Protein AF-0000000081041715 (afdb_homodimer)

Solvent-accessible surface area (backbone atoms only — not comparable to full-atom values): 54351 Å² total; per-residue (Å²): 137,86,80,80,82,77,79,82,80,78,80,77,81,77,79,78,79,75,78,76,75,76,73,80,73,78,82,72,85,68,79,79,76,73,79,74,84,77,83,84,78,84,74,74,68,70,66,83,70,87,77,79,82,77,82,78,79,79,76,78,76,73,84,72,73,80,74,76,62,81,64,68,79,73,84,53,70,44,66,43,10,65,44,16,69,46,29,54,65,67,55,61,47,56,49,47,63,48,49,75,56,58,69,54,71,89,68,42,88,79,75,64,66,80,45,67,28,51,58,81,55,54,55,56,17,58,77,66,52,72,48,60,57,58,53,52,35,33,52,47,30,50,67,76,34,40,68,63,25,28,16,71,58,53,45,43,35,46,67,68,37,25,38,42,50,17,57,71,69,34,44,98,75,44,73,55,47,39,89,36,30,33,48,22,32,12,33,59,27,16,48,49,47,52,45,51,11,50,46,32,65,78,28,28,33,38,35,54,26,45,28,67,64,62,62,57,32,57,41,38,30,55,46,23,44,79,44,73,38,50,38,34,75,93,58,71,48,39,70,42,60,69,56,49,55,51,50,44,70,58,54,44,86,36,50,64,32,38,47,44,58,48,31,20,86,51,48,3,33,53,61,49,70,69,56,49,51,53,49,49,51,54,28,46,74,68,69,30,38,33,38,35,38,30,41,34,46,75,44,46,35,88,91,46,57,71,66,61,66,61,56,55,31,28,74,70,66,20,70,41,31,26,36,40,21,24,39,46,28,60,71,50,39,30,47,7,41,26,39,18,22,30,38,56,43,58,19,83,71,49,21,41,57,50,25,52,52,16,34,52,29,41,30,59,70,45,52,51,53,34,22,46,50,43,60,20,43,43,62,74,69,39,87,81,34,59,68,48,52,52,51,51,50,51,52,52,53,51,48,52,52,41,49,56,52,48,51,54,53,42,57,68,16,55,37,38,46,61,45,82,50,28,13,60,53,28,22,35,32,35,42,37,42,93,41,52,70,41,43,20,62,57,45,33,52,50,36,29,65,76,55,31,35,41,50,33,36,20,47,79,33,54,33,64,51,39,20,30,28,39,38,57,54,50,31,67,69,57,50,52,52,50,46,51,49,48,33,52,51,26,47,51,42,29,50,53,44,49,53,50,50,50,50,50,50,54,56,71,72,102,136,87,80,79,84,75,80,80,79,80,79,79,79,79,77,77,78,77,78,76,74,75,72,79,71,78,81,71,85,66,76,78,77,72,80,72,84,77,85,83,85,86,75,77,66,70,64,83,69,88,77,78,79,77,78,79,77,79,76,78,76,72,87,73,74,81,74,76,64,80,65,68,80,72,85,54,68,44,66,42,11,64,45,16,68,48,30,54,65,67,56,62,47,54,48,46,62,48,50,75,57,57,68,56,71,88,69,44,87,82,76,63,66,79,45,67,29,51,58,84,54,54,56,56,18,57,75,66,52,72,47,59,56,58,53,51,34,32,53,48,29,47,68,76,34,40,67,63,26,27,15,72,58,53,44,43,36,45,66,71,36,25,39,41,51,17,56,71,70,34,43,99,75,45,74,53,47,38,89,36,31,34,48,22,30,11,33,58,26,16,48,47,46,52,46,50,12,50,47,32,66,76,28,27,35,36,35,56,25,46,27,66,62,61,60,56,32,57,41,38,30,54,46,24,43,79,44,72,38,49,39,34,76,93,56,70,47,38,71,42,62,68,55,48,55,51,49,44,69,59,55,45,86,36,49,63,32,36,46,42,58,46,30,22,86,50,49,2,34,54,62,48,70,68,56,50,51,52,50,48,49,53,28,46,76,69,70,28,39,34,37,34,37,30,40,35,46,77,44,46,34,89,88,46,58,70,68,61,64,61,56,56,30,29,73,69,65,20,71,42,31,28,37,40,21,24,38,45,31,61,70,50,38,31,47,7,40,26,38,18,23,29,36,57,43,58,19,82,71,52,22,42,57,51,25,53,53,16,36,51,28,42,30,59,70,44,53,52,51,35,22,45,50,44,61,20,42,43,63,74,68,39,89,81,36,59,68,47,52,53,51,52,50,53,51,51,52,51,47,52,51,42,48,55,52,49,52,55,52,40,56,69,15,55,40,39,47,60,44,83,52,28,13,61,53,28,24,33,31,34,43,37,40,94,40,53,72,42,43,20,62,56,44,34,51,49,37,29,64,76,55,32,35,40,51,31,37,20,46,78,32,53,34,63,50,41,19,28,28,38,39,55,54,50,30,66,70,58,50,52,52,50,46,52,49,47,32,53,52,26,46,53,42,31,50,53,45,49,53,52,49,50,49,50,51,56,56,71,71,103

Foldseek 3Di:
DDPDPDDPPPPPPPPPPPPPPVLVQPDPPPPPPPDPDDDDDDDPVVPVPPDDDPPDDDPDPPDPDPPPPVPPPPDDDDDDDPLVVLQDALVVVVVSVQSVLFQDDVRDPPRFDFDEQADPQLVLLPVLPALVLLVVLLVCCCVVVVVLQPDDDQLQAHQVLLQLVQVLPADPLGGDGSLQKGKAQALLRLLLLLLVLFAAAQAEEEEEPLARCSNVSSNPSRNYYYDYWYQDPVVQRATPVVRVVVVCVVCPPRYAAYEDEAVGPQALGHDDLVSLVVVQVSCLVRVHAYEYECAQPQQFDPPGGHDDSLNSCSVVQQSHKYKYRYACCFLRSPSVQSIIMIGTRHGPVRPCVSSSVSSSVVSVVDPHHRSSSSSSNSQQSDPPNVSNVVSSVVLSVVLVVLLVVLQVLQVLAWQKHWDRRGGGQKHKIFGRCVQQVDWQSRVQNVLCNPNSYHWAQSVSSRDGRGMTMGGRSHDPVSSVSNSVSRRVVRVVRSVVVVVVVVVVVVVVVD/DPDDPDDPPPPPPPPPPPPPPVLVQPDPPPPPPPPPDDDDDDDPVVPVPPDDDPPDDDPDPDDPDPPPPVPPPPDDDDDDDPLVVLQDALVVVVVSVQSVLFQDDVSDPPPFDFDEQADPQLVLLPVLPALVLLVVLLVCCCVVVVVLQPDDDQLQAHQVLLQLVQVLPADPLGGDGSLQKGKAQALLRLLLLLLVLFAAAQAEEEEEPLARCSNVSSNPSRNYYYDYWYQDPVVQRATPVVRVVVVCVVCPPRYAAYEAEAVGPQALGHDDLVSLVVVQVSCLVRVHAYEYECAQPQQFDPPGGHDDSLRSCSVVQQSHKYKYRYACCFLRSPSVQSIIMIGTRHGPVRPCVSSSVSSSVVSVVDPHHRSSSSSSNSQQSDPPNVSNVVSSVVLSVVLVVLQVVLQVLQVLAWQKHWDRRGGGQKHKIFGHCVQQVDWQSRVQSVLCNPNSYHWAQSVSSRDGRGMTMGGRSHDPVSSVSNSVSSRVVRVVRSVVVVVVVVVVVVVVVD

Organism: NCBI:txid2856

Sequence (1020 aa):
MEGGNRPKNVNKETSNTETETTMMMPSSSNLPFTPKGESYGADINVQFHNAATSTVSGKSAPPRKPLHQEVKPESWVVPTSTKAIRAVNPVTFAFSRLADKVKLGSQRTDGKNPISLANGDPRSASDFGPCTEAMKASVHSMIRDAQQSLGYANACGVSSVRKAIAEHHSYPEHRIEARNVIVTNGCSGALELAFNALLDPGCGVLIPQPSIPMYEMMAESVGATVVKYKLQMDCNWECDLEFLHTAMQHCGNKIRAIVVNNPSSATGAVFSQLHIVQLLEFARIYRLPIIADEVFGDMTYAPSQFFPIAQVAAQLGRQVPVITANGLSKQLMIPGWRAGWVTFHDNVHGSLRELQAGAVRLAELGPGVSTLTQCAIPQLLSKSNEGLNGWKSRLQTSLERQIVFLMTKLSMCDGLVPMAPQGTYYTMVKIKYSVLGMDDWEFASRLLDEENLIVLPGSALGAPNNAFRISFHLPQRSLYEATTRLYNFCQRHASERREAMDTLVEFAMIMEGGNRPKNVNKETSNTETETTMMMPSSSNLPFTPKGESYGADINVQFHNAATSTVSGKSAPPRKPLHQEVKPESWVVPTSTKAIRAVNPVTFAFSRLADKVKLGSQRTDGKNPISLANGDPRSASDFGPCTEAMKASVHSMIRDAQQSLGYANACGVSSVRKAIAEHHSYPEHRIEARNVIVTNGCSGALELAFNALLDPGCGVLIPQPSIPMYEMMAESVGATVVKYKLQMDCNWECDLEFLHTAMQHCGNKIRAIVVNNPSSATGAVFSQLHIVQLLEFARIYRLPIIADEVFGDMTYAPSQFFPIAQVAAQLGRQVPVITANGLSKQLMIPGWRAGWVTFHDNVHGSLRELQAGAVRLAELGPGVSTLTQCAIPQLLSKSNEGLNGWKSRLQTSLERQIVFLMTKLSMCDGLVPMAPQGTYYTMVKIKYSVLGMDDWEFASRLLDEENLIVLPGSALGAPNNAFRISFHLPQRSLYEATTRLYNFCQRHASERREAMDTLVEFAMI

pLDDT: mean 81.61, std 25.68, range [17.52, 98.88]

Radius of gyration: 32.97 Å; Cα contacts (8 Å, |Δi|>4): 1893; chains: 2; bounding box: 94×107×120 Å

Structure (mmCIF, N/CA/C/O backbone):
data_AF-0000000081041715-model_v1
#
loop_
_entity.id
_entity.type
_entity.pdbx_description
1 polymer 'Aminotransferase class I/classII large domain-containing protein'
#
loop_
_atom_site.group_PDB
_atom_site.id
_atom_site.type_symbol
_atom_site.label_atom_id
_atom_site.label_alt_id
_atom_site.label_comp_id
_atom_site.label_asym_id
_atom_site.label_entity_id
_atom_site.label_seq_id
_atom_site.pdbx_PDB_ins_code
_atom_site.Cartn_x
_atom_site.Cartn_y
_atom_site.Cartn_z
_atom_site.occupancy
_atom_site.B_iso_or_equiv
_atom_site.auth_seq_id
_atom_site.auth_comp_id
_atom_site.auth_asym_id
_atom_site.auth_atom_id
_atom_site.pdbx_PDB_model_num
ATOM 1 N N . MET A 1 1 ? -50.812 37.531 -47.25 1 22.38 1 MET A N 1
ATOM 2 C CA . MET A 1 1 ? -51.469 37.281 -45.969 1 22.38 1 MET A CA 1
ATOM 3 C C . MET A 1 1 ? -50.438 36.812 -44.938 1 22.38 1 MET A C 1
ATOM 5 O O . MET A 1 1 ? -49.531 36.062 -45.281 1 22.38 1 MET A O 1
ATOM 9 N N . GLU A 1 2 ? -50.25 37.531 -43.719 1 22 2 GLU A N 1
ATOM 10 C CA . GLU A 1 2 ? -49.312 37.969 -42.688 1 22 2 GLU A CA 1
ATOM 11 C C . GLU A 1 2 ? -49.125 36.906 -41.625 1 22 2 GLU A C 1
ATOM 13 O O . GLU A 1 2 ? -49.781 36.906 -40.594 1 22 2 GLU A O 1
ATOM 18 N N . GLY A 1 3 ? -49.188 35.625 -42 1 23.67 3 GLY A N 1
ATOM 19 C CA . GLY A 1 3 ? -49.438 34.594 -41 1 23.67 3 GLY A CA 1
ATOM 20 C C . GLY A 1 3 ? -48.375 34.531 -39.906 1 23.67 3 GLY A C 1
ATOM 21 O O . GLY A 1 3 ? -47.188 34.688 -40.188 1 23.67 3 GLY A O 1
ATOM 22 N N . GLY A 1 4 ? -48.719 34.844 -38.625 1 23.17 4 GLY A N 1
ATOM 23 C CA . GLY A 1 4 ? -48.188 35.156 -37.312 1 23.17 4 GLY A CA 1
ATOM 24 C C . GLY A 1 4 ? -47.438 34 -36.688 1 23.17 4 GLY A C 1
ATOM 25 O O . GLY A 1 4 ? -47.938 32.906 -36.625 1 23.17 4 GLY A O 1
ATOM 26 N N . ASN A 1 5 ? -46.094 33.875 -36.844 1 22.66 5 ASN A N 1
ATOM 27 C CA . ASN A 1 5 ? -45.031 32.906 -36.5 1 22.66 5 ASN A CA 1
ATOM 28 C C . ASN A 1 5 ? -44.969 32.719 -35 1 22.66 5 ASN A C 1
ATOM 30 O O . ASN A 1 5 ? -44.625 33.656 -34.25 1 22.66 5 ASN A O 1
ATOM 34 N N . ARG A 1 6 ? -45.906 31.922 -34.375 1 20.81 6 ARG A N 1
ATOM 35 C CA . ARG A 1 6 ? -46.094 31.75 -32.938 1 20.81 6 ARG A CA 1
ATOM 36 C C . ARG A 1 6 ? -44.812 31.266 -32.25 1 20.81 6 ARG A C 1
ATOM 38 O O . ARG A 1 6 ? -44.156 30.344 -32.75 1 20.81 6 ARG A O 1
ATOM 45 N N . PRO A 1 7 ? -44.156 31.953 -31.266 1 21.52 7 PRO A N 1
ATOM 46 C CA . PRO A 1 7 ? -42.906 31.812 -30.531 1 21.52 7 PRO A CA 1
ATOM 47 C C . PRO A 1 7 ? -42.906 30.625 -29.562 1 21.52 7 PRO A C 1
ATOM 49 O O . PRO A 1 7 ? -43.781 30.547 -28.688 1 21.52 7 PRO A O 1
ATOM 52 N N . LYS A 1 8 ? -42.781 29.328 -30 1 20.69 8 LYS A N 1
ATOM 53 C CA . LYS A 1 8 ? -42.906 28.172 -29.109 1 20.69 8 LYS A CA 1
ATOM 54 C C . LYS A 1 8 ? -42 28.297 -27.906 1 20.69 8 LYS A C 1
ATOM 56 O O . LYS A 1 8 ? -40.781 28.5 -28.047 1 20.69 8 LYS A O 1
ATOM 61 N N . ASN A 1 9 ? -42.406 28.703 -26.688 1 18.61 9 ASN A N 1
ATOM 62 C CA . ASN A 1 9 ? -41.844 28.906 -25.359 1 18.61 9 ASN A CA 1
ATOM 63 C C . ASN A 1 9 ? -41.25 27.609 -24.812 1 18.61 9 ASN A C 1
ATOM 65 O O . ASN A 1 9 ? -41.969 26.672 -24.516 1 18.61 9 ASN A O 1
ATOM 69 N N . VAL A 1 10 ? -40.188 27.016 -25.328 1 22.19 10 VAL A N 1
ATOM 70 C CA . VAL A 1 10 ? -39.594 25.766 -24.844 1 22.19 10 VAL A CA 1
ATOM 71 C C . VAL A 1 10 ? -39.156 25.906 -23.391 1 22.19 10 VAL A C 1
ATOM 73 O O . VAL A 1 10 ? -38.344 26.75 -23.062 1 22.19 10 VAL A O 1
ATOM 76 N N . ASN A 1 11 ? -40.031 25.703 -22.391 1 18.55 11 ASN A N 1
ATOM 77 C CA . ASN A 1 11 ? -39.812 25.734 -20.953 1 18.55 11 ASN A CA 1
ATOM 78 C C . ASN A 1 11 ? -38.688 24.781 -20.547 1 18.55 11 ASN A C 1
ATOM 80 O O . ASN A 1 11 ? -38.781 23.578 -20.781 1 18.55 11 ASN A O 1
ATOM 84 N N . LYS A 1 12 ? -37.406 25.188 -20.484 1 20.27 12 LYS A N 1
ATOM 85 C CA . LYS A 1 12 ? -36.156 24.578 -20.031 1 20.27 12 LYS A CA 1
ATOM 86 C C . LYS A 1 12 ? -36.281 24.078 -18.594 1 20.27 12 LYS A C 1
ATOM 88 O O . LYS A 1 12 ? -36.438 24.875 -17.672 1 20.27 12 LYS A O 1
ATOM 93 N N . GLU A 1 13 ? -36.938 22.891 -18.281 1 20.36 13 GLU A N 1
ATOM 94 C CA . GLU A 1 13 ? -37.031 22.312 -16.953 1 20.36 13 GLU A CA 1
ATOM 95 C C . GLU A 1 13 ? -35.656 22.156 -16.328 1 20.36 13 GLU A C 1
ATOM 97 O O . GLU A 1 13 ? -34.719 21.625 -16.938 1 20.36 13 GLU A O 1
ATOM 102 N N . THR A 1 14 ? -35.188 23.062 -15.398 1 21.03 14 THR A N 1
ATOM 103 C CA . THR A 1 14 ? -34.031 23.188 -14.531 1 21.03 14 THR A CA 1
ATOM 104 C C . THR A 1 14 ? -33.844 21.938 -13.688 1 21.03 14 THR A C 1
ATOM 106 O O . THR A 1 14 ? -34.656 21.641 -12.812 1 21.03 14 THR A O 1
ATOM 109 N N . SER A 1 15 ? -33.469 20.734 -14.211 1 21.44 15 SER A N 1
ATOM 110 C CA . SER A 1 15 ? -33.219 19.516 -13.43 1 21.44 15 SER A CA 1
ATOM 111 C C . SER A 1 15 ? -32.219 19.781 -12.312 1 21.44 15 SER A C 1
ATOM 113 O O . SER A 1 15 ? -31.078 20.188 -12.578 1 21.44 15 SER A O 1
ATOM 115 N N . ASN A 1 16 ? -32.562 20.266 -11.109 1 20.44 16 ASN A N 1
ATOM 116 C CA . ASN A 1 16 ? -31.828 20.469 -9.867 1 20.44 16 ASN A CA 1
ATOM 117 C C . ASN A 1 16 ? -31.109 19.188 -9.445 1 20.44 16 ASN A C 1
ATOM 119 O O . ASN A 1 16 ? -31.734 18.172 -9.156 1 20.44 16 ASN A O 1
ATOM 123 N N . THR A 1 17 ? -30.016 18.797 -10.047 1 22.66 17 THR A N 1
ATOM 124 C CA . THR A 1 17 ? -29.156 17.688 -9.633 1 22.66 17 THR A CA 1
ATOM 125 C C . THR A 1 17 ? -28.75 17.844 -8.172 1 22.66 17 THR A C 1
ATOM 127 O O . THR A 1 17 ? -28.031 18.781 -7.805 1 22.66 17 THR A O 1
ATOM 130 N N . GLU A 1 18 ? -29.609 17.516 -7.172 1 20.75 18 GLU A N 1
ATOM 131 C CA . GLU A 1 18 ? -29.359 17.453 -5.738 1 20.75 18 GLU A CA 1
ATOM 132 C C . GLU A 1 18 ? -28.078 16.688 -5.441 1 20.75 18 GLU A C 1
ATOM 134 O O . GLU A 1 18 ? -27.906 15.547 -5.883 1 20.75 18 GLU A O 1
ATOM 139 N N . THR A 1 19 ? -26.953 17.359 -5.324 1 21.81 19 THR A N 1
ATOM 140 C CA . THR A 1 19 ? -25.656 16.875 -4.863 1 21.81 19 THR A CA 1
ATOM 141 C C . THR A 1 19 ? -25.781 16.203 -3.5 1 21.81 19 THR A C 1
ATOM 143 O O . THR A 1 19 ? -26.109 16.859 -2.504 1 21.81 19 THR A O 1
ATOM 146 N N . GLU A 1 20 ? -26.375 15.023 -3.389 1 21.27 20 GLU A N 1
ATOM 147 C CA . GLU A 1 20 ? -26.453 14.289 -2.131 1 21.27 20 GLU A CA 1
ATOM 148 C C . GLU A 1 20 ? -25.078 14.188 -1.465 1 21.27 20 GLU A C 1
ATOM 150 O O . GLU A 1 20 ? -24.156 13.586 -2.018 1 21.27 20 GLU A O 1
ATOM 155 N N . THR A 1 21 ? -24.641 15.188 -0.791 1 21.59 21 THR A N 1
ATOM 156 C CA . THR A 1 21 ? -23.484 15.156 0.104 1 21.59 21 THR A CA 1
ATOM 157 C C . THR A 1 21 ? -23.641 14.062 1.152 1 21.59 21 THR A C 1
ATOM 159 O O . THR A 1 21 ? -24.516 14.133 2.01 1 21.59 21 THR A O 1
ATOM 162 N N . THR A 1 22 ? -23.594 12.82 0.77 1 22.14 22 THR A N 1
ATOM 163 C CA . THR A 1 22 ? -23.719 11.688 1.682 1 22.14 22 THR A CA 1
ATOM 164 C C . THR A 1 22 ? -22.766 11.836 2.859 1 22.14 22 THR A C 1
ATOM 166 O O . THR A 1 22 ? -21.547 11.844 2.676 1 22.14 22 THR A O 1
ATOM 169 N N . MET A 1 23 ? -23.078 12.609 3.842 1 21.06 23 MET A N 1
ATOM 170 C CA . MET A 1 23 ? -22.391 12.664 5.133 1 21.06 23 MET A CA 1
ATOM 171 C C . MET A 1 23 ? -22.266 11.273 5.746 1 21.06 23 MET A C 1
ATOM 173 O O . MET A 1 23 ? -23.266 10.586 5.941 1 21.06 23 MET A O 1
ATOM 177 N N . MET A 1 24 ? -21.281 10.547 5.469 1 21.44 24 MET A N 1
ATOM 178 C CA . MET A 1 24 ? -21 9.211 5.984 1 21.44 24 MET A CA 1
ATOM 179 C C . MET A 1 24 ? -21.047 9.195 7.508 1 21.44 24 MET A C 1
ATOM 181 O O . MET A 1 24 ? -20.25 9.867 8.172 1 21.44 24 MET A O 1
ATOM 185 N N . MET A 1 25 ? -22.25 9.195 8.086 1 20.72 25 MET A N 1
ATOM 186 C CA . MET A 1 25 ? -22.453 9.117 9.523 1 20.72 25 MET A CA 1
ATOM 187 C C . MET A 1 25 ? -21.812 7.863 10.102 1 20.72 25 MET A C 1
ATOM 189 O O . MET A 1 25 ? -22.062 6.754 9.617 1 20.72 25 MET A O 1
ATOM 193 N N . PRO A 1 26 ? -20.703 7.953 10.742 1 20.75 26 PRO A N 1
ATOM 194 C CA . PRO A 1 26 ? -20.047 6.766 11.297 1 20.75 26 PRO A CA 1
ATOM 195 C C . PRO A 1 26 ? -20.875 6.082 12.383 1 20.75 26 PRO A C 1
ATOM 197 O O . PRO A 1 26 ? -21.688 6.734 13.039 1 20.75 26 PRO A O 1
ATOM 200 N N . SER A 1 27 ? -21.344 4.879 12.164 1 19.47 27 SER A N 1
ATOM 201 C CA . SER A 1 27 ? -22.109 4.012 13.055 1 19.47 27 SER A CA 1
ATOM 202 C C . SER A 1 27 ? -21.406 3.846 14.398 1 19.47 27 SER A C 1
ATOM 204 O O . SER A 1 27 ? -20.188 3.67 14.453 1 19.47 27 SER A O 1
ATOM 206 N N . SER A 1 28 ? -21.938 4.234 15.508 1 19.62 28 SER A N 1
ATOM 207 C CA . SER A 1 28 ? -21.625 4.395 16.922 1 19.62 28 SER A CA 1
ATOM 208 C C . SER A 1 28 ? -21.438 3.041 17.609 1 19.62 28 SER A C 1
ATOM 210 O O . SER A 1 28 ? -21.281 2.971 18.828 1 19.62 28 SER A O 1
ATOM 212 N N . SER A 1 29 ? -21.172 1.847 17.062 1 18.95 29 SER A N 1
ATOM 213 C CA . SER A 1 29 ? -21.5 0.724 17.922 1 18.95 29 SER A CA 1
ATOM 214 C C . SER A 1 29 ? -20.469 0.564 19.047 1 18.95 29 SER A C 1
ATOM 216 O O . SER A 1 29 ? -19.328 0.174 18.781 1 18.95 29 SER A O 1
ATOM 218 N N . ASN A 1 30 ? -20.422 1.319 20.078 1 19.94 30 ASN A N 1
ATOM 219 C CA . ASN A 1 30 ? -19.453 1.363 21.172 1 19.94 30 ASN A CA 1
ATOM 220 C C . ASN A 1 30 ? -19.531 0.116 22.047 1 19.94 30 ASN A C 1
ATOM 222 O O . ASN A 1 30 ? -19.062 0.119 23.188 1 19.94 30 ASN A O 1
ATOM 226 N N . LEU A 1 31 ? -19.938 -1.127 21.656 1 18.56 31 LEU A N 1
ATOM 227 C CA . LEU A 1 31 ? -20.234 -1.92 22.844 1 18.56 31 LEU A CA 1
ATOM 228 C C . LEU A 1 31 ? -18.938 -2.256 23.594 1 18.56 31 LEU A C 1
ATOM 230 O O . LEU A 1 31 ? -17.906 -2.5 22.984 1 18.56 31 LEU A O 1
ATOM 234 N N . PRO A 1 32 ? -18.875 -2.082 24.875 1 20.39 32 PRO A N 1
ATOM 235 C CA . PRO A 1 32 ? -17.797 -2.189 25.859 1 20.39 32 PRO A CA 1
ATOM 236 C C . PRO A 1 32 ? -17.297 -3.623 26.031 1 20.39 32 PRO A C 1
ATOM 238 O O . PRO A 1 32 ? -18.062 -4.5 26.438 1 20.39 32 PRO A O 1
ATOM 241 N N . PHE A 1 33 ? -16.812 -4.379 24.969 1 18.44 33 PHE A N 1
ATOM 242 C CA . PHE A 1 33 ? -16.641 -5.785 25.312 1 18.44 33 PHE A CA 1
ATOM 243 C C . PHE A 1 33 ? -15.484 -5.957 26.297 1 18.44 33 PHE A C 1
ATOM 245 O O . PHE A 1 33 ? -14.406 -5.375 26.109 1 18.44 33 PHE A O 1
ATOM 252 N N . THR A 1 34 ? -15.805 -6.363 27.5 1 19.95 34 THR A N 1
ATOM 253 C CA . THR A 1 34 ? -14.969 -6.656 28.672 1 19.95 34 THR A CA 1
ATOM 254 C C . THR A 1 34 ? -14.188 -7.949 28.469 1 19.95 34 THR A C 1
ATOM 256 O O . THR A 1 34 ? -13.43 -8.367 29.344 1 19.95 34 THR A O 1
ATOM 259 N N . PRO A 1 35 ? -13.695 -8.398 27.266 1 17.66 35 PRO A N 1
ATOM 260 C CA . PRO A 1 35 ? -13.469 -9.836 27.391 1 17.66 35 PRO A CA 1
ATOM 261 C C . PRO A 1 35 ? -12.266 -10.18 28.281 1 17.66 35 PRO A C 1
ATOM 263 O O . PRO A 1 35 ? -11.219 -9.539 28.172 1 17.66 35 PRO A O 1
ATOM 266 N N . LYS A 1 36 ? -12.367 -10.875 29.391 1 19.34 36 LYS A N 1
ATOM 267 C CA . LYS A 1 36 ? -11.492 -11.383 30.438 1 19.34 36 LYS A CA 1
ATOM 268 C C . LYS A 1 36 ? -10.617 -12.523 29.906 1 19.34 36 LYS A C 1
ATOM 270 O O . LYS A 1 36 ? -9.93 -13.188 30.688 1 19.34 36 LYS A O 1
ATOM 275 N N . GLY A 1 37 ? -10.336 -12.734 28.516 1 19.09 37 GLY A N 1
ATOM 276 C CA . GLY A 1 37 ? -9.93 -14.109 28.281 1 19.09 37 GLY A CA 1
ATOM 277 C C . GLY A 1 37 ? -8.641 -14.484 29 1 19.09 37 GLY A C 1
ATOM 278 O O . GLY A 1 37 ? -7.73 -13.664 29.109 1 19.09 37 GLY A O 1
ATOM 279 N N . GLU A 1 38 ? -8.703 -15.508 29.781 1 18.69 38 GLU A N 1
ATOM 280 C CA . GLU A 1 38 ? -7.848 -16.297 30.656 1 18.69 38 GLU A CA 1
ATOM 281 C C . GLU A 1 38 ? -6.688 -16.922 29.891 1 18.69 38 GLU A C 1
ATOM 283 O O . GLU A 1 38 ? -6.75 -17.062 28.672 1 18.69 38 GLU A O 1
ATOM 288 N N . SER A 1 39 ? -5.625 -17.344 30.516 1 18.95 39 SER A N 1
ATOM 289 C CA . SER A 1 39 ? -4.195 -17.625 30.5 1 18.95 39 SER A CA 1
ATOM 290 C C . SER A 1 39 ? -3.918 -18.969 29.828 1 18.95 39 SER A C 1
ATOM 292 O O . SER A 1 39 ? -2.766 -19.406 29.75 1 18.95 39 SER A O 1
ATOM 294 N N . TYR A 1 40 ? -4.895 -19.656 28.984 1 19.38 40 TYR A N 1
ATOM 295 C CA . TYR A 1 40 ? -4.648 -21.094 29.109 1 19.38 40 TYR A CA 1
ATOM 296 C C . TYR A 1 40 ? -3.314 -21.484 28.484 1 19.38 40 TYR A C 1
ATOM 298 O O . TYR A 1 40 ? -2.812 -20.766 27.594 1 19.38 40 TYR A O 1
ATOM 306 N N . GLY A 1 41 ? -2.725 -22.688 28.812 1 19.5 41 GLY A N 1
ATOM 307 C CA . GLY A 1 41 ? -1.517 -23.469 29.047 1 19.5 41 GLY A CA 1
ATOM 308 C C . GLY A 1 41 ? -0.96 -24.109 27.797 1 19.5 41 GLY A C 1
ATOM 309 O O . GLY A 1 41 ? 0.196 -24.547 27.781 1 19.5 41 GLY A O 1
ATOM 310 N N . ALA A 1 42 ? -1.774 -24.453 26.672 1 20.67 42 ALA A N 1
ATOM 311 C CA . ALA A 1 42 ? -1.518 -25.828 26.234 1 20.67 42 ALA A CA 1
ATOM 312 C C . ALA A 1 42 ? -0.231 -25.906 25.422 1 20.67 42 ALA A C 1
ATOM 314 O O . ALA A 1 42 ? 0.16 -24.938 24.766 1 20.67 42 ALA A O 1
ATOM 315 N N . ASP A 1 43 ? 0.463 -27.016 25.516 1 21.81 43 ASP A N 1
ATOM 316 C CA . ASP A 1 43 ? 1.73 -27.688 25.281 1 21.81 43 ASP A CA 1
ATOM 317 C C . ASP A 1 43 ? 1.862 -28.094 23.812 1 21.81 43 ASP A C 1
ATOM 319 O O . ASP A 1 43 ? 1.041 -28.859 23.297 1 21.81 43 ASP A O 1
ATOM 323 N N . ILE A 1 44 ? 1.956 -27.203 22.969 1 24.53 44 ILE A N 1
ATOM 324 C CA . ILE A 1 44 ? 1.835 -27.641 21.578 1 24.53 44 ILE A CA 1
ATOM 325 C C . ILE A 1 44 ? 2.955 -28.625 21.25 1 24.53 44 ILE A C 1
ATOM 327 O O . ILE A 1 44 ? 4.086 -28.219 20.969 1 24.53 44 ILE A O 1
ATOM 331 N N . ASN A 1 45 ? 3.162 -29.781 22.125 1 23.31 45 ASN A N 1
ATOM 332 C CA . ASN A 1 45 ? 4.312 -30.625 21.828 1 23.31 45 ASN A CA 1
ATOM 333 C C . ASN A 1 45 ? 4.09 -31.438 20.562 1 23.31 45 ASN A C 1
ATOM 335 O O . ASN A 1 45 ? 3.268 -32.344 20.547 1 23.31 45 ASN A O 1
ATOM 339 N N . VAL A 1 46 ? 4.035 -30.844 19.531 1 24.86 46 VAL A N 1
ATOM 340 C CA . VAL A 1 46 ? 3.57 -31.578 18.359 1 24.86 46 VAL A CA 1
ATOM 341 C C . VAL A 1 46 ? 4.52 -32.75 18.078 1 24.86 46 VAL A C 1
ATOM 343 O O . VAL A 1 46 ? 5.609 -32.531 17.531 1 24.86 46 VAL A O 1
ATOM 346 N N . GLN A 1 47 ? 5.043 -33.531 19.219 1 23.11 47 GLN A N 1
ATOM 347 C CA . GLN A 1 47 ? 5.984 -34.562 18.766 1 23.11 47 GLN A CA 1
ATOM 348 C C . GLN A 1 47 ? 5.273 -35.656 17.984 1 23.11 47 GLN A C 1
ATOM 350 O O . GLN A 1 47 ? 4.359 -36.281 18.5 1 23.11 47 GLN A O 1
ATOM 355 N N . PHE A 1 48 ? 5.164 -35.594 16.781 1 22.36 48 PHE A N 1
ATOM 356 C CA . PHE A 1 48 ? 4.398 -36.562 15.992 1 22.36 48 PHE A CA 1
ATOM 357 C C . PHE A 1 48 ? 4.996 -37.938 16.109 1 22.36 48 PHE A C 1
ATOM 359 O O . PHE A 1 48 ? 5.984 -38.25 15.438 1 22.36 48 PHE A O 1
ATOM 366 N N . HIS A 1 49 ? 5.352 -38.5 17.438 1 21.42 49 HIS A N 1
ATOM 367 C CA . HIS A 1 49 ? 5.949 -39.844 17.359 1 21.42 49 HIS A CA 1
ATOM 368 C C . HIS A 1 49 ? 4.965 -40.844 16.781 1 21.42 49 HIS A C 1
ATOM 370 O O . HIS A 1 49 ? 3.748 -40.688 16.922 1 21.42 49 HIS A O 1
ATOM 376 N N . ASN A 1 50 ? 5.414 -41.812 15.984 1 21.59 50 ASN A N 1
ATOM 377 C CA . ASN A 1 50 ? 4.871 -42.938 15.203 1 21.59 50 ASN A CA 1
ATOM 378 C C . ASN A 1 50 ? 4.125 -43.938 16.094 1 21.59 50 ASN A C 1
ATOM 380 O O . ASN A 1 50 ? 4.734 -44.625 16.906 1 21.59 50 ASN A O 1
ATOM 384 N N . ALA A 1 51 ? 3.008 -43.562 16.812 1 20.7 51 ALA A N 1
ATOM 385 C CA . ALA A 1 51 ? 2.385 -44.469 17.75 1 20.7 51 ALA A CA 1
ATOM 386 C C . ALA A 1 51 ? 1.919 -45.75 17.031 1 20.7 51 ALA A C 1
ATOM 388 O O . ALA A 1 51 ? 1.399 -45.688 15.922 1 20.7 51 ALA A O 1
ATOM 389 N N . ALA A 1 52 ? 2.375 -46.906 17.578 1 21.91 52 ALA A N 1
ATOM 390 C CA . ALA A 1 52 ? 2.15 -48.312 17.312 1 21.91 52 ALA A CA 1
ATOM 391 C C . ALA A 1 52 ? 0.661 -48.656 17.328 1 21.91 52 ALA A C 1
ATOM 393 O O . ALA A 1 52 ? -0.109 -48.062 18.094 1 21.91 52 ALA A O 1
ATOM 394 N N . THR A 1 53 ? 0.076 -49.375 16.406 1 21.8 53 THR A N 1
ATOM 395 C CA . THR A 1 53 ? -1.221 -49.812 15.906 1 21.8 53 THR A CA 1
ATOM 396 C C . THR A 1 53 ? -1.92 -50.719 16.922 1 21.8 53 THR A C 1
ATOM 398 O O . THR A 1 53 ? -2.342 -51.812 16.578 1 21.8 53 THR A O 1
ATOM 401 N N . SER A 1 54 ? -2.037 -50.375 18.312 1 20.53 54 SER A N 1
ATOM 402 C CA . SER A 1 54 ? -2.635 -51.469 19.094 1 20.53 54 SER A CA 1
ATOM 403 C C . SER A 1 54 ? -4.055 -51.75 18.609 1 20.53 54 SER A C 1
ATOM 405 O O . SER A 1 54 ? -4.758 -50.844 18.141 1 20.53 54 SER A O 1
ATOM 407 N N . THR A 1 55 ? -4.398 -53.062 18.578 1 24.39 55 THR A N 1
ATOM 408 C CA . THR A 1 55 ? -5.504 -53.906 18.125 1 24.39 55 THR A CA 1
ATOM 409 C C . THR A 1 55 ? -6.766 -53.625 18.938 1 24.39 55 THR A C 1
ATOM 411 O O . THR A 1 55 ? -6.859 -54.031 20.094 1 24.39 55 THR A O 1
ATOM 414 N N . VAL A 1 56 ? -7.262 -52.375 19 1 22.69 56 VAL A N 1
ATOM 415 C CA . VAL A 1 56 ? -8.359 -52.156 19.938 1 22.69 56 VAL A CA 1
ATOM 416 C C . VAL A 1 56 ? -9.586 -52.969 19.516 1 22.69 56 VAL A C 1
ATOM 418 O O . VAL A 1 56 ? -9.938 -53 18.344 1 22.69 56 VAL A O 1
ATOM 421 N N . SER A 1 57 ? -9.992 -53.875 20.406 1 23.16 57 SER A N 1
ATOM 422 C CA . SER A 1 57 ? -11.125 -54.812 20.438 1 23.16 57 SER A CA 1
ATOM 423 C C . SER A 1 57 ? -12.445 -54.062 20.266 1 23.16 57 SER A C 1
ATOM 425 O O . SER A 1 57 ? -12.547 -52.875 20.625 1 23.16 57 SER A O 1
ATOM 427 N N . GLY A 1 58 ? -13.453 -54.594 19.562 1 21.06 58 GLY A N 1
ATOM 428 C CA . GLY A 1 58 ? -14.68 -54.281 18.844 1 21.06 58 GLY A CA 1
ATOM 429 C C . GLY A 1 58 ? -15.828 -53.906 19.766 1 21.06 58 GLY A C 1
ATOM 430 O O . GLY A 1 58 ? -17 -54 19.359 1 21.06 58 GLY A O 1
ATOM 431 N N . LYS A 1 59 ? -15.641 -53.594 21.125 1 27.69 59 LYS A N 1
ATOM 432 C CA . LYS A 1 59 ? -16.891 -53.562 21.859 1 27.69 59 LYS A CA 1
ATOM 433 C C . LYS A 1 59 ? -17.875 -52.562 21.25 1 27.69 59 LYS A C 1
ATOM 435 O O . LYS A 1 59 ? -17.469 -51.469 20.797 1 27.69 59 LYS A O 1
ATOM 440 N N . SER A 1 60 ? -19.094 -53.062 21.031 1 24.22 60 SER A N 1
ATOM 441 C CA . SER A 1 60 ? -20.266 -52.469 20.391 1 24.22 60 SER A CA 1
ATOM 442 C C . SER A 1 60 ? -20.734 -51.219 21.109 1 24.22 60 SER A C 1
ATOM 444 O O . SER A 1 60 ? -21.047 -51.281 22.312 1 24.22 60 SER A O 1
ATOM 446 N N . ALA A 1 61 ? -20.172 -50.094 20.922 1 29.94 61 ALA A N 1
ATOM 447 C CA . ALA A 1 61 ? -20.531 -48.906 21.734 1 29.94 61 ALA A CA 1
ATOM 448 C C . ALA A 1 61 ? -22.031 -48.656 21.703 1 29.94 61 ALA A C 1
ATOM 450 O O . ALA A 1 61 ? -22.688 -48.844 20.688 1 29.94 61 ALA A O 1
ATOM 451 N N . PRO A 1 62 ? -22.719 -48.719 22.875 1 32.41 62 PRO A N 1
ATOM 452 C CA . PRO A 1 62 ? -24.156 -48.562 23.047 1 32.41 62 PRO A CA 1
ATOM 453 C C . PRO A 1 62 ? -24.719 -47.344 22.297 1 32.41 62 PRO A C 1
ATOM 455 O O . PRO A 1 62 ? -23.969 -46.406 22 1 32.41 62 PRO A O 1
ATOM 458 N N . PRO A 1 63 ? -26.016 -47.469 21.844 1 27.44 63 PRO A N 1
ATOM 459 C CA . PRO A 1 63 ? -26.625 -46.406 21.031 1 27.44 63 PRO A CA 1
ATOM 460 C C . PRO A 1 63 ? -26.719 -45.062 21.75 1 27.44 63 PRO A C 1
ATOM 462 O O . PRO A 1 63 ? -27.203 -45 22.875 1 27.44 63 PRO A O 1
ATOM 465 N N . ARG A 1 64 ? -25.734 -44.281 21.766 1 26.08 64 ARG A N 1
ATOM 466 C CA . ARG A 1 64 ? -25.812 -43.031 22.516 1 26.08 64 ARG A CA 1
ATOM 467 C C . ARG A 1 64 ? -27.094 -42.25 22.172 1 26.08 64 ARG A C 1
ATOM 469 O O . ARG A 1 64 ? -27.438 -42.125 21 1 26.08 64 ARG A O 1
ATOM 476 N N . LYS A 1 65 ? -27.938 -42.094 23.188 1 33.25 65 LYS A N 1
ATOM 477 C CA . LYS A 1 65 ? -29.078 -41.188 23.172 1 33.25 65 LYS A CA 1
ATOM 478 C C . LYS A 1 65 ? -28.734 -39.875 22.5 1 33.25 65 LYS A C 1
ATOM 480 O O . LYS A 1 65 ? -27.672 -39.281 22.766 1 33.25 65 LYS A O 1
ATOM 485 N N . PRO A 1 66 ? -29.547 -39.531 21.438 1 26.98 66 PRO A N 1
ATOM 486 C CA . PRO A 1 66 ? -29.266 -38.281 20.734 1 26.98 66 PRO A CA 1
ATOM 487 C C . PRO A 1 66 ? -29.328 -37.062 21.656 1 26.98 66 PRO A C 1
ATOM 489 O O . PRO A 1 66 ? -30.375 -36.812 22.266 1 26.98 66 PRO A O 1
ATOM 492 N N . LEU A 1 67 ? -28.484 -36.906 22.672 1 30.17 67 LEU A N 1
ATOM 493 C CA . LEU A 1 67 ? -28.688 -35.719 23.5 1 30.17 67 LEU A CA 1
ATOM 494 C C . LEU A 1 67 ? -28.891 -34.5 22.625 1 30.17 67 LEU A C 1
ATOM 496 O O . LEU A 1 67 ? -27.984 -34.062 21.906 1 30.17 67 LEU A O 1
ATOM 500 N N . HIS A 1 68 ? -30.172 -34.312 22.312 1 29.94 68 HIS A N 1
ATOM 501 C CA . HIS A 1 68 ? -30.547 -33.031 21.703 1 29.94 68 HIS A CA 1
ATOM 502 C C . HIS A 1 68 ? -30.156 -31.859 22.609 1 29.94 68 HIS A C 1
ATOM 504 O O . HIS A 1 68 ? -30.969 -31.406 23.438 1 29.94 68 HIS A O 1
ATOM 510 N N . GLN A 1 69 ? -29.156 -31.984 23.484 1 31.17 69 GLN A N 1
ATOM 511 C CA . GLN A 1 69 ? -28.922 -30.719 24.172 1 31.17 69 GLN A CA 1
ATOM 512 C C . GLN A 1 69 ? -28.875 -29.547 23.188 1 31.17 69 GLN A C 1
ATOM 514 O O . GLN A 1 69 ? -28.219 -29.641 22.156 1 31.17 69 GLN A O 1
ATOM 519 N N . GLU A 1 70 ? -29.891 -28.766 23.312 1 31.86 70 GLU A N 1
ATOM 520 C CA . GLU A 1 70 ? -29.891 -27.484 22.594 1 31.86 70 GLU A CA 1
ATOM 521 C C . GLU A 1 70 ? -28.516 -26.812 22.688 1 31.86 70 GLU A C 1
ATOM 523 O O . GLU A 1 70 ? -28.141 -26.328 23.75 1 31.86 70 GLU A O 1
ATOM 528 N N . VAL A 1 71 ? -27.516 -27.406 22.266 1 31.03 71 VAL A N 1
ATOM 529 C CA . VAL A 1 71 ? -26.234 -26.734 22.234 1 31.03 71 VAL A CA 1
ATOM 530 C C . VAL A 1 71 ? -26.422 -25.281 21.781 1 31.03 71 VAL A C 1
ATOM 532 O O . VAL A 1 71 ? -26.906 -25.016 20.688 1 31.03 71 VAL A O 1
ATOM 535 N N . LYS A 1 72 ? -26.688 -24.484 22.703 1 37.69 72 LYS A N 1
ATOM 536 C CA . LYS A 1 72 ? -26.609 -23.062 22.422 1 37.69 72 LYS A CA 1
ATOM 537 C C . LYS A 1 72 ? -25.609 -22.781 21.297 1 37.69 72 LYS A C 1
ATOM 539 O O . LYS A 1 72 ? -24.453 -23.203 21.375 1 37.69 72 LYS A O 1
ATOM 544 N N . PRO A 1 73 ? -26.047 -22.562 20.094 1 41.44 73 PRO A N 1
ATOM 545 C CA . PRO A 1 73 ? -25.078 -22.438 19 1 41.44 73 PRO A CA 1
ATOM 546 C C . PRO A 1 73 ? -23.844 -21.625 19.391 1 41.44 73 PRO A C 1
ATOM 548 O O . PRO A 1 73 ? -23.969 -20.484 19.875 1 41.44 73 PRO A O 1
ATOM 551 N N . GLU A 1 74 ? -22.812 -22.188 19.984 1 53.06 74 GLU A N 1
ATOM 552 C CA . GLU A 1 74 ? -21.531 -21.594 20.359 1 53.06 74 GLU A CA 1
ATOM 553 C C . GLU A 1 74 ? -21.109 -20.5 19.375 1 53.06 74 GLU A C 1
ATOM 555 O O . GLU A 1 74 ? -21.25 -20.672 18.172 1 53.06 74 GLU A O 1
ATOM 560 N N . SER A 1 75 ? -21.094 -19.281 19.812 1 73.06 75 SER A N 1
ATOM 561 C CA . SER A 1 75 ? -20.766 -18.078 19.078 1 73.06 75 SER A CA 1
ATOM 562 C C . SER A 1 75 ? -19.438 -18.219 18.328 1 73.06 75 SER A C 1
ATOM 564 O O . SER A 1 75 ? -18.5 -18.859 18.812 1 73.06 75 SER A O 1
ATOM 566 N N . TRP A 1 76 ? -19.438 -18.391 17.047 1 88.25 76 TRP A N 1
ATOM 567 C CA . TRP A 1 76 ? -18.297 -18.422 16.141 1 88.25 76 TRP A CA 1
ATOM 568 C C . TRP A 1 76 ? -17.906 -17.016 15.711 1 88.25 76 TRP A C 1
ATOM 570 O O . TRP A 1 76 ? -18.547 -16.422 14.844 1 88.25 76 TRP A O 1
ATOM 580 N N . VAL A 1 77 ? -16.875 -16.422 16.578 1 90.5 77 VAL A N 1
ATOM 581 C CA . VAL A 1 77 ? -16.344 -15.109 16.203 1 90.5 77 VAL A CA 1
ATOM 582 C C . VAL A 1 77 ? -14.859 -15.219 15.914 1 90.5 77 VAL A C 1
ATOM 584 O O . VAL A 1 77 ? -14.102 -15.805 16.703 1 90.5 77 VAL A O 1
ATOM 587 N N . VAL A 1 78 ? -14.422 -14.75 14.805 1 92.69 78 VAL A N 1
ATOM 588 C CA . VAL A 1 78 ? -13.008 -14.703 14.438 1 92.69 78 VAL A CA 1
ATOM 589 C C . VAL A 1 78 ? -12.375 -13.43 15 1 92.69 78 VAL A C 1
ATOM 591 O O . VAL A 1 78 ? -12.68 -12.328 14.547 1 92.69 78 VAL A O 1
ATOM 594 N N . PRO A 1 79 ? -11.523 -13.562 15.969 1 90.44 79 PRO A N 1
ATOM 595 C CA . PRO A 1 79 ? -10.898 -12.367 16.547 1 90.44 79 PRO A CA 1
ATOM 596 C C . PRO A 1 79 ? -9.977 -11.648 15.562 1 90.44 79 PRO A C 1
ATOM 598 O O . PRO A 1 79 ? -9.43 -12.281 14.656 1 90.44 79 PRO A O 1
ATOM 601 N N . THR A 1 80 ? -9.812 -10.328 15.758 1 94.44 80 THR A N 1
ATOM 602 C CA . THR A 1 80 ? -8.883 -9.539 14.953 1 94.44 80 THR A CA 1
ATOM 603 C C . THR A 1 80 ? -7.52 -9.453 15.641 1 94.44 80 THR A C 1
ATOM 605 O O . THR A 1 80 ? -7.387 -9.805 16.812 1 94.44 80 THR A O 1
ATOM 608 N N . SER A 1 81 ? -6.566 -9.062 14.938 1 94 81 SER A N 1
ATOM 609 C CA . SER A 1 81 ? -5.195 -9.008 15.43 1 94 81 SER A CA 1
ATOM 610 C C . SER A 1 81 ? -5.004 -7.855 16.406 1 94 81 SER A C 1
ATOM 612 O O . SER A 1 81 ? -5.777 -6.895 16.406 1 94 81 SER A O 1
ATOM 614 N N . THR A 1 82 ? -3.891 -7.93 17.188 1 91.88 82 THR A N 1
ATOM 615 C CA . THR A 1 82 ? -3.506 -6.879 18.125 1 91.88 82 THR A CA 1
ATOM 616 C C . THR A 1 82 ? -3.164 -5.594 17.375 1 91.88 82 THR A C 1
ATOM 618 O O . THR A 1 82 ? -3.506 -4.496 17.828 1 91.88 82 THR A O 1
ATOM 621 N N . LYS A 1 83 ? -2.49 -5.738 16.312 1 89.69 83 LYS A N 1
ATOM 622 C CA . LYS A 1 83 ? -2.16 -4.574 15.508 1 89.69 83 LYS A CA 1
ATOM 623 C C . LYS A 1 83 ? -3.42 -3.83 15.07 1 89.69 83 LYS A C 1
ATOM 625 O O . LYS A 1 83 ? -3.477 -2.6 15.133 1 89.69 83 LYS A O 1
ATOM 630 N N . ALA A 1 84 ? -4.395 -4.559 14.633 1 90 84 ALA A N 1
ATOM 631 C CA . ALA A 1 84 ? -5.648 -3.961 14.18 1 90 84 ALA A CA 1
ATOM 632 C C . ALA A 1 84 ? -6.367 -3.26 15.336 1 90 84 ALA A C 1
ATOM 634 O O . ALA A 1 84 ? -6.988 -2.213 15.133 1 90 84 ALA A O 1
ATOM 635 N N . ILE A 1 85 ? -6.238 -3.822 16.453 1 88.69 85 ILE A N 1
ATOM 636 C CA . ILE A 1 85 ? -6.871 -3.242 17.641 1 88.69 85 ILE A CA 1
ATOM 637 C C . ILE A 1 85 ? -6.188 -1.923 18 1 88.69 85 ILE A C 1
ATOM 639 O O . ILE A 1 85 ? -6.855 -0.95 18.359 1 88.69 85 ILE A O 1
ATOM 643 N N . ARG A 1 86 ? -4.938 -1.85 17.797 1 86.44 86 ARG A N 1
ATOM 644 C CA . ARG A 1 86 ? -4.152 -0.671 18.156 1 86.44 86 ARG A CA 1
ATOM 645 C C . ARG A 1 86 ? -4.324 0.431 17.109 1 86.44 86 ARG A C 1
ATOM 647 O O . ARG A 1 86 ? -4.008 1.594 17.375 1 86.44 86 ARG A O 1
ATOM 654 N N . ALA A 1 87 ? -4.719 -0.004 15.969 1 83.38 87 ALA A N 1
ATOM 655 C CA . ALA A 1 87 ? -4.832 0.95 14.867 1 83.38 87 ALA A CA 1
ATOM 656 C C . ALA A 1 87 ? -6.059 1.84 15.039 1 83.38 87 ALA A C 1
ATOM 658 O O . ALA A 1 87 ? -7.133 1.531 14.516 1 83.38 87 ALA A O 1
ATOM 659 N N . VAL A 1 88 ? -5.977 2.912 15.82 1 78.56 88 VAL A N 1
ATOM 660 C CA . VAL A 1 88 ? -7.09 3.816 16.078 1 78.56 88 VAL A CA 1
ATOM 661 C C . VAL A 1 88 ? -6.742 5.219 15.586 1 78.56 88 VAL A C 1
ATOM 663 O O . VAL A 1 88 ? -5.617 5.688 15.781 1 78.56 88 VAL A O 1
ATOM 666 N N . ASN A 1 89 ? -7.609 5.73 14.859 1 70.44 89 ASN A N 1
ATOM 667 C CA . ASN A 1 89 ? -7.438 7.102 14.391 1 70.44 89 ASN A CA 1
ATOM 668 C C . ASN A 1 89 ? -8.094 8.109 15.328 1 70.44 89 ASN A C 1
ATOM 670 O O . ASN A 1 89 ? -9.32 8.203 15.383 1 70.44 89 ASN A O 1
ATOM 674 N N . PRO A 1 90 ? -7.312 8.844 15.969 1 63.34 90 PRO A N 1
ATOM 675 C CA . PRO A 1 90 ? -7.883 9.789 16.938 1 63.34 90 PRO A CA 1
ATOM 676 C C . PRO A 1 90 ? -8.633 10.938 16.266 1 63.34 90 PRO A C 1
ATOM 678 O O . PRO A 1 90 ? -9.547 11.508 16.859 1 63.34 90 PRO A O 1
ATOM 681 N N . VAL A 1 91 ? -8.172 11.312 15.078 1 59.44 91 VAL A N 1
ATOM 682 C CA . VAL A 1 91 ? -8.781 12.477 14.438 1 59.44 91 VAL A CA 1
ATOM 683 C C . VAL A 1 91 ? -10.203 12.133 13.992 1 59.44 91 VAL A C 1
ATOM 685 O O . VAL A 1 91 ? -11.102 12.969 14.094 1 59.44 91 VAL A O 1
ATOM 688 N N . THR A 1 92 ? -10.289 11 13.516 1 57.94 92 THR A N 1
ATOM 689 C CA . THR A 1 92 ? -11.641 10.594 13.141 1 57.94 92 THR A CA 1
ATOM 690 C C . THR A 1 92 ? -12.594 10.742 14.32 1 57.94 92 THR A C 1
ATOM 692 O O . THR A 1 92 ? -13.758 11.102 14.141 1 57.94 92 THR A O 1
ATOM 695 N N . PHE A 1 93 ? -11.938 10.695 15.375 1 58.22 93 PHE A N 1
ATOM 696 C CA . PHE A 1 93 ? -12.734 10.875 16.578 1 58.22 93 PHE A CA 1
ATOM 697 C C . PHE A 1 93 ? -13.141 12.328 16.75 1 58.22 93 PHE A C 1
ATOM 699 O O . PHE A 1 93 ? -14.281 12.625 17.109 1 58.22 93 PHE A O 1
ATOM 706 N N . ALA A 1 94 ? -12.211 13.172 16.438 1 62.88 94 ALA A N 1
ATOM 707 C CA . ALA A 1 94 ? -12.508 14.594 16.578 1 62.88 94 ALA A CA 1
ATOM 708 C C . ALA A 1 94 ? -13.609 15.016 15.609 1 62.88 94 ALA A C 1
ATOM 710 O O . ALA A 1 94 ? -14.547 15.711 16 1 62.88 94 ALA A O 1
ATOM 711 N N . PHE A 1 95 ? -13.477 14.539 14.445 1 63.25 95 PHE A N 1
ATOM 712 C CA . PHE A 1 95 ? -14.469 14.898 13.438 1 63.25 95 PHE A CA 1
ATOM 713 C C . PHE A 1 95 ? -15.812 14.242 13.75 1 63.25 95 PHE A C 1
ATOM 715 O O . PHE A 1 95 ? -16.859 14.852 13.547 1 63.25 95 PHE A O 1
ATOM 722 N N . SER A 1 96 ? -15.609 13.055 14.227 1 60.28 96 SER A N 1
ATOM 723 C CA . SER A 1 96 ? -16.859 12.383 14.586 1 60.28 96 SER A CA 1
ATOM 724 C C . SER A 1 96 ? -17.594 13.141 15.688 1 60.28 96 SER A C 1
ATOM 726 O O . SER A 1 96 ? -18.812 13.258 15.648 1 60.28 96 SER A O 1
ATOM 728 N N . ARG A 1 97 ? -16.859 13.625 16.531 1 61.66 97 ARG A N 1
ATOM 729 C CA . ARG A 1 97 ? -17.438 14.414 17.609 1 61.66 97 ARG A CA 1
ATOM 730 C C . ARG A 1 97 ? -18.141 15.664 17.078 1 61.66 97 ARG A C 1
ATOM 732 O O . ARG A 1 97 ? -19.188 16.047 17.578 1 61.66 97 ARG A O 1
ATOM 739 N N . LEU A 1 98 ? -17.516 16.141 16.062 1 66.5 98 LEU A N 1
ATOM 740 C CA . LEU A 1 98 ? -18.094 17.344 15.469 1 66.5 98 LEU A CA 1
ATOM 741 C C . LEU A 1 98 ? -19.219 16.984 14.516 1 66.5 98 LEU A C 1
ATOM 743 O O . LEU A 1 98 ? -20.25 17.672 14.469 1 66.5 98 LEU A O 1
ATOM 747 N N . ALA A 1 99 ? -18.953 15.891 13.75 1 59.47 99 ALA A N 1
ATOM 748 C CA . ALA A 1 99 ? -19.906 15.469 12.734 1 59.47 99 ALA A CA 1
ATOM 749 C C . ALA A 1 99 ? -21.281 15.172 13.352 1 59.47 99 ALA A C 1
ATOM 751 O O . ALA A 1 99 ? -22.312 15.484 12.766 1 59.47 99 ALA A O 1
ATOM 752 N N . ASP A 1 100 ? -21.203 14.586 14.484 1 56.91 100 ASP A N 1
ATOM 753 C CA . ASP A 1 100 ? -22.438 14.25 15.164 1 56.91 100 ASP A CA 1
ATOM 754 C C . ASP A 1 100 ? -23.281 15.5 15.422 1 56.91 100 ASP A C 1
ATOM 756 O O . ASP A 1 100 ? -24.5 15.414 15.578 1 56.91 100 ASP A O 1
ATOM 760 N N . LYS A 1 101 ? -22.625 16.578 15.219 1 58.38 101 LYS A N 1
ATOM 761 C CA . LYS A 1 101 ? -23.328 17.812 15.539 1 58.38 101 LYS A CA 1
ATOM 762 C C . LYS A 1 101 ? -23.719 18.578 14.266 1 58.38 101 LYS A C 1
ATOM 764 O O . LYS A 1 101 ? -24.391 19.594 14.336 1 58.38 101 LYS A O 1
ATOM 769 N N . VAL A 1 102 ? -23.078 18 13.172 1 60.09 102 VAL A N 1
ATOM 770 C CA . VAL A 1 102 ? -23.328 18.688 11.906 1 60.09 102 VAL A CA 1
ATOM 771 C C . VAL A 1 102 ? -24.797 18.547 11.523 1 60.09 102 VAL A C 1
ATOM 773 O O . VAL A 1 102 ? -25.344 17.438 11.531 1 60.09 102 VAL A O 1
ATOM 776 N N . LYS A 1 103 ? -25.484 19.625 11.5 1 58.28 103 LYS A N 1
ATOM 777 C CA . LYS A 1 103 ? -26.859 19.656 11.016 1 58.28 103 LYS A CA 1
ATOM 778 C C . LYS A 1 103 ? -26.906 19.688 9.492 1 58.28 103 LYS A C 1
ATOM 780 O O . LYS A 1 103 ? -26.25 20.531 8.867 1 58.28 103 LYS A O 1
ATOM 785 N N . LEU A 1 104 ? -27.219 18.562 8.867 1 53.59 104 LEU A N 1
ATOM 786 C CA . LEU A 1 104 ? -27.312 18.438 7.414 1 53.59 104 LEU A CA 1
ATOM 787 C C . LEU A 1 104 ? -28.578 19.109 6.883 1 53.59 104 LEU A C 1
ATOM 789 O O . LEU A 1 104 ? -29.594 19.141 7.57 1 53.59 104 LEU A O 1
ATOM 793 N N . GLY A 1 105 ? -28.359 19.75 5.633 1 50.84 105 GLY A N 1
ATOM 794 C CA . GLY A 1 105 ? -29.312 20.422 4.773 1 50.84 105 GLY A CA 1
ATOM 795 C C . GLY A 1 105 ? -30.688 20.578 5.41 1 50.84 105 GLY A C 1
ATOM 796 O O . GLY A 1 105 ? -31.094 21.703 5.742 1 50.84 105 GLY A O 1
ATOM 797 N N . SER A 1 106 ? -31.312 19.516 5.391 1 55.62 106 SER A N 1
ATOM 798 C CA . SER A 1 106 ? -32.75 19.594 5.703 1 55.62 106 SER A CA 1
ATOM 799 C C . SER A 1 106 ? -32.969 19.938 7.176 1 55.62 106 SER A C 1
ATOM 801 O O . SER A 1 106 ? -34.031 20.438 7.547 1 55.62 106 SER A O 1
ATOM 803 N N . GLN A 1 107 ? -31.844 19.781 7.84 1 64.75 107 GLN A N 1
ATOM 804 C CA . GLN A 1 107 ? -32 20.016 9.273 1 64.75 107 GLN A CA 1
ATOM 805 C C . GLN A 1 107 ? -31.781 21.469 9.617 1 64.75 107 GLN A C 1
ATOM 807 O O . GLN A 1 107 ? -32.125 21.922 10.719 1 64.75 107 GLN A O 1
ATOM 812 N N . ARG A 1 108 ? -31.156 22.062 8.539 1 74.06 108 ARG A N 1
ATOM 813 C CA . ARG A 1 108 ? -30.891 23.469 8.82 1 74.06 108 ARG A CA 1
ATOM 814 C C . ARG A 1 108 ? -31.891 24.375 8.109 1 74.06 108 ARG A C 1
ATOM 816 O O . ARG A 1 108 ? -32.188 24.156 6.934 1 74.06 108 ARG A O 1
ATOM 823 N N . THR A 1 109 ? -32.594 25.188 8.766 1 75.06 109 THR A N 1
ATOM 824 C CA . THR A 1 109 ? -33.656 26.062 8.227 1 75.06 109 THR A CA 1
ATOM 825 C C . THR A 1 109 ? -33.062 27.422 7.832 1 75.06 109 THR A C 1
ATOM 827 O O . THR A 1 109 ? -33.781 28.234 7.23 1 75.06 109 THR A O 1
ATOM 830 N N . ASP A 1 110 ? -31.781 27.656 8.016 1 81.69 110 ASP A N 1
ATOM 831 C CA . ASP A 1 110 ? -31.234 29 7.793 1 81.69 110 ASP A CA 1
ATOM 832 C C . ASP A 1 110 ? -30.609 29.109 6.402 1 81.69 110 ASP A C 1
ATOM 834 O O . ASP A 1 110 ? -30.094 30.172 6.031 1 81.69 110 ASP A O 1
ATOM 838 N N . GLY A 1 111 ? -30.641 28.047 5.699 1 82.94 111 GLY A N 1
ATOM 839 C CA . GLY A 1 111 ? -30.234 28.078 4.305 1 82.94 111 GLY A CA 1
ATOM 840 C C . GLY A 1 111 ? -28.719 28.094 4.133 1 82.94 111 GLY A C 1
ATOM 841 O O . GLY A 1 111 ? -28.219 28.266 3.018 1 82.94 111 GLY A O 1
ATOM 842 N N . LYS A 1 112 ? -27.938 27.984 5.172 1 88.81 112 LYS A N 1
ATOM 843 C CA . LYS A 1 112 ? -26.469 28 5.062 1 88.81 112 LYS A CA 1
ATOM 844 C C . LYS A 1 112 ? -25.938 26.625 4.648 1 88.81 112 LYS A C 1
ATOM 846 O O . LYS A 1 112 ? -26.109 25.641 5.375 1 88.81 112 LYS A O 1
ATOM 851 N N . ASN A 1 113 ? -25.344 26.625 3.482 1 87.56 113 ASN A N 1
ATOM 852 C CA . ASN A 1 113 ? -24.672 25.406 3.057 1 87.56 113 ASN A CA 1
ATOM 853 C C . ASN A 1 113 ? -23.375 25.188 3.83 1 87.56 113 ASN A C 1
ATOM 855 O O . ASN A 1 113 ? -22.719 26.141 4.242 1 87.56 113 ASN A O 1
ATOM 859 N N . PRO A 1 114 ? -23.016 23.922 4.031 1 88.56 114 PRO A N 1
ATOM 860 C CA . PRO A 1 114 ? -21.797 23.641 4.793 1 88.56 114 PRO A CA 1
ATOM 861 C C . PRO A 1 114 ? -20.531 24.062 4.051 1 88.56 114 PRO A C 1
ATOM 863 O O . PRO A 1 114 ? -20.438 23.891 2.83 1 88.56 114 PRO A O 1
ATOM 866 N N . ILE A 1 115 ? -19.625 24.703 4.723 1 90.56 115 ILE A N 1
ATOM 867 C CA . ILE A 1 115 ? -18.281 25 4.258 1 90.56 115 ILE A CA 1
ATOM 868 C C . ILE A 1 115 ? -17.25 24.438 5.242 1 90.56 115 ILE A C 1
ATOM 870 O O . ILE A 1 115 ? -17.344 24.688 6.449 1 90.56 115 ILE A O 1
ATOM 874 N N . SER A 1 116 ? -16.359 23.625 4.715 1 90.62 116 SER A N 1
ATOM 875 C CA . SER A 1 116 ? -15.328 23.094 5.586 1 90.62 116 SER A CA 1
ATOM 876 C C . SER A 1 116 ? -13.977 23.75 5.312 1 90.62 116 SER A C 1
ATOM 878 O O . SER A 1 116 ? -13.43 23.625 4.219 1 90.62 116 SER A O 1
ATOM 880 N N . LEU A 1 117 ? -13.477 24.391 6.336 1 93 117 LEU A N 1
ATOM 881 C CA . LEU A 1 117 ? -12.117 24.922 6.293 1 93 117 LEU A CA 1
ATOM 882 C C . LEU A 1 117 ? -11.133 23.953 6.922 1 93 117 LEU A C 1
ATOM 884 O O . LEU A 1 117 ? -9.938 24.25 7.035 1 93 117 LEU A O 1
ATOM 888 N N . ALA A 1 118 ? -11.672 22.812 7.289 1 88.31 118 ALA A N 1
ATOM 889 C CA . ALA A 1 118 ? -10.844 21.812 7.961 1 88.31 118 ALA A CA 1
ATOM 890 C C . ALA A 1 118 ? -10.32 20.781 6.969 1 88.31 118 ALA A C 1
ATOM 892 O O . ALA A 1 118 ? -9.438 19.984 7.297 1 88.31 118 ALA A O 1
ATOM 893 N N . ASN A 1 119 ? -10.844 20.844 5.77 1 74.44 119 ASN A N 1
ATOM 894 C CA . ASN A 1 119 ? -10.539 19.828 4.773 1 74.44 119 ASN A CA 1
ATOM 895 C C . ASN A 1 119 ? -9.117 19.969 4.242 1 74.44 119 ASN A C 1
ATOM 897 O O . ASN A 1 119 ? -8.711 21.047 3.816 1 74.44 119 ASN A O 1
ATOM 901 N N . GLY A 1 120 ? -8.422 18.906 4.254 1 74.5 120 GLY A N 1
ATOM 902 C CA . GLY A 1 120 ? -7.051 18.922 3.766 1 74.5 120 GLY A CA 1
ATOM 903 C C . GLY A 1 120 ? -6.906 18.359 2.369 1 74.5 120 GLY A C 1
ATOM 904 O O . GLY A 1 120 ? -5.789 18.188 1.875 1 74.5 120 GLY A O 1
ATOM 905 N N . ASP A 1 121 ? -8.07 18.156 1.748 1 74.06 121 ASP A N 1
ATOM 906 C CA . ASP A 1 121 ? -7.984 17.594 0.4 1 74.06 121 ASP A CA 1
ATOM 907 C C . ASP A 1 121 ? -7.715 18.688 -0.628 1 74.06 121 ASP A C 1
ATOM 909 O O . ASP A 1 121 ? -8.555 19.578 -0.845 1 74.06 121 ASP A O 1
ATOM 913 N N . PRO A 1 122 ? -6.598 18.672 -1.27 1 73.38 122 PRO A N 1
ATOM 914 C CA . PRO A 1 122 ? -6.234 19.703 -2.244 1 73.38 122 PRO A CA 1
ATOM 915 C C . PRO A 1 122 ? -7.234 19.812 -3.391 1 73.38 122 PRO A C 1
ATOM 917 O O . PRO A 1 122 ? -7.27 20.828 -4.094 1 73.38 122 PRO A O 1
ATOM 920 N N . ARG A 1 123 ? -8.125 18.828 -3.572 1 65.06 123 ARG A N 1
ATOM 921 C CA . ARG A 1 123 ? -9.102 18.812 -4.656 1 65.06 123 ARG A CA 1
ATOM 922 C C . ARG A 1 123 ? -10.125 19.938 -4.496 1 65.06 123 ARG A C 1
ATOM 924 O O . ARG A 1 123 ? -10.766 20.344 -5.465 1 65.06 123 ARG A O 1
ATOM 931 N N . SER A 1 124 ? -10.188 20.219 -3.305 1 56.25 124 SER A N 1
ATOM 932 C CA . SER A 1 124 ? -11.148 21.281 -3.006 1 56.25 124 SER A CA 1
ATOM 933 C C . SER A 1 124 ? -10.688 22.625 -3.57 1 56.25 124 SER A C 1
ATOM 935 O O . SER A 1 124 ? -11.461 23.594 -3.592 1 56.25 124 SER A O 1
ATOM 937 N N . ALA A 1 125 ? -9.492 22.484 -4.035 1 60.28 125 ALA A N 1
ATOM 938 C CA . ALA A 1 125 ? -8.906 23.703 -4.598 1 60.28 125 ALA A CA 1
ATOM 939 C C . ALA A 1 125 ? -9.367 23.906 -6.035 1 60.28 125 ALA A C 1
ATOM 941 O O . ALA A 1 125 ? -8.547 23.938 -6.957 1 60.28 125 ALA A O 1
ATOM 942 N N . SER A 1 126 ? -10.602 24.031 -6.141 1 60.75 126 SER A N 1
ATOM 943 C CA . SER A 1 126 ? -11.234 23.984 -7.453 1 60.75 126 SER A CA 1
ATOM 944 C C . SER A 1 126 ? -10.742 25.125 -8.344 1 60.75 126 SER A C 1
ATOM 946 O O . SER A 1 126 ? -10.664 24.969 -9.57 1 60.75 126 SER A O 1
ATOM 948 N N . ASP A 1 127 ? -10.328 26.125 -7.648 1 70.75 127 ASP A N 1
ATOM 949 C CA . ASP A 1 127 ? -9.922 27.25 -8.477 1 70.75 127 ASP A CA 1
ATOM 950 C C . ASP A 1 127 ? -8.602 26.969 -9.18 1 70.75 127 ASP A C 1
ATOM 952 O O . ASP A 1 127 ? -8.266 27.625 -10.172 1 70.75 127 ASP A O 1
ATOM 956 N N . PHE A 1 128 ? -7.949 26.016 -8.727 1 72.56 128 PHE A N 1
ATOM 957 C CA . PHE A 1 128 ? -6.629 25.734 -9.273 1 72.56 128 PHE A CA 1
ATOM 958 C C . PHE A 1 128 ? -6.703 24.625 -10.328 1 72.56 128 PHE A C 1
ATOM 960 O O . PHE A 1 128 ? -5.836 24.547 -11.203 1 72.56 128 PHE A O 1
ATOM 967 N N . GLY A 1 129 ? -7.777 24.031 -10.344 1 70.88 129 GLY A N 1
ATOM 968 C CA . GLY A 1 129 ? -7.934 22.906 -11.242 1 70.88 129 GLY A CA 1
ATOM 969 C C . GLY A 1 129 ? -6.902 21.812 -11.016 1 70.88 129 GLY A C 1
ATOM 970 O O . GLY A 1 129 ? -5.992 21.969 -10.203 1 70.88 129 GLY A O 1
ATOM 971 N N . PRO A 1 130 ? -7.082 20.766 -11.727 1 74.5 130 PRO A N 1
ATOM 972 C CA . PRO A 1 130 ? -6.102 19.672 -11.617 1 74.5 130 PRO A CA 1
ATOM 973 C C . PRO A 1 130 ? -4.77 20.016 -12.273 1 74.5 130 PRO A C 1
ATOM 975 O O . PRO A 1 130 ? -4.715 20.875 -13.156 1 74.5 130 PRO A O 1
ATOM 978 N N . CYS A 1 131 ? -3.74 19.484 -11.766 1 85.12 131 CYS A N 1
ATOM 979 C CA . CYS A 1 131 ? -2.449 19.609 -12.43 1 85.12 131 CYS A CA 1
ATOM 980 C C . CYS A 1 131 ? -2.463 18.891 -13.781 1 85.12 131 CYS A C 1
ATOM 982 O O . CYS A 1 131 ? -2.236 17.688 -13.859 1 85.12 131 CYS A O 1
ATOM 984 N N . THR A 1 132 ? -2.652 19.641 -14.797 1 84.38 132 THR A N 1
ATOM 985 C CA . THR A 1 132 ? -2.783 19.094 -16.141 1 84.38 132 THR A CA 1
ATOM 986 C C . THR A 1 132 ? -1.476 18.453 -16.594 1 84.38 132 THR A C 1
ATOM 988 O O . THR A 1 132 ? -1.484 17.484 -17.359 1 84.38 132 THR A O 1
ATOM 991 N N . GLU A 1 133 ? -0.417 19.016 -16.062 1 88.69 133 GLU A N 1
ATOM 992 C CA . GLU A 1 133 ? 0.883 18.453 -16.422 1 88.69 133 GLU A CA 1
ATOM 993 C C . GLU A 1 133 ? 1.043 17.047 -15.883 1 88.69 133 GLU A C 1
ATOM 995 O O . GLU A 1 133 ? 1.676 16.188 -16.516 1 88.69 133 GLU A O 1
ATOM 1000 N N . ALA A 1 134 ? 0.508 16.859 -14.742 1 89.44 134 ALA A N 1
ATOM 1001 C CA . ALA A 1 134 ? 0.531 15.508 -14.18 1 89.44 134 ALA A CA 1
ATOM 1002 C C . ALA A 1 134 ? -0.312 14.547 -15.008 1 89.44 134 ALA A C 1
ATOM 1004 O O . ALA A 1 134 ? 0.109 13.422 -15.289 1 89.44 134 ALA A O 1
ATOM 1005 N N . MET A 1 135 ? -1.424 14.992 -15.414 1 87.5 135 MET A N 1
ATOM 1006 C CA . MET A 1 135 ? -2.307 14.18 -16.234 1 87.5 135 MET A CA 1
ATOM 1007 C C . MET A 1 135 ? -1.639 13.828 -17.562 1 87.5 135 MET A C 1
ATOM 1009 O O . MET A 1 135 ? -1.688 12.672 -18 1 87.5 135 MET A O 1
ATOM 1013 N N . LYS A 1 136 ? -1.033 14.789 -18.156 1 89.31 136 LYS A N 1
ATOM 1014 C CA . LYS A 1 136 ? -0.322 14.578 -19.406 1 89.31 136 LYS A CA 1
ATOM 1015 C C . LYS A 1 136 ? 0.8 13.555 -19.25 1 89.31 136 LYS A C 1
ATOM 1017 O O . LYS A 1 136 ? 0.989 12.688 -20.094 1 89.31 136 LYS A O 1
ATOM 1022 N N . ALA A 1 137 ? 1.532 13.719 -18.172 1 89.44 137 ALA A N 1
ATOM 1023 C CA . ALA A 1 137 ? 2.643 12.805 -17.906 1 89.44 137 ALA A CA 1
ATOM 1024 C C . ALA A 1 137 ? 2.148 11.367 -17.766 1 89.44 137 ALA A C 1
ATOM 1026 O O . ALA A 1 137 ? 2.783 10.438 -18.25 1 89.44 137 ALA A O 1
ATOM 1027 N N . SER A 1 138 ? 1.061 11.164 -17.109 1 87.5 138 SER A N 1
ATOM 1028 C CA . SER A 1 138 ? 0.496 9.828 -16.906 1 87.5 138 SER A CA 1
ATOM 1029 C C . SER A 1 138 ? 0.025 9.219 -18.219 1 87.5 138 SER A C 1
ATOM 1031 O O . SER A 1 138 ? 0.299 8.047 -18.5 1 87.5 138 SER A O 1
ATOM 1033 N N . VAL A 1 139 ? -0.652 10 -19 1 86.69 139 VAL A N 1
ATOM 1034 C CA . VAL A 1 139 ? -1.157 9.523 -20.281 1 86.69 139 VAL A CA 1
ATOM 1035 C C . VAL A 1 139 ? 0.012 9.203 -21.203 1 86.69 139 VAL A C 1
ATOM 1037 O O . VAL A 1 139 ? -0.011 8.195 -21.922 1 86.69 139 VAL A O 1
ATOM 1040 N N . HIS A 1 140 ? 0.958 10.023 -21.156 1 86.5 140 HIS A N 1
ATOM 1041 C CA . HIS A 1 140 ? 2.15 9.805 -21.969 1 86.5 140 HIS A CA 1
ATOM 1042 C C . HIS A 1 140 ? 2.82 8.477 -21.625 1 86.5 140 HIS A C 1
ATOM 1044 O O . HIS A 1 140 ? 3.199 7.711 -22.516 1 86.5 140 HIS A O 1
ATOM 1050 N N . SER A 1 141 ? 2.936 8.234 -20.391 1 83.5 141 SER A N 1
ATOM 1051 C CA . SER A 1 141 ? 3.572 7 -19.938 1 83.5 141 SER A CA 1
ATOM 1052 C C . SER A 1 141 ? 2.748 5.781 -20.344 1 83.5 141 SER A C 1
ATOM 1054 O O . SER A 1 141 ? 3.305 4.738 -20.688 1 83.5 141 SER A O 1
ATOM 1056 N N . MET A 1 142 ? 1.513 5.891 -20.297 1 82.38 142 MET A N 1
ATOM 1057 C CA . MET A 1 142 ? 0.624 4.785 -20.641 1 82.38 142 MET A CA 1
ATOM 1058 C C . MET A 1 142 ? 0.721 4.449 -22.125 1 82.38 142 MET A C 1
ATOM 1060 O O . MET A 1 142 ? 0.656 3.279 -22.5 1 82.38 142 MET A O 1
ATOM 1064 N N . ILE A 1 143 ? 0.892 5.457 -22.891 1 80.81 143 ILE A N 1
ATOM 1065 C CA . ILE A 1 143 ? 0.865 5.27 -24.344 1 80.81 143 ILE A CA 1
ATOM 1066 C C . ILE A 1 143 ? 2.262 4.902 -24.828 1 80.81 143 ILE A C 1
ATOM 1068 O O . ILE A 1 143 ? 2.422 3.957 -25.609 1 80.81 143 ILE A O 1
ATOM 1072 N N . ARG A 1 144 ? 3.248 5.566 -24.375 1 78.25 144 ARG A N 1
ATOM 1073 C CA . ARG A 1 144 ? 4.59 5.406 -24.922 1 78.25 144 ARG A CA 1
ATOM 1074 C C . ARG A 1 144 ? 5.336 4.273 -24.234 1 78.25 144 ARG A C 1
ATOM 1076 O O . ARG A 1 144 ? 6.191 3.625 -24.828 1 78.25 144 ARG A O 1
ATOM 1083 N N . ASP A 1 145 ? 4.996 4.102 -23.062 1 73.06 145 ASP A N 1
ATOM 1084 C CA . ASP A 1 145 ? 5.715 3.111 -22.266 1 73.06 145 ASP A CA 1
ATOM 1085 C C . ASP A 1 145 ? 4.762 2.053 -21.719 1 73.06 145 ASP A C 1
ATOM 1087 O O . ASP A 1 145 ? 4.809 1.722 -20.531 1 73.06 145 ASP A O 1
ATOM 1091 N N . ALA A 1 146 ? 4.012 1.59 -22.594 1 69.12 146 ALA A N 1
ATOM 1092 C CA . ALA A 1 146 ? 2.936 0.708 -22.156 1 69.12 146 ALA A CA 1
ATOM 1093 C C . ALA A 1 146 ? 3.488 -0.498 -21.391 1 69.12 146 ALA A C 1
ATOM 1095 O O . ALA A 1 146 ? 2.936 -0.905 -20.375 1 69.12 146 ALA A O 1
ATOM 1096 N N . GLN A 1 147 ? 4.598 -0.976 -21.828 1 71.06 147 GLN A N 1
ATOM 1097 C CA . GLN A 1 147 ? 5.16 -2.15 -21.156 1 71.06 147 GLN A CA 1
ATOM 1098 C C . GLN A 1 147 ? 5.586 -1.826 -19.734 1 71.06 147 GLN A C 1
ATOM 1100 O O . GLN A 1 147 ? 5.344 -2.611 -18.812 1 71.06 147 GLN A O 1
ATOM 1105 N N . GLN A 1 148 ? 6.086 -0.701 -19.531 1 73.94 148 GLN A N 1
ATOM 1106 C CA . GLN A 1 148 ? 6.555 -0.307 -18.219 1 73.94 148 GLN A CA 1
ATOM 1107 C C . GLN A 1 148 ? 5.391 0.107 -17.312 1 73.94 148 GLN A C 1
ATOM 1109 O O . GLN A 1 148 ? 5.402 -0.158 -16.109 1 73.94 148 GLN A O 1
ATOM 1114 N N . SER A 1 149 ? 4.418 0.63 -17.922 1 77.44 149 SER A N 1
ATOM 1115 C CA . SER A 1 149 ? 3.332 1.208 -17.141 1 77.44 149 SER A CA 1
ATOM 1116 C C . SER A 1 149 ? 2.289 0.156 -16.781 1 77.44 149 SER A C 1
ATOM 1118 O O . SER A 1 149 ? 1.438 0.386 -15.922 1 77.44 149 SER A O 1
ATOM 1120 N N . LEU A 1 150 ? 2.412 -0.97 -17.328 1 80.5 150 LEU A N 1
ATOM 1121 C CA . LEU A 1 150 ? 1.375 -1.968 -17.094 1 80.5 150 LEU A CA 1
ATOM 1122 C C . LEU A 1 150 ? 1.938 -3.168 -16.328 1 80.5 150 LEU A C 1
ATOM 1124 O O . LEU A 1 150 ? 1.189 -3.916 -15.703 1 80.5 150 LEU A O 1
ATOM 1128 N N . GLY A 1 151 ? 3.213 -3.365 -16.422 1 83.31 151 GLY A N 1
ATOM 1129 C CA . GLY A 1 151 ? 3.832 -4.547 -15.852 1 83.31 151 GLY A CA 1
ATOM 1130 C C . GLY A 1 151 ? 4.336 -4.332 -14.438 1 83.31 151 GLY A C 1
ATOM 1131 O O . GLY A 1 151 ? 4.27 -3.219 -13.914 1 83.31 151 GLY A O 1
ATOM 1132 N N . TYR A 1 152 ? 4.816 -5.461 -13.836 1 81.81 152 TYR A N 1
ATOM 1133 C CA . TYR A 1 152 ? 5.418 -5.379 -12.508 1 81.81 152 TYR A CA 1
ATOM 1134 C C . TYR A 1 152 ? 6.668 -4.508 -12.531 1 81.81 152 TYR A C 1
ATOM 1136 O O . TYR A 1 152 ? 7.324 -4.379 -13.57 1 81.81 152 TYR A O 1
ATOM 1144 N N . ALA A 1 153 ? 6.887 -3.893 -11.453 1 83.94 153 ALA A N 1
ATOM 1145 C CA . ALA A 1 153 ? 8.148 -3.199 -11.203 1 83.94 153 ALA A CA 1
ATOM 1146 C C . ALA A 1 153 ? 8.883 -3.812 -10.016 1 83.94 153 ALA A C 1
ATOM 1148 O O . ALA A 1 153 ? 8.312 -4.605 -9.266 1 83.94 153 ALA A O 1
ATOM 1149 N N . ASN A 1 154 ? 10.164 -3.461 -10.039 1 85.44 154 ASN A N 1
ATOM 1150 C CA . ASN A 1 154 ? 10.906 -3.789 -8.828 1 85.44 154 ASN A CA 1
ATOM 1151 C C . ASN A 1 154 ? 10.141 -3.371 -7.57 1 85.44 154 ASN A C 1
ATOM 1153 O O . ASN A 1 154 ? 9.453 -2.354 -7.574 1 85.44 154 ASN A O 1
ATOM 1157 N N . ALA A 1 155 ? 10.398 -4.203 -6.57 1 88.31 155 ALA A N 1
ATOM 1158 C CA . ALA A 1 155 ? 9.695 -3.955 -5.32 1 88.31 155 ALA A CA 1
ATOM 1159 C C . ALA A 1 155 ? 9.961 -2.545 -4.805 1 88.31 155 ALA A C 1
ATOM 1161 O O . ALA A 1 155 ? 9.109 -1.941 -4.148 1 88.31 155 ALA A O 1
ATOM 1162 N N . CYS A 1 156 ? 11.109 -2.012 -5.098 1 95.19 156 CYS A N 1
ATOM 1163 C CA . CYS A 1 156 ? 11.484 -0.687 -4.613 1 95.19 156 CYS A CA 1
ATOM 1164 C C . CYS A 1 156 ? 11.039 0.396 -5.586 1 95.19 156 CYS A C 1
ATOM 1166 O O . CYS A 1 156 ? 11.125 1.587 -5.281 1 95.19 156 CYS A O 1
ATOM 1168 N N . GLY A 1 157 ? 10.625 0.026 -6.703 1 94.94 157 GLY A N 1
ATOM 1169 C CA . GLY A 1 157 ? 10.164 0.976 -7.703 1 94.94 157 GLY A CA 1
ATOM 1170 C C . GLY A 1 157 ? 10.844 0.804 -9.047 1 94.94 157 GLY A C 1
ATOM 1171 O O . GLY A 1 157 ? 11.852 0.099 -9.156 1 94.94 157 GLY A O 1
ATOM 1172 N N . VAL A 1 158 ? 10.258 1.411 -10.055 1 93.69 158 VAL A N 1
ATOM 1173 C CA . VAL A 1 158 ? 10.805 1.411 -11.398 1 93.69 158 VAL A CA 1
ATOM 1174 C C . VAL A 1 158 ? 12.188 2.07 -11.398 1 93.69 158 VAL A C 1
ATOM 1176 O O . VAL A 1 158 ? 12.383 3.109 -10.766 1 93.69 158 VAL A O 1
ATOM 1179 N N . SER A 1 159 ? 13.109 1.48 -12.086 1 93.88 159 SER A N 1
ATOM 1180 C CA . SER A 1 159 ? 14.5 1.917 -12.047 1 93.88 159 SER A CA 1
ATOM 1181 C C . SER A 1 159 ? 14.633 3.377 -12.469 1 93.88 159 SER A C 1
ATOM 1183 O O . SER A 1 159 ? 15.289 4.164 -11.789 1 93.88 159 SER A O 1
ATOM 1185 N N . SER A 1 160 ? 14.055 3.734 -13.602 1 93.56 160 SER A N 1
ATOM 1186 C CA . SER A 1 160 ? 14.141 5.105 -14.102 1 93.56 160 SER A CA 1
ATOM 1187 C C . SER A 1 160 ? 13.508 6.09 -13.125 1 93.56 160 SER A C 1
ATOM 1189 O O . SER A 1 160 ? 13.969 7.227 -12.992 1 93.56 160 SER A O 1
ATOM 1191 N N . VAL A 1 161 ? 12.516 5.637 -12.461 1 96.5 161 VAL A N 1
ATOM 1192 C CA . VAL A 1 161 ? 11.828 6.461 -11.484 1 96.5 161 VAL A CA 1
ATOM 1193 C C . VAL A 1 161 ? 12.727 6.691 -10.273 1 96.5 161 VAL A C 1
ATOM 1195 O O . VAL A 1 161 ? 12.891 7.824 -9.812 1 96.5 161 VAL A O 1
ATOM 1198 N N . ARG A 1 162 ? 13.312 5.637 -9.766 1 98.19 162 ARG A N 1
ATOM 1199 C CA . ARG A 1 162 ? 14.211 5.734 -8.617 1 98.19 162 ARG A CA 1
ATOM 1200 C C . ARG A 1 162 ? 15.406 6.625 -8.93 1 98.19 162 ARG A C 1
ATOM 1202 O O . ARG A 1 162 ? 15.859 7.383 -8.07 1 98.19 162 ARG A O 1
ATOM 1209 N N . LYS A 1 163 ? 15.898 6.543 -10.125 1 98 163 LYS A N 1
ATOM 1210 C CA . LYS A 1 163 ? 17 7.398 -10.555 1 98 163 LYS A CA 1
ATOM 1211 C C . LYS A 1 163 ? 16.594 8.867 -10.531 1 98 163 LYS A C 1
ATOM 1213 O O . LYS A 1 163 ? 17.359 9.719 -10.062 1 98 163 LYS A O 1
ATOM 1218 N N . ALA A 1 164 ? 15.461 9.156 -11.078 1 97.81 164 ALA A N 1
ATOM 1219 C CA . ALA A 1 164 ? 14.969 10.531 -11.109 1 97.81 164 ALA A CA 1
ATOM 1220 C C . ALA A 1 164 ? 14.812 11.086 -9.695 1 97.81 164 ALA A C 1
ATOM 1222 O O . ALA A 1 164 ? 15.156 12.242 -9.43 1 97.81 164 ALA A O 1
ATOM 1223 N N . ILE A 1 165 ? 14.312 10.266 -8.812 1 98.56 165 ILE A N 1
ATOM 1224 C CA . ILE A 1 165 ? 14.125 10.688 -7.43 1 98.56 165 ILE A CA 1
ATOM 1225 C C . ILE A 1 165 ? 15.484 10.914 -6.77 1 98.56 165 ILE A C 1
ATOM 1227 O O . ILE A 1 165 ? 15.672 11.906 -6.059 1 98.56 165 ILE A O 1
ATOM 1231 N N . ALA A 1 166 ? 16.375 9.977 -6.965 1 98.62 166 ALA A N 1
ATOM 1232 C CA . ALA A 1 166 ? 17.719 10.125 -6.414 1 98.62 166 ALA A CA 1
ATOM 1233 C C . ALA A 1 166 ? 18.359 11.43 -6.871 1 98.62 166 ALA A C 1
ATOM 1235 O O . ALA A 1 166 ? 18.953 12.148 -6.066 1 98.62 166 ALA A O 1
ATOM 1236 N N . GLU A 1 167 ? 18.219 11.719 -8.109 1 97.75 167 GLU A N 1
ATOM 1237 C CA . GLU A 1 167 ? 18.781 12.961 -8.648 1 97.75 167 GLU A CA 1
ATOM 1238 C C . GLU A 1 167 ? 18.141 14.18 -7.988 1 97.75 167 GLU A C 1
ATOM 1240 O O . GLU A 1 167 ? 18.828 15.148 -7.664 1 97.75 167 GLU A O 1
ATOM 1245 N N . HIS A 1 168 ? 16.891 14.133 -7.797 1 97.06 168 HIS A N 1
ATOM 1246 C CA . HIS A 1 168 ? 16.156 15.234 -7.195 1 97.06 168 HIS A CA 1
ATOM 1247 C C . HIS A 1 168 ? 16.609 15.492 -5.766 1 97.06 168 HIS A C 1
ATOM 1249 O O . HIS A 1 168 ? 16.594 16.641 -5.301 1 97.06 168 HIS A O 1
ATOM 1255 N N . HIS A 1 169 ? 16.984 14.461 -5.078 1 97.94 169 HIS A N 1
ATOM 1256 C CA . HIS A 1 169 ? 17.359 14.578 -3.672 1 97.94 169 HIS A CA 1
ATOM 1257 C C . HIS A 1 169 ? 18.859 14.562 -3.49 1 97.94 169 HIS A C 1
ATOM 1259 O O . HIS A 1 169 ? 19.359 14.305 -2.393 1 97.94 169 HIS A O 1
ATOM 1265 N N . SER A 1 170 ? 19.562 14.711 -4.535 1 97.56 170 SER A N 1
ATOM 1266 C CA . SER A 1 170 ? 21.016 14.828 -4.457 1 97.56 170 SER A CA 1
ATOM 1267 C C . SER A 1 170 ? 21.453 16.281 -4.371 1 97.56 170 SER A C 1
ATOM 1269 O O . SER A 1 170 ? 20.828 17.156 -4.984 1 97.56 170 SER A O 1
ATOM 1271 N N . TYR A 1 171 ? 22.453 16.516 -3.637 1 94.94 171 TYR A N 1
ATOM 1272 C CA . TYR A 1 171 ? 23.031 17.828 -3.406 1 94.94 171 TYR A CA 1
ATOM 1273 C C . TYR A 1 171 ? 24.516 17.828 -3.719 1 94.94 171 TYR A C 1
ATOM 1275 O O . TYR A 1 171 ? 25.141 16.766 -3.826 1 94.94 171 TYR A O 1
ATOM 1283 N N . PRO A 1 172 ? 25.078 19.047 -3.916 1 93.56 172 PRO A N 1
ATOM 1284 C CA . PRO A 1 172 ? 26.5 19.109 -4.234 1 93.56 172 PRO A CA 1
ATOM 1285 C C . PRO A 1 172 ? 27.375 18.391 -3.195 1 93.56 172 PRO A C 1
ATOM 1287 O O . PRO A 1 172 ? 28.359 17.75 -3.547 1 93.56 172 PRO A O 1
ATOM 1290 N N . GLU A 1 173 ? 26.969 18.406 -1.96 1 90.69 173 GLU A N 1
ATOM 1291 C CA . GLU A 1 173 ? 27.781 17.859 -0.873 1 90.69 173 GLU A CA 1
ATOM 1292 C C . GLU A 1 173 ? 27.453 16.375 -0.649 1 90.69 173 GLU A C 1
ATOM 1294 O O . GLU A 1 173 ? 28.219 15.672 0.011 1 90.69 173 GLU A O 1
ATOM 1299 N N . HIS A 1 174 ? 26.344 15.984 -1.153 1 90.44 174 HIS A N 1
ATOM 1300 C CA . HIS A 1 174 ? 25.938 14.609 -0.903 1 90.44 174 HIS A CA 1
ATOM 1301 C C . HIS A 1 174 ? 24.984 14.117 -1.982 1 90.44 174 HIS A C 1
ATOM 1303 O O . HIS A 1 174 ? 23.828 14.555 -2.049 1 90.44 174 HIS A O 1
ATOM 1309 N N . ARG A 1 175 ? 25.484 13.148 -2.738 1 94.94 175 ARG A N 1
ATOM 1310 C CA . ARG A 1 175 ? 24.672 12.523 -3.787 1 94.94 175 ARG A CA 1
ATOM 1311 C C . ARG A 1 175 ? 24.203 11.141 -3.359 1 94.94 175 ARG A C 1
ATOM 1313 O O . ARG A 1 175 ? 24.953 10.383 -2.734 1 94.94 175 ARG A O 1
ATOM 1320 N N . ILE A 1 176 ? 22.969 10.859 -3.68 1 96.81 176 ILE A N 1
ATOM 1321 C CA . ILE A 1 176 ? 22.469 9.508 -3.445 1 96.81 176 ILE A CA 1
ATOM 1322 C C . ILE A 1 176 ? 22.141 8.844 -4.777 1 96.81 176 ILE A C 1
ATOM 1324 O O . ILE A 1 176 ? 22.141 9.492 -5.824 1 96.81 176 ILE A O 1
ATOM 1328 N N . GLU A 1 177 ? 22 7.512 -4.719 1 97.81 177 GLU A N 1
ATOM 1329 C CA . GLU A 1 177 ? 21.75 6.695 -5.902 1 97.81 177 GLU A CA 1
ATOM 1330 C C . GLU A 1 177 ? 20.375 6.043 -5.844 1 97.81 177 GLU A C 1
ATOM 1332 O O . GLU A 1 177 ? 19.688 6.121 -4.828 1 97.81 177 GLU A O 1
ATOM 1337 N N . ALA A 1 178 ? 20.047 5.484 -6.957 1 97.88 178 ALA A N 1
ATOM 1338 C CA . ALA A 1 178 ? 18.75 4.812 -7.07 1 97.88 178 ALA A CA 1
ATOM 1339 C C . ALA A 1 178 ? 18.562 3.789 -5.953 1 97.88 178 ALA A C 1
ATOM 1341 O O . ALA A 1 178 ? 17.438 3.582 -5.477 1 97.88 178 ALA A O 1
ATOM 1342 N N . ARG A 1 179 ? 19.609 3.15 -5.484 1 97 179 ARG A N 1
ATOM 1343 C CA . ARG A 1 179 ? 19.531 2.125 -4.449 1 97 179 ARG A CA 1
ATOM 1344 C C . ARG A 1 179 ? 19.109 2.729 -3.113 1 97 179 ARG A C 1
ATOM 1346 O O . ARG A 1 179 ? 18.688 2.008 -2.207 1 97 179 ARG A O 1
ATOM 1353 N N . ASN A 1 180 ? 19.219 4.043 -2.98 1 98.44 180 ASN A N 1
ATOM 1354 C CA . ASN A 1 180 ? 18.859 4.73 -1.744 1 98.44 180 ASN A CA 1
ATOM 1355 C C . ASN A 1 180 ? 17.422 5.215 -1.774 1 98.44 180 ASN A C 1
ATOM 1357 O O . ASN A 1 180 ? 17 6.008 -0.925 1 98.44 180 ASN A O 1
ATOM 1361 N N . VAL A 1 181 ? 16.703 4.777 -2.814 1 98.69 181 VAL A N 1
ATOM 1362 C CA . VAL A 1 181 ? 15.344 5.254 -3.012 1 98.69 181 VAL A CA 1
ATOM 1363 C C . VAL A 1 181 ? 14.375 4.07 -3.016 1 98.69 181 VAL A C 1
ATOM 1365 O O . VAL A 1 181 ? 14.633 3.057 -3.668 1 98.69 181 VAL A O 1
ATOM 1368 N N . ILE A 1 182 ? 13.32 4.168 -2.258 1 98.62 182 ILE A N 1
ATOM 1369 C CA . ILE A 1 182 ? 12.195 3.248 -2.367 1 98.62 182 ILE A CA 1
ATOM 1370 C C . ILE A 1 182 ? 10.914 4.031 -2.672 1 98.62 182 ILE A C 1
ATOM 1372 O O . ILE A 1 182 ? 10.562 4.961 -1.943 1 98.62 182 ILE A O 1
ATOM 1376 N N . VAL A 1 183 ? 10.258 3.686 -3.791 1 98.31 183 VAL A N 1
ATOM 1377 C CA . VAL A 1 183 ? 8.984 4.305 -4.141 1 98.31 183 VAL A CA 1
ATOM 1378 C C . VAL A 1 183 ? 7.867 3.732 -3.268 1 98.31 183 VAL A C 1
ATOM 1380 O O . VAL A 1 183 ? 7.855 2.533 -2.977 1 98.31 183 VAL A O 1
ATOM 1383 N N . THR A 1 184 ? 6.969 4.59 -2.834 1 97.81 184 THR A N 1
ATOM 1384 C CA . THR A 1 184 ? 5.93 4.191 -1.892 1 97.81 184 THR A CA 1
ATOM 1385 C C . THR A 1 184 ? 4.574 4.75 -2.312 1 97.81 184 THR A C 1
ATOM 1387 O O . THR A 1 184 ? 4.492 5.574 -3.225 1 97.81 184 THR A O 1
ATOM 1390 N N . ASN A 1 185 ? 3.516 4.223 -1.701 1 96.69 185 ASN A N 1
ATOM 1391 C CA . ASN A 1 185 ? 2.17 4.742 -1.926 1 96.69 185 ASN A CA 1
ATOM 1392 C C . ASN A 1 185 ? 1.951 6.066 -1.199 1 96.69 185 ASN A C 1
ATOM 1394 O O . ASN A 1 185 ? 1.338 6.098 -0.131 1 96.69 185 ASN A O 1
ATOM 1398 N N . GLY A 1 186 ? 2.447 7.125 -1.762 1 96.31 186 GLY A N 1
ATOM 1399 C CA . GLY A 1 186 ? 2.383 8.445 -1.149 1 96.31 186 GLY A CA 1
ATOM 1400 C C . GLY A 1 186 ? 3.404 8.641 -0.045 1 96.31 186 GLY A C 1
ATOM 1401 O O . GLY A 1 186 ? 4.148 7.715 0.29 1 96.31 186 GLY A O 1
ATOM 1402 N N . CYS A 1 187 ? 3.418 9.875 0.438 1 97.06 187 CYS A N 1
ATOM 1403 C CA . CYS A 1 187 ? 4.297 10.18 1.56 1 97.06 187 CYS A CA 1
ATOM 1404 C C . CYS A 1 187 ? 3.898 9.391 2.801 1 97.06 187 CYS A C 1
ATOM 1406 O O . CYS A 1 187 ? 4.758 8.992 3.59 1 97.06 187 CYS A O 1
ATOM 1408 N N . SER A 1 188 ? 2.635 9.18 2.965 1 95.56 188 SER A N 1
ATOM 1409 C CA . SER A 1 188 ? 2.168 8.359 4.074 1 95.56 188 SER A CA 1
ATOM 1410 C C . SER A 1 188 ? 2.783 6.965 4.023 1 95.56 188 SER A C 1
ATOM 1412 O O . SER A 1 188 ? 3.158 6.406 5.059 1 95.56 188 SER A O 1
ATOM 1414 N N . GLY A 1 189 ? 2.832 6.402 2.818 1 96.81 189 GLY A N 1
ATOM 1415 C CA . GLY A 1 189 ? 3.5 5.117 2.672 1 96.81 189 GLY A CA 1
ATOM 1416 C C . GLY A 1 189 ? 4.977 5.172 3.025 1 96.81 189 GLY A C 1
ATOM 1417 O O . GLY A 1 189 ? 5.523 4.207 3.562 1 96.81 189 GLY A O 1
ATOM 1418 N N . ALA A 1 190 ? 5.613 6.246 2.68 1 98.38 190 ALA A N 1
ATOM 1419 C CA . ALA A 1 190 ? 7.02 6.438 3.018 1 98.38 190 ALA A CA 1
ATOM 1420 C C . ALA A 1 190 ? 7.23 6.422 4.531 1 98.38 190 ALA A C 1
ATOM 1422 O O . ALA A 1 190 ? 8.133 5.754 5.031 1 98.38 190 ALA A O 1
ATOM 1423 N N . LEU A 1 191 ? 6.383 7.109 5.219 1 98.12 191 LEU A N 1
ATOM 1424 C CA . LEU A 1 191 ? 6.453 7.18 6.672 1 98.12 191 LEU A CA 1
ATOM 1425 C C . LEU A 1 191 ? 6.156 5.82 7.297 1 98.12 191 LEU A C 1
ATOM 1427 O O . LEU A 1 191 ? 6.848 5.391 8.227 1 98.12 191 LEU A O 1
ATOM 1431 N N . GLU A 1 192 ? 5.172 5.215 6.793 1 96.25 192 GLU A N 1
ATOM 1432 C CA . GLU A 1 192 ? 4.828 3.887 7.289 1 96.25 192 GLU A CA 1
ATOM 1433 C C . GLU A 1 192 ? 6 2.92 7.129 1 96.25 192 GLU A C 1
ATOM 1435 O O . GLU A 1 192 ? 6.316 2.164 8.055 1 96.25 192 GLU A O 1
ATOM 1440 N N . LEU A 1 193 ? 6.582 2.893 5.957 1 97.31 193 LEU A N 1
ATOM 1441 C CA . LEU A 1 193 ? 7.723 2.025 5.695 1 97.31 193 LEU A CA 1
ATOM 1442 C C . LEU A 1 193 ? 8.867 2.336 6.648 1 97.31 193 LEU A C 1
ATOM 1444 O O . LEU A 1 193 ? 9.484 1.422 7.211 1 97.31 193 LEU A O 1
ATOM 1448 N N . ALA A 1 194 ? 9.164 3.582 6.812 1 98.12 194 ALA A N 1
ATOM 1449 C CA . ALA A 1 194 ? 10.242 3.988 7.711 1 98.12 194 ALA A CA 1
ATOM 1450 C C . ALA A 1 194 ? 9.969 3.525 9.141 1 98.12 194 ALA A C 1
ATOM 1452 O O . ALA A 1 194 ? 10.852 2.98 9.805 1 98.12 194 ALA A O 1
ATOM 1453 N N . PHE A 1 195 ? 8.773 3.719 9.625 1 97.56 195 PHE A N 1
ATOM 1454 C CA . PHE A 1 195 ? 8.414 3.328 10.984 1 97.56 195 PHE A CA 1
ATOM 1455 C C . PHE A 1 195 ? 8.484 1.815 11.148 1 97.56 195 PHE A C 1
ATOM 1457 O O . PHE A 1 195 ? 9.039 1.32 12.133 1 97.56 195 PHE A O 1
ATOM 1464 N N . ASN A 1 196 ? 7.914 1.101 10.18 1 95.38 196 ASN A N 1
ATOM 1465 C CA . ASN A 1 196 ? 7.922 -0.356 10.258 1 95.38 196 ASN A CA 1
ATOM 1466 C C . ASN A 1 196 ? 9.344 -0.91 10.234 1 95.38 196 ASN A C 1
ATOM 1468 O O . ASN A 1 196 ? 9.625 -1.933 10.859 1 95.38 196 ASN A O 1
ATOM 1472 N N . ALA A 1 197 ? 10.195 -0.292 9.5 1 97.38 197 ALA A N 1
ATOM 1473 C CA . ALA A 1 197 ? 11.586 -0.738 9.406 1 97.38 197 ALA A CA 1
ATOM 1474 C C . ALA A 1 197 ? 12.367 -0.385 10.664 1 97.38 197 ALA A C 1
ATOM 1476 O O . ALA A 1 197 ? 13.359 -1.036 10.992 1 97.38 197 ALA A O 1
ATOM 1477 N N . LEU A 1 198 ? 11.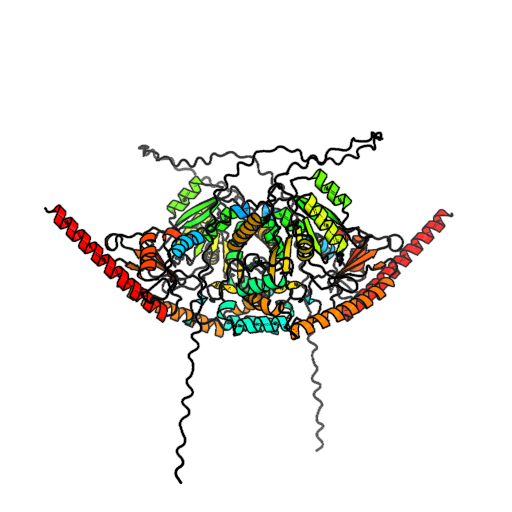922 0.587 11.414 1 97.62 198 LEU A N 1
ATOM 1478 C CA . LEU A 1 198 ? 12.734 1.186 12.469 1 97.62 198 LEU A CA 1
ATOM 1479 C C . LEU A 1 198 ? 12.234 0.763 13.844 1 97.62 198 LEU A C 1
ATOM 1481 O O . LEU A 1 198 ? 13.016 0.645 14.789 1 97.62 198 LEU A O 1
ATOM 1485 N N . LEU A 1 199 ? 10.938 0.573 14.023 1 96.81 199 LEU A N 1
ATOM 1486 C CA . LEU A 1 199 ? 10.367 0.55 15.367 1 96.81 199 LEU A CA 1
ATOM 1487 C C . LEU A 1 199 ? 9.945 -0.864 15.758 1 96.81 199 LEU A C 1
ATOM 1489 O O . LEU A 1 199 ? 9.492 -1.636 14.906 1 96.81 199 LEU A O 1
ATOM 1493 N N . ASP A 1 200 ? 10.094 -1.151 16.984 1 94.19 200 ASP A N 1
ATOM 1494 C CA . ASP A 1 200 ? 9.664 -2.379 17.641 1 94.19 200 ASP A CA 1
ATOM 1495 C C . ASP A 1 200 ? 8.898 -2.07 18.922 1 94.19 200 ASP A C 1
ATOM 1497 O O . ASP A 1 200 ? 8.992 -0.962 19.453 1 94.19 200 ASP A O 1
ATOM 1501 N N . PRO A 1 201 ? 8.062 -3.102 19.312 1 91.75 201 PRO A N 1
ATOM 1502 C CA . PRO A 1 201 ? 7.523 -2.914 20.656 1 91.75 201 PRO A CA 1
ATOM 1503 C C . PRO A 1 201 ? 8.609 -2.631 21.703 1 91.75 201 PRO A C 1
ATOM 1505 O O . PRO A 1 201 ? 9.672 -3.262 21.672 1 91.75 201 PRO A O 1
ATOM 1508 N N . GLY A 1 202 ? 8.406 -1.583 22.484 1 91.38 202 GLY A N 1
ATOM 1509 C CA . GLY A 1 202 ? 9.375 -1.236 23.516 1 91.38 202 GLY A CA 1
ATOM 1510 C C . GLY A 1 202 ? 10.25 -0.057 23.141 1 91.38 202 GLY A C 1
ATOM 1511 O O . GLY A 1 202 ? 10.875 0.56 24 1 91.38 202 GLY A O 1
ATOM 1512 N N . CYS A 1 203 ? 10.289 0.234 21.844 1 94.75 203 CYS A N 1
ATOM 1513 C CA . CYS A 1 203 ? 11.023 1.411 21.391 1 94.75 203 CYS A CA 1
ATOM 1514 C C . CYS A 1 203 ? 10.141 2.648 21.406 1 94.75 203 CYS A C 1
ATOM 1516 O O . CYS A 1 203 ? 8.945 2.561 21.719 1 94.75 203 CYS A O 1
ATOM 1518 N N . GLY A 1 204 ? 10.875 3.799 21.234 1 95.94 204 GLY A N 1
ATOM 1519 C CA . GLY A 1 204 ? 10.141 5.051 21.172 1 95.94 204 GLY A CA 1
ATOM 1520 C C . GLY A 1 204 ? 10.562 5.922 20 1 95.94 204 GLY A C 1
ATOM 1521 O O . GLY A 1 204 ? 11.578 5.664 19.359 1 95.94 204 GLY A O 1
ATOM 1522 N N . VAL A 1 205 ? 9.75 6.922 19.75 1 98.06 205 VAL A N 1
ATOM 1523 C CA . VAL A 1 205 ? 10.031 7.891 18.688 1 98.06 205 VAL A CA 1
ATOM 1524 C C . VAL A 1 205 ? 9.562 9.273 19.125 1 98.06 205 VAL A C 1
ATOM 1526 O O . VAL A 1 205 ? 8.531 9.406 19.797 1 98.06 205 VAL A O 1
ATOM 1529 N N . LEU A 1 206 ? 10.398 10.281 18.859 1 98.44 206 LEU A N 1
ATOM 1530 C CA . LEU A 1 206 ? 10.016 11.672 19.094 1 98.44 206 LEU A CA 1
ATOM 1531 C C . LEU A 1 206 ? 9.172 12.203 17.938 1 98.44 206 LEU A C 1
ATOM 1533 O O . LEU A 1 206 ? 9.562 12.102 16.766 1 98.44 206 LEU A O 1
ATOM 1537 N N . ILE A 1 207 ? 7.961 12.742 18.25 1 98.19 207 ILE A N 1
ATOM 1538 C CA . ILE A 1 207 ? 7.129 13.352 17.219 1 98.19 207 ILE A CA 1
ATOM 1539 C C . ILE A 1 207 ? 6.734 14.766 17.641 1 98.19 207 ILE A C 1
ATOM 1541 O O . ILE A 1 207 ? 6.629 15.055 18.828 1 98.19 207 ILE A O 1
ATOM 1545 N N . PRO A 1 208 ? 6.551 15.625 16.672 1 98.19 208 PRO A N 1
ATOM 1546 C CA . PRO A 1 208 ? 6.203 17 17.031 1 98.19 208 PRO A CA 1
ATOM 1547 C C . PRO A 1 208 ? 4.777 17.141 17.547 1 98.19 208 PRO A C 1
ATOM 1549 O O . PRO A 1 208 ? 3.908 16.344 17.203 1 98.19 208 PRO A O 1
ATOM 1552 N N . GLN A 1 209 ? 4.586 18.078 18.328 1 97.44 209 GLN A N 1
ATOM 1553 C CA . GLN A 1 209 ? 3.277 18.516 18.812 1 97.44 209 GLN A CA 1
ATOM 1554 C C . GLN A 1 209 ? 3.141 20.031 18.75 1 97.44 209 GLN A C 1
ATOM 1556 O O . GLN A 1 209 ? 3.855 20.75 19.438 1 97.44 209 GLN A O 1
ATOM 1561 N N . PRO A 1 210 ? 2.191 20.594 17.984 1 96.5 210 PRO A N 1
ATOM 1562 C CA . PRO A 1 210 ? 1.124 19.906 17.266 1 96.5 210 PRO A CA 1
ATOM 1563 C C . PRO A 1 210 ? 1.63 19.172 16.016 1 96.5 210 PRO A C 1
ATOM 1565 O O . PRO A 1 210 ? 2.654 19.562 15.445 1 96.5 210 PRO A O 1
ATOM 1568 N N . SER A 1 211 ? 0.961 18.109 15.633 1 94.88 211 SER A N 1
ATOM 1569 C CA . SER A 1 211 ? 1.212 17.375 14.398 1 94.88 211 SER A CA 1
ATOM 1570 C C . SER A 1 211 ? -0.026 16.594 13.953 1 94.88 211 SER A C 1
ATOM 1572 O O . SER A 1 211 ? -1.005 16.5 14.695 1 94.88 211 SER A O 1
ATOM 1574 N N . ILE A 1 212 ? 0.026 16.156 12.766 1 89.81 212 ILE A N 1
ATOM 1575 C CA . ILE A 1 212 ? -1.045 15.289 12.297 1 89.81 212 ILE A CA 1
ATOM 1576 C C . ILE A 1 212 ? -1.01 13.969 13.07 1 89.81 212 ILE A C 1
ATOM 1578 O O . ILE A 1 212 ? 0.065 13.484 13.422 1 89.81 212 ILE A O 1
ATOM 1582 N N . PRO A 1 213 ? -2.1 13.367 13.289 1 89.38 213 PRO A N 1
ATOM 1583 C CA . PRO A 1 213 ? -2.195 12.18 14.141 1 89.38 213 PRO A CA 1
ATOM 1584 C C . PRO A 1 213 ? -1.527 10.953 13.523 1 89.38 213 PRO A C 1
ATOM 1586 O O . PRO A 1 213 ? -1.243 9.977 14.227 1 89.38 213 PRO A O 1
ATOM 1589 N N . MET A 1 214 ? -1.248 10.945 12.375 1 90.81 214 MET A N 1
ATOM 1590 C CA . MET A 1 214 ? -0.77 9.789 11.625 1 90.81 214 MET A CA 1
ATOM 1591 C C . MET A 1 214 ? 0.524 9.25 12.227 1 90.81 214 MET A C 1
ATOM 1593 O O . MET A 1 214 ? 0.739 8.031 12.258 1 90.81 214 MET A O 1
ATOM 1597 N N . TYR A 1 215 ? 1.418 10.094 12.688 1 95.56 215 TYR A N 1
ATOM 1598 C CA . TYR A 1 215 ? 2.678 9.633 13.266 1 95.56 215 TYR A CA 1
ATOM 1599 C C . TYR A 1 215 ? 2.432 8.75 14.484 1 95.56 215 TYR A C 1
ATOM 1601 O O . TYR A 1 215 ? 3.02 7.672 14.602 1 95.56 215 TYR A O 1
ATOM 1609 N N . GLU A 1 216 ? 1.591 9.273 15.289 1 93.75 216 GLU A N 1
ATOM 1610 C CA . GLU A 1 216 ? 1.264 8.539 16.5 1 93.75 216 GLU A CA 1
ATOM 1611 C C . GLU A 1 216 ? 0.571 7.215 16.188 1 93.75 216 GLU A C 1
ATOM 1613 O O . GLU A 1 216 ? 0.898 6.18 16.766 1 93.75 216 GLU A O 1
ATOM 1618 N N . MET A 1 217 ? -0.332 7.27 15.281 1 91.31 217 MET A N 1
ATOM 1619 C CA . MET A 1 217 ? -1.062 6.074 14.875 1 91.31 217 MET A CA 1
ATOM 1620 C C . MET A 1 217 ? -0.11 5.008 14.352 1 91.31 217 MET A C 1
ATOM 1622 O O . MET A 1 217 ? -0.197 3.84 14.742 1 91.31 217 MET A O 1
ATOM 1626 N N . MET A 1 218 ? 0.772 5.348 13.5 1 94.25 218 MET A N 1
ATOM 1627 C CA . MET A 1 218 ? 1.711 4.41 12.891 1 94.25 218 MET A CA 1
ATOM 1628 C C . MET A 1 218 ? 2.658 3.828 13.93 1 94.25 218 MET A C 1
ATOM 1630 O O . MET A 1 218 ? 2.875 2.617 13.969 1 94.25 218 MET A O 1
ATOM 1634 N N . ALA A 1 219 ? 3.189 4.711 14.766 1 95.25 219 ALA A N 1
ATOM 1635 C CA . ALA A 1 219 ? 4.129 4.258 15.789 1 95.25 219 ALA A CA 1
ATOM 1636 C C . ALA A 1 219 ? 3.451 3.303 16.766 1 95.25 219 ALA A C 1
ATOM 1638 O O . ALA A 1 219 ? 3.975 2.225 17.062 1 95.25 219 ALA A O 1
ATOM 1639 N N . GLU A 1 220 ? 2.266 3.633 17.188 1 93.31 220 GLU A N 1
ATOM 1640 C CA . GLU A 1 220 ? 1.559 2.832 18.172 1 93.31 220 GLU A CA 1
ATOM 1641 C C . GLU A 1 220 ? 1.067 1.517 17.578 1 93.31 220 GLU A C 1
ATOM 1643 O O . GLU A 1 220 ? 0.979 0.506 18.281 1 93.31 220 GLU A O 1
ATOM 1648 N N . SER A 1 221 ? 0.749 1.535 16.359 1 90.94 221 SER A N 1
ATOM 1649 C CA . SER A 1 221 ? 0.259 0.326 15.703 1 90.94 221 SER A CA 1
ATOM 1650 C C . SER A 1 221 ? 1.298 -0.789 15.75 1 90.94 221 SER A C 1
ATOM 1652 O O . SER A 1 221 ? 0.952 -1.971 15.695 1 90.94 221 SER A O 1
ATOM 1654 N N . VAL A 1 222 ? 2.582 -0.437 15.867 1 91.75 222 VAL A N 1
ATOM 1655 C CA . VAL A 1 222 ? 3.629 -1.454 15.914 1 91.75 222 VAL A CA 1
ATOM 1656 C C . VAL A 1 222 ? 4.09 -1.649 17.359 1 91.75 222 VAL A C 1
ATOM 1658 O O . VAL A 1 222 ? 5.082 -2.336 17.609 1 91.75 222 VAL A O 1
ATOM 1661 N N . GLY A 1 223 ? 3.465 -0.947 18.281 1 92.06 223 GLY A N 1
ATOM 1662 C CA . GLY A 1 223 ? 3.729 -1.152 19.688 1 92.06 223 GLY A CA 1
ATOM 1663 C C . GLY A 1 223 ? 4.785 -0.213 20.234 1 92.06 223 GLY A C 1
ATOM 1664 O O . GLY A 1 223 ? 5.242 -0.382 21.375 1 92.06 223 GLY A O 1
ATOM 1665 N N . ALA A 1 224 ? 5.195 0.758 19.5 1 95.56 224 ALA A N 1
ATOM 1666 C CA . ALA A 1 224 ? 6.184 1.728 19.969 1 95.56 224 ALA A CA 1
ATOM 1667 C C . ALA A 1 224 ? 5.523 2.822 20.812 1 95.56 224 ALA A C 1
ATOM 1669 O O . ALA A 1 224 ? 4.316 3.049 20.703 1 95.56 224 ALA A O 1
ATOM 1670 N N . THR A 1 225 ? 6.344 3.441 21.594 1 95.06 225 THR A N 1
ATOM 1671 C CA . THR A 1 225 ? 5.875 4.57 22.391 1 95.06 225 THR A CA 1
ATOM 1672 C C . THR A 1 225 ? 6.188 5.891 21.703 1 95.06 225 THR A C 1
ATOM 1674 O O . THR A 1 225 ? 7.242 6.039 21.078 1 95.06 225 THR A O 1
ATOM 1677 N N . VAL A 1 226 ? 5.293 6.832 21.938 1 95.88 226 VAL A N 1
ATOM 1678 C CA . VAL A 1 226 ? 5.449 8.148 21.328 1 95.88 226 VAL A CA 1
ATOM 1679 C C . VAL A 1 226 ? 5.809 9.18 22.391 1 95.88 226 VAL A C 1
ATOM 1681 O O . VAL A 1 226 ? 5.172 9.242 23.438 1 95.88 226 VAL A O 1
ATOM 1684 N N . VAL A 1 227 ? 6.871 9.898 22.156 1 97.06 227 VAL A N 1
ATOM 1685 C CA . VAL A 1 227 ? 7.227 11.07 22.969 1 97.06 227 VAL A CA 1
ATOM 1686 C C . VAL A 1 227 ? 7.008 12.344 22.141 1 97.06 227 VAL A C 1
ATOM 1688 O O . VAL A 1 227 ? 7.691 12.57 21.156 1 97.06 227 VAL A O 1
ATOM 1691 N N . LYS A 1 228 ? 6.117 13.172 22.625 1 97.12 228 LYS A N 1
ATOM 1692 C CA . LYS A 1 228 ? 5.758 14.383 21.891 1 97.12 228 LYS A CA 1
ATOM 1693 C C . LYS A 1 228 ? 6.602 15.57 22.328 1 97.12 228 LYS A C 1
ATOM 1695 O O . LYS A 1 228 ? 6.582 15.945 23.516 1 97.12 228 LYS A O 1
ATOM 1700 N N . TYR A 1 229 ? 7.328 16.094 21.406 1 97.56 229 TYR A N 1
ATOM 1701 C CA . TYR A 1 229 ? 8.07 17.297 21.75 1 97.56 229 TYR A CA 1
ATOM 1702 C C . TYR A 1 229 ? 7.301 18.547 21.328 1 97.56 229 TYR A C 1
ATOM 1704 O O . TYR A 1 229 ? 6.547 18.516 20.344 1 97.56 229 TYR A O 1
ATOM 1712 N N . LYS A 1 230 ? 7.578 19.625 21.922 1 96.5 230 LYS A N 1
ATOM 1713 C CA . LYS A 1 230 ? 6.715 20.797 21.812 1 96.5 230 LYS A CA 1
ATOM 1714 C C . LYS A 1 230 ? 7.223 21.766 20.75 1 96.5 230 LYS A C 1
ATOM 1716 O O . LYS A 1 230 ? 8.414 22.047 20.672 1 96.5 230 LYS A O 1
ATOM 1721 N N . LEU A 1 231 ? 6.301 22.156 19.906 1 97.56 231 LEU A N 1
ATOM 1722 C CA . LEU A 1 231 ? 6.477 23.312 19.031 1 97.56 231 LEU A CA 1
ATOM 1723 C C . LEU A 1 231 ? 5.855 24.562 19.656 1 97.56 231 LEU A C 1
ATOM 1725 O O . LEU A 1 231 ? 4.688 24.547 20.047 1 97.56 231 LEU A O 1
ATOM 1729 N N . GLN A 1 232 ? 6.59 25.609 19.688 1 96.5 232 GLN A N 1
ATOM 1730 C CA . GLN A 1 232 ? 6.18 26.766 20.469 1 96.5 232 GLN A CA 1
ATOM 1731 C C . GLN A 1 232 ? 5.398 27.766 19.609 1 96.5 232 GLN A C 1
ATOM 1733 O O . GLN A 1 232 ? 5.973 28.422 18.75 1 96.5 232 GLN A O 1
ATOM 1738 N N . MET A 1 233 ? 4.156 27.906 19.922 1 94.94 233 MET A N 1
ATOM 1739 C CA . MET A 1 233 ? 3.246 28.75 19.156 1 94.94 233 MET A CA 1
ATOM 1740 C C . MET A 1 233 ? 3.74 30.188 19.125 1 94.94 233 MET A C 1
ATOM 1742 O O . MET A 1 233 ? 3.656 30.859 18.094 1 94.94 233 MET A O 1
ATOM 1746 N N . ASP A 1 234 ? 4.332 30.688 20.203 1 93.06 234 ASP A N 1
ATOM 1747 C CA . ASP A 1 234 ? 4.715 32.094 20.328 1 93.06 234 ASP A CA 1
ATOM 1748 C C . ASP A 1 234 ? 6.121 32.312 19.781 1 93.06 234 ASP A C 1
ATOM 1750 O O . ASP A 1 234 ? 6.605 33.469 19.781 1 93.06 234 ASP A O 1
ATOM 1754 N N . CYS A 1 235 ? 6.762 31.297 19.297 1 93.88 235 CYS A N 1
ATOM 1755 C CA . CYS A 1 235 ? 8.086 31.391 18.688 1 93.88 235 CYS A CA 1
ATOM 1756 C C . CYS A 1 235 ? 8.078 30.812 17.281 1 93.88 235 CYS A C 1
ATOM 1758 O O . CYS A 1 235 ? 8.969 30.031 16.922 1 93.88 235 CYS A O 1
ATOM 1760 N N . ASN A 1 236 ? 7.055 31.078 16.578 1 91.94 236 ASN A N 1
ATOM 1761 C CA . ASN A 1 236 ? 6.906 30.641 15.195 1 91.94 236 ASN A CA 1
ATOM 1762 C C . ASN A 1 236 ? 6.941 29.125 15.07 1 91.94 236 ASN A C 1
ATOM 1764 O O . ASN A 1 236 ? 7.516 28.594 14.125 1 91.94 236 ASN A O 1
ATOM 1768 N N . TRP A 1 237 ? 6.52 28.5 16.109 1 96.25 237 TRP A N 1
ATOM 1769 C CA . TRP A 1 237 ? 6.363 27.047 16.172 1 96.25 237 TRP A CA 1
ATOM 1770 C C . TRP A 1 237 ? 7.719 26.359 16.094 1 96.25 237 TRP A C 1
ATOM 1772 O O . TRP A 1 237 ? 7.82 25.234 15.57 1 96.25 237 TRP A O 1
ATOM 1782 N N . GLU A 1 238 ? 8.758 26.969 16.5 1 96.75 238 GLU A N 1
ATOM 1783 C CA . GLU A 1 238 ? 10.047 26.297 16.625 1 96.75 238 GLU A CA 1
ATOM 1784 C C . GLU A 1 238 ? 10.023 25.234 17.719 1 96.75 238 GLU A C 1
ATOM 1786 O O . GLU A 1 238 ? 9.172 25.281 18.609 1 96.75 238 GLU A O 1
ATOM 1791 N N . CYS A 1 239 ? 10.953 24.359 17.656 1 97.62 239 CYS A N 1
ATOM 1792 C CA . CYS A 1 239 ? 11.055 23.297 18.641 1 97.62 239 CYS A CA 1
ATOM 1793 C C . CYS A 1 239 ? 11.5 23.844 19.984 1 97.62 239 CYS A C 1
ATOM 1795 O O . CYS A 1 239 ? 12.352 24.734 20.047 1 97.62 239 CYS A O 1
ATOM 1797 N N . ASP A 1 240 ? 10.906 23.328 21 1 97.5 240 ASP A N 1
ATOM 1798 C CA . ASP A 1 240 ? 11.461 23.531 22.344 1 97.5 240 ASP A CA 1
ATOM 1799 C C . ASP A 1 240 ? 12.672 22.641 22.562 1 97.5 240 ASP A C 1
ATOM 1801 O O . ASP A 1 240 ? 12.547 21.516 23.094 1 97.5 240 ASP A O 1
ATOM 1805 N N . LEU A 1 241 ? 13.844 23.125 22.266 1 97.38 241 LEU A N 1
ATOM 1806 C CA . LEU A 1 241 ? 15.07 22.328 22.297 1 97.38 241 LEU A CA 1
ATOM 1807 C C . LEU A 1 241 ? 15.383 21.875 23.719 1 97.38 241 LEU A C 1
ATOM 1809 O O . LEU A 1 241 ? 15.906 20.781 23.922 1 97.38 241 LEU A O 1
ATOM 1813 N N . GLU A 1 242 ? 15.094 22.75 24.672 1 96.69 242 GLU A N 1
ATOM 1814 C CA . GLU A 1 242 ? 15.305 22.359 26.062 1 96.69 242 GLU A CA 1
ATOM 1815 C C . GLU A 1 242 ? 14.453 21.156 26.438 1 96.69 242 GLU A C 1
ATOM 1817 O O . GLU A 1 242 ? 14.922 20.25 27.125 1 96.69 242 GLU A O 1
ATOM 1822 N N . PHE A 1 243 ? 13.289 21.188 26 1 96.19 243 PHE A N 1
ATOM 1823 C CA . PHE A 1 243 ? 12.406 20.047 26.234 1 96.19 243 PHE A CA 1
ATOM 1824 C C . PHE A 1 243 ? 12.961 18.797 25.594 1 96.19 243 PHE A C 1
ATOM 1826 O O . PHE A 1 243 ? 12.898 17.703 26.188 1 96.19 243 PHE A O 1
ATOM 1833 N N . LEU A 1 244 ? 13.445 18.891 24.438 1 97.62 244 LEU A N 1
ATOM 1834 C CA . LEU A 1 244 ? 14.008 17.75 23.719 1 97.62 244 LEU A CA 1
ATOM 1835 C C . LEU A 1 244 ? 15.156 17.125 24.5 1 97.62 244 LEU A C 1
ATOM 1837 O O . LEU A 1 244 ? 15.211 15.906 24.656 1 97.62 244 LEU A O 1
ATOM 1841 N N . HIS A 1 245 ? 16.016 17.953 25.016 1 96.88 245 HIS A N 1
ATOM 1842 C CA . HIS A 1 245 ? 17.125 17.453 25.812 1 96.88 245 HIS A CA 1
ATOM 1843 C C . HIS A 1 245 ? 16.625 16.734 27.062 1 96.88 245 HIS A C 1
ATOM 1845 O O . HIS A 1 245 ? 17.125 15.664 27.406 1 96.88 245 HIS A O 1
ATOM 1851 N N . THR A 1 246 ? 15.633 17.281 27.656 1 96.5 246 THR A N 1
ATOM 1852 C CA . THR A 1 246 ? 15.055 16.688 28.859 1 96.5 246 THR A CA 1
ATOM 1853 C C . THR A 1 246 ? 14.414 15.336 28.547 1 96.5 246 THR A C 1
ATOM 1855 O O . THR A 1 246 ? 14.555 14.383 29.297 1 96.5 246 THR A O 1
ATOM 1858 N N . ALA A 1 247 ? 13.695 15.328 27.422 1 95.12 247 ALA A N 1
ATOM 1859 C CA . ALA A 1 247 ? 13.055 14.086 26.984 1 95.12 247 ALA A CA 1
ATOM 1860 C C . ALA A 1 247 ? 14.086 12.977 26.797 1 95.12 247 ALA A C 1
ATOM 1862 O O . ALA A 1 247 ? 13.859 11.828 27.188 1 95.12 247 ALA A O 1
ATOM 1863 N N . MET A 1 248 ? 15.211 13.281 26.234 1 96 248 MET A N 1
ATOM 1864 C CA . MET A 1 248 ? 16.25 12.289 25.953 1 96 248 MET A CA 1
ATOM 1865 C C . MET A 1 248 ? 16.922 11.836 27.25 1 96 248 MET A C 1
ATOM 1867 O O . MET A 1 248 ? 17.344 10.688 27.375 1 96 248 MET A O 1
ATOM 1871 N N . GLN A 1 249 ? 17 12.766 28.172 1 93.56 249 GLN A N 1
ATOM 1872 C CA . GLN A 1 249 ? 17.562 12.406 29.469 1 93.56 249 GLN A CA 1
ATOM 1873 C C . GLN A 1 249 ? 16.672 11.391 30.188 1 93.56 249 GLN A C 1
ATOM 1875 O O . GLN A 1 249 ? 17.156 10.5 30.875 1 93.56 249 GLN A O 1
ATOM 1880 N N . HIS A 1 250 ? 15.469 11.477 29.922 1 93.31 250 HIS A N 1
ATOM 1881 C CA . HIS A 1 250 ? 14.5 10.617 30.594 1 93.31 250 HIS A CA 1
ATOM 1882 C C . HIS A 1 250 ? 14.32 9.297 29.859 1 93.31 250 HIS A C 1
ATOM 1884 O O . HIS A 1 250 ? 14.219 8.234 30.484 1 93.31 250 HIS A O 1
ATOM 1890 N N . CYS A 1 251 ? 14.211 9.336 28.562 1 91.31 251 CYS A N 1
ATOM 1891 C CA . CYS A 1 251 ? 13.859 8.156 27.781 1 91.31 251 CYS A CA 1
ATOM 1892 C C . CYS A 1 251 ? 15.109 7.426 27.297 1 91.31 251 CYS A C 1
ATOM 1894 O O . CYS A 1 251 ? 15.078 6.215 27.078 1 91.31 251 CYS A O 1
ATOM 1896 N N . GLY A 1 252 ? 16.141 8.109 27.094 1 83.38 252 GLY A N 1
ATOM 1897 C CA . GLY A 1 252 ? 17.438 7.551 26.734 1 83.38 252 GLY A CA 1
ATOM 1898 C C . GLY A 1 252 ? 17.422 6.758 25.453 1 83.38 252 GLY A C 1
ATOM 1899 O O . GLY A 1 252 ? 16.906 7.23 24.438 1 83.38 252 GLY A O 1
ATOM 1900 N N . ASN A 1 253 ? 17.938 5.52 25.641 1 82 253 ASN A N 1
ATOM 1901 C CA . ASN A 1 253 ? 18.266 4.707 24.469 1 82 253 ASN A CA 1
ATOM 1902 C C . ASN A 1 253 ? 17.031 4.012 23.922 1 82 253 ASN A C 1
ATOM 1904 O O . ASN A 1 253 ? 17.109 3.311 22.906 1 82 253 ASN A O 1
ATOM 1908 N N . LYS A 1 254 ? 15.93 4.367 24.406 1 92.81 254 LYS A N 1
ATOM 1909 C CA . LYS A 1 254 ? 14.695 3.791 23.875 1 92.81 254 LYS A CA 1
ATOM 1910 C C . LYS A 1 254 ? 14.234 4.527 22.625 1 92.81 254 LYS A C 1
ATOM 1912 O O . LYS A 1 254 ? 13.5 3.973 21.812 1 92.81 254 LYS A O 1
ATOM 1917 N N . ILE A 1 255 ? 14.648 5.727 22.547 1 96.94 255 ILE A N 1
ATOM 1918 C CA . ILE A 1 255 ? 14.234 6.543 21.406 1 96.94 255 ILE A CA 1
ATOM 1919 C C . ILE A 1 255 ? 15.062 6.168 20.188 1 96.94 255 ILE A C 1
ATOM 1921 O O . ILE A 1 255 ? 16.297 6.172 20.234 1 96.94 255 ILE A O 1
ATOM 1925 N N . ARG A 1 256 ? 14.344 5.922 19.109 1 97.06 256 ARG A N 1
ATOM 1926 C CA . ARG A 1 256 ? 15.031 5.387 17.938 1 97.06 256 ARG A CA 1
ATOM 1927 C C . ARG A 1 256 ? 15.156 6.445 16.844 1 97.06 256 ARG A C 1
ATOM 1929 O O . ARG A 1 256 ? 15.961 6.301 15.93 1 97.06 256 ARG A O 1
ATOM 1936 N N . ALA A 1 257 ? 14.359 7.445 16.906 1 98.25 257 ALA A N 1
ATOM 1937 C CA . ALA A 1 257 ? 14.383 8.477 15.867 1 98.25 257 ALA A CA 1
ATOM 1938 C C . ALA A 1 257 ? 13.594 9.703 16.297 1 98.25 257 ALA A C 1
ATOM 1940 O O . ALA A 1 257 ? 12.852 9.664 17.281 1 98.25 257 ALA A O 1
ATOM 1941 N N . ILE A 1 258 ? 13.812 10.789 15.594 1 98.5 258 ILE A N 1
ATOM 1942 C CA . ILE A 1 258 ? 13 11.992 15.727 1 98.5 258 ILE A CA 1
ATOM 1943 C C . ILE A 1 258 ? 12.352 12.32 14.383 1 98.5 258 ILE A C 1
ATOM 1945 O O . ILE A 1 258 ? 13.031 12.336 13.344 1 98.5 258 ILE A O 1
ATOM 1949 N N . VAL A 1 259 ? 11.008 12.539 14.391 1 98.81 259 VAL A N 1
ATOM 1950 C CA . VAL A 1 259 ? 10.258 12.953 13.203 1 98.81 259 VAL A CA 1
ATOM 1951 C C . VAL A 1 259 ? 10.203 14.477 13.125 1 98.81 259 VAL A C 1
ATOM 1953 O O . VAL A 1 259 ? 9.883 15.141 14.109 1 98.81 259 VAL A O 1
ATOM 1956 N N . VAL A 1 260 ? 10.578 15.008 12 1 98.81 260 VAL A N 1
ATOM 1957 C CA . VAL A 1 260 ? 10.477 16.438 11.742 1 98.81 260 VAL A CA 1
ATOM 1958 C C . VAL A 1 260 ? 9.586 16.688 10.531 1 98.81 260 VAL A C 1
ATOM 1960 O O . VAL A 1 260 ? 9.828 16.141 9.453 1 98.81 260 VAL A O 1
ATOM 1963 N N . ASN A 1 261 ? 8.547 17.359 10.727 1 98.56 261 ASN A N 1
ATOM 1964 C CA . ASN A 1 261 ? 7.645 17.75 9.656 1 98.56 261 ASN A CA 1
ATOM 1965 C C . ASN A 1 261 ? 7.832 19.219 9.273 1 98.56 261 ASN A C 1
ATOM 1967 O O . ASN A 1 261 ? 7.449 20.125 10.023 1 98.56 261 ASN A O 1
ATOM 1971 N N . ASN A 1 262 ? 8.469 19.453 8.133 1 98.38 262 ASN A N 1
ATOM 1972 C CA . ASN A 1 262 ? 8.859 20.797 7.688 1 98.38 262 ASN A CA 1
ATOM 1973 C C . ASN A 1 262 ? 8.781 20.922 6.168 1 98.38 262 ASN A C 1
ATOM 1975 O O . ASN A 1 262 ? 9.555 20.281 5.449 1 98.38 262 ASN A O 1
ATOM 1979 N N . PRO A 1 263 ? 7.891 21.766 5.633 1 98 263 PRO A N 1
ATOM 1980 C CA . PRO A 1 263 ? 6.91 22.609 6.316 1 98 263 PRO A CA 1
ATOM 1981 C C . PRO A 1 263 ? 5.875 21.797 7.098 1 98 263 PRO A C 1
ATOM 1983 O O . PRO A 1 263 ? 5.566 20.672 6.727 1 98 263 PRO A O 1
ATOM 1986 N N . SER A 1 264 ? 5.359 22.422 8.141 1 97.5 264 SER A N 1
ATOM 1987 C CA . SER A 1 264 ? 4.473 21.719 9.062 1 97.5 264 SER A CA 1
ATOM 1988 C C . SER A 1 264 ? 3.057 21.625 8.508 1 97.5 264 SER A C 1
ATOM 1990 O O . SER A 1 264 ? 2.418 22.656 8.258 1 97.5 264 SER A O 1
ATOM 1992 N N . SER A 1 265 ? 2.521 20.438 8.445 1 93.88 265 SER A N 1
ATOM 1993 C CA . SER A 1 265 ? 1.151 20.188 8.008 1 93.88 265 SER A CA 1
ATOM 1994 C C . SER A 1 265 ? 0.144 20.672 9.047 1 93.88 265 SER A C 1
ATOM 1996 O O . SER A 1 265 ? -1.028 20.875 8.727 1 93.88 265 SER A O 1
ATOM 1998 N N . ALA A 1 266 ? 0.563 20.797 10.203 1 94.44 266 ALA A N 1
ATOM 1999 C CA . ALA A 1 266 ? -0.333 21.188 11.289 1 94.44 266 ALA A CA 1
ATOM 2000 C C . ALA A 1 266 ? -0.43 22.703 11.398 1 94.44 266 ALA A C 1
ATOM 2002 O O . ALA A 1 266 ? -1.521 23.25 11.57 1 94.44 266 ALA A O 1
ATOM 2003 N N . THR A 1 267 ? 0.725 23.406 11.195 1 96.25 267 THR A N 1
ATOM 2004 C CA . THR A 1 267 ? 0.737 24.812 11.594 1 96.25 267 THR A CA 1
ATOM 2005 C C . THR A 1 267 ? 1.065 25.703 10.406 1 96.25 267 THR A C 1
ATOM 2007 O O . THR A 1 267 ? 0.867 26.922 10.469 1 96.25 267 THR A O 1
ATOM 2010 N N . GLY A 1 268 ? 1.628 25.141 9.414 1 96.38 268 GLY A N 1
ATOM 2011 C CA . GLY A 1 268 ? 2.08 25.938 8.297 1 96.38 268 GLY A CA 1
ATOM 2012 C C . GLY A 1 268 ? 3.451 26.562 8.516 1 96.38 268 GLY A C 1
ATOM 2013 O O . GLY A 1 268 ? 3.947 27.297 7.664 1 96.38 268 GLY A O 1
ATOM 2014 N N . ALA A 1 269 ? 4.121 26.203 9.531 1 96.88 269 ALA A N 1
ATOM 2015 C CA . ALA A 1 269 ? 5.422 26.781 9.867 1 96.88 269 ALA A CA 1
ATOM 2016 C C . ALA A 1 269 ? 6.523 26.188 8.984 1 96.88 269 ALA A C 1
ATOM 2018 O O . ALA A 1 269 ? 6.418 25.062 8.516 1 96.88 269 ALA A O 1
ATOM 2019 N N . VAL A 1 270 ? 7.527 26.984 8.742 1 98.38 270 VAL A N 1
ATOM 2020 C CA . VAL A 1 270 ? 8.734 26.594 8.031 1 98.38 270 VAL A CA 1
ATOM 2021 C C . VAL A 1 270 ? 9.969 26.906 8.883 1 98.38 270 VAL A C 1
ATOM 2023 O O . VAL A 1 270 ? 10.203 28.062 9.242 1 98.38 270 VAL A O 1
ATOM 2026 N N . PHE A 1 271 ? 10.75 25.875 9.211 1 98.44 271 PHE A N 1
ATOM 2027 C CA . PHE A 1 271 ? 11.938 26.094 10.031 1 98.44 271 PHE A CA 1
ATOM 2028 C C . PHE A 1 271 ? 13 26.859 9.266 1 98.44 271 PHE A C 1
ATOM 2030 O O . PHE A 1 271 ? 13.219 26.609 8.078 1 98.44 271 PHE A O 1
ATOM 2037 N N . SER A 1 272 ? 13.633 27.812 9.984 1 97.56 272 SER A N 1
ATOM 2038 C CA . SER A 1 272 ? 14.789 28.484 9.406 1 97.56 272 SER A CA 1
ATOM 2039 C C . SER A 1 272 ? 15.977 27.547 9.281 1 97.56 272 SER A C 1
ATOM 2041 O O . SER A 1 272 ? 16.016 26.5 9.922 1 97.56 272 SER A O 1
ATOM 2043 N N . GLN A 1 273 ? 16.875 27.906 8.43 1 97.75 273 GLN A N 1
ATOM 2044 C CA . GLN A 1 273 ? 18.094 27.109 8.312 1 97.75 273 GLN A CA 1
ATOM 2045 C C . GLN A 1 273 ? 18.797 26.984 9.656 1 97.75 273 GLN A C 1
ATOM 2047 O O . GLN A 1 273 ? 19.297 25.906 10 1 97.75 273 GLN A O 1
ATOM 2052 N N . LEU A 1 274 ? 18.844 28.078 10.383 1 97.88 274 LEU A N 1
ATOM 2053 C CA . LEU A 1 274 ? 19.484 28.094 11.695 1 97.88 274 LEU A CA 1
ATOM 2054 C C . LEU A 1 274 ? 18.812 27.094 12.641 1 97.88 274 LEU A C 1
ATOM 2056 O O . LEU A 1 274 ? 19.5 26.375 13.375 1 97.88 274 LEU A O 1
ATOM 2060 N N . HIS A 1 275 ? 17.531 27.062 12.641 1 98.25 275 HIS A N 1
ATOM 2061 C CA . HIS A 1 275 ? 16.812 26.141 13.523 1 98.25 275 HIS A CA 1
ATOM 2062 C C . HIS A 1 275 ? 17.062 24.688 13.117 1 98.25 275 HIS A C 1
ATOM 2064 O O . HIS A 1 275 ? 17.125 23.812 13.977 1 98.25 275 HIS A O 1
ATOM 2070 N N . ILE A 1 276 ? 17.141 24.438 11.828 1 98.62 276 ILE A N 1
ATOM 2071 C CA . ILE A 1 276 ? 17.469 23.109 11.336 1 98.62 276 ILE A CA 1
ATOM 2072 C C . ILE A 1 276 ? 18.859 22.688 11.828 1 98.62 276 ILE A C 1
ATOM 2074 O O . ILE A 1 276 ? 19.062 21.547 12.242 1 98.62 276 ILE A O 1
ATOM 2078 N N . VAL A 1 277 ? 19.781 23.609 11.789 1 98.69 277 VAL A N 1
ATOM 2079 C CA . VAL A 1 277 ? 21.125 23.344 12.281 1 98.69 277 VAL A CA 1
ATOM 2080 C C . VAL A 1 277 ? 21.062 22.953 13.75 1 98.69 277 VAL A C 1
ATOM 2082 O O . VAL A 1 277 ? 21.734 22 14.172 1 98.69 277 VAL A O 1
ATOM 2085 N N . GLN A 1 278 ? 20.297 23.656 14.547 1 98.44 278 GLN A N 1
ATOM 2086 C CA . GLN A 1 278 ? 20.141 23.344 15.969 1 98.44 278 GLN A CA 1
ATOM 2087 C C . GLN A 1 278 ? 19.562 21.953 16.172 1 98.44 278 GLN A C 1
ATOM 2089 O O . GLN A 1 278 ? 19.984 21.219 17.062 1 98.44 278 GLN A O 1
ATOM 2094 N N . LEU A 1 279 ? 18.609 21.625 15.352 1 98.38 279 LEU A N 1
ATOM 2095 C CA . LEU A 1 279 ? 18 20.312 15.422 1 98.38 279 LEU A CA 1
ATOM 2096 C C . LEU A 1 279 ? 19 19.219 15.062 1 98.38 279 LEU A C 1
ATOM 2098 O O . LEU A 1 279 ? 19 18.141 15.672 1 98.38 279 LEU A O 1
ATOM 2102 N N . LEU A 1 280 ? 19.75 19.469 14.031 1 98.62 280 LEU A N 1
ATOM 2103 C CA . LEU A 1 280 ? 20.781 18.516 13.617 1 98.62 280 LEU A CA 1
ATOM 2104 C C . LEU A 1 280 ? 21.812 18.312 14.719 1 98.62 280 LEU A C 1
ATOM 2106 O O . LEU A 1 280 ? 22.281 17.203 14.938 1 98.62 280 LEU A O 1
ATOM 2110 N N . GLU A 1 281 ? 22.141 19.375 15.406 1 98.06 281 GLU A N 1
ATOM 2111 C CA . GLU A 1 281 ? 23.078 19.266 16.531 1 98.06 281 GLU A CA 1
ATOM 2112 C C . GLU A 1 281 ? 22.484 18.406 17.641 1 98.06 281 GLU A C 1
ATOM 2114 O O . GLU A 1 281 ? 23.188 17.562 18.219 1 98.06 281 GLU A O 1
ATOM 2119 N N . PHE A 1 282 ? 21.297 18.609 17.984 1 97.75 282 PHE A N 1
ATOM 2120 C CA . PHE A 1 282 ? 20.594 17.781 18.953 1 97.75 282 PHE A CA 1
ATOM 2121 C C . PHE A 1 282 ? 20.641 16.312 18.547 1 97.75 282 PHE A C 1
ATOM 2123 O O . PHE A 1 282 ? 21 15.453 19.359 1 97.75 282 PHE A O 1
ATOM 2130 N N . ALA A 1 283 ? 20.266 16.047 17.234 1 98 283 ALA A N 1
ATOM 2131 C CA . ALA A 1 283 ? 20.234 14.672 16.719 1 98 283 ALA A CA 1
ATOM 2132 C C . ALA A 1 283 ? 21.625 14.047 16.766 1 98 283 ALA A C 1
ATOM 2134 O O . ALA A 1 283 ? 21.781 12.852 17.047 1 98 283 ALA A O 1
ATOM 2135 N N . ARG A 1 284 ? 22.656 14.82 16.5 1 96.94 284 ARG A N 1
ATOM 2136 C CA . ARG A 1 284 ? 24.031 14.352 16.547 1 96.94 284 ARG A CA 1
ATOM 2137 C C . ARG A 1 284 ? 24.422 13.945 17.953 1 96.94 284 ARG A C 1
ATOM 2139 O O . ARG A 1 284 ? 25 12.875 18.172 1 96.94 284 ARG A O 1
ATOM 2146 N N . ILE A 1 285 ? 24.078 14.773 18.906 1 95.69 285 ILE A N 1
ATOM 2147 C CA . ILE A 1 285 ? 24.438 14.562 20.297 1 95.69 285 ILE A CA 1
ATOM 2148 C C . ILE A 1 285 ? 23.844 13.25 20.797 1 95.69 285 ILE A C 1
ATOM 2150 O O . ILE A 1 285 ? 24.531 12.469 21.469 1 95.69 285 ILE A O 1
ATOM 2154 N N . TYR A 1 286 ? 22.703 12.93 20.391 1 95.88 286 TYR A N 1
ATOM 2155 C CA . TYR A 1 286 ? 22.016 11.766 20.938 1 95.88 286 TYR A CA 1
ATOM 2156 C C . TYR A 1 286 ? 22.016 10.617 19.938 1 95.88 286 TYR A C 1
ATOM 2158 O O . TYR A 1 286 ? 21.391 9.586 20.172 1 95.88 286 TYR A O 1
ATOM 2166 N N . ARG A 1 287 ? 22.625 10.812 18.797 1 95 287 ARG A N 1
ATOM 2167 C CA . ARG A 1 287 ? 22.734 9.797 17.766 1 95 287 ARG A CA 1
ATOM 2168 C C . ARG A 1 287 ? 21.359 9.305 17.328 1 95 287 ARG A C 1
ATOM 2170 O O . ARG A 1 287 ? 21.109 8.094 17.312 1 95 287 ARG A O 1
ATOM 2177 N N . LEU A 1 288 ? 20.562 10.234 16.938 1 97 288 LEU A N 1
ATOM 2178 C CA . LEU A 1 288 ? 19.219 9.938 16.438 1 97 288 LEU A CA 1
ATOM 2179 C C . LEU A 1 288 ? 19.125 10.211 14.938 1 97 288 LEU A C 1
ATOM 2181 O O . LEU A 1 288 ? 19.469 11.305 14.477 1 97 288 LEU A O 1
ATOM 2185 N N . PRO A 1 289 ? 18.734 9.172 14.164 1 98.12 289 PRO A N 1
ATOM 2186 C CA . PRO A 1 289 ? 18.344 9.523 12.797 1 98.12 289 PRO A CA 1
ATOM 2187 C C . PRO A 1 289 ? 17.109 10.438 12.75 1 98.12 289 PRO A C 1
ATOM 2189 O O . PRO A 1 289 ? 16.297 10.422 13.672 1 98.12 289 PRO A O 1
ATOM 2192 N N . ILE A 1 290 ? 17.078 11.242 11.734 1 98.75 290 ILE A N 1
ATOM 2193 C CA . ILE A 1 290 ? 15.922 12.117 11.523 1 98.75 290 ILE A CA 1
ATOM 2194 C C . ILE A 1 290 ? 15.039 11.555 10.422 1 98.75 290 ILE A C 1
ATOM 2196 O O . ILE A 1 290 ? 15.516 11.227 9.336 1 98.75 290 ILE A O 1
ATOM 2200 N N . ILE A 1 291 ? 13.797 11.344 10.719 1 98.81 291 ILE A N 1
ATOM 2201 C CA . ILE A 1 291 ? 12.781 11.141 9.688 1 98.81 291 ILE A CA 1
ATOM 2202 C C . ILE A 1 291 ? 12.18 12.492 9.281 1 98.81 291 ILE A C 1
ATOM 2204 O O . ILE A 1 291 ? 11.438 13.094 10.055 1 98.81 291 ILE A O 1
ATOM 2208 N N . ALA A 1 292 ? 12.516 12.898 8.125 1 98.88 292 ALA A N 1
ATOM 2209 C CA . ALA A 1 292 ? 12.094 14.211 7.641 1 98.88 292 ALA A CA 1
ATOM 2210 C C . ALA A 1 292 ? 10.875 14.094 6.738 1 98.88 292 ALA A C 1
ATOM 2212 O O . ALA A 1 292 ? 10.977 13.656 5.59 1 98.88 292 ALA A O 1
ATOM 2213 N N . ASP A 1 293 ? 9.711 14.453 7.273 1 98.75 293 ASP A N 1
ATOM 2214 C CA . ASP A 1 293 ? 8.516 14.594 6.453 1 98.75 293 ASP A CA 1
ATOM 2215 C C . ASP A 1 293 ? 8.492 15.938 5.73 1 98.75 293 ASP A C 1
ATOM 2217 O O . ASP A 1 293 ? 8.195 16.969 6.34 1 98.75 293 ASP A O 1
ATOM 2221 N N . GLU A 1 294 ? 8.75 15.891 4.441 1 98.69 294 GLU A N 1
ATOM 2222 C CA . GLU A 1 294 ? 8.914 17.109 3.66 1 98.69 294 GLU A CA 1
ATOM 2223 C C . GLU A 1 294 ? 7.945 17.156 2.48 1 98.69 294 GLU A C 1
ATOM 2225 O O . GLU A 1 294 ? 8.297 17.641 1.4 1 98.69 294 GLU A O 1
ATOM 2230 N N . VAL A 1 295 ? 6.742 16.672 2.711 1 97.56 295 VAL A N 1
ATOM 2231 C CA . VAL A 1 295 ? 5.758 16.469 1.656 1 97.56 295 VAL A CA 1
ATOM 2232 C C . VAL A 1 295 ? 5.375 17.797 1.024 1 97.56 295 VAL A C 1
ATOM 2234 O O . VAL A 1 295 ? 5.047 17.859 -0.162 1 97.56 295 VAL A O 1
ATOM 2237 N N . PHE A 1 296 ? 5.504 18.938 1.743 1 97.44 296 PHE A N 1
ATOM 2238 C CA . PHE A 1 296 ? 5.105 20.219 1.201 1 97.44 296 PHE A CA 1
ATOM 2239 C C . PHE A 1 296 ? 6.273 20.891 0.48 1 97.44 296 PHE A C 1
ATOM 2241 O O . PHE A 1 296 ? 6.074 21.828 -0.294 1 97.44 296 PHE A O 1
ATOM 2248 N N . GLY A 1 297 ? 7.473 20.469 0.817 1 96.75 297 GLY A N 1
ATOM 2249 C CA . GLY A 1 297 ? 8.648 20.938 0.1 1 96.75 297 GLY A CA 1
ATOM 2250 C C . GLY A 1 297 ? 8.711 22.453 -0.034 1 96.75 297 GLY A C 1
ATOM 2251 O O . GLY A 1 297 ? 8.562 23.172 0.954 1 96.75 297 GLY A O 1
ATOM 2252 N N . ASP A 1 298 ? 8.719 22.938 -1.277 1 95.06 298 ASP A N 1
ATOM 2253 C CA . ASP A 1 298 ? 9.008 24.344 -1.557 1 95.06 298 ASP A CA 1
ATOM 2254 C C . ASP A 1 298 ? 7.73 25.172 -1.55 1 95.06 298 ASP A C 1
ATOM 2256 O O . ASP A 1 298 ? 7.73 26.328 -1.993 1 95.06 298 ASP A O 1
ATOM 2260 N N . MET A 1 299 ? 6.645 24.625 -1.105 1 96 299 MET A N 1
ATOM 2261 C CA . MET A 1 299 ? 5.438 25.438 -0.948 1 96 299 MET A CA 1
ATOM 2262 C C . MET A 1 299 ? 5.562 26.375 0.24 1 96 299 MET A C 1
ATOM 2264 O O . MET A 1 299 ? 4.926 26.172 1.276 1 96 299 MET A O 1
ATOM 2268 N N . THR A 1 300 ? 6.355 27.391 0.065 1 97.94 300 THR A N 1
ATOM 2269 C CA . THR A 1 300 ? 6.656 28.375 1.097 1 97.94 300 THR A CA 1
ATOM 2270 C C . THR A 1 300 ? 6.387 29.781 0.588 1 97.94 300 THR A C 1
ATOM 2272 O O . THR A 1 300 ? 6.234 30 -0.616 1 97.94 300 THR A O 1
ATOM 2275 N N . TYR A 1 301 ? 6.309 30.672 1.492 1 97.31 301 TYR A N 1
ATOM 2276 C CA . TYR A 1 301 ? 6 32.062 1.167 1 97.31 301 TYR A CA 1
ATOM 2277 C C . TYR A 1 301 ? 7.062 33 1.728 1 97.31 301 TYR A C 1
ATOM 2279 O O . TYR A 1 301 ? 7.504 32.844 2.867 1 97.31 301 TYR A O 1
ATOM 2287 N N . ALA A 1 302 ? 7.379 34 0.944 1 92.56 302 ALA A N 1
ATOM 2288 C CA . ALA A 1 302 ? 8.406 34.938 1.36 1 92.56 302 ALA A CA 1
ATOM 2289 C C . ALA A 1 302 ? 8.047 35.594 2.693 1 92.56 302 ALA A C 1
ATOM 2291 O O . ALA A 1 302 ? 6.887 35.938 2.934 1 92.56 302 ALA A O 1
ATOM 2292 N N . PRO A 1 303 ? 9.039 35.625 3.574 1 95.12 303 PRO A N 1
ATOM 2293 C CA . PRO A 1 303 ? 10.477 35.438 3.381 1 95.12 303 PRO A CA 1
ATOM 2294 C C . PRO A 1 303 ? 10.914 34 3.736 1 95.12 303 PRO A C 1
ATOM 2296 O O . PRO A 1 303 ? 12.109 33.719 3.711 1 95.12 303 PRO A O 1
ATOM 2299 N N . SER A 1 304 ? 9.992 33.188 4.086 1 96.38 304 SER A N 1
ATOM 2300 C CA . SER A 1 304 ? 10.336 31.812 4.461 1 96.38 304 SER A CA 1
ATOM 2301 C C . SER A 1 304 ? 10.844 31.031 3.262 1 96.38 304 SER A C 1
ATOM 2303 O O . SER A 1 304 ? 10.344 31.188 2.146 1 96.38 304 SER A O 1
ATOM 2305 N N . GLN A 1 305 ? 11.859 30.234 3.562 1 97.19 305 GLN A N 1
ATOM 2306 C CA . GLN A 1 305 ? 12.445 29.375 2.543 1 97.19 305 GLN A CA 1
ATOM 2307 C C . GLN A 1 305 ? 12.617 27.953 3.064 1 97.19 305 GLN A C 1
ATOM 2309 O O . GLN A 1 305 ? 12.992 27.75 4.219 1 97.19 305 GLN A O 1
ATOM 2314 N N . PHE A 1 306 ? 12.391 27.062 2.139 1 97.75 306 PHE A N 1
ATOM 2315 C CA . PHE A 1 306 ? 12.531 25.656 2.486 1 97.75 306 PHE A CA 1
ATOM 2316 C C . PHE A 1 306 ? 13.969 25.203 2.283 1 97.75 306 PHE A C 1
ATOM 2318 O O . PHE A 1 306 ? 14.555 25.422 1.219 1 97.75 306 PHE A O 1
ATOM 2325 N N . PHE A 1 307 ? 14.523 24.594 3.309 1 97.88 307 PHE A N 1
ATOM 2326 C CA . PHE A 1 307 ? 15.805 23.906 3.244 1 97.88 307 PHE A CA 1
ATOM 2327 C C . PHE A 1 307 ? 15.648 22.438 3.6 1 97.88 307 PHE A C 1
ATOM 2329 O O . PHE A 1 307 ? 15.328 22.094 4.738 1 97.88 307 PHE A O 1
ATOM 2336 N N . PRO A 1 308 ? 15.883 21.547 2.594 1 98.25 308 PRO A N 1
ATOM 2337 C CA . PRO A 1 308 ? 15.844 20.141 2.971 1 98.25 308 PRO A CA 1
ATOM 2338 C C . PRO A 1 308 ? 16.828 19.797 4.094 1 98.25 308 PRO A C 1
ATOM 2340 O O . PRO A 1 308 ? 17.984 20.219 4.055 1 98.25 308 PRO A O 1
ATOM 2343 N N . ILE A 1 309 ? 16.359 19.062 5.051 1 98.75 309 ILE A N 1
ATOM 2344 C CA . ILE A 1 309 ? 17.172 18.75 6.227 1 98.75 309 ILE A CA 1
ATOM 2345 C C . ILE A 1 309 ? 18.422 17.984 5.805 1 98.75 309 ILE A C 1
ATOM 2347 O O . ILE A 1 309 ? 19.516 18.234 6.316 1 98.75 309 ILE A O 1
ATOM 2351 N N . ALA A 1 310 ? 18.234 17.016 4.875 1 98.56 310 ALA A N 1
ATOM 2352 C CA . ALA A 1 310 ? 19.375 16.234 4.391 1 98.56 310 ALA A CA 1
ATOM 2353 C C . ALA A 1 310 ? 20.438 17.125 3.762 1 98.56 310 ALA A C 1
ATOM 2355 O O . ALA A 1 310 ? 21.641 16.859 3.875 1 98.56 310 ALA A O 1
ATOM 2356 N N . GLN A 1 311 ? 20.016 18.141 3.064 1 97.94 311 GLN A N 1
ATOM 2357 C CA . GLN A 1 311 ? 20.953 19.094 2.461 1 97.94 311 GLN A CA 1
ATOM 2358 C C . GLN A 1 311 ? 21.766 19.812 3.527 1 97.94 311 GLN A C 1
ATOM 2360 O O . GLN A 1 311 ? 22.984 19.938 3.412 1 97.94 311 GLN A O 1
ATOM 2365 N N . VAL A 1 312 ? 21.062 20.344 4.523 1 98.44 312 VAL A N 1
ATOM 2366 C CA . VAL A 1 312 ? 21.75 21.062 5.598 1 98.44 312 VAL A CA 1
ATOM 2367 C C . VAL A 1 312 ? 22.688 20.125 6.344 1 98.44 312 VAL A C 1
ATOM 2369 O O . VAL A 1 312 ? 23.797 20.5 6.703 1 98.44 312 VAL A O 1
ATOM 2372 N N . ALA A 1 313 ? 22.234 18.891 6.566 1 98.19 313 ALA A N 1
ATOM 2373 C CA . ALA A 1 313 ? 23.078 17.891 7.203 1 98.19 313 ALA A CA 1
ATOM 2374 C C . ALA A 1 313 ? 24.359 17.672 6.402 1 98.19 313 ALA A C 1
ATOM 2376 O O . ALA A 1 313 ? 25.438 17.562 6.973 1 98.19 313 ALA A O 1
ATOM 2377 N N . ALA A 1 314 ? 24.188 17.562 5.121 1 97.06 314 ALA A N 1
ATOM 2378 C CA . ALA A 1 314 ? 25.328 17.359 4.242 1 97.06 314 ALA A CA 1
ATOM 2379 C C . ALA A 1 314 ? 26.312 18.516 4.328 1 97.06 314 ALA A C 1
ATOM 2381 O O . ALA A 1 314 ? 27.531 18.328 4.352 1 97.06 314 ALA A O 1
ATOM 2382 N N . GLN A 1 315 ? 25.797 19.703 4.367 1 96.56 315 GLN A N 1
ATOM 2383 C CA . GLN A 1 315 ? 26.609 20.906 4.449 1 96.56 315 GLN A CA 1
ATOM 2384 C C . GLN A 1 315 ? 27.391 20.969 5.758 1 96.56 315 GLN A C 1
ATOM 2386 O O . GLN A 1 315 ? 28.453 21.578 5.824 1 96.56 315 GLN A O 1
ATOM 2391 N N . LEU A 1 316 ? 26.844 20.297 6.77 1 96.25 316 LEU A N 1
ATOM 2392 C CA . LEU A 1 316 ? 27.469 20.312 8.086 1 96.25 316 LEU A CA 1
ATOM 2393 C C . LEU A 1 316 ? 28.359 19.109 8.281 1 96.25 316 LEU A C 1
ATOM 2395 O O . LEU A 1 316 ? 28.703 18.75 9.414 1 96.25 316 LEU A O 1
ATOM 2399 N N . GLY A 1 317 ? 28.656 18.375 7.223 1 94.69 317 GLY A N 1
ATOM 2400 C CA . GLY A 1 317 ? 29.609 17.266 7.293 1 94.69 317 GLY A CA 1
ATOM 2401 C C . GLY A 1 317 ? 28.953 15.906 7.367 1 94.69 317 GLY A C 1
ATOM 2402 O O . GLY A 1 317 ? 29.594 14.914 7.703 1 94.69 317 GLY A O 1
ATOM 2403 N N . ARG A 1 318 ? 27.688 15.82 7.172 1 93.75 318 ARG A N 1
ATOM 2404 C CA . ARG A 1 318 ? 26.938 14.578 7.07 1 93.75 318 ARG A CA 1
ATOM 2405 C C . ARG A 1 318 ? 27.109 13.719 8.32 1 93.75 318 ARG A C 1
ATOM 2407 O O . ARG A 1 318 ? 27.484 12.547 8.227 1 93.75 318 ARG A O 1
ATOM 2414 N N . GLN A 1 319 ? 26.906 14.352 9.453 1 95.06 319 GLN A N 1
ATOM 2415 C CA . GLN A 1 319 ? 27.078 13.648 10.719 1 95.06 319 GLN A CA 1
ATOM 2416 C C . GLN A 1 319 ? 25.781 12.977 11.156 1 95.06 319 GLN A C 1
ATOM 2418 O O . GLN A 1 319 ? 25.812 12.008 11.922 1 95.06 319 GLN A O 1
ATOM 2423 N N . VAL A 1 320 ? 24.703 13.469 10.703 1 97.62 320 VAL A N 1
ATOM 2424 C CA . VAL A 1 320 ? 23.391 12.961 11.109 1 97.62 320 VAL A CA 1
ATOM 2425 C C . VAL A 1 320 ? 22.719 12.273 9.922 1 97.62 320 VAL A C 1
ATOM 2427 O O . VAL A 1 320 ? 22.578 12.867 8.852 1 97.62 320 VAL A O 1
ATOM 2430 N N . PRO A 1 321 ? 22.359 10.984 10.086 1 97.94 321 PRO A N 1
ATOM 2431 C CA . PRO A 1 321 ? 21.609 10.336 9.008 1 97.94 321 PRO A CA 1
ATOM 2432 C C . PRO A 1 321 ? 20.172 10.844 8.906 1 97.94 321 PRO A C 1
ATOM 2434 O O . PRO A 1 321 ? 19.531 11.102 9.93 1 97.94 321 PRO A O 1
ATOM 2437 N N . VAL A 1 322 ? 19.719 10.992 7.664 1 98.75 322 VAL A N 1
ATOM 2438 C CA . VAL A 1 322 ? 18.375 11.539 7.422 1 98.75 322 VAL A CA 1
ATOM 2439 C C . VAL A 1 322 ? 17.609 10.609 6.492 1 98.75 322 VAL A C 1
ATOM 2441 O O . VAL A 1 322 ? 18.125 10.18 5.457 1 98.75 322 VAL A O 1
ATOM 2444 N N . ILE A 1 323 ? 16.438 10.234 6.906 1 98.81 323 ILE A N 1
ATOM 2445 C CA . ILE A 1 323 ? 15.453 9.555 6.074 1 98.81 323 ILE A CA 1
ATOM 2446 C C . ILE A 1 323 ? 14.375 10.547 5.637 1 98.81 323 ILE A C 1
ATOM 2448 O O . ILE A 1 323 ? 13.586 11.016 6.457 1 98.81 323 ILE A O 1
ATOM 2452 N N . THR A 1 324 ? 14.359 10.828 4.336 1 98.88 324 THR A N 1
ATOM 2453 C CA . THR A 1 324 ? 13.414 11.82 3.838 1 98.88 324 THR A CA 1
ATOM 2454 C C . THR A 1 324 ? 12.172 11.148 3.264 1 98.88 324 THR A C 1
ATOM 2456 O O . THR A 1 324 ? 12.281 10.234 2.441 1 98.88 324 THR A O 1
ATOM 2459 N N . ALA A 1 325 ? 11.016 11.523 3.762 1 98.69 325 ALA A N 1
ATOM 2460 C CA . ALA A 1 325 ? 9.727 11.141 3.195 1 98.69 325 ALA A CA 1
ATOM 2461 C C . ALA A 1 325 ? 9.125 12.273 2.377 1 98.69 325 ALA A C 1
ATOM 2463 O O . ALA A 1 325 ? 9.062 13.414 2.84 1 98.69 325 ALA A O 1
ATOM 2464 N N . ASN A 1 326 ? 8.773 11.992 1.147 1 98.56 326 ASN A N 1
ATOM 2465 C CA . ASN A 1 326 ? 8.219 12.984 0.233 1 98.56 326 ASN A CA 1
ATOM 2466 C C . ASN A 1 326 ? 7.266 12.352 -0.772 1 98.56 326 ASN A C 1
ATOM 2468 O O . ASN A 1 326 ? 6.996 11.148 -0.708 1 98.56 326 ASN A O 1
ATOM 2472 N N . GLY A 1 327 ? 6.617 13.164 -1.568 1 97.19 327 GLY A N 1
ATOM 2473 C CA . GLY A 1 327 ? 5.668 12.688 -2.564 1 97.19 327 GLY A CA 1
ATOM 2474 C C . GLY A 1 327 ? 5.082 13.812 -3.406 1 97.19 327 GLY A C 1
ATOM 2475 O O . GLY A 1 327 ? 5.469 14.969 -3.258 1 97.19 327 GLY A O 1
ATOM 2476 N N . LEU A 1 328 ? 4.125 13.438 -4.273 1 94.44 328 LEU A N 1
ATOM 2477 C CA . LEU A 1 328 ? 3.559 14.375 -5.23 1 94.44 328 LEU A CA 1
ATOM 2478 C C . LEU A 1 328 ? 2.246 14.953 -4.711 1 94.44 328 LEU A C 1
ATOM 2480 O O . LEU A 1 328 ? 1.736 15.938 -5.258 1 94.44 328 LEU A O 1
ATOM 2484 N N . SER A 1 329 ? 1.739 14.438 -3.686 1 92.31 329 SER A N 1
ATOM 2485 C CA . SER A 1 329 ? 0.364 14.641 -3.24 1 92.31 329 SER A CA 1
ATOM 2486 C C . SER A 1 329 ? 0.068 16.125 -3.021 1 92.31 329 SER A C 1
ATOM 2488 O O . SER A 1 329 ? -0.986 16.625 -3.43 1 92.31 329 SER A O 1
ATOM 2490 N N . LYS A 1 330 ? 0.976 16.781 -2.359 1 91.81 330 LYS A N 1
ATOM 2491 C CA . LYS A 1 330 ? 0.651 18.125 -1.889 1 91.81 330 LYS A CA 1
ATOM 2492 C C . LYS A 1 330 ? 1.153 19.188 -2.863 1 91.81 330 LYS A C 1
ATOM 2494 O O . LYS A 1 330 ? 0.389 20.047 -3.297 1 91.81 330 LYS A O 1
ATOM 2499 N N . GLN A 1 331 ? 2.35 19.047 -3.283 1 90.94 331 GLN A N 1
ATOM 2500 C CA . GLN A 1 331 ? 2.963 20.062 -4.125 1 90.94 331 GLN A CA 1
ATOM 2501 C C . GLN A 1 331 ? 2.293 20.125 -5.492 1 90.94 331 GLN A C 1
ATOM 2503 O O . GLN A 1 331 ? 2.342 21.156 -6.172 1 90.94 331 GLN A O 1
ATOM 2508 N N . LEU A 1 332 ? 1.662 19.016 -5.918 1 91.19 332 LEU A N 1
ATOM 2509 C CA . LEU A 1 332 ? 1.005 18.984 -7.219 1 91.19 332 LEU A CA 1
ATOM 2510 C C . LEU A 1 332 ? -0.503 18.828 -7.062 1 91.19 332 LEU A C 1
ATOM 2512 O O . LEU A 1 332 ? -1.219 18.641 -8.055 1 91.19 332 LEU A O 1
ATOM 2516 N N . MET A 1 333 ? -0.958 18.797 -5.914 1 89.94 333 MET A N 1
ATOM 2517 C CA . MET A 1 333 ? -2.379 18.734 -5.586 1 89.94 333 MET A CA 1
ATOM 2518 C C . MET A 1 333 ? -3.025 17.484 -6.184 1 89.94 333 MET A C 1
ATOM 2520 O O . MET A 1 333 ? -4.098 17.562 -6.785 1 89.94 333 MET A O 1
ATOM 2524 N N . ILE A 1 334 ? -2.369 16.375 -6.098 1 90 334 ILE A N 1
ATOM 2525 C CA . ILE A 1 334 ? -2.902 15.117 -6.609 1 90 334 ILE A CA 1
ATOM 2526 C C . ILE A 1 334 ? -2.746 14.023 -5.559 1 90 334 ILE A C 1
ATOM 2528 O O . ILE A 1 334 ? -2.195 12.961 -5.84 1 90 334 ILE A O 1
ATOM 2532 N N . PRO A 1 335 ? -3.34 14.234 -4.426 1 91.06 335 PRO A N 1
ATOM 2533 C CA . PRO A 1 335 ? -3.121 13.289 -3.326 1 91.06 335 PRO A CA 1
ATOM 2534 C C . PRO A 1 335 ? -3.654 11.891 -3.637 1 91.06 335 PRO A C 1
ATOM 2536 O O . PRO A 1 335 ? -3.143 10.906 -3.107 1 91.06 335 PRO A O 1
ATOM 2539 N N . GLY A 1 336 ? -4.586 11.781 -4.5 1 91.25 336 GLY A N 1
ATOM 2540 C CA . GLY A 1 336 ? -5.195 10.492 -4.816 1 91.25 336 GLY A CA 1
ATOM 2541 C C . GLY A 1 336 ? -4.277 9.578 -5.598 1 91.25 336 GLY A C 1
ATOM 2542 O O . GLY A 1 336 ? -4.523 8.367 -5.688 1 91.25 336 GLY A O 1
ATOM 2543 N N . TRP A 1 337 ? -3.268 10.031 -6.164 1 91.88 337 TRP A N 1
ATOM 2544 C CA . TRP A 1 337 ? -2.383 9.219 -6.992 1 91.88 337 TRP A CA 1
ATOM 2545 C C . TRP A 1 337 ? -1.498 8.328 -6.129 1 91.88 337 TRP A C 1
ATOM 2547 O O . TRP A 1 337 ? -0.94 7.336 -6.613 1 91.88 337 TRP A O 1
ATOM 2557 N N . ARG A 1 338 ? -1.397 8.727 -4.867 1 94.25 338 ARG A N 1
ATOM 2558 C CA . ARG A 1 338 ? -0.627 7.941 -3.912 1 94.25 338 ARG A CA 1
ATOM 2559 C C . ARG A 1 338 ? 0.761 7.625 -4.457 1 94.25 338 ARG A C 1
ATOM 2561 O O . ARG A 1 338 ? 1.196 6.469 -4.426 1 94.25 338 ARG A O 1
ATOM 2568 N N . ALA A 1 339 ? 1.433 8.648 -4.887 1 95.44 339 ALA A N 1
ATOM 2569 C CA . ALA A 1 339 ? 2.799 8.523 -5.387 1 95.44 339 ALA A CA 1
ATOM 2570 C C . ALA A 1 339 ? 3.787 9.234 -4.469 1 95.44 339 ALA A C 1
ATOM 2572 O O . ALA A 1 339 ? 3.797 10.469 -4.391 1 95.44 339 ALA A O 1
ATOM 2573 N N . GLY A 1 340 ? 4.582 8.516 -3.752 1 97.81 340 GLY A N 1
ATOM 2574 C CA . GLY A 1 340 ? 5.598 9.039 -2.855 1 97.81 340 GLY A CA 1
ATOM 2575 C C . GLY A 1 340 ? 6.852 8.188 -2.809 1 97.81 340 GLY A C 1
ATOM 2576 O O . GLY A 1 340 ? 7.043 7.305 -3.646 1 97.81 340 GLY A O 1
ATOM 2577 N N . TRP A 1 341 ? 7.758 8.547 -1.9 1 98.75 341 TRP A N 1
ATOM 2578 C CA . TRP A 1 341 ? 9.016 7.812 -1.799 1 98.75 341 TRP A CA 1
ATOM 2579 C C . TRP A 1 341 ? 9.727 8.125 -0.486 1 98.75 341 TRP A C 1
ATOM 2581 O O . TRP A 1 341 ? 9.414 9.117 0.173 1 98.75 341 TRP A O 1
ATOM 2591 N N . VAL A 1 342 ? 10.586 7.254 -0.127 1 98.69 342 VAL A N 1
ATOM 2592 C CA . VAL A 1 342 ? 11.547 7.48 0.95 1 98.69 342 VAL A CA 1
ATOM 2593 C C . VAL A 1 342 ? 12.961 7.461 0.391 1 98.69 342 VAL A C 1
ATOM 2595 O O . VAL A 1 342 ? 13.281 6.664 -0.495 1 98.69 342 VAL A O 1
ATOM 2598 N N . THR A 1 343 ? 13.805 8.359 0.777 1 98.81 343 THR A N 1
ATOM 2599 C CA . THR A 1 343 ? 15.227 8.367 0.451 1 98.81 343 THR A CA 1
ATOM 2600 C C . THR A 1 343 ? 16.062 8.227 1.714 1 98.81 343 THR A C 1
ATOM 2602 O O . THR A 1 343 ? 15.711 8.758 2.768 1 98.81 343 THR A O 1
ATOM 2605 N N . PHE A 1 344 ? 17.141 7.539 1.606 1 98.69 344 PHE A N 1
ATOM 2606 C CA . PHE A 1 344 ? 18.062 7.312 2.711 1 98.69 344 PHE A CA 1
ATOM 2607 C C . PHE A 1 344 ? 19.359 8.094 2.506 1 98.69 344 PHE A C 1
ATOM 2609 O O . PHE A 1 344 ? 20.141 7.777 1.609 1 98.69 344 PHE A O 1
ATOM 2616 N N . HIS A 1 345 ? 19.531 9.148 3.307 1 98.31 345 HIS A N 1
ATOM 2617 C CA . HIS A 1 345 ? 20.766 9.93 3.348 1 98.31 345 HIS A CA 1
ATOM 2618 C C . HIS A 1 345 ? 21.641 9.516 4.52 1 98.31 345 HIS A C 1
ATOM 2620 O O . HIS A 1 345 ? 21.5 10.031 5.629 1 98.31 345 HIS A O 1
ATOM 2626 N N . ASP A 1 346 ? 22.547 8.617 4.195 1 95 346 ASP A N 1
ATOM 2627 C CA . ASP A 1 346 ? 23.359 8.039 5.262 1 95 346 ASP A CA 1
ATOM 2628 C C . ASP A 1 346 ? 24.438 9.023 5.711 1 95 346 ASP A C 1
ATOM 2630 O O . ASP A 1 346 ? 24.781 9.953 4.984 1 95 346 ASP A O 1
ATOM 2634 N N . ASN A 1 347 ? 24.875 8.805 6.969 1 93.31 347 ASN A N 1
ATOM 2635 C CA . ASN A 1 347 ? 25.984 9.617 7.461 1 93.31 347 ASN A CA 1
ATOM 2636 C C . ASN A 1 347 ? 27.344 8.984 7.16 1 93.31 347 ASN A C 1
ATOM 2638 O O . ASN A 1 347 ? 27.406 7.957 6.48 1 93.31 347 ASN A O 1
ATOM 2642 N N . VAL A 1 348 ? 28.312 9.648 7.613 1 92.62 348 VAL A N 1
ATOM 2643 C CA . VAL A 1 348 ? 29.688 9.242 7.293 1 92.62 348 VAL A CA 1
ATOM 2644 C C . VAL A 1 348 ? 29.984 7.895 7.934 1 92.62 348 VAL A C 1
ATOM 2646 O O . VAL A 1 348 ? 30.922 7.195 7.52 1 92.62 348 VAL A O 1
ATOM 2649 N N . HIS A 1 349 ? 29.172 7.477 8.883 1 92.12 349 HIS A N 1
ATOM 2650 C CA . HIS A 1 349 ? 29.406 6.227 9.602 1 92.12 349 HIS A CA 1
ATOM 2651 C C . HIS A 1 349 ? 28.672 5.07 8.938 1 92.12 349 HIS A C 1
ATOM 2653 O O . HIS A 1 349 ? 28.859 3.91 9.32 1 92.12 349 HIS A O 1
ATOM 2659 N N . GLY A 1 350 ? 27.844 5.336 8.023 1 95.06 350 GLY A N 1
ATOM 2660 C CA . GLY A 1 350 ? 27.016 4.293 7.449 1 95.06 350 GLY A CA 1
ATOM 2661 C C . GLY A 1 350 ? 25.938 3.793 8.398 1 95.06 350 GLY A C 1
ATOM 2662 O O . GLY A 1 350 ? 25.688 2.59 8.484 1 95.06 350 GLY A O 1
ATOM 2663 N N . SER A 1 351 ? 25.406 4.707 9.117 1 96.75 351 SER A N 1
ATOM 2664 C CA . SER A 1 351 ? 24.531 4.367 10.234 1 96.75 351 SER A CA 1
ATOM 2665 C C . SER A 1 351 ? 23.219 3.766 9.734 1 96.75 351 SER A C 1
ATOM 2667 O O . SER A 1 351 ? 22.531 3.047 10.477 1 96.75 351 SER A O 1
ATOM 2669 N N . LEU A 1 352 ? 22.812 4.012 8.469 1 97.62 352 LEU A N 1
ATOM 2670 C CA . LEU A 1 352 ? 21.484 3.605 7.992 1 97.62 352 LEU A CA 1
ATOM 2671 C C . LEU A 1 352 ? 21.562 2.277 7.246 1 97.62 352 LEU A C 1
ATOM 2673 O O . LEU A 1 352 ? 20.562 1.787 6.738 1 97.62 352 LEU A O 1
ATOM 2677 N N . ARG A 1 353 ? 22.656 1.605 7.184 1 96.12 353 ARG A N 1
ATOM 2678 C CA . ARG A 1 353 ? 22.859 0.439 6.332 1 96.12 353 ARG A CA 1
ATOM 2679 C C . ARG A 1 353 ? 21.859 -0.668 6.668 1 96.12 353 ARG A C 1
ATOM 2681 O O . ARG A 1 353 ? 21.234 -1.23 5.773 1 96.12 353 ARG A O 1
ATOM 2688 N N . GLU A 1 354 ? 21.734 -0.93 7.961 1 95.88 354 GLU A N 1
ATOM 2689 C CA . GLU A 1 354 ? 20.828 -1.999 8.367 1 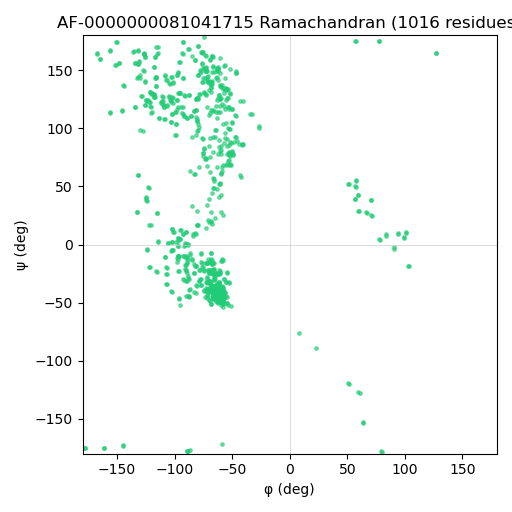95.88 354 GLU A CA 1
ATOM 2690 C C . GLU A 1 354 ? 19.375 -1.586 8.188 1 95.88 354 GLU A C 1
ATOM 2692 O O . GLU A 1 354 ? 18.547 -2.391 7.762 1 95.88 354 GLU A O 1
ATOM 2697 N N . LEU A 1 355 ? 19.125 -0.399 8.523 1 97.56 355 LEU A N 1
ATOM 2698 C CA . LEU A 1 355 ? 17.766 0.112 8.398 1 97.56 355 LEU A CA 1
ATOM 2699 C C . LEU A 1 355 ? 17.312 0.118 6.941 1 97.56 355 LEU A C 1
ATOM 2701 O O . LEU A 1 355 ? 16.188 -0.298 6.633 1 97.56 355 LEU A O 1
ATOM 2705 N N . GLN A 1 356 ? 18.156 0.597 6.082 1 97.56 356 GLN A N 1
ATOM 2706 C CA . GLN A 1 356 ? 17.828 0.625 4.66 1 97.56 356 GLN A CA 1
ATOM 2707 C C . GLN A 1 356 ? 17.625 -0.785 4.117 1 97.56 356 GLN A C 1
ATOM 2709 O O . GLN A 1 356 ? 16.688 -1.026 3.344 1 97.56 356 GLN A O 1
ATOM 2714 N N . ALA A 1 357 ? 18.453 -1.691 4.516 1 95.56 357 ALA A N 1
ATOM 2715 C CA . ALA A 1 357 ? 18.297 -3.082 4.102 1 95.56 357 ALA A CA 1
ATOM 2716 C C . ALA A 1 357 ? 16.969 -3.648 4.59 1 95.56 357 ALA A C 1
ATOM 2718 O O . ALA A 1 357 ? 16.281 -4.371 3.859 1 95.56 357 ALA A O 1
ATOM 2719 N N . GLY A 1 358 ? 16.641 -3.314 5.797 1 96 358 GLY A N 1
ATOM 2720 C CA . GLY A 1 358 ? 15.359 -3.732 6.34 1 96 358 GLY A CA 1
ATOM 2721 C C . GLY A 1 358 ? 14.18 -3.154 5.582 1 96 358 GLY A C 1
ATOM 2722 O O . GLY A 1 358 ? 13.195 -3.85 5.336 1 96 358 GLY A O 1
ATOM 2723 N N . ALA A 1 359 ? 14.305 -1.933 5.238 1 97.25 359 ALA A N 1
ATOM 2724 C CA . ALA A 1 359 ? 13.25 -1.28 4.469 1 97.25 359 ALA A CA 1
ATOM 2725 C C . ALA A 1 359 ? 13.07 -1.943 3.107 1 97.25 359 ALA A C 1
ATOM 2727 O O . ALA A 1 359 ? 11.945 -2.098 2.627 1 97.25 359 ALA A O 1
ATOM 2728 N N . VAL A 1 360 ? 14.133 -2.309 2.5 1 94.88 360 VAL A N 1
ATOM 2729 C CA . VAL A 1 360 ? 14.086 -2.988 1.21 1 94.88 360 VAL A CA 1
ATOM 2730 C C . VAL A 1 360 ? 13.359 -4.324 1.355 1 94.88 360 VAL A C 1
ATOM 2732 O O . VAL A 1 360 ? 12.5 -4.66 0.539 1 94.88 360 VAL A O 1
ATOM 2735 N N . ARG A 1 361 ? 13.617 -5.055 2.373 1 92.25 361 ARG A N 1
ATOM 2736 C CA . ARG A 1 361 ? 12.953 -6.332 2.611 1 92.25 361 ARG A CA 1
ATOM 2737 C C . ARG A 1 361 ? 11.461 -6.141 2.814 1 92.25 361 ARG A C 1
ATOM 2739 O O . ARG A 1 361 ? 10.656 -6.938 2.322 1 92.25 361 ARG A O 1
ATOM 2746 N N . LEU A 1 362 ? 11.156 -5.121 3.512 1 94.44 362 LEU A N 1
ATOM 2747 C CA . LEU A 1 362 ? 9.742 -4.84 3.73 1 94.44 362 LEU A CA 1
ATOM 2748 C C . LEU A 1 362 ? 9.055 -4.449 2.424 1 94.44 362 LEU A C 1
ATOM 2750 O O . LEU A 1 362 ? 7.895 -4.793 2.199 1 94.44 362 LEU A O 1
ATOM 2754 N N . ALA A 1 363 ? 9.781 -3.689 1.621 1 93.81 363 ALA A N 1
ATOM 2755 C CA . ALA A 1 363 ? 9.242 -3.334 0.313 1 93.81 363 ALA A CA 1
ATOM 2756 C C . ALA A 1 363 ? 8.992 -4.578 -0.534 1 93.81 363 ALA A C 1
ATOM 2758 O O . ALA A 1 363 ? 8.008 -4.637 -1.283 1 93.81 363 ALA A O 1
ATOM 2759 N N . GLU A 1 364 ? 9.773 -5.559 -0.388 1 89.06 364 GLU A N 1
ATOM 2760 C CA . GLU A 1 364 ? 9.648 -6.805 -1.135 1 89.06 364 GLU A CA 1
ATOM 2761 C C . GLU A 1 364 ? 8.438 -7.609 -0.661 1 89.06 364 GLU A C 1
ATOM 2763 O O . GLU A 1 364 ? 7.844 -8.367 -1.435 1 89.06 364 GLU A O 1
ATOM 2768 N N . LEU A 1 365 ? 8.141 -7.418 0.531 1 86.88 365 LEU A N 1
ATOM 2769 C CA . LEU A 1 365 ? 6.977 -8.078 1.115 1 86.88 365 LEU A CA 1
ATOM 2770 C C . LEU A 1 365 ? 5.688 -7.387 0.682 1 86.88 365 LEU A C 1
ATOM 2772 O O . LEU A 1 365 ? 4.652 -8.039 0.526 1 86.88 365 LEU A O 1
ATOM 2776 N N . GLY A 1 366 ? 5.762 -6.16 0.448 1 83.62 366 GLY A N 1
ATOM 2777 C CA . GLY A 1 366 ? 4.582 -5.352 0.186 1 83.62 366 GLY A CA 1
ATOM 2778 C C . GLY A 1 366 ? 4.074 -5.48 -1.237 1 83.62 366 GLY A C 1
ATOM 2779 O O . GLY A 1 366 ? 4.734 -6.086 -2.086 1 83.62 366 GLY A O 1
ATOM 2780 N N . PRO A 1 367 ? 2.891 -4.891 -1.426 1 85.81 367 PRO A N 1
ATOM 2781 C CA . PRO A 1 367 ? 2.219 -5.031 -2.721 1 85.81 367 PRO A CA 1
ATOM 2782 C C . PRO A 1 367 ? 2.826 -4.137 -3.799 1 85.81 367 PRO A C 1
ATOM 2784 O O . PRO A 1 367 ? 2.545 -4.316 -4.984 1 85.81 367 PRO A O 1
ATOM 2787 N N . GLY A 1 368 ? 3.707 -3.291 -3.395 1 89.38 368 GLY A N 1
ATOM 2788 C CA . GLY A 1 368 ? 4.285 -2.377 -4.367 1 89.38 368 GLY A CA 1
ATOM 2789 C C . GLY A 1 368 ? 3.391 -1.194 -4.684 1 89.38 368 GLY A C 1
ATOM 2790 O O . GLY A 1 368 ? 2.346 -1.016 -4.055 1 89.38 368 GLY A O 1
ATOM 2791 N N . VAL A 1 369 ? 3.895 -0.345 -5.617 1 94.44 369 VAL A N 1
ATOM 2792 C CA . VAL A 1 369 ? 3.23 0.897 -6 1 94.44 369 VAL A CA 1
ATOM 2793 C C . VAL A 1 369 ? 2.807 0.827 -7.465 1 94.44 369 VAL A C 1
ATOM 2795 O O . VAL A 1 369 ? 3.51 0.246 -8.297 1 94.44 369 VAL A O 1
ATOM 2798 N N . SER A 1 370 ? 1.666 1.414 -7.73 1 93.75 370 SER A N 1
ATOM 2799 C CA . SER A 1 370 ? 1.172 1.413 -9.102 1 93.75 370 SER A CA 1
ATOM 2800 C C . SER A 1 370 ? 2.213 1.979 -10.062 1 93.75 370 SER A C 1
ATOM 2802 O O . SER A 1 370 ? 2.689 3.1 -9.883 1 93.75 370 SER A O 1
ATOM 2804 N N . THR A 1 371 ? 2.527 1.206 -11.078 1 92 371 THR A N 1
ATOM 2805 C CA . THR A 1 371 ? 3.486 1.684 -12.07 1 92 371 THR A CA 1
ATOM 2806 C C . THR A 1 371 ? 2.893 2.822 -12.898 1 92 371 THR A C 1
ATOM 2808 O O . THR A 1 371 ? 3.627 3.643 -13.453 1 92 371 THR A O 1
ATOM 2811 N N . LEU A 1 372 ? 1.566 2.891 -12.953 1 89 372 LEU A N 1
ATOM 2812 C CA . LEU A 1 372 ? 0.894 3.969 -13.672 1 89 372 LEU A CA 1
ATOM 2813 C C . LEU A 1 372 ? 1.249 5.324 -13.07 1 89 372 LEU A C 1
ATOM 2815 O O . LEU A 1 372 ? 1.509 6.281 -13.805 1 89 372 LEU A O 1
ATOM 2819 N N . THR A 1 373 ? 1.252 5.41 -11.797 1 91.88 373 THR A N 1
ATOM 2820 C CA . THR A 1 373 ? 1.561 6.672 -11.133 1 91.88 373 THR A CA 1
ATOM 2821 C C . THR A 1 373 ? 3.07 6.887 -11.055 1 91.88 373 THR A C 1
ATOM 2823 O O . THR A 1 373 ? 3.549 8.016 -11.195 1 91.88 373 THR A O 1
ATOM 2826 N N . GLN A 1 374 ? 3.826 5.812 -10.883 1 94.19 374 GLN A N 1
ATOM 2827 C CA . GLN A 1 374 ? 5.281 5.898 -10.781 1 94.19 374 GLN A CA 1
ATOM 2828 C C . GLN A 1 374 ? 5.887 6.512 -12.039 1 94.19 374 GLN A C 1
ATOM 2830 O O . GLN A 1 374 ? 6.75 7.387 -11.953 1 94.19 374 GLN A O 1
ATOM 2835 N N . CYS A 1 375 ? 5.434 6.047 -13.133 1 91.56 375 CYS A N 1
ATOM 2836 C CA . CYS A 1 375 ? 6.094 6.363 -14.391 1 91.56 375 CYS A CA 1
ATOM 2837 C C . CYS A 1 375 ? 5.926 7.836 -14.742 1 91.56 375 CYS A C 1
ATOM 2839 O O . CYS A 1 375 ? 6.652 8.367 -15.586 1 91.56 375 CYS A O 1
ATOM 2841 N N . ALA A 1 376 ? 5.066 8.539 -14.086 1 92.31 376 ALA A N 1
ATOM 2842 C CA . ALA A 1 376 ? 4.891 9.969 -14.305 1 92.31 376 ALA A CA 1
ATOM 2843 C C . ALA A 1 376 ? 5.93 10.773 -13.523 1 92.31 376 ALA A C 1
ATOM 2845 O O . ALA A 1 376 ? 6.152 11.953 -13.805 1 92.31 376 ALA A O 1
ATOM 2846 N N . ILE A 1 377 ? 6.566 10.188 -12.562 1 95.94 377 ILE A N 1
ATOM 2847 C CA . ILE A 1 377 ? 7.348 10.891 -11.555 1 95.94 377 ILE A CA 1
ATOM 2848 C C . ILE A 1 377 ? 8.547 11.578 -12.211 1 95.94 377 ILE A C 1
ATOM 2850 O O . ILE A 1 377 ? 8.812 12.75 -11.945 1 95.94 377 ILE A O 1
ATOM 2854 N N . PRO A 1 378 ? 9.273 10.883 -13.148 1 95.19 378 PRO A N 1
ATOM 2855 C CA . PRO A 1 378 ? 10.445 11.539 -13.727 1 95.19 378 PRO A CA 1
ATOM 2856 C C . PRO A 1 378 ? 10.109 12.859 -14.406 1 95.19 378 PRO A C 1
ATOM 2858 O O . PRO A 1 378 ? 10.82 13.852 -14.219 1 95.19 378 PRO A O 1
ATOM 2861 N N . GLN A 1 379 ? 9 12.914 -15.109 1 94.06 379 GLN A N 1
ATOM 2862 C CA . GLN A 1 379 ? 8.586 14.141 -15.781 1 94.06 379 GLN A CA 1
ATOM 2863 C C . GLN A 1 379 ? 8.156 15.203 -14.766 1 94.06 379 GLN A C 1
ATOM 2865 O O . GLN A 1 379 ? 8.352 16.391 -14.992 1 94.06 379 GLN A O 1
ATOM 2870 N N . LEU A 1 380 ? 7.617 14.773 -13.695 1 95.88 380 LEU A N 1
ATOM 2871 C CA . LEU A 1 380 ? 7.039 15.68 -12.711 1 95.88 380 LEU A CA 1
ATOM 2872 C C . LEU A 1 380 ? 8.109 16.203 -11.758 1 95.88 380 LEU A C 1
ATOM 2874 O O . LEU A 1 380 ? 7.852 17.125 -10.977 1 95.88 380 LEU A O 1
ATOM 2878 N N . LEU A 1 381 ? 9.266 15.594 -11.781 1 96.06 381 LEU A N 1
ATOM 2879 C CA . LEU A 1 381 ? 10.391 16.078 -10.984 1 96.06 381 LEU A CA 1
ATOM 2880 C C . LEU A 1 381 ? 11.383 16.859 -11.852 1 96.06 381 LEU A C 1
ATOM 2882 O O . LEU A 1 381 ? 12.328 17.453 -11.336 1 96.06 381 LEU A O 1
ATOM 2886 N N . SER A 1 382 ? 11.141 16.891 -13.125 1 92.69 382 SER A N 1
ATOM 2887 C CA . SER A 1 382 ? 12.078 17.516 -14.047 1 92.69 382 SER A CA 1
ATOM 2888 C C . SER A 1 382 ? 12 19.031 -13.953 1 92.69 382 SER A C 1
ATOM 2890 O O . SER A 1 382 ? 10.93 19.625 -14.141 1 92.69 382 SER A O 1
ATOM 2892 N N . LYS A 1 383 ? 13.117 19.672 -13.828 1 89.62 383 LYS A N 1
ATOM 2893 C CA . LYS A 1 383 ? 13.188 21.141 -13.758 1 89.62 383 LYS A CA 1
ATOM 2894 C C . LYS A 1 383 ? 13.023 21.766 -15.133 1 89.62 383 LYS A C 1
ATOM 2896 O O . LYS A 1 383 ? 12.766 22.969 -15.25 1 89.62 383 LYS A O 1
ATOM 2901 N N . SER A 1 384 ? 13.156 20.953 -16.125 1 91.38 384 SER A N 1
ATOM 2902 C CA . SER A 1 384 ? 13.07 21.453 -17.5 1 91.38 384 SER A CA 1
ATOM 2903 C C . SER A 1 384 ? 11.641 21.391 -18.016 1 91.38 384 SER A C 1
ATOM 2905 O O . SER A 1 384 ? 11.367 21.812 -19.141 1 91.38 384 SER A O 1
ATOM 2907 N N . ASN A 1 385 ? 10.766 20.953 -17.203 1 92.94 385 ASN A N 1
ATOM 2908 C CA . ASN A 1 385 ? 9.359 20.906 -17.578 1 92.94 385 ASN A CA 1
ATOM 2909 C C . ASN A 1 385 ? 8.695 22.266 -17.438 1 92.94 385 ASN A C 1
ATOM 2911 O O . ASN A 1 385 ? 8.164 22.594 -16.375 1 92.94 385 ASN A O 1
ATOM 2915 N N . GLU A 1 386 ? 8.57 22.984 -18.5 1 93.75 386 GLU A N 1
ATOM 2916 C CA . GLU A 1 386 ? 8.094 24.375 -18.484 1 93.75 386 GLU A CA 1
ATOM 2917 C C . GLU A 1 386 ? 6.609 24.438 -18.125 1 93.75 386 GLU A C 1
ATOM 2919 O O . GLU A 1 386 ? 6.176 25.359 -17.438 1 93.75 386 GLU A O 1
ATOM 2924 N N . GLY A 1 387 ? 5.906 23.5 -18.656 1 93.12 387 GLY A N 1
ATOM 2925 C CA . GLY A 1 387 ? 4.496 23.453 -18.312 1 93.12 387 GLY A CA 1
ATOM 2926 C C . GLY A 1 387 ? 4.254 23.281 -16.828 1 93.12 387 GLY A C 1
ATOM 2927 O O . GLY A 1 387 ? 3.4 23.969 -16.25 1 93.12 387 GLY A O 1
ATOM 2928 N N . LEU A 1 388 ? 5.031 22.516 -16.25 1 93.94 388 LEU A N 1
ATOM 2929 C CA . LEU A 1 388 ? 4.914 22.281 -14.82 1 93.94 388 LEU A CA 1
ATOM 2930 C C . LEU A 1 388 ? 5.352 23.5 -14.023 1 93.94 388 LEU A C 1
ATOM 2932 O O . LEU A 1 388 ? 4.703 23.875 -13.047 1 93.94 388 LEU A O 1
ATOM 2936 N N . ASN A 1 389 ? 6.418 24.047 -14.43 1 94.56 389 ASN A N 1
ATOM 2937 C CA . ASN A 1 389 ? 6.891 25.25 -13.766 1 94.56 389 ASN A CA 1
ATOM 2938 C C . ASN A 1 389 ? 5.844 26.359 -13.812 1 94.56 389 ASN A C 1
ATOM 2940 O O . ASN A 1 389 ? 5.645 27.078 -12.828 1 94.56 389 ASN A O 1
ATOM 2944 N N . GLY A 1 390 ? 5.227 26.5 -14.977 1 93.75 390 GLY A N 1
ATOM 2945 C CA . GLY A 1 390 ? 4.148 27.469 -15.102 1 93.75 390 GLY A CA 1
ATOM 2946 C C . GLY A 1 390 ? 2.969 27.172 -14.195 1 93.75 390 GLY A C 1
ATOM 2947 O O . GLY A 1 390 ? 2.424 28.078 -13.562 1 93.75 390 GLY A O 1
ATOM 2948 N N . TRP A 1 391 ? 2.627 25.953 -14.125 1 92.19 391 TRP A N 1
ATOM 2949 C CA . TRP A 1 391 ? 1.513 25.562 -13.273 1 92.19 391 TRP A CA 1
ATOM 2950 C C . TRP A 1 391 ? 1.819 25.844 -11.805 1 92.19 391 TRP A C 1
ATOM 2952 O O . TRP A 1 391 ? 0.982 26.391 -11.086 1 92.19 391 TRP A O 1
ATOM 2962 N N . LYS A 1 392 ? 3 25.516 -11.359 1 93.12 392 LYS A N 1
ATOM 2963 C CA . LYS A 1 392 ? 3.412 25.734 -9.977 1 93.12 392 LYS A CA 1
ATOM 2964 C C . LYS A 1 392 ? 3.424 27.234 -9.641 1 93.12 392 LYS A C 1
ATOM 2966 O O . LYS A 1 392 ? 3.031 27.625 -8.539 1 93.12 392 LYS A O 1
ATOM 2971 N N . SER A 1 393 ? 3.879 27.984 -10.57 1 93.56 393 SER A N 1
ATOM 2972 C CA . SER A 1 393 ? 3.914 29.422 -10.367 1 93.56 393 SER A CA 1
ATOM 2973 C C . SER A 1 393 ? 2.508 29.984 -10.203 1 93.56 393 SER A C 1
ATOM 2975 O O . SER A 1 393 ? 2.281 30.859 -9.352 1 93.56 393 SER A O 1
ATOM 2977 N N . ARG A 1 394 ? 1.596 29.516 -10.977 1 91.75 394 ARG A N 1
ATOM 2978 C CA . ARG A 1 394 ? 0.213 29.969 -10.867 1 91.75 394 ARG A CA 1
ATOM 2979 C C . ARG A 1 394 ? -0.395 29.547 -9.531 1 91.75 394 ARG A C 1
ATOM 2981 O O . ARG A 1 394 ? -1.124 30.328 -8.906 1 91.75 394 ARG A O 1
ATOM 2988 N N . LEU A 1 395 ? -0.092 28.375 -9.164 1 91.56 395 LEU A N 1
ATOM 2989 C CA . LEU A 1 395 ? -0.564 27.906 -7.867 1 91.56 395 LEU A CA 1
ATOM 2990 C C . LEU A 1 395 ? -0.022 28.797 -6.742 1 91.56 395 LEU A C 1
ATOM 2992 O O . LEU A 1 395 ? -0.775 29.219 -5.867 1 91.56 395 LEU A O 1
ATOM 2996 N N . GLN A 1 396 ? 1.231 29.062 -6.785 1 93.31 396 GLN A N 1
ATOM 2997 C CA . GLN A 1 396 ? 1.894 29.891 -5.773 1 93.31 396 GLN A CA 1
ATOM 2998 C C . GLN A 1 396 ? 1.267 31.281 -5.695 1 93.31 396 GLN A C 1
ATOM 3000 O O . GLN A 1 396 ? 0.979 31.766 -4.602 1 93.31 396 GLN A O 1
ATOM 3005 N N . THR A 1 397 ? 1.026 31.812 -6.77 1 93.25 397 THR A N 1
ATOM 3006 C CA . THR A 1 397 ? 0.445 33.156 -6.84 1 93.25 397 THR A CA 1
ATOM 3007 C C . THR A 1 397 ? -0.968 33.156 -6.262 1 93.25 397 THR A C 1
ATOM 3009 O O . THR A 1 397 ? -1.339 34.062 -5.523 1 93.25 397 THR A O 1
ATOM 3012 N N . SER A 1 398 ? -1.672 32.188 -6.629 1 91.81 398 SER A N 1
ATOM 3013 C CA . SER A 1 398 ? -3.041 32.062 -6.137 1 91.81 398 SER A CA 1
ATOM 3014 C C . SER A 1 398 ? -3.072 31.906 -4.621 1 91.81 398 SER A C 1
ATOM 3016 O O . SER A 1 398 ? -3.883 32.531 -3.943 1 91.81 398 SER A O 1
ATOM 3018 N N . LEU A 1 399 ? -2.217 31.125 -4.125 1 93.69 399 LEU A N 1
ATOM 3019 C CA . LEU A 1 399 ? -2.172 30.891 -2.686 1 93.69 399 LEU A CA 1
ATOM 3020 C C . LEU A 1 399 ? -1.737 32.156 -1.948 1 93.69 399 LEU A C 1
ATOM 3022 O O . LEU A 1 399 ? -2.27 32.469 -0.883 1 93.69 399 LEU A O 1
ATOM 3026 N N . GLU A 1 400 ? -0.835 32.844 -2.479 1 95.25 400 GLU A N 1
ATOM 3027 C CA . GLU A 1 400 ? -0.372 34.094 -1.868 1 95.25 400 GLU A CA 1
ATOM 3028 C C . GLU A 1 400 ? -1.486 35.125 -1.821 1 95.25 400 GLU A C 1
ATOM 3030 O O . GLU A 1 400 ? -1.628 35.844 -0.832 1 95.25 400 GLU A O 1
ATOM 3035 N N . ARG A 1 401 ? -2.252 35.188 -2.828 1 94 401 ARG A N 1
ATOM 3036 C CA . ARG A 1 401 ? -3.4 36.094 -2.85 1 94 401 ARG A CA 1
ATOM 3037 C C . ARG A 1 401 ? -4.414 35.688 -1.776 1 94 401 ARG A C 1
ATOM 3039 O O . ARG A 1 401 ? -4.98 36.562 -1.111 1 94 401 ARG A O 1
ATOM 3046 N N . GLN A 1 402 ? -4.617 34.469 -1.694 1 93.62 402 GLN A N 1
ATOM 3047 C CA . GLN A 1 402 ? -5.559 34 -0.69 1 93.62 402 GLN A CA 1
ATOM 3048 C C . GLN A 1 402 ? -5.07 34.312 0.72 1 93.62 402 GLN A C 1
ATOM 3050 O O . GLN A 1 402 ? -5.871 34.625 1.604 1 93.62 402 GLN A O 1
ATOM 3055 N N . ILE A 1 403 ? -3.791 34.219 0.933 1 96.06 403 ILE A N 1
ATOM 3056 C CA . ILE A 1 403 ? -3.209 34.5 2.236 1 96.06 403 ILE A CA 1
ATOM 3057 C C . ILE A 1 403 ? -3.479 35.969 2.598 1 96.06 403 ILE A C 1
ATOM 3059 O O . ILE A 1 403 ? -3.93 36.281 3.707 1 96.06 403 ILE A O 1
ATOM 3063 N N . VAL A 1 404 ? -3.244 36.844 1.69 1 96.5 404 VAL A N 1
ATOM 3064 C CA . VAL A 1 404 ? -3.457 38.25 1.929 1 96.5 404 VAL A CA 1
ATOM 3065 C C . VAL A 1 404 ? -4.926 38.5 2.256 1 96.5 404 VAL A C 1
ATOM 3067 O O . VAL A 1 404 ? -5.242 39.219 3.223 1 96.5 404 VAL A O 1
ATOM 3070 N N . PHE A 1 405 ? -5.746 37.969 1.511 1 96.25 405 PHE A N 1
ATOM 3071 C CA . PHE A 1 405 ? -7.184 38.094 1.703 1 96.25 405 PHE A CA 1
ATOM 3072 C C . PHE A 1 405 ? -7.598 37.594 3.076 1 96.25 405 PHE A C 1
ATOM 3074 O O . PHE A 1 405 ? -8.281 38.281 3.826 1 96.25 405 PHE A O 1
ATOM 3081 N N . LEU A 1 406 ? -7.195 36.375 3.348 1 96.06 406 LEU A N 1
ATOM 3082 C CA . LEU A 1 406 ? -7.605 35.719 4.578 1 96.06 406 LEU A CA 1
ATOM 3083 C C . LEU A 1 406 ? -7.07 36.469 5.801 1 96.06 406 LEU A C 1
ATOM 3085 O O . LEU A 1 406 ? -7.793 36.656 6.785 1 96.06 406 LEU A O 1
ATOM 3089 N N . MET A 1 407 ? -5.805 36.844 5.785 1 96.56 407 MET A N 1
ATOM 3090 C CA . MET A 1 407 ? -5.203 37.562 6.902 1 96.56 407 MET A CA 1
ATOM 3091 C C . MET A 1 407 ? -5.941 38.875 7.168 1 96.56 407 MET A C 1
ATOM 3093 O O . MET A 1 407 ? -6.184 39.25 8.32 1 96.56 407 MET A O 1
ATOM 3097 N N . THR A 1 408 ? -6.344 39.469 6.121 1 97.75 408 THR A N 1
ATOM 3098 C CA . THR A 1 408 ? -7.07 40.719 6.246 1 97.75 408 THR A CA 1
ATOM 3099 C C . THR A 1 408 ? -8.445 40.5 6.867 1 97.75 408 THR A C 1
ATOM 3101 O O . THR A 1 408 ? -8.812 41.156 7.832 1 97.75 408 THR A O 1
ATOM 3104 N N . LYS A 1 409 ? -9.148 39.594 6.332 1 98 409 LYS A N 1
ATOM 3105 C CA . LYS A 1 409 ? -10.516 39.375 6.777 1 98 409 LYS A CA 1
ATOM 3106 C C . LYS A 1 409 ? -10.539 38.812 8.203 1 98 409 LYS A C 1
ATOM 3108 O O . LYS A 1 409 ? -11.375 39.25 9.016 1 98 409 LYS A O 1
ATOM 3113 N N . LEU A 1 410 ? -9.672 37.938 8.539 1 98.12 410 LEU A N 1
ATOM 3114 C CA . LEU A 1 410 ? -9.648 37.312 9.859 1 98.12 410 LEU A CA 1
ATOM 3115 C C . LEU A 1 410 ? -9.227 38.312 10.922 1 98.12 410 LEU A C 1
ATOM 3117 O O . LEU A 1 410 ? -9.688 38.25 12.062 1 98.12 410 LEU A O 1
ATOM 3121 N N . SER A 1 411 ? -8.367 39.25 10.531 1 97.81 411 SER A N 1
ATOM 3122 C CA . SER A 1 411 ? -7.906 40.25 11.469 1 97.81 411 SER A CA 1
ATOM 3123 C C . SER A 1 411 ? -9.039 41.188 11.875 1 97.81 411 SER A C 1
ATOM 3125 O O . SER A 1 411 ? -8.961 41.875 12.898 1 97.81 411 SER A O 1
ATOM 3127 N N . MET A 1 412 ? -10.102 41.188 11.125 1 97.94 412 MET A N 1
ATOM 3128 C CA . MET A 1 412 ? -11.25 42.031 11.398 1 97.94 412 MET A CA 1
ATOM 3129 C C . MET A 1 412 ? -12.234 41.344 12.336 1 97.94 412 MET A C 1
ATOM 3131 O O . MET A 1 412 ? -13.156 41.969 12.852 1 97.94 412 MET A O 1
ATOM 3135 N N . CYS A 1 413 ? -12.047 40.156 12.523 1 98.31 413 CYS A N 1
ATOM 3136 C CA . CYS A 1 413 ? -12.93 39.406 13.414 1 98.31 413 CYS A CA 1
ATOM 3137 C C . CYS A 1 413 ? -12.547 39.625 14.875 1 98.31 413 CYS A C 1
ATOM 3139 O O . CYS A 1 413 ? -11.422 39.344 15.281 1 98.31 413 CYS A O 1
ATOM 3141 N N . ASP A 1 414 ? -13.492 40.031 15.641 1 98 414 ASP A N 1
ATOM 3142 C CA . ASP A 1 414 ? -13.234 40.25 17.062 1 98 414 ASP A CA 1
ATOM 3143 C C . ASP A 1 414 ? -12.773 38.938 17.734 1 98 414 ASP A C 1
ATOM 3145 O O . ASP A 1 414 ? -13.406 37.906 17.594 1 98 414 ASP A O 1
ATOM 3149 N N . GLY A 1 415 ? -11.602 39.062 18.375 1 98.25 415 GLY A N 1
ATOM 3150 C CA . GLY A 1 415 ? -11.164 37.938 19.188 1 98.25 415 GLY A CA 1
ATOM 3151 C C . GLY A 1 415 ? -10.312 36.938 18.438 1 98.25 415 GLY A C 1
ATOM 3152 O O . GLY A 1 415 ? -9.828 35.969 19.016 1 98.25 415 GLY A O 1
ATOM 3153 N N . LEU A 1 416 ? -10.117 37.188 17.172 1 98.5 416 LEU A N 1
ATOM 3154 C CA . LEU A 1 416 ? -9.258 36.312 16.391 1 98.5 416 LEU A CA 1
ATOM 3155 C C . LEU A 1 416 ? -7.938 36.969 16.062 1 98.5 416 LEU A C 1
ATOM 3157 O O . LEU A 1 416 ? -7.891 38.188 15.852 1 98.5 416 LEU A O 1
ATOM 3161 N N . VAL A 1 417 ? -6.914 36.219 16.094 1 97.69 417 VAL A N 1
ATOM 3162 C CA . VAL A 1 417 ? -5.59 36.656 15.672 1 97.69 417 VAL A CA 1
ATOM 3163 C C . VAL A 1 417 ? -5.004 35.625 14.688 1 97.69 417 VAL A C 1
ATOM 3165 O O . VAL A 1 417 ? -4.418 34.625 15.094 1 97.69 417 VAL A O 1
ATOM 3168 N N . PRO A 1 418 ? -5.117 35.906 13.453 1 97.06 418 PRO A N 1
ATOM 3169 C CA . PRO A 1 418 ? -4.551 34.969 12.469 1 97.06 418 PRO A CA 1
ATOM 3170 C C . PRO A 1 418 ? -3.025 34.938 12.516 1 97.06 418 PRO A C 1
ATOM 3172 O O . PRO A 1 418 ? -2.379 35.969 12.711 1 97.06 418 PRO A O 1
ATOM 3175 N N . MET A 1 419 ? -2.477 33.781 12.391 1 95.5 419 MET A N 1
ATOM 3176 C CA . MET A 1 419 ? -1.037 33.562 12.25 1 95.5 419 MET A CA 1
ATOM 3177 C C . MET A 1 419 ? -0.658 33.375 10.789 1 95.5 419 MET A C 1
ATOM 3179 O O . MET A 1 419 ? -1.091 32.406 10.148 1 95.5 419 MET A O 1
ATOM 3183 N N . ALA A 1 420 ? 0.119 34.25 10.297 1 94.12 420 ALA A N 1
ATOM 3184 C CA . ALA A 1 420 ? 0.473 34.188 8.883 1 94.12 420 ALA A CA 1
ATOM 3185 C C . ALA A 1 420 ? 1.202 32.875 8.57 1 94.12 420 ALA A C 1
ATOM 3187 O O . ALA A 1 420 ? 2.174 32.531 9.25 1 94.12 420 ALA A O 1
ATOM 3188 N N . PRO A 1 421 ? 0.736 32.156 7.562 1 95.56 421 PRO A N 1
ATOM 3189 C CA . PRO A 1 421 ? 1.446 30.922 7.215 1 95.56 421 PRO A CA 1
ATOM 3190 C C . PRO A 1 421 ? 2.799 31.188 6.559 1 95.56 421 PRO A C 1
ATOM 3192 O O . PRO A 1 421 ? 2.943 32.156 5.793 1 95.56 421 PRO A O 1
ATOM 3195 N N . GLN A 1 422 ? 3.738 30.344 6.871 1 97.69 422 GLN A N 1
ATOM 3196 C CA . GLN A 1 422 ? 5.062 30.406 6.262 1 97.69 422 GLN A CA 1
ATOM 3197 C C . GLN A 1 422 ? 5.176 29.438 5.082 1 97.69 422 GLN A C 1
ATOM 3199 O O . GLN A 1 422 ? 6.012 29.625 4.195 1 97.69 422 GLN A O 1
ATOM 3204 N N . GLY A 1 423 ? 4.309 28.406 5.082 1 97.75 423 GLY A N 1
ATOM 3205 C CA . GLY A 1 423 ? 4.238 27.422 4.02 1 97.75 423 GLY A CA 1
ATOM 3206 C C . GLY A 1 423 ? 2.934 26.641 4.016 1 97.75 423 GLY A C 1
ATOM 3207 O O . GLY A 1 423 ? 1.992 27 4.73 1 97.75 423 GLY A O 1
ATOM 3208 N N . THR A 1 424 ? 2.842 25.656 3.135 1 96.62 424 THR A N 1
ATOM 3209 C CA . THR A 1 424 ? 1.694 24.766 2.979 1 96.62 424 THR A CA 1
ATOM 3210 C C . THR A 1 424 ? 0.462 25.547 2.535 1 96.62 424 THR A C 1
ATOM 3212 O O . THR A 1 424 ? 0.576 26.531 1.79 1 96.62 424 THR A O 1
ATOM 3215 N N . TYR A 1 425 ? -0.705 25.141 2.811 1 94.69 425 TYR A N 1
ATOM 3216 C CA . TYR A 1 425 ? -1.956 25.859 2.602 1 94.69 425 TYR A CA 1
ATOM 3217 C C . TYR A 1 425 ? -2.836 25.797 3.846 1 94.69 425 TYR A C 1
ATOM 3219 O O . TYR A 1 425 ? -4.066 25.781 3.742 1 94.69 425 TYR A O 1
ATOM 3227 N N . TYR A 1 426 ? -2.146 25.672 4.984 1 95.31 426 TYR A N 1
ATOM 3228 C CA . TYR A 1 426 ? -2.797 25.703 6.289 1 95.31 426 TYR A CA 1
ATOM 3229 C C . TYR A 1 426 ? -2.287 26.875 7.117 1 95.31 426 TYR A C 1
ATOM 3231 O O . TYR A 1 426 ? -1.151 27.328 6.941 1 95.31 426 TYR A O 1
ATOM 3239 N N . THR A 1 427 ? -3.16 27.297 8 1 94.69 427 THR A N 1
ATOM 3240 C CA . THR A 1 427 ? -2.719 28.281 8.977 1 94.69 427 THR A CA 1
ATOM 3241 C C . THR A 1 427 ? -3.508 28.156 10.273 1 94.69 427 THR A C 1
ATOM 3243 O O . THR A 1 427 ? -4.594 27.578 10.297 1 94.69 427 THR A O 1
ATOM 3246 N N . MET A 1 428 ? -2.885 28.594 11.312 1 97.19 428 MET A N 1
ATOM 3247 C CA . MET A 1 428 ? -3.523 28.609 12.633 1 97.19 428 MET A CA 1
ATOM 3248 C C . MET A 1 428 ? -4.082 30 12.938 1 97.19 428 MET A C 1
ATOM 3250 O O . MET A 1 428 ? -3.502 31.016 12.539 1 97.19 428 MET A O 1
ATOM 3254 N N . VAL A 1 429 ? -5.203 30.016 13.641 1 98.12 429 VAL A N 1
ATOM 3255 C CA . VAL A 1 429 ? -5.836 31.25 14.102 1 98.12 429 VAL A CA 1
ATOM 3256 C C . VAL A 1 429 ? -6.027 31.203 15.617 1 98.12 429 VAL A C 1
ATOM 3258 O O . VAL A 1 429 ? -6.672 30.281 16.141 1 98.12 429 VAL A O 1
ATOM 3261 N N . LYS A 1 430 ? -5.527 32.156 16.297 1 98 430 LYS A N 1
ATOM 3262 C CA . LYS A 1 430 ? -5.672 32.219 17.734 1 98 430 LYS A CA 1
ATOM 3263 C C . LYS A 1 430 ? -7.047 32.75 18.141 1 98 430 LYS A C 1
ATOM 3265 O O . LYS A 1 430 ? -7.598 33.625 17.453 1 98 430 LYS A O 1
ATOM 3270 N N . ILE A 1 431 ? -7.504 32.25 19.188 1 98.31 431 ILE A N 1
ATOM 3271 C CA . ILE A 1 431 ? -8.75 32.688 19.797 1 98.31 431 ILE A CA 1
ATOM 3272 C C . ILE A 1 431 ? -8.445 33.438 21.094 1 98.31 431 ILE A C 1
ATOM 3274 O O . ILE A 1 431 ? -7.867 32.844 22.031 1 98.31 431 ILE A O 1
ATOM 3278 N N . LYS A 1 432 ? -8.82 34.625 21.172 1 97.81 432 LYS A N 1
ATOM 3279 C CA . LYS A 1 432 ? -8.695 35.375 22.422 1 97.81 432 LYS A CA 1
ATOM 3280 C C . LYS A 1 432 ? -9.844 35.031 23.375 1 97.81 432 LYS A C 1
ATOM 3282 O O . LYS A 1 432 ? -10.953 35.531 23.219 1 97.81 432 LYS A O 1
ATOM 3287 N N . TYR A 1 433 ? -9.469 34.344 24.328 1 96.25 433 TYR A N 1
ATOM 3288 C CA . TYR A 1 433 ? -10.469 33.938 25.312 1 96.25 433 TYR A CA 1
ATOM 3289 C C . TYR A 1 433 ? -11.094 35.156 26 1 96.25 433 TYR A C 1
ATOM 3291 O O . TYR A 1 433 ? -12.281 35.156 26.328 1 96.25 433 TYR A O 1
ATOM 3299 N N . SER A 1 434 ? -10.367 36.156 26.25 1 94.88 434 SER A N 1
ATOM 3300 C CA . SER A 1 434 ? -10.836 37.344 26.922 1 94.88 434 SER A CA 1
ATOM 3301 C C . SER A 1 434 ? -11.945 38.031 26.125 1 94.88 434 SER A C 1
ATOM 3303 O O . SER A 1 434 ? -12.773 38.75 26.703 1 94.88 434 SER A O 1
ATOM 3305 N N . VAL A 1 435 ? -11.961 37.75 24.875 1 96.75 435 VAL A N 1
ATOM 3306 C CA . VAL A 1 435 ? -12.914 38.438 24.016 1 96.75 435 VAL A CA 1
ATOM 3307 C C . VAL A 1 435 ? -14.094 37.531 23.703 1 96.75 435 VAL A C 1
ATOM 3309 O O . VAL A 1 435 ? -15.25 37.938 23.781 1 96.75 435 VAL A O 1
ATOM 3312 N N . LEU A 1 436 ? -13.82 36.25 23.453 1 97.31 436 LEU A N 1
ATOM 3313 C CA . LEU A 1 436 ? -14.867 35.375 22.953 1 97.31 436 LEU A CA 1
ATOM 3314 C C . LEU A 1 436 ? -15.336 34.406 24.047 1 97.31 436 LEU A C 1
ATOM 3316 O O . LEU A 1 436 ? -16.422 33.844 23.938 1 97.31 436 LEU A O 1
ATOM 3320 N N . GLY A 1 437 ? -14.461 34.094 25.062 1 95.69 437 GLY A N 1
ATOM 3321 C CA . GLY A 1 437 ? -14.82 33.25 26.172 1 95.69 437 GLY A CA 1
ATOM 3322 C C . GLY A 1 437 ? -14.969 31.781 25.766 1 95.69 437 GLY A C 1
ATOM 3323 O O . GLY A 1 437 ? -15.727 31.031 26.391 1 95.69 437 GLY A O 1
ATOM 3324 N N . MET A 1 438 ? -14.336 31.359 24.719 1 96.44 438 MET A N 1
ATOM 3325 C CA . MET A 1 438 ? -14.453 30 24.188 1 96.44 438 MET A CA 1
ATOM 3326 C C . MET A 1 438 ? -13.078 29.391 23.953 1 96.44 438 MET A C 1
ATOM 3328 O O . MET A 1 438 ? -12.156 30.078 23.516 1 96.44 438 MET A O 1
ATOM 3332 N N . ASP A 1 439 ? -12.977 28.125 24.203 1 96.69 439 ASP A N 1
ATOM 3333 C CA . ASP A 1 439 ? -11.812 27.391 23.734 1 96.69 439 ASP A CA 1
ATOM 3334 C C . ASP A 1 439 ? -12.023 26.891 22.297 1 96.69 439 ASP A C 1
ATOM 3336 O O . ASP A 1 439 ? -13.031 27.219 21.672 1 96.69 439 ASP A O 1
ATOM 3340 N N . ASP A 1 440 ? -11.055 26.172 21.828 1 95.75 440 ASP A N 1
ATOM 3341 C CA . ASP A 1 440 ? -11.07 25.844 20.406 1 95.75 440 ASP A CA 1
ATOM 3342 C C . ASP A 1 440 ? -12.211 24.875 20.078 1 95.75 440 ASP A C 1
ATOM 3344 O O . ASP A 1 440 ? -12.867 25 19.047 1 95.75 440 ASP A O 1
ATOM 3348 N N . TRP A 1 441 ? -12.562 23.953 20.984 1 93.38 441 TRP A N 1
ATOM 3349 C CA . TRP A 1 441 ? -13.641 23.016 20.719 1 93.38 441 TRP A CA 1
ATOM 3350 C C . TRP A 1 441 ? -15 23.703 20.797 1 93.38 441 TRP A C 1
ATOM 3352 O O . TRP A 1 441 ? -15.867 23.469 19.953 1 93.38 441 TRP A O 1
ATOM 3362 N N . GLU A 1 442 ? -15.172 24.484 21.797 1 93.88 442 GLU A N 1
ATOM 3363 C CA . GLU A 1 442 ? -16.422 25.234 21.922 1 93.88 442 GLU A CA 1
ATOM 3364 C C . GLU A 1 442 ? -16.625 26.156 20.719 1 93.88 442 GLU A C 1
ATOM 3366 O O . GLU A 1 442 ? -17.719 26.266 20.188 1 93.88 442 GLU A O 1
ATOM 3371 N N . PHE A 1 443 ? -15.617 26.875 20.438 1 96.62 443 PHE A N 1
ATOM 3372 C CA . PHE A 1 443 ? -15.656 27.766 19.281 1 96.62 443 PHE A CA 1
ATOM 3373 C C . PHE A 1 443 ? -16.094 27.016 18.031 1 96.62 443 PHE A C 1
ATOM 3375 O O . PHE A 1 443 ? -17.016 27.438 17.344 1 96.62 443 PHE A O 1
ATOM 3382 N N . ALA A 1 444 ? -15.383 25.859 17.719 1 94.44 444 ALA A N 1
ATOM 3383 C CA . ALA A 1 444 ? -15.656 25.078 16.516 1 94.44 444 ALA A CA 1
ATOM 3384 C C . ALA A 1 444 ? -17.078 24.547 16.531 1 94.44 444 ALA A C 1
ATOM 3386 O O . ALA A 1 444 ? -17.766 24.562 15.5 1 94.44 444 ALA A O 1
ATOM 3387 N N . SER A 1 445 ? -17.531 24.078 17.656 1 92.31 445 SER A N 1
ATOM 3388 C CA . SER A 1 445 ? -18.859 23.516 17.781 1 92.31 445 SER A CA 1
ATOM 3389 C C . SER A 1 445 ? -19.938 24.562 17.547 1 92.31 445 SER A C 1
ATOM 3391 O O . SER A 1 445 ? -20.906 24.312 16.812 1 92.31 445 SER A O 1
ATOM 3393 N N . ARG A 1 446 ? -19.812 25.688 18.172 1 93.31 446 ARG A N 1
ATOM 3394 C CA . ARG A 1 446 ? -20.797 26.75 18.016 1 93.31 446 ARG A CA 1
ATOM 3395 C C . ARG A 1 446 ? -20.781 27.312 16.594 1 93.31 446 ARG A C 1
ATOM 3397 O O . ARG A 1 446 ? -21.828 27.641 16.047 1 93.31 446 ARG A O 1
ATOM 3404 N N . LEU A 1 447 ? -19.594 27.438 16.109 1 95.25 447 LEU A N 1
ATOM 3405 C CA . LEU A 1 447 ? -19.469 27.922 14.742 1 95.25 447 LEU A CA 1
ATOM 3406 C C . LEU A 1 447 ? -20.188 26.984 13.773 1 95.25 447 LEU A C 1
ATOM 3408 O O . LEU A 1 447 ? -20.859 27.453 12.852 1 95.25 447 LEU A O 1
ATOM 3412 N N . LEU A 1 448 ? -20 25.734 13.945 1 92.31 448 LEU A N 1
ATOM 3413 C CA . LEU A 1 448 ? -20.688 24.75 13.117 1 92.31 448 LEU A CA 1
ATOM 3414 C C . LEU A 1 448 ? -22.203 24.844 13.305 1 92.31 448 LEU A C 1
ATOM 3416 O O . LEU A 1 448 ? -22.953 24.859 12.32 1 92.31 448 LEU A O 1
ATOM 3420 N N . ASP A 1 449 ? -22.578 24.938 14.484 1 89.69 449 ASP A N 1
ATOM 3421 C CA . ASP A 1 449 ? -24 24.969 14.812 1 89.69 449 ASP A CA 1
ATOM 3422 C C . ASP A 1 449 ? -24.656 26.219 14.266 1 89.69 449 ASP A C 1
ATOM 3424 O O . ASP A 1 449 ? -25.734 26.156 13.672 1 89.69 449 ASP A O 1
ATOM 3428 N N . GLU A 1 450 ? -24.031 27.328 14.43 1 92.19 450 GLU A N 1
ATOM 3429 C CA . GLU A 1 450 ? -24.656 28.609 14.141 1 92.19 450 GLU A CA 1
ATOM 3430 C C . GLU A 1 450 ? -24.422 29.031 12.695 1 92.19 450 GLU A C 1
ATOM 3432 O O . GLU A 1 450 ? -25.25 29.703 12.086 1 92.19 450 GLU A O 1
ATOM 3437 N N . GLU A 1 451 ? -23.266 28.609 12.172 1 94 451 GLU A N 1
ATOM 3438 C CA . GLU A 1 451 ? -22.891 29.156 10.875 1 94 451 GLU A CA 1
ATOM 3439 C C . GLU A 1 451 ? -22.641 28.047 9.852 1 94 451 GLU A C 1
ATOM 3441 O O . GLU A 1 451 ? -22.375 28.328 8.68 1 94 451 GLU A O 1
ATOM 3446 N N . ASN A 1 452 ? -22.703 26.797 10.234 1 92.31 452 ASN A N 1
ATOM 3447 C CA . ASN A 1 452 ? -22.438 25.656 9.359 1 92.31 452 ASN A CA 1
ATOM 3448 C C . ASN A 1 452 ? -21.047 25.75 8.727 1 92.31 452 ASN A C 1
ATOM 3450 O O . ASN A 1 452 ? -20.891 25.516 7.531 1 92.31 452 ASN A O 1
ATOM 3454 N N . LEU A 1 453 ? -20.188 26.188 9.562 1 93.69 453 LEU A N 1
ATOM 3455 C CA . LEU A 1 453 ? -18.781 26.344 9.172 1 93.69 453 LEU A CA 1
ATOM 3456 C C . LEU A 1 453 ? -17.891 25.438 10.023 1 93.69 453 LEU A C 1
ATOM 3458 O O . LEU A 1 453 ? -17.938 25.5 11.25 1 93.69 453 LEU A O 1
ATOM 3462 N N . ILE A 1 454 ? -17.078 24.641 9.305 1 92 454 ILE A N 1
ATOM 3463 C CA . ILE A 1 454 ? -16.25 23.672 10 1 92 454 ILE A CA 1
ATOM 3464 C C . ILE A 1 454 ? -14.797 24.156 10.031 1 92 454 ILE A C 1
ATOM 3466 O O . ILE A 1 454 ? -14.227 24.484 8.992 1 92 454 ILE A O 1
ATOM 3470 N N . VAL A 1 455 ? -14.234 24.188 11.18 1 93.94 455 VAL A N 1
ATOM 3471 C CA . VAL A 1 455 ? -12.805 24.422 11.367 1 93.94 455 VAL A CA 1
ATOM 3472 C C . VAL A 1 455 ? -12.203 23.312 12.219 1 93.94 455 VAL A C 1
ATOM 3474 O O . VAL A 1 455 ? -12.938 22.531 12.828 1 93.94 455 VAL A O 1
ATOM 3477 N N . LEU A 1 456 ? -10.938 23.219 12.195 1 92.88 456 LEU A N 1
ATOM 3478 C CA . LEU A 1 456 ? -10.281 22.172 12.961 1 92.88 456 LEU A CA 1
ATOM 3479 C C . LEU A 1 456 ? -9.75 22.703 14.289 1 92.88 456 LEU A C 1
ATOM 3481 O O . LEU A 1 456 ? -8.828 23.531 14.305 1 92.88 456 LEU A O 1
ATOM 3485 N N . PRO A 1 457 ? -10.305 22.234 15.398 1 94.25 457 PRO A N 1
ATOM 3486 C CA . PRO A 1 457 ? -9.734 22.656 16.688 1 94.25 457 PRO A CA 1
ATOM 3487 C C . PRO A 1 457 ? -8.242 22.359 16.781 1 94.25 457 PRO A C 1
ATOM 3489 O O . PRO A 1 457 ? -7.797 21.266 16.422 1 94.25 457 PRO A O 1
ATOM 3492 N N . GLY A 1 458 ? -7.512 23.312 17.25 1 94.69 458 GLY A N 1
ATOM 3493 C CA . GLY A 1 458 ? -6.07 23.141 17.359 1 94.69 458 GLY A CA 1
ATOM 3494 C C . GLY A 1 458 ? -5.68 22 18.281 1 94.69 458 GLY A C 1
ATOM 3495 O O . GLY A 1 458 ? -4.703 21.297 18.031 1 94.69 458 GLY A O 1
ATOM 3496 N N . SER A 1 459 ? -6.441 21.797 19.344 1 93.25 459 SER A N 1
ATOM 3497 C CA . SER A 1 459 ? -6.133 20.781 20.344 1 93.25 459 SER A CA 1
ATOM 3498 C C . SER A 1 459 ? -6.266 19.375 19.75 1 93.25 459 SER A C 1
ATOM 3500 O O . SER A 1 459 ? -5.664 18.422 20.25 1 93.25 459 SER A O 1
ATOM 3502 N N . ALA A 1 460 ? -6.977 19.25 18.703 1 90.5 460 ALA A N 1
ATOM 3503 C CA . ALA A 1 460 ? -7.078 17.984 18 1 90.5 460 ALA A CA 1
ATOM 3504 C C . ALA A 1 460 ? -5.738 17.578 17.375 1 90.5 460 ALA A C 1
ATOM 3506 O O . ALA A 1 460 ? -5.477 16.406 17.156 1 90.5 460 ALA A O 1
ATOM 3507 N N . LEU A 1 461 ? -4.898 18.547 17.172 1 92.56 461 LEU A N 1
ATOM 3508 C CA . LEU A 1 461 ? -3.568 18.312 16.609 1 92.56 461 LEU A CA 1
ATOM 3509 C C . LEU A 1 461 ? -2.508 18.375 17.703 1 92.56 461 LEU A C 1
ATOM 3511 O O . LEU A 1 461 ? -1.319 18.188 17.438 1 92.56 461 LEU A O 1
ATOM 3515 N N . GLY A 1 462 ? -2.941 18.719 18.875 1 93.38 462 GLY A N 1
ATOM 3516 C CA . GLY A 1 462 ? -2.021 18.828 19.984 1 93.38 462 GLY A CA 1
ATOM 3517 C C . GLY A 1 462 ? -1.593 20.266 20.266 1 93.38 462 GLY A C 1
ATOM 3518 O O . GLY A 1 462 ? -0.714 20.5 21.094 1 93.38 462 GLY A O 1
ATOM 3519 N N . ALA A 1 463 ? -2.168 21.219 19.594 1 95.62 463 ALA A N 1
ATOM 3520 C CA . ALA A 1 463 ? -1.898 22.625 19.859 1 95.62 463 ALA A CA 1
ATOM 3521 C C . ALA A 1 463 ? -2.617 23.094 21.109 1 95.62 463 ALA A C 1
ATOM 3523 O O . ALA A 1 463 ? -3.463 22.375 21.656 1 95.62 463 ALA A O 1
ATOM 3524 N N . PRO A 1 464 ? -2.195 24.25 21.578 1 95.44 464 PRO A N 1
ATOM 3525 C CA . PRO A 1 464 ? -2.965 24.844 22.688 1 95.44 464 PRO A CA 1
ATOM 3526 C C . PRO A 1 464 ? -4.438 25.031 22.328 1 95.44 464 PRO A C 1
ATOM 3528 O O . PRO A 1 464 ? -4.781 25.219 21.156 1 95.44 464 PRO A O 1
ATOM 3531 N N . ASN A 1 465 ? -5.293 25.047 23.312 1 96.44 465 ASN A N 1
ATOM 3532 C CA . ASN A 1 465 ? -6.738 25.031 23.094 1 96.44 465 ASN A CA 1
ATOM 3533 C C . ASN A 1 465 ? -7.266 26.422 22.75 1 96.44 465 ASN A C 1
ATOM 3535 O O . ASN A 1 465 ? -8.469 26.672 22.844 1 96.44 465 ASN A O 1
ATOM 3539 N N . ASN A 1 466 ? -6.445 27.312 22.375 1 97.69 466 ASN A N 1
ATOM 3540 C CA . ASN A 1 466 ? -6.848 28.656 22 1 97.69 466 ASN A CA 1
ATOM 3541 C C . ASN A 1 466 ? -6.559 28.938 20.516 1 97.69 466 ASN A C 1
ATOM 3543 O O . ASN A 1 466 ? -6.273 30.078 20.141 1 97.69 466 ASN A O 1
ATOM 3547 N N . ALA A 1 467 ? -6.551 27.938 19.781 1 97.44 467 ALA A N 1
ATOM 3548 C CA . ALA A 1 467 ? -6.324 28.141 18.344 1 97.44 467 ALA A CA 1
ATOM 3549 C C . ALA A 1 467 ? -7.078 27.094 17.531 1 97.44 467 ALA A C 1
ATOM 3551 O O . ALA A 1 467 ? -7.445 26.031 18.047 1 97.44 467 ALA A O 1
ATOM 3552 N N . PHE A 1 468 ? -7.371 27.391 16.328 1 96.5 468 PHE A N 1
ATOM 3553 C CA . PHE A 1 468 ? -7.914 26.438 15.359 1 96.5 468 PHE A CA 1
ATOM 3554 C C . PHE A 1 468 ? -7.195 26.562 14.023 1 96.5 468 PHE A C 1
ATOM 3556 O O . PHE A 1 468 ? -6.559 27.578 13.742 1 96.5 468 PHE A O 1
ATOM 3563 N N . ARG A 1 469 ? -7.227 25.5 13.258 1 95.69 469 ARG A N 1
ATOM 3564 C CA . ARG A 1 469 ? -6.574 25.484 11.953 1 95.69 469 ARG A CA 1
ATOM 3565 C C . ARG A 1 469 ? -7.594 25.641 10.836 1 95.69 469 ARG A C 1
ATOM 3567 O O . ARG A 1 469 ? -8.688 25.078 10.891 1 95.69 469 ARG A O 1
ATOM 3574 N N . ILE A 1 470 ? -7.156 26.344 9.812 1 95.62 470 ILE A N 1
ATOM 3575 C CA . ILE A 1 470 ? -7.973 26.438 8.602 1 95.62 470 ILE A CA 1
ATOM 3576 C C . ILE A 1 470 ? -7.113 26.141 7.375 1 95.62 470 ILE A C 1
ATOM 3578 O O . ILE A 1 470 ? -5.891 26.312 7.414 1 95.62 470 ILE A O 1
ATOM 3582 N N . SER A 1 471 ? -7.742 25.703 6.352 1 94 471 SER A N 1
ATOM 3583 C CA . SER A 1 471 ? -7.148 25.531 5.031 1 94 471 SER A CA 1
ATOM 3584 C C . SER A 1 471 ? -7.531 26.672 4.098 1 94 471 SER A C 1
ATOM 3586 O O . SER A 1 471 ? -8.688 27.094 4.066 1 94 471 SER A O 1
ATOM 3588 N N . PHE A 1 472 ? -6.566 27.141 3.312 1 92.56 472 PHE A N 1
ATOM 3589 C CA . PHE A 1 472 ? -6.895 28.312 2.502 1 92.56 472 PHE A CA 1
ATOM 3590 C C . PHE A 1 472 ? -6.723 28 1.019 1 92.56 472 PHE A C 1
ATOM 3592 O O . PHE A 1 472 ? -6.633 28.922 0.198 1 92.56 472 PHE A O 1
ATOM 3599 N N . HIS A 1 473 ? -6.66 26.703 0.701 1 90.19 473 HIS A N 1
ATOM 3600 C CA . HIS A 1 473 ? -6.574 26.312 -0.703 1 90.19 473 HIS A CA 1
ATOM 3601 C C . HIS A 1 473 ? -7.953 26.266 -1.346 1 90.19 473 HIS A C 1
ATOM 3603 O O . HIS A 1 473 ? -8.086 25.906 -2.518 1 90.19 473 HIS A O 1
ATOM 3609 N N . LEU A 1 474 ? -9.016 26.703 -0.671 1 89.06 474 LEU A N 1
ATOM 3610 C CA . LEU A 1 474 ? -10.383 26.688 -1.177 1 89.06 474 LEU A CA 1
ATOM 3611 C C . LEU A 1 474 ? -10.602 27.797 -2.203 1 89.06 474 LEU A C 1
ATOM 3613 O O . LEU A 1 474 ? -9.828 28.75 -2.266 1 89.06 474 LEU A O 1
ATOM 3617 N N . PRO A 1 475 ? -11.703 27.625 -2.896 1 88.12 475 PRO A N 1
ATOM 3618 C CA . PRO A 1 475 ? -12.039 28.688 -3.838 1 88.12 475 PRO A CA 1
ATOM 3619 C C . PRO A 1 475 ? -12.281 30.031 -3.143 1 88.12 475 PRO A C 1
ATOM 3621 O O . PRO A 1 475 ? -12.812 30.062 -2.031 1 88.12 475 PRO A O 1
ATOM 3624 N N . GLN A 1 476 ? -12 31.031 -3.875 1 89.81 476 GLN A N 1
ATOM 3625 C CA . GLN A 1 476 ? -12.109 32.375 -3.322 1 89.81 476 GLN A CA 1
ATOM 3626 C C . GLN A 1 476 ? -13.531 32.656 -2.832 1 89.81 476 GLN A C 1
ATOM 3628 O O . GLN A 1 476 ? -13.719 33.281 -1.796 1 89.81 476 GLN A O 1
ATOM 3633 N N . ARG A 1 477 ? -14.469 32.188 -3.598 1 91.06 477 ARG A N 1
ATOM 3634 C CA . ARG A 1 477 ? -15.867 32.406 -3.229 1 91.06 477 ARG A CA 1
ATOM 3635 C C . ARG A 1 477 ? -16.188 31.766 -1.89 1 91.06 477 ARG A C 1
ATOM 3637 O O . ARG A 1 477 ? -16.891 32.344 -1.06 1 91.06 477 ARG A O 1
ATOM 3644 N N . SER A 1 478 ? -15.68 30.594 -1.717 1 91.75 478 SER A N 1
ATOM 3645 C CA . SER A 1 478 ? -15.891 29.859 -0.469 1 91.75 478 SER A CA 1
ATOM 3646 C C . SER A 1 478 ? -15.195 30.547 0.698 1 91.75 478 SER A C 1
ATOM 3648 O O . SER A 1 478 ? -15.75 30.641 1.797 1 91.75 478 SER A O 1
ATOM 3650 N N . LEU A 1 479 ? -14.039 31.078 0.457 1 94.12 479 LEU A N 1
ATOM 3651 C CA . LEU A 1 479 ? -13.289 31.766 1.504 1 94.12 479 LEU A CA 1
ATOM 3652 C C . LEU A 1 479 ? -13.977 33.062 1.901 1 94.12 479 LEU A C 1
ATOM 3654 O O . LEU A 1 479 ? -14 33.438 3.08 1 94.12 479 LEU A O 1
ATOM 3658 N N . TYR A 1 480 ? -14.492 33.688 0.918 1 96 480 TYR A N 1
ATOM 3659 C CA . TYR A 1 480 ? -15.219 34.906 1.194 1 96 480 TYR A CA 1
ATOM 3660 C C . TYR A 1 480 ? -16.422 34.656 2.088 1 96 480 TYR A C 1
ATOM 3662 O O . TYR A 1 480 ? -16.625 35.344 3.098 1 96 480 TYR A O 1
ATOM 3670 N N . GLU A 1 481 ? -17.156 33.688 1.677 1 96.56 481 GLU A N 1
ATOM 3671 C CA . GLU A 1 481 ? -18.344 33.344 2.467 1 96.56 481 GLU A CA 1
ATOM 3672 C C . GLU A 1 481 ? -17.938 32.875 3.869 1 96.56 481 GLU A C 1
ATOM 3674 O O . GLU A 1 481 ? -18.578 33.281 4.855 1 96.56 481 GLU A O 1
ATOM 3679 N N . ALA A 1 482 ? -16.984 32.094 3.955 1 96.81 482 ALA A N 1
ATOM 3680 C CA . ALA A 1 482 ? -16.516 31.562 5.238 1 96.81 482 ALA A CA 1
ATOM 3681 C C . ALA A 1 482 ? -16.078 32.688 6.164 1 96.81 482 ALA A C 1
ATOM 3683 O O . ALA A 1 482 ? -16.422 32.688 7.352 1 96.81 482 ALA A O 1
ATOM 3684 N N . THR A 1 483 ? -15.336 33.625 5.66 1 97.88 483 THR A N 1
ATOM 3685 C CA . THR A 1 483 ? -14.82 34.719 6.496 1 97.88 483 THR A CA 1
ATOM 3686 C C . THR A 1 483 ? -15.945 35.656 6.906 1 97.88 483 THR A C 1
ATOM 3688 O O . THR A 1 483 ? -15.914 36.25 7.996 1 97.88 483 THR A O 1
ATOM 3691 N N . THR A 1 484 ? -16.906 35.781 6.051 1 98.06 484 THR A N 1
ATOM 3692 C CA . THR A 1 484 ? -18.078 36.594 6.406 1 98.06 484 THR A CA 1
ATOM 3693 C C . THR A 1 484 ? -18.828 35.969 7.574 1 98.06 484 THR A C 1
ATOM 3695 O O . THR A 1 484 ? -19.203 36.656 8.523 1 98.06 484 THR A O 1
ATOM 3698 N N . ARG A 1 485 ? -18.969 34.719 7.469 1 97.69 485 ARG A N 1
ATOM 3699 C CA . ARG A 1 485 ? -19.641 34 8.539 1 97.69 485 ARG A CA 1
ATOM 3700 C C . ARG A 1 485 ? -18.828 34.062 9.836 1 97.69 485 ARG A C 1
ATOM 3702 O O . ARG A 1 485 ? -19.406 34.219 10.922 1 97.69 485 ARG A O 1
ATOM 3709 N N . LEU A 1 486 ? -17.578 33.969 9.734 1 98.44 486 LEU A N 1
ATOM 3710 C CA . LEU A 1 486 ? -16.688 34.062 10.891 1 98.44 486 LEU A CA 1
ATOM 3711 C C . LEU A 1 486 ? -16.797 35.438 11.531 1 98.44 486 LEU A C 1
ATOM 3713 O O . LEU A 1 486 ? -16.844 35.562 12.758 1 98.44 486 LEU A O 1
ATOM 3717 N N . TYR A 1 487 ? -16.812 36.406 10.703 1 98.38 487 TYR A N 1
ATOM 3718 C CA . TYR A 1 487 ? -16.922 37.781 11.172 1 98.38 487 TYR A CA 1
ATOM 3719 C C . TYR A 1 487 ? -18.203 37.969 11.969 1 98.38 487 TYR A C 1
ATOM 3721 O O . TYR A 1 487 ? -18.172 38.5 13.094 1 98.38 487 TYR A O 1
ATOM 3729 N N . ASN A 1 488 ? -19.297 37.531 11.391 1 97.94 488 ASN A N 1
ATOM 3730 C CA . ASN A 1 488 ? -20.594 37.656 12.047 1 97.94 488 ASN A CA 1
ATOM 3731 C C . ASN A 1 488 ? -20.641 36.906 13.375 1 97.94 488 ASN A C 1
ATOM 3733 O O . ASN A 1 488 ? -21.156 37.438 14.367 1 97.94 488 ASN A O 1
ATOM 3737 N N . PHE A 1 489 ? -20.188 35.781 13.352 1 98.06 489 PHE A N 1
ATOM 3738 C CA . PHE A 1 489 ? -20.156 34.938 14.539 1 98.06 489 PHE A CA 1
ATOM 3739 C C . PHE A 1 489 ? -19.375 35.625 15.656 1 98.06 489 PHE A C 1
ATOM 3741 O O . PHE A 1 489 ? -19.844 35.719 16.797 1 98.06 489 PHE A O 1
ATOM 3748 N N . CYS A 1 490 ? -18.109 36.094 15.32 1 98.5 490 CYS A N 1
ATOM 3749 C CA . CYS A 1 490 ? -17.219 36.688 16.297 1 98.5 490 CYS A CA 1
ATOM 3750 C C . CYS A 1 490 ? -17.812 37.969 16.859 1 98.5 490 CYS A C 1
ATOM 3752 O O . CYS A 1 490 ? -17.75 38.219 18.062 1 98.5 490 CYS A O 1
ATOM 3754 N N . GLN A 1 491 ? -18.406 38.75 15.977 1 97.75 491 GLN A N 1
ATOM 3755 C CA . GLN A 1 491 ? -19.016 40 16.422 1 97.75 491 GLN A CA 1
ATOM 3756 C C . GLN A 1 491 ? -20.156 39.75 17.391 1 97.75 491 GLN A C 1
ATOM 3758 O O . GLN A 1 491 ? -20.281 40.438 18.406 1 97.75 491 GLN A O 1
ATOM 3763 N N . ARG A 1 492 ? -20.922 38.781 16.984 1 97.31 492 ARG A N 1
ATOM 3764 C CA . ARG A 1 492 ? -22.062 38.438 17.828 1 97.31 492 ARG A CA 1
ATOM 3765 C C . ARG A 1 492 ? -21.609 37.969 19.203 1 97.31 492 ARG A C 1
ATOM 3767 O O . ARG A 1 492 ? -22.094 38.469 20.219 1 97.31 492 ARG A O 1
ATOM 3774 N N . HIS A 1 493 ? -20.703 37.125 19.281 1 97.12 493 HIS A N 1
ATOM 3775 C CA . HIS A 1 493 ? -20.297 36.531 20.547 1 97.12 493 HIS A CA 1
ATOM 3776 C C . HIS A 1 493 ? -19.438 37.5 21.359 1 97.12 493 HIS A C 1
ATOM 3778 O O . HIS A 1 493 ? -19.469 37.469 22.594 1 97.12 493 HIS A O 1
ATOM 3784 N N . ALA A 1 494 ? -18.641 38.281 20.688 1 96.94 494 ALA A N 1
ATOM 3785 C CA . ALA A 1 494 ? -17.875 39.312 21.391 1 96.94 494 ALA A CA 1
ATOM 3786 C C . ALA A 1 494 ? -18.812 40.312 22.078 1 96.94 494 ALA A C 1
ATOM 3788 O O . ALA A 1 494 ? -18.562 40.719 23.203 1 96.94 494 ALA A O 1
ATOM 3789 N N . SER A 1 495 ? -19.859 40.688 21.406 1 95.12 495 SER A N 1
ATOM 3790 C CA . SER A 1 495 ? -20.844 41.625 21.953 1 95.12 495 SER A CA 1
ATOM 3791 C C . SER A 1 495 ? -21.578 41.031 23.141 1 95.12 495 SER A C 1
ATOM 3793 O O . SER A 1 495 ? -21.781 41.688 24.156 1 95.12 495 SER A O 1
ATOM 3795 N N . GLU A 1 496 ? -21.969 39.844 22.938 1 92.38 496 GLU A N 1
ATOM 3796 C CA . GLU A 1 496 ? -22.672 39.156 24 1 92.38 496 GLU A CA 1
ATOM 3797 C C . GLU A 1 496 ? -21.797 39.062 25.266 1 92.38 496 GLU A C 1
ATOM 3799 O O . GLU A 1 496 ? -22.297 39.219 26.375 1 92.38 496 GLU A O 1
ATOM 3804 N N . ARG A 1 497 ? -20.609 38.781 25.078 1 90.69 497 ARG A N 1
ATOM 3805 C CA . ARG A 1 497 ? -19.688 38.656 26.219 1 90.69 497 ARG A CA 1
ATOM 3806 C C . ARG A 1 497 ? -19.453 40 26.875 1 90.69 497 ARG A C 1
ATOM 3808 O O . ARG A 1 497 ? -19.359 40.094 28.109 1 90.69 497 ARG A O 1
ATOM 3815 N N . ARG A 1 498 ? -19.344 41.031 26.156 1 89.25 498 ARG A N 1
ATOM 3816 C CA . ARG A 1 498 ? -19.188 42.375 26.688 1 89.25 498 ARG A CA 1
ATOM 3817 C C . ARG A 1 498 ? -20.391 42.781 27.531 1 89.25 498 ARG A C 1
ATOM 3819 O O . ARG A 1 498 ? -20.234 43.375 28.609 1 89.25 498 ARG A O 1
ATOM 3826 N N . GLU A 1 499 ? -21.469 42.5 27 1 88 499 GLU A N 1
ATOM 3827 C CA . GLU A 1 499 ? -22.703 42.844 27.719 1 88 499 GLU A CA 1
ATOM 3828 C C . GLU A 1 499 ? -22.797 42.062 29.031 1 88 499 GLU A C 1
ATOM 3830 O O . GLU A 1 499 ? -23.219 42.594 30.047 1 88 499 GLU A O 1
ATOM 3835 N N . ALA A 1 500 ? -22.359 40.875 28.906 1 85.81 500 ALA A N 1
ATOM 3836 C CA . ALA A 1 500 ? -22.391 40.031 30.109 1 85.81 500 ALA A CA 1
ATOM 3837 C C . ALA A 1 500 ? -21.406 40.531 31.156 1 85.81 500 ALA A C 1
ATOM 3839 O O . ALA A 1 500 ? -21.719 40.531 32.344 1 85.81 500 ALA A O 1
ATOM 3840 N N . MET A 1 501 ? -20.328 40.969 30.766 1 85 501 MET A N 1
ATOM 3841 C CA . MET A 1 501 ? -19.312 41.5 31.688 1 85 501 MET A CA 1
ATOM 3842 C C . MET A 1 501 ? -19.734 42.812 32.281 1 85 501 MET A C 1
ATOM 3844 O O . MET A 1 501 ? -19.359 43.125 33.438 1 85 501 MET A O 1
ATOM 3848 N N . ASP A 1 502 ? -20.359 43.594 31.453 1 85.69 502 ASP A N 1
ATOM 3849 C CA . ASP A 1 502 ? -20.875 44.875 31.938 1 85.69 502 ASP A CA 1
ATOM 3850 C C . ASP A 1 502 ? -21.938 44.656 33 1 85.69 502 ASP A C 1
ATOM 3852 O O . ASP A 1 502 ? -21.984 45.375 34 1 85.69 502 ASP A O 1
ATOM 3856 N N . THR A 1 503 ? -22.672 43.719 32.781 1 84.44 503 THR A N 1
ATOM 3857 C CA . THR A 1 503 ? -23.719 43.406 33.719 1 84.44 503 THR A CA 1
ATOM 3858 C C . THR A 1 503 ? -23.125 42.875 35.031 1 84.44 503 THR A C 1
ATOM 3860 O O . THR A 1 503 ? -23.625 43.219 36.125 1 84.44 503 THR A O 1
ATOM 3863 N N . LEU A 1 504 ? -22.141 42.094 34.938 1 80.81 504 LEU A N 1
ATOM 3864 C CA . LEU A 1 504 ? -21.484 41.562 36.125 1 80.81 504 LEU A CA 1
ATOM 3865 C C . LEU A 1 504 ? -20.812 42.656 36.938 1 80.81 504 LEU A C 1
ATOM 3867 O O . LEU A 1 504 ? -20.859 42.625 38.156 1 80.81 504 LEU A O 1
ATOM 3871 N N . VAL A 1 505 ? -20.203 43.562 36.25 1 80.88 505 VAL A N 1
ATOM 3872 C CA . VAL A 1 505 ? -19.547 44.688 36.906 1 80.88 505 VAL A CA 1
ATOM 3873 C C . VAL A 1 505 ? -20.578 45.562 37.594 1 80.88 505 VAL A C 1
ATOM 3875 O O . VAL A 1 505 ? -20.359 46 38.719 1 80.88 505 VAL A O 1
ATOM 3878 N N . GLU A 1 506 ? -21.641 45.75 36.938 1 80.44 506 GLU A N 1
ATOM 3879 C CA . GLU A 1 506 ? -22.719 46.531 37.531 1 80.44 506 GLU A CA 1
ATOM 3880 C C . GLU A 1 506 ? -23.266 45.875 38.781 1 80.44 506 GLU A C 1
ATOM 3882 O O . GLU A 1 506 ? -23.531 46.562 39.781 1 80.44 506 GLU A O 1
ATOM 3887 N N . PHE A 1 507 ? -23.297 44.562 38.688 1 78.94 507 PHE A N 1
ATOM 3888 C CA . PHE A 1 507 ? -23.812 43.812 39.844 1 78.94 507 PHE A CA 1
ATOM 3889 C C . PHE A 1 507 ? -22.797 43.844 41 1 78.94 507 PHE A C 1
ATOM 3891 O O . PHE A 1 507 ? -23.188 43.938 42.156 1 78.94 507 PHE A O 1
ATOM 3898 N N . ALA A 1 508 ? -21.578 43.781 40.625 1 75.94 508 ALA A N 1
ATOM 3899 C CA . ALA A 1 508 ? -20.531 43.781 41.656 1 75.94 508 ALA A CA 1
ATOM 3900 C C . ALA A 1 508 ? -20.422 45.125 42.312 1 75.94 508 ALA A C 1
ATOM 3902 O O . ALA A 1 508 ? -20.031 45.25 43.5 1 75.94 508 ALA A O 1
ATOM 3903 N N . MET A 1 509 ? -20.812 46.156 41.656 1 76.75 509 MET A N 1
ATOM 3904 C CA . MET A 1 509 ? -20.75 47.531 42.156 1 76.75 509 MET A CA 1
ATOM 3905 C C . MET A 1 509 ? -21.953 47.812 43.062 1 76.75 509 MET A C 1
ATOM 3907 O O . MET A 1 509 ? -21.891 48.719 43.906 1 76.75 509 MET A O 1
ATOM 3911 N N . ILE A 1 510 ? -22.938 47.094 43 1 65.44 510 ILE A N 1
ATOM 3912 C CA . ILE A 1 510 ? -24.078 47.219 43.875 1 65.44 510 ILE A CA 1
ATOM 3913 C C . ILE A 1 510 ? -23.859 46.375 45.125 1 65.44 510 ILE A C 1
ATOM 3915 O O . ILE A 1 510 ? -24.156 46.781 46.25 1 65.44 510 ILE A O 1
ATOM 3919 N N . MET B 1 1 ? 25.344 17.781 -73.25 1 21.73 1 MET B N 1
ATOM 3920 C CA . MET B 1 1 ? 26.375 17.125 -72.5 1 21.73 1 MET B CA 1
ATOM 3921 C C . MET B 1 1 ? 25.766 16.359 -71.312 1 21.73 1 MET B C 1
ATOM 3923 O O . MET B 1 1 ? 24.875 16.891 -70.625 1 21.73 1 MET B O 1
ATOM 3927 N N . GLU B 1 2 ? 25.828 14.984 -71.25 1 22.27 2 GLU B N 1
ATOM 3928 C CA . GLU B 1 2 ? 25.141 13.781 -70.812 1 22.27 2 GLU B CA 1
ATOM 3929 C C . GLU B 1 2 ? 25.344 13.523 -69.312 1 22.27 2 GLU B C 1
ATOM 3931 O O . GLU B 1 2 ? 26.141 12.664 -68.938 1 22.27 2 GLU B O 1
ATOM 3936 N N . GLY B 1 3 ? 25.547 14.594 -68.5 1 23.06 3 GLY B N 1
ATOM 3937 C CA . GLY B 1 3 ? 26.25 14.477 -67.25 1 23.06 3 GLY B CA 1
ATOM 3938 C C . GLY B 1 3 ? 25.562 13.555 -66.25 1 23.06 3 GLY B C 1
ATOM 3939 O O . GLY B 1 3 ? 24.328 13.547 -66.188 1 23.06 3 GLY B O 1
ATOM 3940 N N . GLY B 1 4 ? 26.172 12.391 -65.875 1 23.78 4 GLY B N 1
ATOM 3941 C CA . GLY B 1 4 ? 25.984 11.109 -65.25 1 23.78 4 GLY B CA 1
ATOM 3942 C C . GLY B 1 4 ? 25.641 11.25 -63.75 1 23.78 4 GLY B C 1
ATOM 3943 O O . GLY B 1 4 ? 26.328 11.961 -63.031 1 23.78 4 GLY B O 1
ATOM 3944 N N . ASN B 1 5 ? 24.344 11.297 -63.375 1 22.66 5 ASN B N 1
ATOM 3945 C CA . ASN B 1 5 ? 23.641 11.523 -62.094 1 22.66 5 ASN B CA 1
ATOM 3946 C C . ASN B 1 5 ? 24.031 10.492 -61.062 1 22.66 5 ASN B C 1
ATOM 3948 O O . ASN B 1 5 ? 23.766 9.297 -61.219 1 22.66 5 ASN B O 1
ATOM 3952 N N . ARG B 1 6 ? 25.234 10.656 -60.344 1 20.8 6 ARG B N 1
ATOM 3953 C CA . ARG B 1 6 ? 25.906 9.75 -59.406 1 20.8 6 ARG B CA 1
ATOM 3954 C C . ARG B 1 6 ? 25 9.344 -58.25 1 20.8 6 ARG B C 1
ATOM 3956 O O . ARG B 1 6 ? 24.328 10.188 -57.656 1 20.8 6 ARG B O 1
ATOM 3963 N N . PRO B 1 7 ? 24.609 8.039 -58.031 1 21.44 7 PRO B N 1
ATOM 3964 C CA . PRO B 1 7 ? 23.688 7.391 -57.094 1 21.44 7 PRO B CA 1
ATOM 3965 C C . PRO B 1 7 ? 24.156 7.473 -55.656 1 21.44 7 PRO B C 1
ATOM 3967 O O . PRO B 1 7 ? 25.266 7.023 -55.344 1 21.44 7 PRO B O 1
ATOM 3970 N N . LYS B 1 8 ? 24 8.602 -54.875 1 20.48 8 LYS B N 1
ATOM 3971 C CA . LYS B 1 8 ? 24.578 8.758 -53.562 1 20.48 8 LYS B CA 1
ATOM 3972 C C . LYS B 1 8 ? 24.141 7.629 -52.625 1 20.48 8 LYS B C 1
ATOM 3974 O O . LYS B 1 8 ? 22.953 7.383 -52.469 1 20.48 8 LYS B O 1
ATOM 3979 N N . ASN B 1 9 ? 24.875 6.527 -52.406 1 18.16 9 ASN B N 1
ATOM 3980 C CA . ASN B 1 9 ? 24.75 5.324 -51.594 1 18.16 9 ASN B CA 1
ATOM 3981 C C . ASN B 1 9 ? 24.594 5.66 -50.125 1 18.16 9 ASN B C 1
ATOM 3983 O O . ASN B 1 9 ? 25.516 6.191 -49.5 1 18.16 9 ASN B O 1
ATOM 3987 N N . VAL B 1 10 ? 23.531 6.242 -49.625 1 21.48 10 VAL B N 1
ATOM 3988 C CA . VAL B 1 10 ? 23.312 6.613 -48.219 1 21.48 10 VAL B CA 1
ATOM 3989 C C . VAL B 1 10 ? 23.453 5.383 -47.344 1 21.48 10 VAL B C 1
ATOM 3991 O O . VAL B 1 10 ? 22.688 4.422 -47.469 1 21.48 10 VAL B O 1
ATOM 3994 N N . ASN B 1 11 ? 24.641 4.977 -46.844 1 18.12 11 ASN B N 1
ATOM 3995 C CA . ASN B 1 11 ? 24.969 3.883 -45.938 1 18.12 11 ASN B CA 1
ATOM 3996 C C . ASN B 1 11 ? 24.188 4 -44.625 1 18.12 11 ASN B C 1
ATOM 3998 O O . ASN B 1 11 ? 24.281 5.008 -43.938 1 18.12 11 ASN B O 1
ATOM 4002 N N . LYS B 1 12 ? 22.984 3.395 -44.469 1 20.12 12 LYS B N 1
ATOM 4003 C CA . LYS B 1 12 ? 22.062 3.209 -43.344 1 20.12 12 LYS B CA 1
ATOM 4004 C C . LYS B 1 12 ? 22.766 2.598 -42.156 1 20.12 12 LYS B C 1
ATOM 4006 O O . LYS B 1 12 ? 23.188 1.438 -42.188 1 20.12 12 LYS B O 1
ATOM 4011 N N . GLU B 1 13 ? 23.656 3.311 -41.375 1 20.09 13 GLU B N 1
ATOM 4012 C CA . GLU B 1 13 ? 24.312 2.783 -40.156 1 20.09 13 GLU B CA 1
ATOM 4013 C C . GLU B 1 13 ? 23.297 2.215 -39.188 1 20.09 13 GLU B C 1
ATOM 4015 O O . GLU B 1 13 ? 22.312 2.883 -38.844 1 20.09 13 GLU B O 1
ATOM 4020 N N . THR B 1 14 ? 23.062 0.864 -39.125 1 20.66 14 THR B N 1
ATOM 4021 C CA . THR B 1 14 ? 22.297 -0.029 -38.25 1 20.66 14 THR B CA 1
ATOM 4022 C C . THR B 1 14 ? 22.625 0.214 -36.781 1 20.66 14 THR B C 1
ATOM 4024 O O . THR B 1 14 ? 23.734 -0.051 -36.344 1 20.66 14 THR B O 1
ATOM 4027 N N . SER B 1 15 ? 22.281 1.342 -36.125 1 21.64 15 SER B N 1
ATOM 4028 C CA . SER B 1 15 ? 22.547 1.578 -34.719 1 21.64 15 SER B CA 1
ATOM 4029 C C . SER B 1 15 ? 21.984 0.452 -33.844 1 21.64 15 SER B C 1
ATOM 4031 O O . SER B 1 15 ? 20.797 0.17 -33.906 1 21.64 15 SER B O 1
ATOM 4033 N N . ASN B 1 16 ? 22.688 -0.685 -33.625 1 20.28 16 ASN B N 1
ATOM 4034 C CA . ASN B 1 16 ? 22.438 -1.811 -32.719 1 20.28 16 ASN B CA 1
ATOM 4035 C C . ASN B 1 16 ? 22.141 -1.341 -31.312 1 20.28 16 ASN B C 1
ATOM 4037 O O . ASN B 1 16 ? 22.969 -0.724 -30.656 1 20.28 16 ASN B O 1
ATOM 4041 N N . THR B 1 17 ? 20.969 -0.844 -31 1 22.5 17 THR B N 1
ATOM 4042 C CA . THR B 1 17 ? 20.531 -0.495 -29.656 1 22.5 17 THR B CA 1
ATOM 4043 C C . THR B 1 17 ? 20.719 -1.672 -28.703 1 22.5 17 THR B C 1
ATOM 4045 O O . THR B 1 17 ? 20.094 -2.717 -28.875 1 22.5 17 THR B O 1
ATOM 4048 N N . GLU B 1 18 ? 21.938 -1.962 -28.203 1 20.59 18 GLU B N 1
ATOM 4049 C CA . GLU B 1 18 ? 22.297 -2.949 -27.188 1 20.59 18 GLU B CA 1
ATOM 4050 C C . GLU B 1 18 ? 21.359 -2.871 -26 1 20.59 18 GLU B C 1
ATOM 4052 O O . GLU B 1 18 ? 21.172 -1.801 -25.406 1 20.59 18 GLU B O 1
ATOM 4057 N N . THR B 1 19 ? 20.297 -3.646 -25.969 1 21.58 19 THR B N 1
ATOM 4058 C CA . THR B 1 19 ? 19.375 -3.898 -24.875 1 21.58 19 THR B CA 1
ATOM 4059 C C . THR B 1 19 ? 20.125 -4.309 -23.609 1 21.58 19 THR B C 1
ATOM 4061 O O . THR B 1 19 ? 20.75 -5.375 -23.578 1 21.58 19 THR B O 1
ATOM 4064 N N . GLU B 1 20 ? 20.875 -3.424 -22.969 1 21.23 20 GLU B N 1
ATOM 4065 C CA . GLU B 1 20 ? 21.562 -3.73 -21.734 1 21.23 20 GLU B CA 1
ATOM 4066 C C . GLU B 1 20 ? 20.625 -4.383 -20.719 1 21.23 20 GLU B C 1
ATOM 4068 O O . GLU B 1 20 ? 19.641 -3.766 -20.281 1 21.23 20 GLU B O 1
ATOM 4073 N N . THR B 1 21 ? 20.328 -5.633 -20.859 1 21.3 21 THR B N 1
ATOM 4074 C CA . THR B 1 21 ? 19.656 -6.445 -19.859 1 21.3 21 THR B CA 1
ATOM 4075 C C . THR B 1 21 ? 20.406 -6.371 -18.531 1 21.3 21 THR B C 1
ATOM 4077 O O . THR B 1 21 ? 21.516 -6.871 -18.406 1 21.3 21 THR B O 1
ATOM 4080 N N . THR B 1 22 ? 20.391 -5.242 -17.875 1 21.95 22 THR B N 1
ATOM 4081 C CA . THR B 1 22 ? 21.062 -5.055 -16.594 1 21.95 22 THR B CA 1
ATOM 4082 C C . THR B 1 22 ? 20.672 -6.156 -15.617 1 21.95 22 THR B C 1
ATOM 4084 O O . THR B 1 22 ? 19.516 -6.277 -15.242 1 21.95 22 THR B O 1
ATOM 4087 N N . MET B 1 23 ? 21.25 -7.312 -15.742 1 20.7 23 MET B N 1
ATOM 4088 C CA . MET B 1 23 ? 21.172 -8.383 -14.75 1 20.7 23 MET B CA 1
ATOM 4089 C C . MET B 1 23 ? 21.531 -7.867 -13.359 1 20.7 23 MET B C 1
ATOM 4091 O O . MET B 1 23 ? 22.625 -7.328 -13.164 1 20.7 23 MET B O 1
ATOM 4095 N N . MET B 1 24 ? 20.641 -7.359 -12.625 1 21.16 24 MET B N 1
ATOM 4096 C CA . MET B 1 24 ? 20.828 -6.84 -11.273 1 21.16 24 MET B CA 1
ATOM 4097 C C . MET B 1 24 ? 21.5 -7.871 -10.375 1 21.16 24 MET B C 1
ATOM 4099 O O . MET B 1 24 ? 20.984 -8.969 -10.18 1 21.16 24 MET B O 1
ATOM 4103 N N . MET B 1 25 ? 22.828 -8.008 -10.492 1 20.34 25 MET B N 1
ATOM 4104 C CA . MET B 1 25 ? 23.641 -8.898 -9.68 1 20.34 25 MET B CA 1
ATOM 4105 C C . MET B 1 25 ? 23.438 -8.617 -8.195 1 20.34 25 MET B C 1
ATOM 4107 O O . MET B 1 25 ? 23.547 -7.469 -7.754 1 20.34 25 MET B O 1
ATOM 4111 N N . PRO B 1 26 ? 22.719 -9.422 -7.5 1 20.69 26 PRO B N 1
ATOM 4112 C CA . PRO B 1 26 ? 22.469 -9.195 -6.074 1 20.69 26 PRO B CA 1
ATOM 4113 C C . PRO B 1 26 ? 23.75 -9.25 -5.238 1 20.69 26 PRO B C 1
ATOM 4115 O O . PRO B 1 26 ? 24.703 -9.93 -5.609 1 20.69 26 PRO B O 1
ATOM 4118 N N . SER B 1 27 ? 24.234 -8.141 -4.723 1 19.09 27 SER B N 1
ATOM 4119 C CA . SER B 1 27 ? 25.391 -7.973 -3.85 1 19.09 27 SER B CA 1
ATOM 4120 C C . SER B 1 27 ? 25.328 -8.938 -2.672 1 19.09 27 SER B C 1
ATOM 4122 O O . SER B 1 27 ? 24.281 -9.117 -2.049 1 19.09 27 SER B O 1
ATOM 4124 N N . SER B 1 28 ? 26.219 -9.852 -2.51 1 19.45 28 SER B N 1
ATOM 4125 C CA . SER B 1 28 ? 26.5 -11.008 -1.66 1 19.45 28 SER B CA 1
ATOM 4126 C C . SER B 1 28 ? 26.781 -10.578 -0.224 1 19.45 28 SER B C 1
ATOM 4128 O O . SER B 1 28 ? 27.156 -11.406 0.611 1 19.45 28 SER B O 1
ATOM 4130 N N . SER B 1 29 ? 26.5 -9.43 0.363 1 18.75 29 SER B N 1
ATOM 4131 C CA . SER B 1 29 ? 27.297 -9.18 1.551 1 18.75 29 SER B CA 1
ATOM 4132 C C . SER B 1 29 ? 26.875 -10.062 2.715 1 18.75 29 SER B C 1
ATOM 4134 O O . SER B 1 29 ? 25.797 -9.867 3.283 1 18.75 29 SER B O 1
ATOM 4136 N N . ASN B 1 30 ? 27.156 -11.305 2.781 1 19.86 30 ASN B N 1
ATOM 4137 C CA . ASN B 1 30 ? 26.766 -12.297 3.771 1 19.86 30 ASN B CA 1
ATOM 4138 C C . ASN B 1 30 ? 27.359 -12 5.141 1 19.86 30 ASN B C 1
ATOM 4140 O O . ASN B 1 30 ? 27.422 -12.883 6 1 19.86 30 ASN B O 1
ATOM 4144 N N . LEU B 1 31 ? 27.781 -10.805 5.59 1 18.33 31 LEU B N 1
ATOM 4145 C CA . LEU B 1 31 ? 28.641 -11.008 6.746 1 18.33 31 LEU B CA 1
ATOM 4146 C C . LEU B 1 31 ? 27.844 -11.539 7.934 1 18.33 31 LEU B C 1
ATOM 4148 O O . LEU B 1 31 ? 26.703 -11.141 8.141 1 18.33 31 LEU B O 1
ATOM 4152 N N . PRO B 1 32 ? 28.281 -12.547 8.578 1 20.36 32 PRO B N 1
ATOM 4153 C CA . PRO B 1 32 ? 27.734 -13.359 9.664 1 20.36 32 PRO B CA 1
ATOM 4154 C C . PRO B 1 32 ? 27.578 -12.57 10.969 1 20.36 32 PRO B C 1
ATOM 4156 O O . PRO B 1 32 ? 28.562 -12.094 11.531 1 20.36 32 PRO B O 1
ATOM 4159 N N . PHE B 1 33 ? 26.859 -11.391 11.039 1 18.34 33 PHE B N 1
ATOM 4160 C CA . PHE B 1 33 ? 27.109 -10.68 12.289 1 18.34 33 PHE B CA 1
ATOM 4161 C C . PHE B 1 33 ? 26.531 -11.438 13.469 1 18.34 33 PHE B C 1
ATOM 4163 O O . PHE B 1 33 ? 25.406 -11.945 13.406 1 18.34 33 PHE B O 1
ATOM 4170 N N . THR B 1 34 ? 27.406 -11.875 14.328 1 19.81 34 THR B N 1
ATOM 4171 C CA . THR B 1 34 ? 27.25 -12.617 15.578 1 19.81 34 THR B CA 1
ATOM 4172 C C . THR B 1 34 ? 26.625 -11.742 16.656 1 19.81 34 THR B C 1
ATOM 4174 O O . THR B 1 34 ? 26.469 -12.172 17.797 1 19.81 34 THR B O 1
ATOM 4177 N N . PRO B 1 35 ? 25.656 -10.859 16.453 1 17.52 35 PRO B N 1
ATOM 4178 C CA . PRO B 1 35 ? 25.641 -9.906 17.547 1 17.52 35 PRO B CA 1
ATOM 4179 C C . PRO B 1 35 ? 25.156 -10.523 18.859 1 17.52 35 PRO B C 1
ATOM 4181 O O . PRO B 1 35 ? 24.125 -11.195 18.891 1 17.52 35 PRO B O 1
ATOM 4184 N N . LYS B 1 36 ? 25.922 -10.711 19.875 1 18.75 36 LYS B N 1
ATOM 4185 C CA . LYS B 1 36 ? 25.734 -11.234 21.219 1 18.75 36 LYS B CA 1
ATOM 4186 C C . LYS B 1 36 ? 24.906 -10.266 22.062 1 18.75 36 LYS B C 1
ATOM 4188 O O . LYS B 1 36 ? 24.766 -10.461 23.281 1 18.75 36 LYS B O 1
ATOM 4193 N N . GLY B 1 37 ? 24.078 -9.266 21.562 1 18.83 37 GLY B N 1
ATOM 4194 C CA . GLY B 1 37 ? 23.828 -8.227 22.547 1 18.83 37 GLY B CA 1
ATOM 4195 C C . GLY B 1 37 ? 23.141 -8.75 23.797 1 18.83 37 GLY B C 1
ATOM 4196 O O . GLY B 1 37 ? 22.188 -9.539 23.703 1 18.83 37 GLY B O 1
ATOM 4197 N N . GLU B 1 38 ? 23.766 -8.609 24.875 1 17.97 38 GLU B N 1
ATOM 4198 C CA . GLU B 1 38 ? 23.562 -8.883 26.281 1 17.97 38 GLU B CA 1
ATOM 4199 C C . GLU B 1 38 ? 22.328 -8.164 26.828 1 17.97 38 GLU B C 1
ATOM 4201 O O . GLU B 1 38 ? 21.828 -7.234 26.203 1 17.97 38 GLU B O 1
ATOM 4206 N N . SER B 1 39 ? 22.078 -8.156 28.156 1 18.31 39 SER B N 1
ATOM 4207 C CA . SER B 1 39 ? 21.062 -8.367 29.188 1 18.31 39 SER B CA 1
ATOM 4208 C C . SER B 1 39 ? 20.453 -7.043 29.641 1 18.31 39 SER B C 1
ATOM 4210 O O . SER B 1 39 ? 19.344 -7.016 30.172 1 18.31 39 SER B O 1
ATOM 4212 N N . TYR B 1 40 ? 21.031 -5.715 29.359 1 18.78 40 TYR B N 1
ATOM 4213 C CA . TYR B 1 40 ? 21.078 -4.957 30.609 1 18.78 40 TYR B CA 1
ATOM 4214 C C . TYR B 1 40 ? 19.688 -4.484 31 1 18.78 40 TYR B C 1
ATOM 4216 O O . TYR B 1 40 ? 18.781 -4.41 30.172 1 18.78 40 TYR B O 1
ATOM 4224 N N . GLY B 1 41 ? 19.531 -3.738 32.219 1 18.44 41 GLY B N 1
ATOM 4225 C CA . GLY B 1 41 ? 18.734 -3.578 33.438 1 18.44 41 GLY B CA 1
ATOM 4226 C C . GLY B 1 41 ? 17.656 -2.52 33.312 1 18.44 41 GLY B C 1
ATOM 4227 O O . GLY B 1 41 ? 16.516 -2.746 33.688 1 18.44 41 GLY B O 1
ATOM 4228 N N . ALA B 1 42 ? 17.984 -1.146 32.844 1 19.45 42 ALA B N 1
ATOM 4229 C CA . ALA B 1 42 ? 17.703 -0.086 33.812 1 19.45 42 ALA B CA 1
ATOM 4230 C C . ALA B 1 42 ? 16.234 0.342 33.719 1 19.45 42 ALA B C 1
ATOM 4232 O O . ALA B 1 42 ? 15.586 0.167 32.688 1 19.45 42 ALA B O 1
ATOM 4233 N N . ASP B 1 43 ? 15.758 1 34.75 1 21.31 43 ASP B N 1
ATOM 4234 C CA . ASP B 1 43 ? 14.617 1.387 35.594 1 21.31 43 ASP B CA 1
ATOM 4235 C C . ASP B 1 43 ? 13.922 2.621 35.031 1 21.31 43 ASP B C 1
ATOM 4237 O O . ASP B 1 43 ? 14.523 3.691 34.906 1 21.31 43 ASP B O 1
ATOM 4241 N N . ILE B 1 44 ? 13.414 2.516 33.938 1 23.73 44 ILE B N 1
ATOM 4242 C CA . ILE B 1 44 ? 13.016 3.791 33.344 1 23.73 44 ILE B CA 1
ATOM 4243 C C . ILE B 1 44 ? 11.992 4.477 34.25 1 23.73 44 ILE B C 1
ATOM 4245 O O . ILE B 1 44 ? 10.805 4.148 34.219 1 23.73 44 ILE B O 1
ATOM 4249 N N . ASN B 1 45 ? 12.359 4.645 35.656 1 23.08 45 ASN B N 1
ATOM 4250 C CA . ASN B 1 45 ? 11.336 5.203 36.562 1 23.08 45 ASN B CA 1
ATOM 4251 C C . ASN B 1 45 ? 11.078 6.676 36.25 1 23.08 45 ASN B C 1
ATOM 4253 O O . ASN B 1 45 ? 11.93 7.527 36.5 1 23.08 45 ASN B O 1
ATOM 4257 N N . VAL B 1 46 ? 10.672 6.93 35.219 1 23.91 46 VAL B N 1
ATOM 4258 C CA . VAL B 1 46 ? 10.703 8.344 34.875 1 23.91 46 VAL B CA 1
ATOM 4259 C C . VAL B 1 46 ? 9.883 9.141 35.875 1 23.91 46 VAL B C 1
ATOM 4261 O O . VAL B 1 46 ? 8.656 9.156 35.844 1 23.91 46 VAL B O 1
ATOM 4264 N N . GLN B 1 47 ? 10.055 8.766 37.344 1 22.73 47 GLN B N 1
ATOM 4265 C CA . GLN B 1 47 ? 9.172 9.578 38.156 1 22.73 47 GLN B CA 1
ATOM 4266 C C . GLN B 1 47 ? 9.625 11.031 38.188 1 22.73 47 GLN B C 1
ATOM 4268 O O . GLN B 1 47 ? 10.75 11.336 38.594 1 22.73 47 GLN B O 1
ATOM 4273 N N . PHE B 1 48 ? 9.336 11.805 37.375 1 22.05 48 PHE B N 1
ATOM 4274 C CA . PHE B 1 48 ? 9.891 13.156 37.375 1 22.05 48 PHE B CA 1
ATOM 4275 C C . PHE B 1 48 ? 9.516 13.891 38.656 1 22.05 48 PHE B C 1
ATOM 4277 O O . PHE B 1 48 ? 8.383 14.352 38.812 1 22.05 48 PHE B O 1
ATOM 4284 N N . HIS B 1 49 ? 9.805 13.234 39.969 1 20.84 49 HIS B N 1
ATOM 4285 C CA . HIS B 1 49 ? 9.422 14.047 41.125 1 20.84 49 HIS B CA 1
ATOM 4286 C C . HIS B 1 49 ? 10.18 15.375 41.125 1 20.84 49 HIS B C 1
ATOM 4288 O O . HIS B 1 49 ? 11.289 15.461 40.594 1 20.84 49 HIS B O 1
ATOM 4294 N N . ASN B 1 50 ? 9.562 16.469 41.625 1 21.39 50 ASN B N 1
ATOM 4295 C CA . ASN B 1 50 ? 9.859 17.891 41.781 1 21.39 50 ASN B CA 1
ATOM 4296 C C . ASN B 1 50 ? 11.07 18.094 42.719 1 21.39 50 ASN B C 1
ATOM 4298 O O . ASN B 1 50 ? 11.023 17.781 43.906 1 21.39 50 ASN B O 1
ATOM 4302 N N . ALA B 1 51 ? 12.328 17.672 42.344 1 21.19 51 ALA B N 1
ATOM 4303 C CA . ALA B 1 51 ? 13.469 17.766 43.25 1 21.19 51 ALA B CA 1
ATOM 4304 C C . ALA B 1 51 ? 13.711 19.219 43.688 1 21.19 51 ALA B C 1
ATOM 4306 O O . ALA B 1 51 ? 13.68 20.125 42.844 1 21.19 51 ALA B O 1
ATOM 4307 N N . ALA B 1 52 ? 13.648 19.406 44.969 1 21.45 52 ALA B N 1
ATOM 4308 C CA . ALA B 1 52 ? 13.938 20.562 45.812 1 21.45 52 ALA B CA 1
ATOM 4309 C C . ALA B 1 52 ? 15.336 21.109 45.562 1 21.45 52 ALA B C 1
ATOM 4311 O O . ALA B 1 52 ? 16.25 20.344 45.25 1 21.45 52 ALA B O 1
ATOM 4312 N N . THR B 1 53 ? 15.602 22.375 45.406 1 21.56 53 THR B N 1
ATOM 4313 C CA . THR B 1 53 ? 16.641 23.328 45 1 21.56 53 THR B CA 1
ATOM 4314 C C . THR B 1 53 ? 17.797 23.297 46 1 21.56 53 THR B C 1
ATOM 4316 O O . THR B 1 53 ? 18.703 24.156 45.906 1 21.56 53 THR B O 1
ATOM 4319 N N . SER B 1 54 ? 18.391 22.062 46.438 1 20.16 54 SER B N 1
ATOM 4320 C CA . SER B 1 54 ? 19.391 22.328 47.469 1 20.16 54 SER B CA 1
ATOM 4321 C C . SER B 1 54 ? 20.547 23.156 46.906 1 20.16 54 SER B C 1
ATOM 4323 O O . SER B 1 54 ? 20.844 23.094 45.719 1 20.16 54 SER B O 1
ATOM 4325 N N . THR B 1 55 ? 21.078 24.078 47.75 1 24.03 55 THR B N 1
ATOM 4326 C CA . THR B 1 55 ? 22.031 25.188 47.719 1 24.03 55 THR B CA 1
ATOM 4327 C C . THR B 1 55 ? 23.453 24.672 47.469 1 24.03 55 THR B C 1
ATOM 4329 O O . THR B 1 55 ? 24.406 25.438 47.594 1 24.03 55 THR B O 1
ATOM 4332 N N . VAL B 1 56 ? 23.672 23.75 46.531 1 22.42 56 VAL B N 1
ATOM 4333 C CA . VAL B 1 56 ? 25 23.172 46.594 1 22.42 56 VAL B CA 1
ATOM 4334 C C . VAL B 1 56 ? 26.047 24.25 46.344 1 22.42 56 VAL B C 1
ATOM 4336 O O . VAL B 1 56 ? 25.859 25.125 45.5 1 22.42 56 VAL B O 1
ATOM 4339 N N . SER B 1 57 ? 27 24.359 47.281 1 23.16 57 SER B N 1
ATOM 4340 C CA . SER B 1 57 ? 28.172 25.188 47.5 1 23.16 57 SER B CA 1
ATOM 4341 C C . SER B 1 57 ? 29.172 25.047 46.344 1 23.16 57 SER B C 1
ATOM 4343 O O . SER B 1 57 ? 29.219 24 45.688 1 23.16 57 SER B O 1
ATOM 4345 N N . GLY B 1 58 ? 29.781 26.125 45.844 1 20.98 58 GLY B N 1
ATOM 4346 C CA . GLY B 1 58 ? 30.516 26.609 44.688 1 20.98 58 GLY B CA 1
ATOM 4347 C C . GLY B 1 58 ? 31.891 25.984 44.531 1 20.98 58 GLY B C 1
ATOM 4348 O O . GLY B 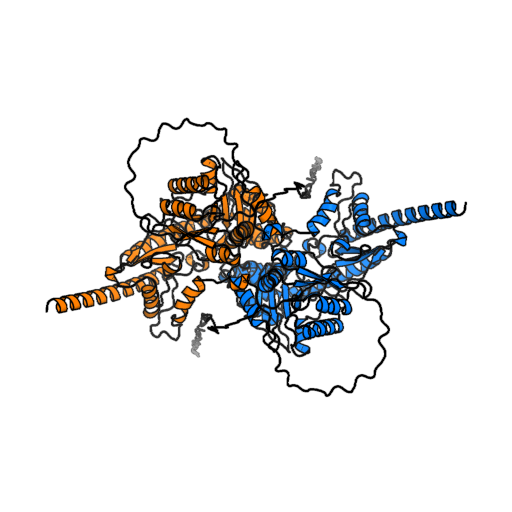1 58 ? 32.781 26.578 43.938 1 20.98 58 GLY B O 1
ATOM 4349 N N . LYS B 1 59 ? 32.188 24.734 45.188 1 27.41 59 LYS B N 1
ATOM 4350 C CA . LYS B 1 59 ? 33.625 24.5 45.125 1 27.41 59 LYS B CA 1
ATOM 4351 C C . LYS B 1 59 ? 34.125 24.422 43.656 1 27.41 59 LYS B C 1
ATOM 4353 O O . LYS B 1 59 ? 33.406 23.953 42.781 1 27.41 59 LYS B O 1
ATOM 4358 N N . SER B 1 60 ? 35.25 25.109 43.438 1 24.38 60 SER B N 1
ATOM 4359 C CA . SER B 1 60 ? 35.969 25.406 42.219 1 24.38 60 SER B CA 1
ATOM 4360 C C . SER B 1 60 ? 36.469 24.141 41.531 1 24.38 60 SER B C 1
ATOM 4362 O O . SER B 1 60 ? 37.219 23.359 42.094 1 24.38 60 SER B O 1
ATOM 4364 N N . ALA B 1 61 ? 35.656 23.375 40.812 1 29.8 61 ALA B N 1
ATOM 4365 C CA . ALA B 1 61 ? 36.094 22.078 40.344 1 29.8 61 ALA B CA 1
ATOM 4366 C C . ALA B 1 61 ? 37.375 22.188 39.531 1 29.8 61 ALA B C 1
ATOM 4368 O O . ALA B 1 61 ? 37.594 23.172 38.812 1 29.8 61 ALA B O 1
ATOM 4369 N N . PRO B 1 62 ? 38.438 21.453 39.906 1 32.84 62 PRO B N 1
ATOM 4370 C CA . PRO B 1 62 ? 39.781 21.484 39.312 1 32.84 62 PRO B CA 1
ATOM 4371 C C . PRO B 1 62 ? 39.781 21.312 37.812 1 32.84 62 PRO B C 1
ATOM 4373 O O . PRO B 1 62 ? 38.812 20.766 37.25 1 32.84 62 PRO B O 1
ATOM 4376 N N . PRO B 1 63 ? 40.812 21.906 37.094 1 27.73 63 PRO B N 1
ATOM 4377 C CA . PRO B 1 63 ? 40.875 21.938 35.625 1 27.73 63 PRO B CA 1
ATOM 4378 C C . PRO B 1 63 ? 40.938 20.531 35.031 1 27.73 63 PRO B C 1
ATOM 4380 O O . PRO B 1 63 ? 41.781 19.719 35.438 1 27.73 63 PRO B O 1
ATOM 4383 N N . ARG B 1 64 ? 39.875 19.875 34.719 1 26.06 64 ARG B N 1
ATOM 4384 C CA . ARG B 1 64 ? 39.906 18.516 34.188 1 26.06 64 ARG B CA 1
ATOM 4385 C C . ARG B 1 64 ? 40.844 18.438 32.969 1 26.06 64 ARG B C 1
ATOM 4387 O O . ARG B 1 64 ? 40.75 19.266 32.062 1 26.06 64 ARG B O 1
ATOM 4394 N N . LYS B 1 65 ? 41.906 17.656 33.125 1 32.66 65 LYS B N 1
ATOM 4395 C CA . LYS B 1 65 ? 42.812 17.234 32.062 1 32.66 65 LYS B CA 1
ATOM 4396 C C . LYS B 1 65 ? 42.031 16.828 30.812 1 32.66 65 LYS B C 1
ATOM 4398 O O . LYS B 1 65 ? 41.031 16.109 30.891 1 32.66 65 LYS B O 1
ATOM 4403 N N . PRO B 1 66 ? 42.375 17.516 29.641 1 27.42 66 PRO B N 1
ATOM 4404 C CA . PRO B 1 66 ? 41.688 17.203 28.391 1 27.42 66 PRO B CA 1
ATOM 4405 C C . PRO B 1 66 ? 41.844 15.75 27.969 1 27.42 66 PRO B C 1
ATOM 4407 O O . PRO B 1 66 ? 42.969 15.297 27.75 1 27.42 66 PRO B O 1
ATOM 4410 N N . LEU B 1 67 ? 41.406 14.734 28.734 1 30.69 67 LEU B N 1
ATOM 4411 C CA . LEU B 1 67 ? 41.688 13.383 28.266 1 30.69 67 LEU B CA 1
ATOM 4412 C C . LEU B 1 67 ? 41.312 13.234 26.797 1 30.69 67 LEU B C 1
ATOM 4414 O O . LEU B 1 67 ? 40.125 13.266 26.438 1 30.69 67 LEU B O 1
ATOM 4418 N N . HIS B 1 68 ? 42.281 13.555 25.938 1 30.22 68 HIS B N 1
ATOM 4419 C CA . HIS B 1 68 ? 42.156 13.234 24.531 1 30.22 68 HIS B CA 1
ATOM 4420 C C . HIS B 1 68 ? 42 11.734 24.312 1 30.22 68 HIS B C 1
ATOM 4422 O O . HIS B 1 68 ? 42.969 11.016 24.141 1 30.22 68 HIS B O 1
ATOM 4428 N N . GLN B 1 69 ? 41.438 10.953 25.25 1 31.39 69 GLN B N 1
ATOM 4429 C CA . GLN B 1 69 ? 41.312 9.562 24.812 1 31.39 69 GLN B CA 1
ATOM 4430 C C . GLN B 1 69 ? 40.719 9.477 23.422 1 31.39 69 GLN B C 1
ATOM 4432 O O . GLN B 1 69 ? 39.688 10.125 23.141 1 31.39 69 GLN B O 1
ATOM 4437 N N . GLU B 1 70 ? 41.562 9.047 22.516 1 31.81 70 GLU B N 1
ATOM 4438 C CA . GLU B 1 70 ? 41.094 8.688 21.172 1 31.81 70 GLU B CA 1
ATOM 4439 C C . GLU B 1 70 ? 39.812 7.879 21.219 1 31.81 70 GLU B C 1
ATOM 4441 O O . GLU B 1 70 ? 39.812 6.719 21.641 1 31.81 70 GLU B O 1
ATOM 4446 N N . VAL B 1 71 ? 38.812 8.367 21.734 1 30.95 71 VAL B N 1
ATOM 4447 C CA . VAL B 1 71 ? 37.531 7.66 21.703 1 30.95 71 VAL B CA 1
ATOM 4448 C C . VAL B 1 71 ? 37.312 7.027 20.328 1 30.95 71 VAL B C 1
ATOM 4450 O O . VAL B 1 71 ? 37.281 7.727 19.312 1 30.95 71 VAL B O 1
ATOM 4453 N N . LYS B 1 72 ? 37.812 5.887 20.172 1 38.06 72 LYS B N 1
ATOM 4454 C CA . LYS B 1 72 ? 37.438 5.094 19 1 38.06 72 LYS B CA 1
ATOM 4455 C C . LYS B 1 72 ? 36.062 5.461 18.5 1 38.06 72 LYS B C 1
ATOM 4457 O O . LYS B 1 72 ? 35.094 5.441 19.266 1 38.06 72 LYS B O 1
ATOM 4462 N N . PRO B 1 73 ? 35.906 6.242 17.438 1 41.5 73 PRO B N 1
ATOM 4463 C CA . PRO B 1 73 ? 34.562 6.711 17.078 1 41.5 73 PRO B CA 1
ATOM 4464 C C . PRO B 1 73 ? 33.5 5.609 17.156 1 41.5 73 PRO B C 1
ATOM 4466 O O . PRO B 1 73 ? 33.656 4.547 16.562 1 41.5 73 PRO B O 1
ATOM 4469 N N . GLU B 1 74 ? 32.875 5.328 18.25 1 53.38 74 GLU B N 1
ATOM 4470 C CA . GLU B 1 74 ? 31.812 4.383 18.531 1 53.38 74 GLU B CA 1
ATOM 4471 C C . GLU B 1 74 ? 30.859 4.27 17.328 1 53.38 74 GLU B C 1
ATOM 4473 O O . GLU B 1 74 ? 30.5 5.277 16.719 1 53.38 74 GLU B O 1
ATOM 4478 N N . SER B 1 75 ? 30.828 3.143 16.656 1 74.88 75 SER B N 1
ATOM 4479 C CA . SER B 1 75 ? 30.062 2.797 15.469 1 74.88 75 SER B CA 1
ATOM 4480 C C . SER B 1 75 ? 28.578 3.141 15.648 1 74.88 75 SER B C 1
ATOM 4482 O O . SER B 1 75 ? 28.031 2.973 16.734 1 74.88 75 SER B O 1
ATOM 4484 N N . TRP B 1 76 ? 28.062 4.164 15.07 1 88.69 76 TRP B N 1
ATOM 4485 C CA . TRP B 1 76 ? 26.656 4.578 15.008 1 88.69 76 TRP B CA 1
ATOM 4486 C C . TRP B 1 76 ? 25.906 3.812 13.93 1 88.69 76 TRP B C 1
ATOM 4488 O O . TRP B 1 76 ? 26.062 4.109 12.734 1 88.69 76 TRP B O 1
ATOM 4498 N N . VAL B 1 77 ? 25.234 2.639 14.43 1 91.31 77 VAL B N 1
ATOM 4499 C CA . VAL B 1 77 ? 24.391 1.885 13.508 1 91.31 77 VAL B CA 1
ATOM 4500 C C . VAL B 1 77 ? 22.938 1.903 14 1 91.31 77 VAL B C 1
ATOM 4502 O O . VAL B 1 77 ? 22.672 1.631 15.18 1 91.31 77 VAL B O 1
ATOM 4505 N N . VAL B 1 78 ? 22.031 2.279 13.195 1 93.31 78 VAL B N 1
ATOM 4506 C CA . VAL B 1 78 ? 20.594 2.254 13.5 1 93.31 78 VAL B CA 1
ATOM 4507 C C . VAL B 1 78 ? 20.031 0.873 13.188 1 93.31 78 VAL B C 1
ATOM 4509 O O . VAL B 1 78 ? 19.922 0.487 12.023 1 93.31 78 VAL B O 1
ATOM 4512 N N . PRO B 1 79 ? 19.672 0.142 14.195 1 91.44 79 PRO B N 1
ATOM 4513 C CA . PRO B 1 79 ? 19.125 -1.198 13.945 1 91.44 79 PRO B CA 1
ATOM 4514 C C . PRO B 1 79 ? 17.781 -1.169 13.234 1 91.44 79 PRO B C 1
ATOM 4516 O O . PRO B 1 79 ? 17.031 -0.196 13.359 1 91.44 79 PRO B O 1
ATOM 4519 N N . THR B 1 80 ? 17.484 -2.25 12.477 1 94.94 80 THR B N 1
ATOM 4520 C CA . THR B 1 80 ? 16.188 -2.4 11.828 1 94.94 80 THR B CA 1
ATOM 4521 C C . THR B 1 80 ? 15.219 -3.178 12.719 1 94.94 80 THR B C 1
ATOM 4523 O O . THR B 1 80 ? 15.625 -3.775 13.711 1 94.94 80 THR B O 1
ATOM 4526 N N . SER B 1 81 ? 14.008 -3.115 12.422 1 94.25 81 SER B N 1
ATOM 4527 C CA . SER B 1 81 ? 12.953 -3.736 13.219 1 94.25 81 SER B CA 1
ATOM 4528 C C . SER B 1 81 ? 12.969 -5.254 13.07 1 94.25 81 SER B C 1
ATOM 4530 O O . SER B 1 81 ? 13.5 -5.781 12.086 1 94.25 81 SER B O 1
ATOM 4532 N N . THR B 1 82 ? 12.305 -5.938 14.023 1 92.38 82 THR B N 1
ATOM 4533 C CA . THR B 1 82 ? 12.148 -7.387 14 1 92.38 82 THR B CA 1
ATOM 4534 C C . THR B 1 82 ? 11.32 -7.82 12.797 1 92.38 82 THR B C 1
ATOM 4536 O O . THR B 1 82 ? 11.617 -8.836 12.156 1 92.38 82 THR B O 1
ATOM 4539 N N . LYS B 1 83 ? 10.32 -7.109 12.539 1 90 83 LYS B N 1
ATOM 4540 C CA . LYS B 1 83 ? 9.492 -7.41 11.367 1 90 83 LYS B CA 1
ATOM 4541 C C . LYS B 1 83 ? 10.32 -7.395 10.094 1 90 83 LYS B C 1
ATOM 4543 O O . LYS B 1 83 ? 10.18 -8.281 9.242 1 90 83 LYS B O 1
ATOM 4548 N N . ALA B 1 84 ? 11.141 -6.402 9.953 1 90.69 84 ALA B N 1
ATOM 4549 C CA . ALA B 1 84 ? 11.992 -6.281 8.766 1 90.69 84 ALA B CA 1
ATOM 4550 C C . ALA B 1 84 ? 12.969 -7.445 8.672 1 90.69 84 ALA B C 1
ATOM 4552 O O . ALA B 1 84 ? 13.273 -7.922 7.57 1 90.69 84 ALA B O 1
ATOM 4553 N N . ILE B 1 85 ? 13.406 -7.855 9.781 1 89.25 85 ILE B N 1
ATOM 4554 C CA . ILE B 1 85 ? 14.344 -8.977 9.82 1 89.25 85 ILE B CA 1
ATOM 4555 C C . ILE B 1 85 ? 13.641 -10.258 9.375 1 89.25 85 ILE B C 1
ATOM 4557 O O . ILE B 1 85 ? 14.219 -11.062 8.641 1 89.25 85 ILE B O 1
ATOM 4561 N N . ARG B 1 86 ? 12.43 -10.391 9.711 1 86.75 86 ARG B N 1
ATOM 4562 C CA . ARG B 1 86 ? 11.656 -11.594 9.406 1 86.75 86 ARG B CA 1
ATOM 4563 C C . ARG B 1 86 ? 11.203 -11.594 7.945 1 86.75 86 ARG B C 1
ATOM 4565 O O . ARG B 1 86 ? 10.82 -12.641 7.41 1 86.75 86 ARG B O 1
ATOM 4572 N N . ALA B 1 87 ? 11.172 -10.422 7.414 1 83.62 87 ALA B N 1
ATOM 4573 C CA . ALA B 1 87 ? 10.664 -10.289 6.051 1 83.62 87 ALA B CA 1
ATOM 4574 C C . ALA B 1 87 ? 11.68 -10.812 5.035 1 83.62 87 ALA B C 1
ATOM 4576 O O . ALA B 1 87 ? 12.484 -10.047 4.508 1 83.62 87 ALA B O 1
ATOM 4577 N N . VAL B 1 88 ? 11.742 -12.117 4.797 1 78.81 88 VAL B N 1
ATOM 4578 C CA . VAL B 1 88 ? 12.688 -12.719 3.869 1 78.81 88 VAL B CA 1
ATOM 4579 C C . VAL B 1 88 ? 11.938 -13.406 2.734 1 78.81 88 VAL B C 1
ATOM 4581 O O . VAL B 1 88 ? 10.914 -14.07 2.967 1 78.81 88 VAL B O 1
ATOM 4584 N N . ASN B 1 89 ? 12.336 -13.094 1.599 1 70.25 89 ASN B N 1
ATOM 4585 C CA . ASN B 1 89 ? 11.75 -13.742 0.428 1 70.25 89 ASN B CA 1
ATOM 4586 C C . ASN B 1 89 ? 12.539 -14.977 0.02 1 70.25 89 ASN B C 1
ATOM 4588 O O . ASN B 1 89 ? 13.648 -14.867 -0.505 1 70.25 89 ASN B O 1
ATOM 4592 N N . PRO B 1 90 ? 11.969 -16.078 0.207 1 63 90 PRO B N 1
ATOM 4593 C CA . PRO B 1 90 ? 12.703 -17.297 -0.107 1 63 90 PRO B CA 1
ATOM 4594 C C . PRO B 1 90 ? 12.922 -17.5 -1.606 1 63 90 PRO B C 1
ATOM 4596 O O . PRO B 1 90 ? 13.883 -18.141 -2.018 1 63 90 PRO B O 1
ATOM 4599 N N . VAL B 1 91 ? 11.961 -17.016 -2.395 1 59.12 91 VAL B N 1
ATOM 4600 C CA . VAL B 1 91 ? 12.047 -17.266 -3.83 1 59.12 91 VAL B CA 1
ATOM 4601 C C . VAL B 1 91 ? 13.211 -16.469 -4.422 1 59.12 91 VAL B C 1
ATOM 4603 O O . VAL B 1 91 ? 13.922 -16.953 -5.305 1 59.12 91 VAL B O 1
ATOM 4606 N N . THR B 1 92 ? 13.289 -15.312 -3.945 1 57.97 92 THR B N 1
ATOM 4607 C CA . THR B 1 92 ? 14.422 -14.531 -4.426 1 57.97 92 THR B CA 1
ATOM 4608 C C . THR B 1 92 ? 15.734 -15.281 -4.199 1 57.97 92 THR B C 1
ATOM 4610 O O . THR B 1 92 ? 16.641 -15.203 -5.023 1 57.97 92 THR B O 1
ATOM 4613 N N . PHE B 1 93 ? 15.578 -16.094 -3.252 1 57.94 93 PHE B N 1
ATOM 4614 C CA . PHE B 1 93 ? 16.75 -16.922 -2.973 1 57.94 93 PHE B CA 1
ATOM 4615 C C . PHE B 1 93 ? 16.922 -18 -4.043 1 57.94 93 PHE B C 1
ATOM 4617 O O . PHE B 1 93 ? 18.047 -18.25 -4.496 1 57.94 93 PHE B O 1
ATOM 4624 N N . ALA B 1 94 ? 15.82 -18.531 -4.438 1 61.84 94 ALA B N 1
ATOM 4625 C CA . ALA B 1 94 ? 15.898 -19.578 -5.457 1 61.84 94 ALA B CA 1
ATOM 4626 C C . ALA B 1 94 ? 16.422 -19.016 -6.777 1 61.84 94 ALA B C 1
ATOM 4628 O O . ALA B 1 94 ? 17.297 -19.609 -7.406 1 61.84 94 ALA B O 1
ATOM 4629 N N . PHE B 1 95 ? 15.891 -17.891 -7.094 1 62.88 95 PHE B N 1
ATOM 4630 C CA . PHE B 1 95 ? 16.312 -17.266 -8.344 1 62.88 95 PHE B CA 1
ATOM 4631 C C . PHE B 1 95 ? 17.766 -16.797 -8.25 1 62.88 95 PHE B C 1
ATOM 4633 O O . PHE B 1 95 ? 18.516 -16.906 -9.219 1 62.88 95 PHE B O 1
ATOM 4640 N N . SER B 1 96 ? 17.984 -16.328 -7.066 1 59.53 96 SER B N 1
ATOM 4641 C CA . SER B 1 96 ? 19.359 -15.883 -6.887 1 59.53 96 SER B CA 1
ATOM 4642 C C . SER B 1 96 ? 20.328 -17.047 -7.039 1 59.53 96 SER B C 1
ATOM 4644 O O . SER B 1 96 ? 21.406 -16.891 -7.633 1 59.53 96 SER B O 1
ATOM 4646 N N . ARG B 1 97 ? 19.922 -18.094 -6.566 1 61.09 97 ARG B N 1
ATOM 4647 C CA . ARG B 1 97 ? 20.734 -19.297 -6.688 1 61.09 97 ARG B CA 1
ATOM 4648 C C . ARG B 1 97 ? 20.938 -19.688 -8.148 1 61.09 97 ARG B C 1
ATOM 4650 O O . ARG B 1 97 ? 22.016 -20.109 -8.547 1 61.09 97 ARG B O 1
ATOM 4657 N N . LEU B 1 98 ? 19.891 -19.438 -8.852 1 65.88 98 LEU B N 1
ATOM 4658 C CA . LEU B 1 98 ? 19.969 -19.766 -10.273 1 65.88 98 LEU B CA 1
ATOM 4659 C C . LEU B 1 98 ? 20.688 -18.656 -11.039 1 65.88 98 LEU B C 1
ATOM 4661 O O . LEU B 1 98 ? 21.469 -18.922 -11.945 1 65.88 98 LEU B O 1
ATOM 4665 N N . ALA B 1 99 ? 20.312 -17.406 -10.633 1 59 99 ALA B N 1
ATOM 4666 C CA . ALA B 1 99 ? 20.859 -16.25 -11.32 1 59 99 ALA B CA 1
ATOM 4667 C C . ALA B 1 99 ? 22.391 -16.234 -11.273 1 59 99 ALA B C 1
ATOM 4669 O O . ALA B 1 99 ? 23.047 -15.875 -12.25 1 59 99 ALA B O 1
ATOM 4670 N N . ASP B 1 100 ? 22.859 -16.625 -10.133 1 56.5 100 ASP B N 1
ATOM 4671 C CA . ASP B 1 100 ? 24.312 -16.672 -9.969 1 56.5 100 ASP B CA 1
ATOM 4672 C C . ASP B 1 100 ? 24.953 -17.578 -11.008 1 56.5 100 ASP B C 1
ATOM 4674 O O . ASP B 1 100 ? 26.141 -17.438 -11.32 1 56.5 100 ASP B O 1
ATOM 4678 N N . LYS B 1 101 ? 24.078 -18.312 -11.625 1 57.91 101 LYS B N 1
ATOM 4679 C CA . LYS B 1 101 ? 24.641 -19.281 -12.562 1 57.91 101 LYS B CA 1
ATOM 4680 C C . LYS B 1 101 ? 24.359 -18.875 -14.008 1 57.91 101 LYS B C 1
ATOM 4682 O O . LYS B 1 101 ? 24.828 -19.516 -14.945 1 57.91 101 LYS B O 1
ATOM 4687 N N . VAL B 1 102 ? 23.438 -17.812 -14.039 1 59.28 102 VAL B N 1
ATOM 4688 C CA . VAL B 1 102 ? 23.047 -17.375 -15.375 1 59.28 102 VAL B CA 1
ATOM 4689 C C . VAL B 1 102 ? 24.25 -16.75 -16.078 1 59.28 102 VAL B C 1
ATOM 4691 O O . VAL B 1 102 ? 24.922 -15.883 -15.516 1 59.28 102 VAL B O 1
ATOM 4694 N N . LYS B 1 103 ? 24.703 -17.344 -17.125 1 58.03 103 LYS B N 1
ATOM 4695 C CA . LYS B 1 103 ? 25.734 -16.766 -17.984 1 58.03 103 LYS B CA 1
ATOM 4696 C C . LYS B 1 103 ? 25.125 -15.711 -18.922 1 58.03 103 LYS B C 1
ATOM 4698 O O . LYS B 1 103 ? 24.172 -15.984 -19.641 1 58.03 103 LYS B O 1
ATOM 4703 N N . LEU B 1 104 ? 25.281 -14.414 -18.594 1 52.47 104 LEU B N 1
ATOM 4704 C CA . LEU B 1 104 ? 24.766 -13.297 -19.375 1 52.47 104 LEU B CA 1
ATOM 4705 C C . LEU B 1 104 ? 25.594 -13.07 -20.625 1 52.47 104 LEU B C 1
ATOM 4707 O O . LEU B 1 104 ? 26.812 -13.281 -20.609 1 52.47 104 LEU B O 1
ATOM 4711 N N . GLY B 1 105 ? 24.781 -12.664 -21.734 1 50.06 105 GLY B N 1
ATOM 4712 C CA . GLY B 1 105 ? 25.219 -12.195 -23.047 1 50.06 105 GLY B CA 1
ATOM 4713 C C . GLY B 1 105 ? 26.609 -12.656 -23.406 1 50.06 105 GLY B C 1
ATOM 4714 O O . GLY B 1 105 ? 26.797 -13.781 -23.875 1 50.06 105 GLY B O 1
ATOM 4715 N N . SER B 1 106 ? 27.484 -11.836 -23 1 55.34 106 SER B N 1
ATOM 4716 C CA . SER B 1 106 ? 28.859 -11.891 -23.5 1 55.34 106 SER B CA 1
ATOM 4717 C C . SER B 1 106 ? 29.594 -13.117 -22.969 1 55.34 106 SER B C 1
ATOM 4719 O O . SER B 1 106 ? 30.609 -13.531 -23.531 1 55.34 106 SER B O 1
ATOM 4721 N N . GLN B 1 107 ? 28.891 -13.68 -21.984 1 64.12 107 GLN B N 1
ATOM 4722 C CA . GLN B 1 107 ? 29.594 -14.812 -21.375 1 64.12 107 GLN B CA 1
ATOM 4723 C C . GLN B 1 107 ? 29.266 -16.109 -22.109 1 64.12 107 GLN B C 1
ATOM 4725 O O . GLN B 1 107 ? 29.938 -17.125 -21.922 1 64.12 107 GLN B O 1
ATOM 4730 N N . ARG B 1 108 ? 28.141 -15.875 -22.906 1 73.62 108 ARG B N 1
ATOM 4731 C CA . ARG B 1 108 ? 27.766 -17.094 -23.625 1 73.62 108 ARG B CA 1
ATOM 4732 C C . ARG B 1 108 ? 28.234 -17.031 -25.078 1 73.62 108 ARG B C 1
ATOM 4734 O O . ARG B 1 108 ? 28.078 -16.016 -25.75 1 73.62 108 ARG B O 1
ATOM 4741 N N . THR B 1 109 ? 29.016 -17.922 -25.547 1 74.56 109 THR B N 1
ATOM 4742 C CA . THR B 1 109 ? 29.594 -17.953 -26.875 1 74.56 109 THR B CA 1
ATOM 4743 C C . THR B 1 109 ? 28.688 -18.719 -27.844 1 74.56 109 THR B C 1
ATOM 4745 O O . THR B 1 109 ? 28.938 -18.734 -29.047 1 74.56 109 THR B O 1
ATOM 4748 N N . ASP B 1 110 ? 27.547 -19.25 -27.406 1 81.5 110 ASP B N 1
ATOM 4749 C CA . ASP B 1 110 ? 26.734 -20.109 -28.266 1 81.5 110 ASP B CA 1
ATOM 4750 C C . ASP B 1 110 ? 25.609 -19.328 -28.922 1 81.5 110 ASP B C 1
ATOM 4752 O O . ASP B 1 110 ? 24.812 -19.891 -29.672 1 81.5 110 ASP B O 1
ATOM 4756 N N . GLY B 1 111 ? 25.547 -18.078 -28.594 1 82.69 111 GLY B N 1
ATOM 4757 C CA . GLY B 1 111 ? 24.609 -17.203 -29.297 1 82.69 111 GLY B CA 1
ATOM 4758 C C . GLY B 1 111 ? 23.172 -17.359 -28.812 1 82.69 111 GLY B C 1
ATOM 4759 O O . GLY B 1 111 ? 22.25 -16.781 -29.391 1 82.69 111 GLY B O 1
ATOM 4760 N N . LYS B 1 112 ? 22.891 -18.141 -27.812 1 88.62 112 LYS B N 1
ATOM 4761 C CA . LYS B 1 112 ? 21.531 -18.344 -27.312 1 88.62 112 LYS B CA 1
ATOM 4762 C C . LYS B 1 112 ? 21.109 -17.203 -26.375 1 88.62 112 LYS B C 1
ATOM 4764 O O . LYS B 1 112 ? 21.719 -17 -25.328 1 88.62 112 LYS B O 1
ATOM 4769 N N . ASN B 1 113 ? 20.109 -16.484 -26.828 1 87.19 113 ASN B N 1
ATOM 4770 C CA . ASN B 1 113 ? 19.547 -15.461 -25.953 1 87.19 113 ASN B CA 1
ATOM 4771 C C . ASN B 1 113 ? 18.734 -16.078 -24.828 1 87.19 113 ASN B C 1
ATOM 4773 O O . ASN B 1 113 ? 18.141 -17.141 -25 1 87.19 113 ASN B O 1
ATOM 4777 N N . PRO B 1 114 ? 18.703 -15.406 -23.688 1 88.12 114 PRO B N 1
ATOM 4778 C CA . PRO B 1 114 ? 17.953 -15.961 -22.562 1 88.12 114 PRO B CA 1
ATOM 4779 C C . PRO B 1 114 ? 16.453 -15.953 -22.797 1 88.12 114 PRO B C 1
ATOM 4781 O O . PRO B 1 114 ? 15.914 -15 -23.359 1 88.12 114 PRO B O 1
ATOM 4784 N N . ILE B 1 115 ? 15.805 -17.031 -22.484 1 90.31 115 ILE B N 1
ATOM 4785 C CA . ILE B 1 115 ? 14.352 -17.156 -22.438 1 90.31 115 ILE B CA 1
ATOM 4786 C C . ILE B 1 115 ? 13.914 -17.641 -21.047 1 90.31 115 ILE B C 1
ATOM 4788 O O . ILE B 1 115 ? 14.438 -18.625 -20.547 1 90.31 115 ILE B O 1
ATOM 4792 N N . SER B 1 116 ? 13.039 -16.844 -20.438 1 90.44 116 SER B N 1
ATOM 4793 C CA . SER B 1 116 ? 12.547 -17.281 -19.141 1 90.44 116 SER B CA 1
ATOM 4794 C C . SER B 1 116 ? 11.109 -17.781 -19.219 1 90.44 116 SER B C 1
ATOM 4796 O O . SER B 1 116 ? 10.203 -17.016 -19.578 1 90.44 116 SER B O 1
ATOM 4798 N N . LEU B 1 117 ? 10.953 -19.031 -18.859 1 92.81 117 LEU B N 1
ATOM 4799 C CA . LEU B 1 117 ? 9.617 -19.609 -18.719 1 92.81 117 LEU B CA 1
ATOM 4800 C C . LEU B 1 117 ? 9.148 -19.547 -17.266 1 92.81 117 LEU B C 1
ATOM 4802 O O . LEU B 1 117 ? 8.07 -20.047 -16.938 1 92.81 117 LEU B O 1
ATOM 4806 N N . ALA B 1 118 ? 9.984 -18.906 -16.469 1 88.19 118 ALA B N 1
ATOM 4807 C CA . ALA B 1 118 ? 9.672 -18.828 -15.047 1 88.19 118 ALA B CA 1
ATOM 4808 C C . ALA B 1 118 ? 8.992 -17.516 -14.703 1 88.19 118 ALA B C 1
ATOM 4810 O O . ALA B 1 118 ? 8.453 -17.359 -13.602 1 88.19 118 ALA B O 1
ATOM 4811 N N . ASN B 1 119 ? 8.984 -16.625 -15.664 1 74.12 119 ASN B N 1
ATOM 4812 C CA . ASN B 1 119 ? 8.492 -15.266 -15.414 1 74.12 119 ASN B CA 1
ATOM 4813 C C . ASN B 1 119 ? 6.977 -15.234 -15.273 1 74.12 119 ASN B C 1
ATOM 4815 O O . ASN B 1 119 ? 6.258 -15.742 -16.141 1 74.12 119 ASN B O 1
ATOM 4819 N N . GLY B 1 120 ? 6.531 -14.656 -14.242 1 74.12 120 GLY B N 1
ATOM 4820 C CA . GLY B 1 120 ? 5.102 -14.562 -14.008 1 74.12 120 GLY B CA 1
ATOM 4821 C C . GLY B 1 120 ? 4.52 -13.211 -14.375 1 74.12 120 GLY B C 1
ATOM 4822 O O . GLY B 1 120 ? 3.354 -12.938 -14.086 1 74.12 120 GLY B O 1
ATOM 4823 N N . ASP B 1 121 ? 5.359 -12.438 -15.055 1 73.94 121 ASP B N 1
ATOM 4824 C CA . ASP B 1 121 ? 4.844 -11.125 -15.43 1 73.94 121 ASP B CA 1
ATOM 4825 C C . ASP B 1 121 ? 4.008 -11.211 -16.703 1 73.94 121 ASP B C 1
ATOM 4827 O O . ASP B 1 121 ? 4.527 -11.516 -17.781 1 73.94 121 ASP B O 1
ATOM 4831 N N . PRO B 1 122 ? 2.75 -10.945 -16.641 1 73.56 122 PRO B N 1
ATOM 4832 C CA . PRO B 1 122 ? 1.858 -11.039 -17.797 1 73.56 122 PRO B CA 1
ATOM 4833 C C . PRO B 1 122 ? 2.287 -10.125 -18.938 1 73.56 122 PRO B C 1
ATOM 4835 O O . PRO B 1 122 ? 1.859 -10.32 -20.078 1 73.56 122 PRO B O 1
ATOM 4838 N N . ARG B 1 123 ? 3.195 -9.164 -18.703 1 65.25 123 ARG B N 1
ATOM 4839 C CA . ARG B 1 123 ? 3.656 -8.219 -19.719 1 65.25 123 ARG B CA 1
ATOM 4840 C C . ARG B 1 123 ? 4.43 -8.938 -20.828 1 65.25 123 ARG B C 1
ATOM 4842 O O . ARG B 1 123 ? 4.562 -8.414 -21.938 1 65.25 123 ARG B O 1
ATOM 4849 N N . SER B 1 124 ? 4.918 -9.969 -20.344 1 56.06 124 SER B N 1
ATOM 4850 C CA . SER B 1 124 ? 5.715 -10.734 -21.297 1 56.06 124 SER B CA 1
ATOM 4851 C C . SER B 1 124 ? 4.844 -11.344 -22.391 1 56.06 124 SER B C 1
ATOM 4853 O O . SER B 1 124 ? 5.359 -11.859 -23.391 1 56.06 124 SER B O 1
ATOM 4855 N N . ALA B 1 125 ? 3.594 -11.141 -22.078 1 59.97 125 ALA B N 1
ATOM 4856 C CA . ALA B 1 125 ? 2.631 -11.688 -23.031 1 59.97 125 ALA B CA 1
ATOM 4857 C C . ALA B 1 125 ? 2.438 -10.742 -24.219 1 59.97 125 ALA B C 1
ATOM 4859 O O . ALA B 1 125 ? 1.33 -10.25 -24.453 1 59.97 125 ALA B O 1
ATOM 4860 N N . SER B 1 126 ? 3.48 -10.531 -24.859 1 60.75 126 SER B N 1
ATOM 4861 C CA . SER B 1 126 ? 3.539 -9.477 -25.859 1 60.75 126 SER B CA 1
ATOM 4862 C C . SER B 1 126 ? 2.537 -9.719 -26.984 1 60.75 126 SER B C 1
ATOM 4864 O O . SER B 1 126 ? 1.994 -8.773 -27.562 1 60.75 126 SER B O 1
ATOM 4866 N N . ASP B 1 127 ? 2.258 -10.984 -27.109 1 70.69 127 ASP B N 1
ATOM 4867 C CA . ASP B 1 127 ? 1.356 -11.258 -28.219 1 70.69 127 ASP B CA 1
ATOM 4868 C C . ASP B 1 127 ? -0.064 -10.797 -27.906 1 70.69 127 ASP B C 1
ATOM 4870 O O . ASP B 1 127 ? -0.879 -10.617 -28.812 1 70.69 127 ASP B O 1
ATOM 4874 N N . PHE B 1 128 ? -0.302 -10.562 -26.703 1 72.44 128 PHE B N 1
ATOM 4875 C CA . PHE B 1 128 ? -1.653 -10.211 -26.297 1 72.44 128 PHE B CA 1
ATOM 4876 C C . PHE B 1 128 ? -1.804 -8.695 -26.172 1 72.44 128 PHE B C 1
ATOM 4878 O O . PHE B 1 128 ? -2.912 -8.172 -26.266 1 72.44 128 PHE B O 1
ATOM 4885 N N . GLY B 1 129 ? -0.736 -8.094 -26.203 1 70.5 129 GLY B N 1
ATOM 4886 C CA . GLY B 1 129 ? -0.744 -6.652 -26 1 70.5 129 GLY B CA 1
ATOM 4887 C C . GLY B 1 129 ? -1.391 -6.242 -24.688 1 70.5 129 GLY B C 1
ATOM 4888 O O . GLY B 1 129 ? -1.933 -7.086 -23.969 1 70.5 129 GLY B O 1
ATOM 4889 N N . PRO B 1 130 ? -1.327 -5 -24.438 1 74.19 130 PRO B N 1
ATOM 4890 C CA . PRO B 1 130 ? -1.977 -4.504 -23.219 1 74.19 130 PRO B CA 1
ATOM 4891 C C . PRO B 1 130 ? -3.5 -4.5 -23.328 1 74.19 130 PRO B C 1
ATOM 4893 O O . PRO B 1 130 ? -4.047 -4.477 -24.422 1 74.19 130 PRO B O 1
ATOM 4896 N N . CYS B 1 131 ? -4.137 -4.68 -22.25 1 85.31 131 CYS B N 1
ATOM 4897 C CA . CYS B 1 131 ? -5.586 -4.52 -22.219 1 85.31 131 CYS B CA 1
ATOM 4898 C C . CYS B 1 131 ? -5.984 -3.08 -22.531 1 85.31 131 CYS B C 1
ATOM 4900 O O . CYS B 1 131 ? -5.996 -2.229 -21.641 1 85.31 131 CYS B O 1
ATOM 4902 N N . THR B 1 132 ? -6.352 -2.846 -23.734 1 84.38 132 THR B N 1
ATOM 4903 C CA . THR B 1 132 ? -6.668 -1.5 -24.203 1 84.38 132 THR B CA 1
ATOM 4904 C C . THR B 1 132 ? -7.914 -0.966 -23.5 1 84.38 132 THR B C 1
ATOM 4906 O O . THR B 1 132 ? -8.039 0.24 -23.281 1 84.38 132 THR B O 1
ATOM 4909 N N . GLU B 1 133 ? -8.758 -1.918 -23.172 1 88.62 133 GLU B N 1
ATOM 4910 C CA . GLU B 1 133 ? -9.969 -1.508 -22.469 1 88.62 133 GLU B CA 1
ATOM 4911 C C . GLU B 1 133 ? -9.656 -0.936 -21.094 1 88.62 133 GLU B C 1
ATOM 4913 O O . GLU B 1 133 ? -10.328 -0.017 -20.625 1 88.62 133 GLU B O 1
ATOM 4918 N N . ALA B 1 134 ? -8.695 -1.512 -20.5 1 89.44 134 ALA B N 1
ATOM 4919 C CA . ALA B 1 134 ? -8.258 -0.979 -19.219 1 89.44 134 ALA B CA 1
ATOM 4920 C C . ALA B 1 134 ? -7.66 0.418 -19.375 1 89.44 134 ALA B C 1
ATOM 4922 O O . ALA B 1 134 ? -7.957 1.317 -18.578 1 89.44 134 ALA B O 1
ATOM 4923 N N . MET B 1 135 ? -6.887 0.591 -20.359 1 87.5 135 MET B N 1
ATOM 4924 C CA . MET B 1 135 ? -6.277 1.891 -20.625 1 87.5 135 MET B CA 1
ATOM 4925 C C . MET B 1 135 ? -7.344 2.945 -20.906 1 87.5 135 MET B C 1
ATOM 4927 O O . MET B 1 135 ? -7.273 4.059 -20.391 1 87.5 135 MET B O 1
ATOM 4931 N N . LYS B 1 136 ? -8.297 2.582 -21.703 1 89.38 136 LYS B N 1
ATOM 4932 C CA . LYS B 1 136 ? -9.398 3.484 -22.016 1 89.38 136 LYS B CA 1
ATOM 4933 C C . LYS B 1 136 ? -10.172 3.877 -20.75 1 89.38 136 LYS B C 1
ATOM 4935 O O . LYS B 1 136 ? -10.523 5.043 -20.578 1 89.38 136 LYS B O 1
ATOM 4940 N N . ALA B 1 137 ? -10.43 2.881 -19.938 1 89.5 137 ALA B N 1
ATOM 4941 C CA . ALA B 1 137 ? -11.172 3.139 -18.703 1 89.5 137 ALA B CA 1
ATOM 4942 C C . ALA B 1 137 ? -10.414 4.117 -17.812 1 89.5 137 ALA B C 1
ATOM 4944 O O . ALA B 1 137 ? -11.023 4.996 -17.203 1 89.5 137 ALA B O 1
ATOM 4945 N N . SER B 1 138 ? -9.148 3.994 -17.703 1 87.5 138 SER B N 1
ATOM 4946 C CA . SER B 1 138 ? -8.328 4.867 -16.875 1 87.5 138 SER B CA 1
ATOM 4947 C C . SER B 1 138 ? -8.312 6.293 -17.406 1 87.5 138 SER B C 1
ATOM 4949 O O . SER B 1 138 ? -8.469 7.25 -16.656 1 87.5 138 SER B O 1
ATOM 4951 N N . VAL B 1 139 ? -8.133 6.422 -18.688 1 86.62 139 VAL B N 1
ATOM 4952 C CA . VAL B 1 139 ? -8.102 7.738 -19.312 1 86.62 139 VAL B CA 1
ATOM 4953 C C . VAL B 1 139 ? -9.469 8.406 -19.172 1 86.62 139 VAL B C 1
ATOM 4955 O O . VAL B 1 139 ? -9.555 9.609 -18.906 1 86.62 139 VAL B O 1
ATOM 4958 N N . HIS B 1 140 ? -10.453 7.641 -19.359 1 86.5 140 HIS B N 1
ATOM 4959 C CA . HIS B 1 140 ? -11.812 8.156 -19.219 1 86.5 140 HIS B CA 1
ATOM 4960 C C . HIS B 1 140 ? -12.047 8.703 -17.812 1 86.5 140 HIS B C 1
ATOM 4962 O O . HIS B 1 140 ? -12.609 9.797 -17.656 1 86.5 140 HIS B O 1
ATOM 4968 N N . SER B 1 141 ? -11.617 7.992 -16.859 1 83.62 141 SER B N 1
ATOM 4969 C CA . SER B 1 141 ? -11.805 8.422 -15.477 1 83.62 141 SER B CA 1
ATOM 4970 C C . SER B 1 141 ? -11.008 9.695 -15.188 1 83.62 141 SER B C 1
ATOM 4972 O O . SER B 1 141 ? -11.461 10.562 -14.445 1 83.62 141 SER B O 1
ATOM 4974 N N . MET B 1 142 ? -9.891 9.797 -15.734 1 82.44 142 MET B N 1
ATOM 4975 C CA . MET B 1 142 ? -9.031 10.961 -15.516 1 82.44 142 MET B CA 1
ATOM 4976 C C . MET B 1 142 ? -9.648 12.211 -16.125 1 82.44 142 MET B C 1
ATOM 4978 O O . MET B 1 142 ? -9.539 13.297 -15.555 1 82.44 142 MET B O 1
ATOM 4982 N N . ILE B 1 143 ? -10.281 12.023 -17.219 1 81.06 143 ILE B N 1
ATOM 4983 C CA . ILE B 1 143 ? -10.797 13.172 -17.953 1 81.06 143 ILE B CA 1
ATOM 4984 C C . ILE B 1 143 ? -12.188 13.531 -17.438 1 81.06 143 ILE B C 1
ATOM 4986 O O . ILE B 1 143 ? -12.477 14.703 -17.172 1 81.06 143 ILE B O 1
ATOM 4990 N N . ARG B 1 144 ? -13.016 12.586 -17.234 1 78.31 144 ARG B N 1
ATOM 4991 C CA . ARG B 1 144 ? -14.414 12.852 -16.922 1 78.31 144 ARG B CA 1
ATOM 4992 C C . ARG B 1 144 ? -14.609 13.016 -15.422 1 78.31 144 ARG B C 1
ATOM 4994 O O . ARG B 1 144 ? -15.516 13.734 -14.984 1 78.31 144 ARG B O 1
ATOM 5001 N N . ASP B 1 145 ? -13.797 12.383 -14.734 1 73.06 145 ASP B N 1
ATOM 5002 C CA . ASP B 1 145 ? -13.961 12.383 -13.281 1 73.06 145 ASP B CA 1
ATOM 5003 C C . ASP B 1 145 ? -12.695 12.898 -12.594 1 73.06 145 ASP B C 1
ATOM 5005 O O . ASP B 1 145 ? -12.211 12.281 -11.641 1 73.06 145 ASP B O 1
ATOM 5009 N N . ALA B 1 146 ? -12.289 13.961 -13.086 1 69.12 146 ALA B N 1
ATOM 5010 C CA . ALA B 1 146 ? -10.992 14.453 -12.633 1 69.12 146 ALA B CA 1
ATOM 5011 C C . ALA B 1 146 ? -10.977 14.656 -11.117 1 69.12 146 ALA B C 1
ATOM 5013 O O . ALA B 1 146 ? -10 14.312 -10.445 1 69.12 146 ALA B O 1
ATOM 5014 N N . GLN B 1 147 ? -12.062 15.086 -10.594 1 71.19 147 GLN B N 1
ATOM 5015 C CA . GLN B 1 147 ? -12.109 15.336 -9.156 1 71.19 147 GLN B CA 1
ATOM 5016 C C . GLN B 1 147 ? -11.977 14.031 -8.375 1 71.19 147 GLN B C 1
ATOM 5018 O O . GLN B 1 147 ? -11.258 13.969 -7.375 1 71.19 147 GLN B O 1
ATOM 5023 N N . GLN B 1 148 ? -12.547 13.031 -8.852 1 74.31 148 GLN B N 1
ATOM 5024 C CA . GLN B 1 148 ? -12.516 11.75 -8.156 1 74.31 148 GLN B CA 1
ATOM 5025 C C . GLN B 1 148 ? -11.18 11.039 -8.375 1 74.31 148 GLN B C 1
ATOM 5027 O O . GLN B 1 148 ? -10.672 10.375 -7.473 1 74.31 148 GLN B O 1
ATOM 5032 N N . SER B 1 149 ? -10.641 11.273 -9.492 1 77.56 149 SER B N 1
ATOM 5033 C CA . SER B 1 149 ? -9.445 10.516 -9.859 1 77.56 149 SER B CA 1
ATOM 5034 C C . SER B 1 149 ? -8.18 11.18 -9.336 1 77.56 149 SER B C 1
ATOM 5036 O O . SER B 1 149 ? -7.113 10.57 -9.32 1 77.56 149 SER B O 1
ATOM 5038 N N . LEU B 1 150 ? -8.32 12.32 -8.812 1 80.69 150 LEU B N 1
ATOM 5039 C CA . LEU B 1 150 ? -7.117 13.031 -8.383 1 80.69 150 LEU B CA 1
ATOM 5040 C C . LEU B 1 150 ? -7.113 13.227 -6.871 1 80.69 150 LEU B C 1
ATOM 5042 O O . LEU B 1 150 ? -6.059 13.445 -6.27 1 80.69 150 LEU B O 1
ATOM 5046 N N . GLY B 1 151 ? -8.266 13.195 -6.285 1 83.5 151 GLY B N 1
ATOM 5047 C CA . GLY B 1 151 ? -8.391 13.5 -4.867 1 83.5 151 GLY B CA 1
ATOM 5048 C C . GLY B 1 151 ? -8.32 12.273 -3.982 1 83.5 151 GLY B C 1
ATOM 5049 O O . GLY B 1 151 ? -8.242 11.148 -4.48 1 83.5 151 GLY B O 1
ATOM 5050 N N . TYR B 1 152 ? -8.312 12.547 -2.643 1 81.81 152 TYR B N 1
ATOM 5051 C CA . TYR B 1 152 ? -8.344 11.453 -1.675 1 81.81 152 TYR B CA 1
ATOM 5052 C C . TYR B 1 152 ? -9.633 10.648 -1.8 1 81.81 152 TYR B C 1
ATOM 5054 O O . TYR B 1 152 ? -10.664 11.18 -2.236 1 81.81 152 TYR B O 1
ATOM 5062 N N . ALA B 1 153 ? -9.516 9.438 -1.504 1 84.06 153 ALA B N 1
ATOM 5063 C CA . ALA B 1 153 ? -10.672 8.562 -1.34 1 84.06 153 ALA B CA 1
ATOM 5064 C C . ALA B 1 153 ? -10.758 8.031 0.087 1 84.06 153 ALA B C 1
ATOM 5066 O O . ALA B 1 153 ? -9.805 8.156 0.86 1 84.06 153 ALA B O 1
ATOM 5067 N N . ASN B 1 154 ? -11.984 7.582 0.342 1 85.69 154 ASN B N 1
ATOM 5068 C CA . ASN B 1 154 ? -12.117 6.828 1.586 1 85.69 154 ASN B CA 1
ATOM 5069 C C . ASN B 1 154 ? -11 5.797 1.735 1 85.69 154 ASN B C 1
ATOM 5071 O O . ASN B 1 154 ? -10.547 5.219 0.747 1 85.69 154 ASN B O 1
ATOM 5075 N N . ALA B 1 155 ? -10.688 5.621 3.016 1 88.44 155 ALA B N 1
ATOM 5076 C CA . ALA B 1 155 ? -9.594 4.699 3.307 1 88.44 155 ALA B CA 1
ATOM 5077 C C . ALA B 1 155 ? -9.875 3.314 2.734 1 88.44 155 ALA B C 1
ATOM 5079 O O . ALA B 1 155 ? -8.953 2.59 2.361 1 88.44 155 ALA B O 1
ATOM 5080 N N . CYS B 1 156 ? -11.125 2.957 2.637 1 95.19 156 CYS B N 1
ATOM 5081 C CA . CYS B 1 156 ? -11.492 1.635 2.145 1 95.19 156 CYS B CA 1
ATOM 5082 C C . CYS B 1 156 ? -11.664 1.646 0.631 1 95.19 156 CYS B C 1
ATOM 5084 O O . CYS B 1 156 ? -11.828 0.592 0.013 1 95.19 156 CYS B O 1
ATOM 5086 N N . GLY B 1 157 ? -11.672 2.754 0.061 1 95.06 157 GLY B N 1
ATOM 5087 C CA . GLY B 1 157 ? -11.82 2.877 -1.381 1 95.06 157 GLY B CA 1
ATOM 5088 C C . GLY B 1 157 ? -12.938 3.814 -1.787 1 95.06 157 GLY B C 1
ATOM 5089 O O . GLY B 1 157 ? -13.766 4.191 -0.958 1 95.06 157 GLY B O 1
ATOM 5090 N N . VAL B 1 158 ? -12.914 4.203 -3.035 1 93.75 158 VAL B N 1
ATOM 5091 C CA . VAL B 1 158 ? -13.953 5.051 -3.615 1 93.75 158 VAL B CA 1
ATOM 5092 C C . VAL B 1 158 ? -15.305 4.352 -3.525 1 93.75 158 VAL B C 1
ATOM 5094 O O . VAL B 1 158 ? -15.406 3.152 -3.797 1 93.75 158 VAL B O 1
ATOM 5097 N N . SER B 1 159 ? -16.312 5.074 -3.164 1 93.88 159 SER B N 1
ATOM 5098 C CA . SER B 1 159 ? -17.625 4.5 -2.895 1 93.88 159 SER B CA 1
ATOM 5099 C C . SER B 1 159 ? -18.172 3.758 -4.113 1 93.88 159 SER B C 1
ATOM 5101 O O . SER B 1 159 ? -18.625 2.621 -3.998 1 93.88 159 SER B O 1
ATOM 5103 N N . SER B 1 160 ? -18.156 4.414 -5.266 1 93.62 160 SER B N 1
ATOM 5104 C CA . SER B 1 160 ? -18.672 3.795 -6.48 1 93.62 160 SER B CA 1
ATOM 5105 C C . SER B 1 160 ? -17.891 2.541 -6.84 1 93.62 160 SER B C 1
ATOM 5107 O O . SER B 1 160 ? -18.438 1.583 -7.379 1 93.62 160 SER B O 1
ATOM 5109 N N . VAL B 1 161 ? -16.656 2.564 -6.531 1 96.56 161 VAL B N 1
ATOM 5110 C CA . VAL B 1 161 ? -15.781 1.426 -6.805 1 96.56 161 VAL B CA 1
ATOM 5111 C C . VAL B 1 161 ? -16.156 0.261 -5.887 1 96.56 161 VAL B C 1
ATOM 5113 O O . VAL B 1 161 ? -16.312 -0.872 -6.348 1 96.56 161 VAL B O 1
ATOM 5116 N N . ARG B 1 162 ? -16.297 0.533 -4.613 1 98.19 162 ARG B N 1
ATOM 5117 C CA . ARG B 1 162 ? -16.656 -0.496 -3.645 1 98.19 162 ARG B CA 1
ATOM 5118 C C . ARG B 1 162 ? -18.016 -1.106 -3.98 1 98.19 162 ARG B C 1
ATOM 5120 O O . ARG B 1 162 ? -18.219 -2.312 -3.818 1 98.19 162 ARG B O 1
ATOM 5127 N N . LYS B 1 163 ? -18.922 -0.294 -4.438 1 98 163 LYS B N 1
ATOM 5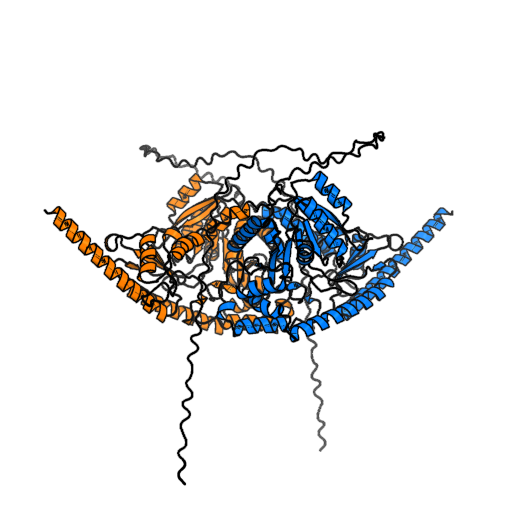128 C CA . LYS B 1 163 ? -20.234 -0.784 -4.852 1 98 163 LYS B CA 1
ATOM 5129 C C . LYS B 1 163 ? -20.125 -1.744 -6.031 1 98 163 LYS B C 1
ATOM 5131 O O . LYS B 1 163 ? -20.75 -2.799 -6.047 1 98 163 LYS B O 1
ATOM 5136 N N . ALA B 1 164 ? -19.359 -1.359 -7.008 1 97.88 164 ALA B N 1
ATOM 5137 C CA . ALA B 1 164 ? -19.172 -2.207 -8.18 1 97.88 164 ALA B CA 1
ATOM 5138 C C . ALA B 1 164 ? -18.562 -3.551 -7.797 1 97.88 164 ALA B C 1
ATOM 5140 O O . ALA B 1 164 ? -18.969 -4.598 -8.305 1 97.88 164 ALA B O 1
ATOM 5141 N N . ILE B 1 165 ? -17.609 -3.516 -6.906 1 98.56 165 ILE B N 1
ATOM 5142 C CA . ILE B 1 165 ? -16.969 -4.742 -6.453 1 98.56 165 ILE B CA 1
ATOM 5143 C C . ILE B 1 165 ? -17.969 -5.602 -5.684 1 98.56 165 ILE B C 1
ATOM 5145 O O . ILE B 1 165 ? -18.031 -6.816 -5.875 1 98.56 165 ILE B O 1
ATOM 5149 N N . ALA B 1 166 ? -18.688 -4.973 -4.785 1 98.62 166 ALA B N 1
ATOM 5150 C CA . ALA B 1 166 ? -19.703 -5.691 -4.027 1 98.62 166 ALA B CA 1
ATOM 5151 C C . ALA B 1 166 ? -20.688 -6.391 -4.957 1 98.62 166 ALA B C 1
ATOM 5153 O O . ALA B 1 166 ? -21.031 -7.555 -4.746 1 98.62 166 ALA B O 1
ATOM 5154 N N . GLU B 1 167 ? -21.109 -5.699 -5.941 1 97.75 167 GLU B N 1
ATOM 5155 C CA . GLU B 1 167 ? -22.031 -6.277 -6.91 1 97.75 167 GLU B CA 1
ATOM 5156 C C . GLU B 1 167 ? -21.406 -7.469 -7.629 1 97.75 167 GLU B C 1
ATOM 5158 O O . GLU B 1 167 ? -22.062 -8.492 -7.84 1 97.75 167 GLU B O 1
ATOM 5163 N N . HIS B 1 168 ? -20.203 -7.359 -7.984 1 97.06 168 HIS B N 1
ATOM 5164 C CA . HIS B 1 168 ? -19.484 -8.406 -8.695 1 97.06 168 HIS B CA 1
ATOM 5165 C C . HIS B 1 168 ? -19.375 -9.672 -7.848 1 97.06 168 HIS B C 1
ATOM 5167 O O . HIS B 1 168 ? -19.375 -10.781 -8.375 1 97.06 168 HIS B O 1
ATOM 5173 N N . HIS B 1 169 ? -19.266 -9.508 -6.566 1 97.94 169 HIS B N 1
ATOM 5174 C CA . HIS B 1 169 ? -19.047 -10.641 -5.668 1 97.94 169 HIS B CA 1
ATOM 5175 C C . HIS B 1 169 ? -20.344 -11.023 -4.953 1 97.94 169 HIS B C 1
ATOM 5177 O O . HIS B 1 169 ? -20.312 -11.695 -3.92 1 97.94 169 HIS B O 1
ATOM 5183 N N . SER B 1 170 ? -21.422 -10.523 -5.402 1 97.56 170 SER B N 1
ATOM 5184 C CA . SER B 1 170 ? -22.719 -10.906 -4.859 1 97.56 170 SER B CA 1
ATOM 5185 C C . SER B 1 170 ? -23.328 -12.055 -5.66 1 97.56 170 SER B C 1
ATOM 5187 O O . SER B 1 170 ? -23.156 -12.125 -6.879 1 97.56 170 SER B O 1
ATOM 5189 N N . TYR B 1 171 ? -23.969 -12.898 -4.973 1 94.94 171 TYR B N 1
ATOM 5190 C CA . TYR B 1 171 ? -24.625 -14.07 -5.523 1 94.94 171 TYR B CA 1
ATOM 5191 C C . TYR B 1 171 ? -26.094 -14.109 -5.109 1 94.94 171 TYR B C 1
ATOM 5193 O O . TYR B 1 171 ? -26.5 -13.406 -4.184 1 94.94 171 TYR B O 1
ATOM 5201 N N . PRO B 1 172 ? -26.891 -14.922 -5.867 1 93.5 172 PRO B N 1
ATOM 5202 C CA . PRO B 1 172 ? -28.312 -14.984 -5.523 1 93.5 172 PRO B CA 1
ATOM 5203 C C . PRO B 1 172 ? -28.547 -15.367 -4.066 1 93.5 172 PRO B C 1
ATOM 5205 O O . PRO B 1 172 ? -29.469 -14.844 -3.43 1 93.5 172 PRO B O 1
ATOM 5208 N N . GLU B 1 173 ? -27.703 -16.172 -3.502 1 90.75 173 GLU B N 1
ATOM 5209 C CA . GLU B 1 173 ? -27.906 -16.688 -2.15 1 90.75 173 GLU B CA 1
ATOM 5210 C C . GLU B 1 173 ? -27.266 -15.758 -1.111 1 90.75 173 GLU B C 1
ATOM 5212 O O . GLU B 1 173 ? -27.562 -15.859 0.08 1 90.75 173 GLU B O 1
ATOM 5217 N N . HIS B 1 174 ? -26.406 -14.945 -1.572 1 90.5 174 HIS B N 1
ATOM 5218 C CA . HIS B 1 174 ? -25.703 -14.094 -0.625 1 90.5 174 HIS B CA 1
ATOM 5219 C C . HIS B 1 174 ? -25.172 -12.836 -1.302 1 90.5 174 HIS B C 1
ATOM 5221 O O . HIS B 1 174 ? -24.234 -12.891 -2.104 1 90.5 174 HIS B O 1
ATOM 5227 N N . ARG B 1 175 ? -25.766 -11.727 -0.88 1 95 175 ARG B N 1
ATOM 5228 C CA . ARG B 1 175 ? -25.359 -10.414 -1.382 1 95 175 ARG B CA 1
ATOM 5229 C C . ARG B 1 175 ? -24.516 -9.672 -0.348 1 95 175 ARG B C 1
ATOM 5231 O O . ARG B 1 175 ? -24.812 -9.719 0.848 1 95 175 ARG B O 1
ATOM 5238 N N . ILE B 1 176 ? -23.484 -9.039 -0.829 1 96.94 176 ILE B N 1
ATOM 5239 C CA . ILE B 1 176 ? -22.703 -8.18 0.054 1 96.94 176 ILE B CA 1
ATOM 5240 C C . ILE B 1 176 ? -22.828 -6.73 -0.396 1 96.94 176 ILE B C 1
ATOM 5242 O O . ILE B 1 176 ? -23.359 -6.449 -1.473 1 96.94 176 ILE B O 1
ATOM 5246 N N . GLU B 1 177 ? -22.422 -5.824 0.51 1 97.88 177 GLU B N 1
ATOM 5247 C CA . GLU B 1 177 ? -22.531 -4.387 0.288 1 97.88 177 GLU B CA 1
ATOM 5248 C C . GLU B 1 177 ? -21.156 -3.73 0.23 1 97.88 177 GLU B C 1
ATOM 5250 O O . GLU B 1 177 ? -20.141 -4.379 0.505 1 97.88 177 GLU B O 1
ATOM 5255 N N . ALA B 1 178 ? -21.219 -2.512 -0.168 1 97.94 178 ALA B N 1
ATOM 5256 C CA . ALA B 1 178 ? -19.984 -1.739 -0.279 1 97.94 178 ALA B CA 1
ATOM 5257 C C . ALA B 1 178 ? -19.188 -1.78 1.024 1 97.94 178 ALA B C 1
ATOM 5259 O O . ALA B 1 178 ? -17.953 -1.774 1.01 1 97.94 178 ALA B O 1
ATOM 5260 N N . ARG B 1 179 ? -19.828 -1.842 2.172 1 97.06 179 ARG B N 1
ATOM 5261 C CA . ARG B 1 179 ? -19.156 -1.843 3.471 1 97.06 179 ARG B CA 1
ATOM 5262 C C . ARG B 1 179 ? -18.359 -3.121 3.672 1 97.06 179 ARG B C 1
ATOM 5264 O O . ARG B 1 179 ? -17.484 -3.184 4.547 1 97.06 179 ARG B O 1
ATOM 5271 N N . ASN B 1 180 ? -18.641 -4.148 2.873 1 98.5 180 ASN B N 1
ATOM 5272 C CA . ASN B 1 180 ? -17.953 -5.426 2.982 1 98.5 180 ASN B CA 1
ATOM 5273 C C . ASN B 1 180 ? -16.75 -5.488 2.049 1 98.5 180 ASN B C 1
ATOM 5275 O O . ASN B 1 180 ? -16.172 -6.562 1.834 1 98.5 180 ASN B O 1
ATOM 5279 N N . VAL B 1 181 ? -16.438 -4.328 1.457 1 98.75 181 VAL B N 1
ATOM 5280 C CA . VAL B 1 181 ? -15.375 -4.281 0.464 1 98.75 181 VAL B CA 1
ATOM 5281 C C . VAL B 1 181 ? -14.297 -3.291 0.908 1 98.75 181 VAL B C 1
ATOM 5283 O O . VAL B 1 181 ? -14.609 -2.176 1.334 1 98.75 181 VAL B O 1
ATOM 5286 N N . ILE B 1 182 ? -13.055 -3.705 0.862 1 98.62 182 ILE B N 1
ATOM 5287 C CA . ILE B 1 182 ? -11.922 -2.797 0.997 1 98.62 182 ILE B CA 1
ATOM 5288 C C . ILE B 1 182 ? -11.031 -2.9 -0.237 1 98.62 182 ILE B C 1
ATOM 5290 O O . ILE B 1 182 ? -10.578 -3.992 -0.596 1 98.62 182 ILE B O 1
ATOM 5294 N N . VAL B 1 183 ? -10.82 -1.766 -0.919 1 98.31 183 VAL B N 1
ATOM 5295 C CA . VAL B 1 183 ? -9.922 -1.726 -2.068 1 98.31 183 VAL B CA 1
ATOM 5296 C C . VAL B 1 183 ? -8.469 -1.744 -1.591 1 98.31 183 VAL B C 1
ATOM 5298 O O . VAL B 1 183 ? -8.133 -1.119 -0.582 1 98.31 183 VAL B O 1
ATOM 5301 N N . THR B 1 184 ? -7.629 -2.482 -2.303 1 97.88 184 THR B N 1
ATOM 5302 C CA . THR B 1 184 ? -6.25 -2.686 -1.879 1 97.88 184 THR B CA 1
ATOM 5303 C C . THR B 1 184 ? -5.293 -2.537 -3.059 1 97.88 184 THR B C 1
ATOM 5305 O O . THR B 1 184 ? -5.727 -2.453 -4.211 1 97.88 184 THR B O 1
ATOM 5308 N N . ASN B 1 185 ? -4.008 -2.416 -2.746 1 96.62 185 ASN B N 1
ATOM 5309 C CA . ASN B 1 185 ? -2.977 -2.383 -3.777 1 96.62 185 ASN B CA 1
ATOM 5310 C C . ASN B 1 185 ? -2.723 -3.768 -4.363 1 96.62 185 ASN B C 1
ATOM 5312 O O . ASN B 1 185 ? -1.748 -4.43 -4.004 1 96.62 185 ASN B O 1
ATOM 5316 N N . GLY B 1 186 ? -3.58 -4.195 -5.238 1 96.31 186 GLY B N 1
ATOM 5317 C CA . GLY B 1 186 ? -3.512 -5.527 -5.824 1 96.31 186 GLY B CA 1
ATOM 5318 C C . GLY B 1 186 ? -4.023 -6.613 -4.898 1 96.31 186 GLY B C 1
ATOM 5319 O O . GLY B 1 186 ? -4.395 -6.34 -3.754 1 96.31 186 GLY B O 1
ATOM 5320 N N . CYS B 1 187 ? -4.059 -7.809 -5.469 1 97 187 CYS B N 1
ATOM 5321 C CA . CYS B 1 187 ? -4.457 -8.961 -4.672 1 97 187 CYS B CA 1
ATOM 5322 C C . CYS B 1 187 ? -3.465 -9.211 -3.541 1 97 187 CYS B C 1
ATOM 5324 O O . CYS B 1 187 ? -3.852 -9.641 -2.453 1 97 187 CYS B O 1
ATOM 5326 N N . SER B 1 188 ? -2.223 -8.953 -3.801 1 95.56 188 SER B N 1
ATOM 5327 C CA . SER B 1 188 ? -1.217 -9.078 -2.75 1 95.56 188 SER B CA 1
ATOM 5328 C C . SER B 1 188 ? -1.548 -8.188 -1.559 1 95.56 188 SER B C 1
ATOM 5330 O O . SER B 1 188 ? -1.38 -8.594 -0.407 1 95.56 188 SER B O 1
ATOM 5332 N N . GLY B 1 189 ? -1.979 -6.953 -1.862 1 96.75 189 GLY B N 1
ATOM 5333 C CA . GLY B 1 189 ? -2.418 -6.082 -0.785 1 96.75 189 GLY B CA 1
ATOM 5334 C C . GLY B 1 189 ? -3.615 -6.625 -0.028 1 96.75 189 GLY B C 1
ATOM 5335 O O . GLY B 1 189 ? -3.727 -6.438 1.186 1 96.75 189 GLY B O 1
ATOM 5336 N N . ALA B 1 190 ? -4.508 -7.242 -0.726 1 98.38 190 ALA B N 1
ATOM 5337 C CA . ALA B 1 190 ? -5.676 -7.863 -0.102 1 98.38 190 ALA B CA 1
ATOM 5338 C C . ALA B 1 190 ? -5.258 -8.945 0.886 1 98.38 190 ALA B C 1
ATOM 5340 O O . ALA B 1 190 ? -5.754 -8.992 2.014 1 98.38 190 ALA B O 1
ATOM 5341 N N . LEU B 1 191 ? -4.344 -9.758 0.476 1 98.06 191 LEU B N 1
ATOM 5342 C CA . LEU B 1 191 ? -3.844 -10.836 1.319 1 98.06 191 LEU B CA 1
ATOM 5343 C C . LEU B 1 191 ? -3.09 -10.281 2.523 1 98.06 191 LEU B C 1
ATOM 5345 O O . LEU B 1 191 ? -3.271 -10.758 3.646 1 98.06 191 LEU B O 1
ATOM 5349 N N . GLU B 1 192 ? -2.297 -9.336 2.252 1 96.19 192 GLU B N 1
ATOM 5350 C CA . GLU B 1 192 ? -1.559 -8.703 3.344 1 96.19 192 GLU B CA 1
ATOM 5351 C C . GLU B 1 192 ? -2.508 -8.133 4.391 1 96.19 192 GLU B C 1
ATOM 5353 O O . GLU B 1 192 ? -2.297 -8.312 5.594 1 96.19 192 GLU B O 1
ATOM 5358 N N . LEU B 1 193 ? -3.496 -7.395 3.947 1 97.38 193 LEU B N 1
ATOM 5359 C CA . LEU B 1 193 ? -4.48 -6.812 4.852 1 97.38 193 LEU B CA 1
ATOM 5360 C C . LEU B 1 193 ? -5.188 -7.895 5.656 1 97.38 193 LEU B C 1
ATOM 5362 O O . LEU B 1 193 ? -5.355 -7.766 6.871 1 97.38 193 LEU B O 1
ATOM 5366 N N . ALA B 1 194 ? -5.602 -8.922 4.996 1 98.06 194 ALA B N 1
ATOM 5367 C CA . ALA B 1 194 ? -6.285 -10.023 5.672 1 98.06 194 ALA B CA 1
ATOM 5368 C C . ALA B 1 194 ? -5.391 -10.656 6.734 1 98.06 194 ALA B C 1
ATOM 5370 O O . ALA B 1 194 ? -5.828 -10.898 7.859 1 98.06 194 ALA B O 1
ATOM 5371 N N . PHE B 1 195 ? -4.145 -10.922 6.418 1 97.5 195 PHE B N 1
ATOM 5372 C CA . PHE B 1 195 ? -3.211 -11.539 7.352 1 97.5 195 PHE B CA 1
ATOM 5373 C C . PHE B 1 195 ? -2.945 -10.625 8.539 1 97.5 195 PHE B C 1
ATOM 5375 O O . PHE B 1 195 ? -2.969 -11.07 9.688 1 97.5 195 PHE B O 1
ATOM 5382 N N . ASN B 1 196 ? -2.697 -9.352 8.242 1 95.31 196 ASN B N 1
ATOM 5383 C CA . ASN B 1 196 ? -2.422 -8.398 9.312 1 95.31 196 ASN B CA 1
ATOM 5384 C C . ASN B 1 196 ? -3.619 -8.242 10.25 1 95.31 196 ASN B C 1
ATOM 5386 O O . ASN B 1 196 ? -3.451 -8.023 11.445 1 95.31 196 ASN B O 1
ATOM 5390 N N . ALA B 1 197 ? -4.785 -8.312 9.711 1 97.38 197 ALA B N 1
ATOM 5391 C CA . ALA B 1 197 ? -5.996 -8.18 10.516 1 97.38 197 ALA B CA 1
ATOM 5392 C C . ALA B 1 197 ? -6.258 -9.438 11.328 1 97.38 197 ALA B C 1
ATOM 5394 O O . ALA B 1 197 ? -6.906 -9.391 12.375 1 97.38 197 ALA B O 1
ATOM 5395 N N . LEU B 1 198 ? -5.734 -10.555 10.914 1 97.62 198 LEU B N 1
ATOM 5396 C CA . LEU B 1 198 ? -6.148 -11.852 11.438 1 97.62 198 LEU B CA 1
ATOM 5397 C C . LEU B 1 198 ? -5.078 -12.438 12.352 1 97.62 198 LEU B C 1
ATOM 5399 O O . LEU B 1 198 ? -5.391 -13.148 13.312 1 97.62 198 LEU B O 1
ATOM 5403 N N . LEU B 1 199 ? -3.805 -12.203 12.078 1 96.81 199 LEU B N 1
ATOM 5404 C CA . LEU B 1 199 ? -2.754 -13.031 12.664 1 96.81 199 LEU B CA 1
ATOM 5405 C C . LEU B 1 199 ? -1.975 -12.25 13.719 1 96.81 199 LEU B C 1
ATOM 5407 O O . LEU B 1 199 ? -1.771 -11.039 13.578 1 96.81 199 LEU B O 1
ATOM 5411 N N . ASP B 1 200 ? -1.563 -12.93 14.703 1 94.12 200 ASP B N 1
ATOM 5412 C CA . ASP B 1 200 ? -0.697 -12.469 15.781 1 94.12 200 ASP B CA 1
ATOM 5413 C C . ASP B 1 200 ? 0.451 -13.445 16.016 1 94.12 200 ASP B C 1
ATOM 5415 O O . ASP B 1 200 ? 0.391 -14.602 15.594 1 94.12 200 ASP B O 1
ATOM 5419 N N . PRO B 1 201 ? 1.537 -12.852 16.641 1 91.56 201 PRO B N 1
ATOM 5420 C CA . PRO B 1 201 ? 2.529 -13.828 17.094 1 91.56 201 PRO B CA 1
ATOM 5421 C C . PRO B 1 201 ? 1.918 -14.945 17.938 1 91.56 201 PRO B C 1
ATOM 5423 O O . PRO B 1 201 ? 1.063 -14.68 18.797 1 91.56 201 PRO B O 1
ATOM 5426 N N . GLY B 1 202 ? 2.232 -16.188 17.594 1 91.31 202 GLY B N 1
ATOM 5427 C CA . GLY B 1 202 ? 1.716 -17.312 18.344 1 91.31 202 GLY B CA 1
ATOM 5428 C C . GLY B 1 202 ? 0.568 -18.016 17.641 1 91.31 202 GLY B C 1
ATOM 5429 O O . GLY B 1 202 ? 0.243 -19.156 17.969 1 91.31 202 GLY B O 1
ATOM 5430 N N . CYS B 1 203 ? -0.046 -17.344 16.688 1 94.69 203 CYS B N 1
ATOM 5431 C CA . CYS B 1 203 ? -1.093 -17.969 15.891 1 94.69 203 CYS B CA 1
ATOM 5432 C C . CYS B 1 203 ? -0.503 -18.688 14.68 1 94.69 203 CYS B C 1
ATOM 5434 O O . CYS B 1 203 ? 0.706 -18.625 14.453 1 94.69 203 CYS B O 1
ATOM 5436 N N . GLY B 1 204 ? -1.437 -19.484 14.078 1 95.88 204 GLY B N 1
ATOM 5437 C CA . GLY B 1 204 ? -1.024 -20.172 12.867 1 95.88 204 GLY B CA 1
ATOM 5438 C C . GLY B 1 204 ? -2.02 -20.031 11.727 1 95.88 204 GLY B C 1
ATOM 5439 O O . GLY B 1 204 ? -3.15 -19.578 11.938 1 95.88 204 GLY B O 1
ATOM 5440 N N . VAL B 1 205 ? -1.572 -20.406 10.562 1 98.06 205 VAL B N 1
ATOM 5441 C CA . VAL B 1 205 ? -2.412 -20.375 9.367 1 98.06 205 VAL B CA 1
ATOM 5442 C C . VAL B 1 205 ? -2.057 -21.562 8.469 1 98.06 205 VAL B C 1
ATOM 5444 O O . VAL B 1 205 ? -0.886 -21.938 8.359 1 98.06 205 VAL B O 1
ATOM 5447 N N . LEU B 1 206 ? -3.086 -22.219 7.926 1 98.44 206 LEU B N 1
ATOM 5448 C CA . LEU B 1 206 ? -2.895 -23.266 6.941 1 98.44 206 LEU B CA 1
ATOM 5449 C C . LEU B 1 206 ? -2.682 -22.688 5.547 1 98.44 206 LEU B C 1
ATOM 5451 O O . LEU B 1 206 ? -3.482 -21.875 5.082 1 98.44 206 LEU B O 1
ATOM 5455 N N . ILE B 1 207 ? -1.571 -23.062 4.871 1 98.12 207 ILE B N 1
ATOM 5456 C CA . ILE B 1 207 ? -1.344 -22.609 3.502 1 98.12 207 ILE B CA 1
ATOM 5457 C C . ILE B 1 207 ? -1.063 -23.812 2.605 1 98.12 207 ILE B C 1
ATOM 5459 O O . ILE B 1 207 ? -0.544 -24.828 3.068 1 98.12 207 ILE B O 1
ATOM 5463 N N . PRO B 1 208 ? -1.431 -23.703 1.362 1 98.12 208 PRO B N 1
ATOM 5464 C CA . PRO B 1 208 ? -1.219 -24.844 0.467 1 98.12 208 PRO B CA 1
ATOM 5465 C C . PRO B 1 208 ? 0.252 -25.047 0.113 1 98.12 208 PRO B C 1
ATOM 5467 O O . PRO B 1 208 ? 1.033 -24.094 0.123 1 98.12 208 PRO B O 1
ATOM 5470 N N . GLN B 1 209 ? 0.578 -26.219 -0.157 1 97.38 209 GLN B N 1
ATOM 5471 C CA . GLN B 1 209 ? 1.874 -26.625 -0.693 1 97.38 209 GLN B CA 1
ATOM 5472 C C . GLN B 1 209 ? 1.71 -27.609 -1.85 1 97.38 209 GLN B C 1
ATOM 5474 O O . GLN B 1 209 ? 1.218 -28.719 -1.659 1 97.38 209 GLN B O 1
ATOM 5479 N N . PRO B 1 210 ? 2.152 -27.297 -3.084 1 96.44 210 PRO B N 1
ATOM 5480 C CA . PRO B 1 210 ? 2.947 -26.125 -3.445 1 96.44 210 PRO B CA 1
ATOM 5481 C C . PRO B 1 210 ? 2.123 -24.844 -3.473 1 96.44 210 PRO B C 1
ATOM 5483 O O . PRO B 1 210 ? 0.906 -24.891 -3.67 1 96.44 210 PRO B O 1
ATOM 5486 N N . SER B 1 211 ? 2.754 -23.719 -3.223 1 94.69 211 SER B N 1
ATOM 5487 C CA . SER B 1 211 ? 2.164 -22.391 -3.338 1 94.69 211 SER B CA 1
ATOM 5488 C C . SER B 1 211 ? 3.236 -21.328 -3.553 1 94.69 211 SER B C 1
ATOM 5490 O O . SER B 1 211 ? 4.43 -21.609 -3.441 1 94.69 211 SER B O 1
ATOM 5492 N N . ILE B 1 212 ? 2.791 -20.188 -3.914 1 89.62 212 ILE B N 1
ATOM 5493 C CA . ILE B 1 212 ? 3.723 -19.078 -4.008 1 89.62 212 ILE B CA 1
ATOM 5494 C C . ILE B 1 212 ? 4.23 -18.703 -2.615 1 89.62 212 ILE B C 1
ATOM 5496 O O . ILE B 1 212 ? 3.49 -18.797 -1.633 1 89.62 212 ILE B O 1
ATOM 5500 N N . PRO B 1 213 ? 5.402 -18.25 -2.492 1 89.12 213 PRO B N 1
ATOM 5501 C CA . PRO B 1 213 ? 6.035 -18.016 -1.196 1 89.12 213 PRO B CA 1
ATOM 5502 C C . PRO B 1 213 ? 5.402 -16.844 -0.442 1 89.12 213 PRO B C 1
ATOM 5504 O O . PRO B 1 213 ? 5.594 -16.703 0.769 1 89.12 213 PRO B O 1
ATOM 5507 N N . MET B 1 214 ? 4.695 -16.094 -1.012 1 90.69 214 MET B N 1
ATOM 5508 C CA . MET B 1 214 ? 4.168 -14.844 -0.455 1 90.69 214 MET B CA 1
ATOM 5509 C C . MET B 1 214 ? 3.334 -15.117 0.792 1 90.69 214 MET B C 1
ATOM 5511 O O . MET B 1 214 ? 3.365 -14.344 1.748 1 90.69 214 MET B O 1
ATOM 5515 N N . TYR B 1 215 ? 2.58 -16.188 0.838 1 95.44 215 TYR B N 1
ATOM 5516 C CA . TYR B 1 215 ? 1.754 -16.5 1.999 1 95.44 215 TYR B CA 1
ATOM 5517 C C . TYR B 1 215 ? 2.613 -16.688 3.242 1 95.44 215 TYR B C 1
ATOM 5519 O O . TYR B 1 215 ? 2.32 -16.125 4.301 1 95.44 215 TYR B O 1
ATOM 5527 N N . GLU B 1 216 ? 3.6 -17.469 3.02 1 93.62 216 GLU B N 1
ATOM 5528 C CA . GLU B 1 216 ? 4.508 -17.75 4.125 1 93.62 216 GLU B CA 1
ATOM 5529 C C . GLU B 1 216 ? 5.238 -16.5 4.586 1 93.62 216 GLU B C 1
ATOM 5531 O O . GLU B 1 216 ? 5.355 -16.25 5.785 1 93.62 216 GLU B O 1
ATOM 5536 N N . MET B 1 217 ? 5.676 -15.742 3.645 1 91.19 217 MET B N 1
ATOM 5537 C CA . MET B 1 217 ? 6.387 -14.508 3.957 1 91.19 217 MET B CA 1
ATOM 5538 C C . MET B 1 217 ? 5.504 -13.562 4.77 1 91.19 217 MET B C 1
ATOM 5540 O O . MET B 1 217 ? 5.945 -13.016 5.785 1 91.19 217 MET B O 1
ATOM 5544 N N . MET B 1 218 ? 4.312 -13.367 4.383 1 94.12 218 MET B N 1
ATOM 5545 C CA . MET B 1 218 ? 3.389 -12.453 5.051 1 94.12 218 MET B CA 1
ATOM 5546 C C . MET B 1 218 ? 3.051 -12.953 6.453 1 94.12 218 MET B C 1
ATOM 5548 O O . MET B 1 218 ? 3.08 -12.18 7.41 1 94.12 218 MET B O 1
ATOM 5552 N N . ALA B 1 219 ? 2.75 -14.234 6.539 1 95.12 219 ALA B N 1
ATOM 5553 C CA . ALA B 1 219 ? 2.389 -14.797 7.836 1 95.12 219 ALA B CA 1
ATOM 5554 C C . ALA B 1 219 ? 3.555 -14.711 8.82 1 95.12 219 ALA B C 1
ATOM 5556 O O . ALA B 1 219 ? 3.385 -14.258 9.953 1 95.12 219 ALA B O 1
ATOM 5557 N N . GLU B 1 220 ? 4.727 -15.031 8.359 1 93.25 220 GLU B N 1
ATOM 5558 C CA . GLU B 1 220 ? 5.898 -15.047 9.234 1 93.25 220 GLU B CA 1
ATOM 5559 C C . GLU B 1 220 ? 6.336 -13.633 9.609 1 93.25 220 GLU B C 1
ATOM 5561 O O . GLU B 1 220 ? 6.867 -13.414 10.695 1 93.25 220 GLU B O 1
ATOM 5566 N N . SER B 1 221 ? 6.133 -12.734 8.734 1 90.81 221 SER B N 1
ATOM 5567 C CA . SER B 1 221 ? 6.523 -11.352 9 1 90.81 221 SER B CA 1
ATOM 5568 C C . SER B 1 221 ? 5.801 -10.797 10.219 1 90.81 221 SER B C 1
ATOM 5570 O O . SER B 1 221 ? 6.301 -9.883 10.883 1 90.81 221 SER B O 1
ATOM 5572 N N . VAL B 1 222 ? 4.633 -11.344 10.555 1 91.62 222 VAL B N 1
ATOM 5573 C CA . VAL B 1 222 ? 3.887 -10.852 11.703 1 91.62 222 VAL B CA 1
ATOM 5574 C C . VAL B 1 222 ? 4.074 -11.797 12.883 1 91.62 222 VAL B C 1
ATOM 5576 O O . VAL B 1 222 ? 3.404 -11.664 13.914 1 91.62 222 VAL B O 1
ATOM 5579 N N . GLY B 1 223 ? 4.871 -12.812 12.688 1 91.88 223 GLY B N 1
ATOM 5580 C CA . GLY B 1 223 ? 5.227 -13.703 13.781 1 91.88 223 GLY B CA 1
ATOM 5581 C C . GLY B 1 223 ? 4.336 -14.93 13.867 1 91.88 223 GLY B C 1
ATOM 5582 O O . GLY B 1 223 ? 4.398 -15.688 14.844 1 91.88 223 GLY B O 1
ATOM 5583 N N . ALA B 1 224 ? 3.504 -15.164 12.914 1 95.5 224 ALA B N 1
ATOM 5584 C CA . ALA B 1 224 ? 2.635 -16.344 12.898 1 95.5 224 ALA B CA 1
ATOM 5585 C C . ALA B 1 224 ? 3.375 -17.562 12.375 1 95.5 224 ALA B C 1
ATOM 5587 O O . ALA B 1 224 ? 4.387 -17.438 11.68 1 95.5 224 ALA B O 1
ATOM 5588 N N . THR B 1 225 ? 2.842 -18.688 12.727 1 95 225 THR B N 1
ATOM 5589 C CA . THR B 1 225 ? 3.389 -19.938 12.227 1 95 225 THR B CA 1
ATOM 5590 C C . THR B 1 225 ? 2.6 -20.422 11.016 1 95 225 THR B C 1
ATOM 5592 O O . THR B 1 225 ? 1.374 -20.297 10.969 1 95 225 THR B O 1
ATOM 5595 N N . VAL B 1 226 ? 3.336 -21.094 10.133 1 95.81 226 VAL B N 1
ATOM 5596 C CA . VAL B 1 226 ? 2.717 -21.594 8.914 1 95.81 226 VAL B CA 1
ATOM 5597 C C . VAL B 1 226 ? 2.641 -23.125 8.969 1 95.81 226 VAL B C 1
ATOM 5599 O O . VAL B 1 226 ? 3.625 -23.781 9.297 1 95.81 226 VAL B O 1
ATOM 5602 N N . VAL B 1 227 ? 1.47 -23.641 8.75 1 97.06 227 VAL B N 1
ATOM 5603 C CA . VAL B 1 227 ? 1.265 -25.078 8.555 1 97.06 227 VAL B CA 1
ATOM 5604 C C . VAL B 1 227 ? 0.917 -25.344 7.09 1 97.06 227 VAL B C 1
ATOM 5606 O O . VAL B 1 227 ? -0.137 -24.922 6.605 1 97.06 227 VAL B O 1
ATOM 5609 N N . LYS B 1 228 ? 1.753 -26.109 6.43 1 97.12 228 LYS B N 1
ATOM 5610 C CA . LYS B 1 228 ? 1.573 -26.359 5.004 1 97.12 228 LYS B CA 1
ATOM 5611 C C . LYS B 1 228 ? 0.786 -27.656 4.766 1 97.12 228 LYS B C 1
ATOM 5613 O O . LYS B 1 228 ? 1.209 -28.734 5.188 1 97.12 228 LYS B O 1
ATOM 5618 N N . TYR B 1 229 ? -0.338 -27.484 4.145 1 97.56 229 TYR B N 1
ATOM 5619 C CA . TYR B 1 229 ? -1.079 -28.688 3.795 1 97.56 229 TYR B CA 1
ATOM 5620 C C . TYR B 1 229 ? -0.771 -29.125 2.367 1 97.56 229 TYR B C 1
ATOM 5622 O O . TYR B 1 229 ? -0.478 -28.281 1.508 1 97.56 229 TYR B O 1
ATOM 5630 N N . LYS B 1 230 ? -0.963 -30.328 2.078 1 96.5 230 LYS B N 1
ATOM 5631 C CA . LYS B 1 230 ? -0.429 -30.922 0.852 1 96.5 230 LYS B CA 1
ATOM 5632 C C . LYS B 1 230 ? -1.478 -30.922 -0.258 1 96.5 230 LYS B C 1
ATOM 5634 O O . LYS B 1 230 ? -2.629 -31.297 -0.031 1 96.5 230 LYS B O 1
ATOM 5639 N N . LEU B 1 231 ? -1.058 -30.438 -1.4 1 97.5 231 LEU B N 1
ATOM 5640 C CA . LEU B 1 231 ? -1.763 -30.672 -2.658 1 97.5 231 LEU B CA 1
ATOM 5641 C C . LEU B 1 231 ? -1.169 -31.844 -3.408 1 97.5 231 LEU B C 1
ATOM 5643 O O . LEU B 1 231 ? 0.043 -31.906 -3.627 1 97.5 231 LEU B O 1
ATOM 5647 N N . GLN B 1 232 ? -1.992 -32.719 -3.824 1 96.44 232 GLN B N 1
ATOM 5648 C CA . GLN B 1 232 ? -1.516 -34 -4.34 1 96.44 232 GLN B CA 1
ATOM 5649 C C . GLN B 1 232 ? -1.33 -33.969 -5.855 1 96.44 232 GLN B C 1
ATOM 5651 O O . GLN B 1 232 ? -2.309 -33.906 -6.602 1 96.44 232 GLN B O 1
ATOM 5656 N N . MET B 1 233 ? -0.109 -34.062 -6.266 1 94.94 233 MET B N 1
ATOM 5657 C CA . MET B 1 233 ? 0.256 -33.938 -7.676 1 94.94 233 MET B CA 1
ATOM 5658 C C . MET B 1 233 ? -0.452 -35 -8.5 1 94.94 233 MET B C 1
ATOM 5660 O O . MET B 1 233 ? -0.905 -34.75 -9.617 1 94.94 233 MET B O 1
ATOM 5664 N N . ASP B 1 234 ? -0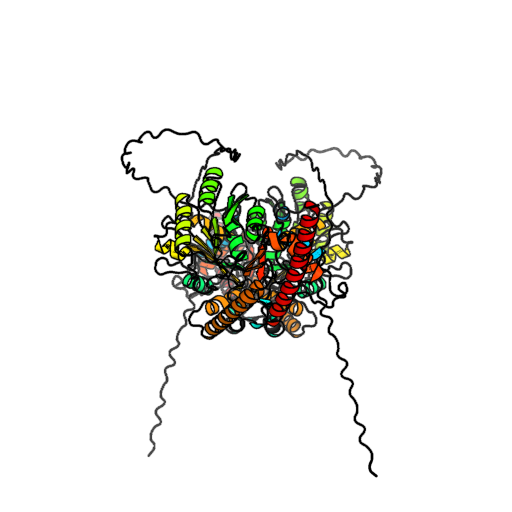.644 -36.188 -7.977 1 93.06 234 ASP B N 1
ATOM 5665 C CA . ASP B 1 234 ? -1.181 -37.344 -8.727 1 93.06 234 ASP B CA 1
ATOM 5666 C C . ASP B 1 234 ? -2.705 -37.375 -8.664 1 93.06 234 ASP B C 1
ATOM 5668 O O . ASP B 1 234 ? -3.342 -38.219 -9.266 1 93.06 234 ASP B O 1
ATOM 5672 N N . CYS B 1 235 ? -3.299 -36.406 -7.969 1 93.81 235 CYS B N 1
ATOM 5673 C CA . CYS B 1 235 ? -4.75 -36.281 -7.871 1 93.81 235 CYS B CA 1
ATOM 5674 C C . CYS B 1 235 ? -5.203 -34.906 -8.305 1 93.81 235 CYS B C 1
ATOM 5676 O O . CYS B 1 235 ? -6.012 -34.281 -7.617 1 93.81 235 CYS B O 1
ATOM 5678 N N . ASN B 1 236 ? -4.609 -34.438 -9.32 1 91.81 236 ASN B N 1
ATOM 5679 C CA . ASN B 1 236 ? -4.953 -33.125 -9.898 1 91.81 236 ASN B CA 1
ATOM 5680 C C . ASN B 1 236 ? -4.77 -32 -8.891 1 91.81 236 ASN B C 1
ATOM 5682 O O . ASN B 1 236 ? -5.566 -31.062 -8.852 1 91.81 236 ASN B O 1
ATOM 5686 N N . TRP B 1 237 ? -3.865 -32.219 -8 1 96.19 237 TRP B N 1
ATOM 5687 C CA . TRP B 1 237 ? -3.445 -31.234 -7.016 1 96.19 237 TRP B CA 1
ATOM 5688 C C . TRP B 1 237 ? -4.574 -30.922 -6.035 1 96.19 237 TRP B C 1
ATOM 5690 O O . TRP B 1 237 ? -4.684 -29.812 -5.531 1 96.19 237 TRP B O 1
ATOM 5700 N N . GLU B 1 238 ? -5.453 -31.828 -5.805 1 96.69 238 GLU B N 1
ATOM 5701 C CA . GLU B 1 238 ? -6.453 -31.672 -4.754 1 96.69 238 GLU B CA 1
ATOM 5702 C C . GLU B 1 238 ? -5.809 -31.703 -3.371 1 96.69 238 GLU B C 1
ATOM 5704 O O . GLU B 1 238 ? -4.699 -32.219 -3.209 1 96.69 238 GLU B O 1
ATOM 5709 N N . CYS B 1 239 ? -6.535 -31.219 -2.434 1 97.62 239 CYS B N 1
ATOM 5710 C CA . CYS B 1 239 ? -6.043 -31.188 -1.062 1 97.62 239 CYS B CA 1
ATOM 5711 C C . CYS B 1 239 ? -6 -32.594 -0.465 1 97.62 239 CYS B C 1
ATOM 5713 O O . CYS B 1 239 ? -6.895 -33.406 -0.713 1 97.62 239 CYS B O 1
ATOM 5715 N N . ASP B 1 240 ? -4.969 -32.844 0.253 1 97.44 240 ASP B N 1
ATOM 5716 C CA . ASP B 1 240 ? -4.965 -34 1.132 1 97.44 240 ASP B CA 1
ATOM 5717 C C . ASP B 1 240 ? -5.812 -33.75 2.377 1 97.44 240 ASP B C 1
ATOM 5719 O O . ASP B 1 240 ? -5.301 -33.312 3.406 1 97.44 240 ASP B O 1
ATOM 5723 N N . LEU B 1 241 ? -7.078 -34.094 2.316 1 97.38 241 LEU B N 1
ATOM 5724 C CA . LEU B 1 241 ? -8.031 -33.781 3.377 1 97.38 241 LEU B CA 1
ATOM 5725 C C . LEU B 1 241 ? -7.668 -34.531 4.664 1 97.38 241 LEU B C 1
ATOM 5727 O O . LEU B 1 241 ? -7.871 -34 5.762 1 97.38 241 LEU B O 1
ATOM 5731 N N . GLU B 1 242 ? -7.176 -35.719 4.508 1 96.62 242 GLU B N 1
ATOM 5732 C CA . GLU B 1 242 ? -6.746 -36.469 5.688 1 96.62 242 GLU B CA 1
ATOM 5733 C C . GLU B 1 242 ? -5.617 -35.75 6.418 1 96.62 242 GLU B C 1
ATOM 5735 O O . GLU B 1 242 ? -5.609 -35.688 7.648 1 96.62 242 GLU B O 1
ATOM 5740 N N . PHE B 1 243 ? -4.75 -35.25 5.66 1 96.06 243 PHE B N 1
ATOM 5741 C CA . PHE B 1 243 ? -3.66 -34.5 6.254 1 96.06 243 PHE B CA 1
ATOM 5742 C C . PHE B 1 243 ? -4.199 -33.25 6.977 1 96.06 243 PHE B C 1
ATOM 5744 O O . PHE B 1 243 ? -3.719 -32.906 8.055 1 96.06 243 PHE B O 1
ATOM 5751 N N . LEU B 1 244 ? -5.117 -32.625 6.402 1 97.62 244 LEU B N 1
ATOM 5752 C CA . LEU B 1 244 ? -5.711 -31.422 6.996 1 97.62 244 LEU B CA 1
ATOM 5753 C C . LEU B 1 244 ? -6.324 -31.734 8.359 1 97.62 244 LEU B C 1
ATOM 5755 O O . LEU B 1 244 ? -6.102 -31 9.328 1 97.62 244 LEU B O 1
ATOM 5759 N N . HIS B 1 245 ? -7.039 -32.812 8.422 1 96.88 245 HIS B N 1
ATOM 5760 C CA . HIS B 1 245 ? -7.637 -33.219 9.695 1 96.88 245 HIS B CA 1
ATOM 5761 C C . HIS B 1 245 ? -6.562 -33.5 10.734 1 96.88 245 HIS B C 1
ATOM 5763 O O . HIS B 1 245 ? -6.688 -33.094 11.891 1 96.88 245 HIS B O 1
ATOM 5769 N N . THR B 1 246 ? -5.523 -34.125 10.312 1 96.44 246 THR B N 1
ATOM 5770 C CA . THR B 1 246 ? -4.422 -34.469 11.211 1 96.44 246 THR B CA 1
ATOM 5771 C C . THR B 1 246 ? -3.732 -33.188 11.711 1 96.44 246 THR B C 1
ATOM 5773 O O . THR B 1 246 ? -3.393 -33.094 12.891 1 96.44 246 THR B O 1
ATOM 5776 N N . ALA B 1 247 ? -3.535 -32.281 10.773 1 95.12 247 ALA B N 1
ATOM 5777 C CA . ALA B 1 247 ? -2.916 -31 11.141 1 95.12 247 ALA B CA 1
ATOM 5778 C C . ALA B 1 247 ? -3.73 -30.281 12.211 1 95.12 247 ALA B C 1
ATOM 5780 O O . ALA B 1 247 ? -3.17 -29.719 13.156 1 95.12 247 ALA B O 1
ATOM 5781 N N . MET B 1 248 ? -5.012 -30.297 12.117 1 96 248 MET B N 1
ATOM 5782 C CA . MET B 1 248 ? -5.879 -29.594 13.062 1 96 248 MET B CA 1
ATOM 5783 C C . MET B 1 248 ? -5.895 -30.312 14.414 1 96 248 MET B C 1
ATOM 5785 O O . MET B 1 248 ? -6.023 -29.672 15.461 1 96 248 MET B O 1
ATOM 5789 N N . GLN B 1 249 ? -5.754 -31.625 14.328 1 93.5 249 GLN B N 1
ATOM 5790 C CA . GLN B 1 249 ? -5.68 -32.375 15.578 1 93.5 249 GLN B CA 1
ATOM 5791 C C . GLN B 1 249 ? -4.418 -32.031 16.359 1 93.5 249 GLN B C 1
ATOM 5793 O O . GLN B 1 249 ? -4.438 -31.969 17.594 1 93.5 249 GLN B O 1
ATOM 5798 N N . HIS B 1 250 ? -3.455 -31.672 15.672 1 93.31 250 HIS B N 1
ATOM 5799 C CA . HIS B 1 250 ? -2.166 -31.391 16.297 1 93.31 250 HIS B CA 1
ATOM 5800 C C . HIS B 1 250 ? -2.068 -29.922 16.703 1 93.31 250 HIS B C 1
ATOM 5802 O O . HIS B 1 250 ? -1.548 -29.609 17.781 1 93.31 250 HIS B O 1
ATOM 5808 N N . CYS B 1 251 ? -2.482 -29.016 15.859 1 91.25 251 CYS B N 1
ATOM 5809 C CA . CYS B 1 251 ? -2.275 -27.594 16.078 1 91.25 251 CYS B CA 1
ATOM 5810 C C . CYS B 1 251 ? -3.463 -26.969 16.812 1 91.25 251 CYS B C 1
ATOM 5812 O O . CYS B 1 251 ? -3.311 -25.969 17.516 1 91.25 251 CYS B O 1
ATOM 5814 N N . GLY B 1 252 ? -4.602 -27.484 16.609 1 83.5 252 GLY B N 1
ATOM 5815 C CA . GLY B 1 252 ? -5.809 -27.078 17.312 1 83.5 252 GLY B CA 1
ATOM 5816 C C . GLY B 1 252 ? -6.176 -25.625 17.094 1 83.5 252 GLY B C 1
ATOM 5817 O O . GLY B 1 252 ? -6.207 -25.156 15.953 1 83.5 252 GLY B O 1
ATOM 5818 N N . ASN B 1 253 ? -6.355 -25 18.281 1 82.06 253 ASN B N 1
ATOM 5819 C CA . ASN B 1 253 ? -6.969 -23.688 18.281 1 82.06 253 ASN B CA 1
ATOM 5820 C C . ASN B 1 253 ? -5.957 -22.594 17.953 1 82.06 253 ASN B C 1
ATOM 5822 O O . ASN B 1 253 ? -6.309 -21.406 17.875 1 82.06 253 ASN B O 1
ATOM 5826 N N . LYS B 1 254 ? -4.836 -22.984 17.562 1 92.75 254 LYS B N 1
ATOM 5827 C CA . LYS B 1 254 ? -3.834 -22 17.172 1 92.75 254 LYS B CA 1
ATOM 5828 C C . LYS B 1 254 ? -4.043 -21.547 15.727 1 92.75 254 LYS B C 1
ATOM 5830 O O . LYS B 1 254 ? -3.609 -20.469 15.336 1 92.75 254 LYS B O 1
ATOM 5835 N N . ILE B 1 255 ? -4.664 -22.391 15 1 96.88 255 ILE B N 1
ATOM 5836 C CA . ILE B 1 255 ? -4.887 -22.094 13.586 1 96.88 255 ILE B CA 1
ATOM 5837 C C . ILE B 1 255 ? -6.059 -21.125 13.453 1 96.88 255 ILE B C 1
ATOM 5839 O O . ILE B 1 255 ? -7.148 -21.375 13.969 1 96.88 255 ILE B O 1
ATOM 5843 N N . ARG B 1 256 ? -5.785 -20.078 12.703 1 97.06 256 ARG B N 1
ATOM 5844 C CA . ARG B 1 256 ? -6.773 -19 12.656 1 97.06 256 ARG B CA 1
ATOM 5845 C C . ARG B 1 256 ? -7.508 -19 11.32 1 97.06 256 ARG B C 1
ATOM 5847 O O . ARG B 1 256 ? -8.578 -18.391 11.195 1 97.06 256 ARG B O 1
ATOM 5854 N N . ALA B 1 257 ? -6.941 -19.594 10.344 1 98.25 257 ALA B N 1
ATOM 5855 C CA . ALA B 1 257 ? -7.555 -19.578 9.016 1 98.25 257 ALA B CA 1
ATOM 5856 C C . ALA B 1 257 ? -6.883 -20.594 8.094 1 98.25 257 ALA B C 1
ATOM 5858 O O . ALA B 1 257 ? -5.82 -21.125 8.414 1 98.25 257 ALA B O 1
ATOM 5859 N N . ILE B 1 258 ? -7.555 -20.891 7.004 1 98.5 258 ILE B N 1
ATOM 5860 C CA . ILE B 1 258 ? -6.98 -21.656 5.91 1 98.5 258 ILE B CA 1
ATOM 5861 C C . ILE B 1 258 ? -6.992 -20.828 4.625 1 98.5 258 ILE B C 1
ATOM 5863 O O . ILE B 1 258 ? -8.008 -20.234 4.277 1 98.5 258 ILE B O 1
ATOM 5867 N N . VAL B 1 259 ? -5.812 -20.766 3.943 1 98.75 259 VAL B N 1
ATOM 5868 C CA . VAL B 1 259 ? -5.688 -20.078 2.66 1 98.75 259 VAL B CA 1
ATOM 5869 C C . VAL B 1 259 ? -5.934 -21.078 1.523 1 98.75 259 VAL B C 1
ATOM 5871 O O . VAL B 1 259 ? -5.359 -22.172 1.511 1 98.75 259 VAL B O 1
ATOM 5874 N N . VAL B 1 260 ? -6.801 -20.719 0.629 1 98.81 260 VAL B N 1
ATOM 5875 C CA . VAL B 1 260 ? -7.062 -21.5 -0.566 1 98.81 260 VAL B CA 1
ATOM 5876 C C . VAL B 1 260 ? -6.789 -20.672 -1.813 1 98.81 260 VAL B C 1
ATOM 5878 O O . VAL B 1 260 ? -7.336 -19.578 -1.97 1 98.81 260 VAL B O 1
ATOM 5881 N N . ASN B 1 261 ? -5.891 -21.109 -2.58 1 98.56 261 ASN B N 1
ATOM 5882 C CA . ASN B 1 261 ? -5.574 -20.469 -3.854 1 98.56 261 ASN B CA 1
ATOM 5883 C C . ASN B 1 261 ? -6.156 -21.25 -5.031 1 98.56 261 ASN B C 1
ATOM 5885 O O . ASN B 1 261 ? -5.672 -22.328 -5.363 1 98.56 261 ASN B O 1
ATOM 5889 N N . ASN B 1 262 ? -7.215 -20.719 -5.613 1 98.38 262 ASN B N 1
ATOM 5890 C CA . ASN B 1 262 ? -7.984 -21.391 -6.656 1 98.38 262 ASN B CA 1
ATOM 5891 C C . ASN B 1 262 ? -8.531 -20.391 -7.676 1 98.38 262 ASN B C 1
ATOM 5893 O O . ASN B 1 262 ? -9.398 -19.578 -7.352 1 98.38 262 ASN B O 1
ATOM 5897 N N . PRO B 1 263 ? -8.102 -20.453 -8.945 1 98 263 PRO B N 1
ATOM 5898 C CA . PRO B 1 263 ? -7.094 -21.359 -9.523 1 98 263 PRO B CA 1
ATOM 5899 C C . PRO B 1 263 ? -5.707 -21.156 -8.906 1 98 263 PRO B C 1
ATOM 5901 O O . PRO B 1 263 ? -5.379 -20.062 -8.445 1 98 263 PRO B O 1
ATOM 5904 N N . SER B 1 264 ? -4.93 -22.234 -8.93 1 97.5 264 SER B N 1
ATOM 5905 C CA . SER B 1 264 ? -3.643 -22.234 -8.242 1 97.5 264 SER B CA 1
ATOM 5906 C C . SER B 1 264 ? -2.572 -21.547 -9.07 1 97.5 264 SER B C 1
ATOM 5908 O O . SER B 1 264 ? -2.277 -21.969 -10.195 1 97.5 264 SER B O 1
ATOM 5910 N N . SER B 1 265 ? -1.908 -20.578 -8.492 1 93.81 265 SER B N 1
ATOM 5911 C CA . SER B 1 265 ? -0.807 -19.859 -9.125 1 93.81 265 SER B CA 1
ATOM 5912 C C . SER B 1 265 ? 0.43 -20.734 -9.25 1 93.81 265 SER B C 1
ATOM 5914 O O . SER B 1 265 ? 1.318 -20.453 -10.055 1 93.81 265 SER B O 1
ATOM 5916 N N . ALA B 1 266 ? 0.492 -21.703 -8.477 1 94.38 266 ALA B N 1
ATOM 5917 C CA . ALA B 1 266 ? 1.661 -22.578 -8.469 1 94.38 266 ALA B CA 1
ATOM 5918 C C . ALA B 1 266 ? 1.524 -23.688 -9.5 1 94.38 266 ALA B C 1
ATOM 5920 O O . ALA B 1 266 ? 2.48 -24 -10.219 1 94.38 266 ALA B O 1
ATOM 5921 N N . THR B 1 267 ? 0.28 -24.234 -9.656 1 96.25 267 THR B N 1
ATOM 5922 C CA . THR B 1 267 ? 0.183 -25.484 -10.391 1 96.25 267 THR B CA 1
ATOM 5923 C C . THR B 1 267 ? -0.743 -25.328 -11.594 1 96.25 267 THR B C 1
ATOM 5925 O O . THR B 1 267 ? -0.75 -26.188 -12.492 1 96.25 267 THR B O 1
ATOM 5928 N N . GLY B 1 268 ? -1.541 -24.344 -11.562 1 96.38 268 GLY B N 1
ATOM 5929 C CA . GLY B 1 268 ? -2.537 -24.203 -12.609 1 96.38 268 GLY B CA 1
ATOM 5930 C C . GLY B 1 268 ? -3.793 -25.016 -12.367 1 96.38 268 GLY B C 1
ATOM 5931 O O . GLY B 1 268 ? -4.707 -25.016 -13.188 1 96.38 268 GLY B O 1
ATOM 5932 N N . ALA B 1 269 ? -3.928 -25.609 -11.25 1 96.88 269 ALA B N 1
ATOM 5933 C CA . ALA B 1 269 ? -5.062 -26.469 -10.93 1 96.88 269 ALA B CA 1
ATOM 5934 C C . ALA B 1 269 ? -6.305 -25.641 -10.609 1 96.88 269 ALA B C 1
ATOM 5936 O O . ALA B 1 269 ? -6.195 -24.5 -10.133 1 96.88 269 ALA B O 1
ATOM 5937 N N . VAL B 1 270 ? -7.449 -26.188 -10.906 1 98.38 270 VAL B N 1
ATOM 5938 C CA . VAL B 1 270 ? -8.75 -25.625 -10.57 1 98.38 270 VAL B CA 1
ATOM 5939 C C . VAL B 1 270 ? -9.578 -26.656 -9.797 1 98.38 270 VAL B C 1
ATOM 5941 O O . VAL B 1 270 ? -9.836 -27.75 -10.297 1 98.38 270 VAL B O 1
ATOM 5944 N N . PHE B 1 271 ? -9.961 -26.312 -8.57 1 98.44 271 PHE B N 1
ATOM 5945 C CA . PHE B 1 271 ? -10.742 -27.234 -7.758 1 98.44 271 PHE B CA 1
ATOM 5946 C C . PHE B 1 271 ? -12.141 -27.422 -8.336 1 98.44 271 PHE B C 1
ATOM 5948 O O . PHE B 1 271 ? -12.766 -26.469 -8.773 1 98.44 271 PHE B O 1
ATOM 5955 N N . SER B 1 272 ? -12.586 -28.688 -8.32 1 97.5 272 SER B N 1
ATOM 5956 C CA . SER B 1 272 ? -13.969 -28.969 -8.68 1 97.5 272 SER B CA 1
ATOM 5957 C C . SER B 1 272 ? -14.938 -28.438 -7.625 1 97.5 272 SER B C 1
ATOM 5959 O O . SER B 1 272 ? -14.531 -28.172 -6.488 1 97.5 272 SER B O 1
ATOM 5961 N N . GLN B 1 273 ? -16.141 -28.25 -8.023 1 97.75 273 GLN B N 1
ATOM 5962 C CA . GLN B 1 273 ? -17.141 -27.828 -7.059 1 97.75 273 GLN B CA 1
ATOM 5963 C C . GLN B 1 273 ? -17.234 -28.812 -5.891 1 97.75 273 GLN B C 1
ATOM 5965 O O . GLN B 1 273 ? -17.344 -28.391 -4.734 1 97.75 273 GLN B O 1
ATOM 5970 N N . LEU B 1 274 ? -17.172 -30.094 -6.199 1 97.81 274 LEU B N 1
ATOM 5971 C CA . LEU B 1 274 ? -17.234 -31.125 -5.172 1 97.81 274 LEU B CA 1
ATOM 5972 C C . LEU B 1 274 ? -16.078 -30.984 -4.188 1 97.81 274 LEU B C 1
ATOM 5974 O O . LEU B 1 274 ? -16.266 -31.125 -2.977 1 97.81 274 LEU B O 1
ATOM 5978 N N . HIS B 1 275 ? -14.906 -30.734 -4.676 1 98.25 275 HIS B N 1
ATOM 5979 C CA . HIS B 1 275 ? -13.75 -30.594 -3.799 1 98.25 275 HIS B CA 1
ATOM 5980 C C . HIS B 1 275 ? -13.883 -29.344 -2.922 1 98.25 275 HIS B C 1
ATOM 5982 O O . HIS B 1 275 ? -13.453 -29.344 -1.768 1 98.25 275 HIS B O 1
ATOM 5988 N N . ILE B 1 276 ? -14.438 -28.266 -3.473 1 98.62 276 ILE B N 1
ATOM 5989 C CA . ILE B 1 276 ? -14.688 -27.062 -2.699 1 98.62 276 ILE B CA 1
ATOM 5990 C C . ILE B 1 276 ? -15.672 -27.375 -1.569 1 98.62 276 ILE B C 1
ATOM 5992 O O . ILE B 1 276 ? -15.492 -26.906 -0.439 1 98.62 276 ILE B O 1
ATOM 5996 N N . VAL B 1 277 ? -16.672 -28.141 -1.871 1 98.69 277 VAL B N 1
ATOM 5997 C CA . VAL B 1 277 ? -17.641 -28.531 -0.858 1 98.69 277 VAL B CA 1
ATOM 5998 C C . VAL B 1 277 ? -16.938 -29.281 0.269 1 98.69 277 VAL B C 1
ATOM 6000 O O . VAL B 1 277 ? -17.203 -29.047 1.448 1 98.69 277 VAL B O 1
ATOM 6003 N N . GLN B 1 278 ? -16.047 -30.188 -0.056 1 98.44 278 GLN B N 1
ATOM 6004 C CA . GLN B 1 278 ? -15.289 -30.953 0.938 1 98.44 278 GLN B CA 1
ATOM 6005 C C . GLN B 1 278 ? -14.438 -30.016 1.802 1 98.44 278 GLN B C 1
ATOM 6007 O O . GLN B 1 278 ? -14.352 -30.203 3.018 1 98.44 278 GLN B O 1
ATOM 6012 N N . LEU B 1 279 ? -13.859 -29.062 1.169 1 98.31 279 LEU B N 1
ATOM 6013 C CA . LEU B 1 279 ? -13.047 -28.094 1.89 1 98.31 279 LEU B CA 1
ATOM 6014 C C . LEU B 1 279 ? -13.906 -27.25 2.838 1 98.31 279 LEU B C 1
ATOM 6016 O O . LEU B 1 279 ? -13.484 -26.953 3.955 1 98.31 279 LEU B O 1
ATOM 6020 N N . LEU B 1 280 ? -15.031 -26.844 2.35 1 98.56 280 LEU B N 1
ATOM 6021 C CA . LEU B 1 280 ? -15.961 -26.078 3.176 1 98.56 280 LEU B CA 1
ATOM 6022 C C . LEU B 1 280 ? -16.422 -26.891 4.379 1 98.56 280 LEU B C 1
ATOM 6024 O O . LEU B 1 280 ? -16.562 -26.344 5.48 1 98.56 280 LEU B O 1
ATOM 6028 N N . GLU B 1 281 ? -16.625 -28.156 4.176 1 98.06 281 GLU B N 1
ATOM 6029 C CA . GLU B 1 281 ? -17 -29.031 5.289 1 98.06 281 GLU B CA 1
ATOM 6030 C C . GLU B 1 281 ? -15.875 -29.109 6.316 1 98.06 281 GLU B C 1
ATOM 6032 O O . GLU B 1 281 ? -16.125 -29.062 7.523 1 98.06 281 GLU B O 1
ATOM 6037 N N . PHE B 1 282 ? -14.711 -29.281 5.906 1 97.69 282 PHE B N 1
ATOM 6038 C CA . PHE B 1 282 ? -13.547 -29.266 6.785 1 97.69 282 PHE B CA 1
ATOM 6039 C C . PHE B 1 282 ? -13.5 -27.969 7.598 1 97.69 282 PHE B C 1
ATOM 6041 O O . PHE B 1 282 ? -13.336 -28.016 8.82 1 97.69 282 PHE B O 1
ATOM 6048 N N . ALA B 1 283 ? -13.633 -26.797 6.848 1 98 283 ALA B N 1
ATOM 6049 C CA . ALA B 1 283 ? -13.578 -25.5 7.496 1 98 283 ALA B CA 1
ATOM 6050 C C . ALA B 1 283 ? -14.703 -25.344 8.516 1 98 283 ALA B C 1
ATOM 6052 O O . ALA B 1 283 ? -14.508 -24.734 9.57 1 98 283 ALA B O 1
ATOM 6053 N N . ARG B 1 284 ? -15.859 -25.859 8.211 1 96.88 284 ARG B N 1
ATOM 6054 C CA . ARG B 1 284 ? -17 -25.797 9.117 1 96.88 284 ARG B CA 1
ATOM 6055 C C . ARG B 1 284 ? -16.719 -26.578 10.398 1 96.88 284 ARG B C 1
ATOM 6057 O O . ARG B 1 284 ? -16.969 -26.094 11.5 1 96.88 284 ARG B O 1
ATOM 6064 N N . ILE B 1 285 ? -16.172 -27.766 10.234 1 95.62 285 ILE B N 1
ATOM 6065 C CA . ILE B 1 285 ? -15.914 -28.656 11.352 1 95.62 285 ILE B CA 1
ATOM 6066 C C . ILE B 1 285 ? -14.953 -27.984 12.336 1 95.62 285 ILE B C 1
ATOM 6068 O O . ILE B 1 285 ? -15.164 -28.047 13.547 1 95.62 285 ILE B O 1
ATOM 6072 N N . TYR B 1 286 ? -14.031 -27.281 11.867 1 95.88 286 TYR B N 1
ATOM 6073 C CA . TYR B 1 286 ? -12.992 -26.734 12.734 1 95.88 286 TYR B CA 1
ATOM 6074 C C . TYR B 1 286 ? -13.188 -25.25 12.953 1 95.88 286 TYR B C 1
ATOM 6076 O O . TYR B 1 286 ? -12.344 -24.578 13.562 1 95.88 286 TYR B O 1
ATOM 6084 N N . ARG B 1 287 ? -14.219 -24.688 12.383 1 95 287 ARG B N 1
ATOM 6085 C CA . ARG B 1 287 ? -14.555 -23.281 12.523 1 95 287 ARG B CA 1
ATOM 6086 C C . ARG B 1 287 ? -13.406 -22.391 12.062 1 95 287 ARG B C 1
ATOM 6088 O O . ARG B 1 287 ? -12.969 -21.5 12.797 1 95 287 ARG B O 1
ATOM 6095 N N . LEU B 1 288 ? -13.008 -22.625 10.859 1 97 288 LEU B N 1
ATOM 6096 C CA . LEU B 1 288 ? -11.945 -21.828 10.242 1 97 288 LEU B CA 1
ATOM 6097 C C . LEU B 1 288 ? -12.5 -20.953 9.125 1 97 288 LEU B C 1
ATOM 6099 O O . LEU B 1 288 ? -13.188 -21.453 8.227 1 97 288 LEU B O 1
ATOM 6103 N N . PRO B 1 289 ? -12.273 -19.625 9.234 1 98.12 289 PRO B N 1
ATOM 6104 C CA . PRO B 1 289 ? -12.523 -18.844 8.023 1 98.12 289 PRO B CA 1
ATOM 6105 C C . PRO B 1 289 ? -11.602 -19.234 6.871 1 98.12 289 PRO B C 1
ATOM 6107 O O . PRO B 1 289 ? -10.492 -19.719 7.102 1 98.12 289 PRO B O 1
ATOM 6110 N N . ILE B 1 290 ? -12.102 -19.062 5.695 1 98.75 290 ILE B N 1
ATOM 6111 C CA . ILE B 1 290 ? -11.305 -19.328 4.5 1 98.75 290 ILE B CA 1
ATOM 6112 C C . ILE B 1 290 ? -10.844 -18 3.889 1 98.75 290 ILE B C 1
ATOM 6114 O O . ILE B 1 290 ? -11.656 -17.094 3.664 1 98.75 290 ILE B O 1
ATOM 6118 N N . ILE B 1 291 ? -9.578 -17.844 3.713 1 98.81 291 ILE B N 1
ATOM 6119 C CA . ILE B 1 291 ? -9.039 -16.812 2.84 1 98.81 291 ILE B CA 1
ATOM 6120 C C . ILE B 1 291 ? -8.898 -17.344 1.421 1 98.81 291 ILE B C 1
ATOM 6122 O O . ILE B 1 291 ? -8.031 -18.188 1.152 1 98.81 291 ILE B O 1
ATOM 6126 N N . ALA B 1 292 ? -9.727 -16.875 0.583 1 98.88 292 ALA B N 1
ATOM 6127 C CA . ALA B 1 292 ? -9.773 -17.375 -0.79 1 98.88 292 ALA B CA 1
ATOM 6128 C C . ALA B 1 292 ? -9.008 -16.453 -1.732 1 98.88 292 ALA B C 1
ATOM 6130 O O . ALA B 1 292 ? -9.477 -15.367 -2.062 1 98.88 292 ALA B O 1
ATOM 6131 N N . ASP B 1 293 ? -7.812 -16.875 -2.129 1 98.75 293 ASP B N 1
ATOM 6132 C CA . ASP B 1 293 ? -7.082 -16.188 -3.191 1 98.75 293 ASP B CA 1
ATOM 6133 C C . ASP B 1 293 ? -7.59 -16.609 -4.566 1 98.75 293 ASP B C 1
ATOM 6135 O O . ASP B 1 293 ? -7.262 -17.703 -5.047 1 98.75 293 ASP B O 1
ATOM 6139 N N . GLU B 1 294 ? -8.32 -15.719 -5.199 1 98.62 294 GLU B N 1
ATOM 6140 C CA . GLU B 1 294 ? -8.992 -16.047 -6.449 1 98.62 294 GLU B CA 1
ATOM 6141 C C . GLU B 1 294 ? -8.602 -15.078 -7.559 1 98.62 294 GLU B C 1
ATOM 6143 O O . GLU B 1 294 ? -9.43 -14.719 -8.398 1 98.62 294 GLU B O 1
ATOM 6148 N N . VAL B 1 295 ? -7.348 -14.703 -7.566 1 97.5 295 VAL B N 1
ATOM 6149 C CA . VAL B 1 295 ? -6.84 -13.641 -8.43 1 97.5 295 VAL B CA 1
ATOM 6150 C C . VAL B 1 295 ? -6.98 -14.055 -9.891 1 97.5 295 VAL B C 1
ATOM 6152 O O . VAL B 1 295 ? -7.172 -13.211 -10.773 1 97.5 295 VAL B O 1
ATOM 6155 N N . PHE B 1 296 ? -7.004 -15.367 -10.211 1 97.44 296 PHE B N 1
ATOM 6156 C CA . PHE B 1 296 ? -7.086 -15.812 -11.594 1 97.44 296 PHE B CA 1
ATOM 6157 C C . PHE B 1 296 ? -8.539 -15.977 -12.023 1 97.44 296 PHE B C 1
ATOM 6159 O O . PHE B 1 296 ? -8.836 -16.047 -13.219 1 97.44 296 PHE B O 1
ATOM 6166 N N . GLY B 1 297 ? -9.414 -16.141 -11.055 1 96.69 297 GLY B N 1
ATOM 6167 C CA . GLY B 1 297 ? -10.844 -16.156 -11.336 1 96.69 297 GLY B CA 1
ATOM 6168 C C . GLY B 1 297 ? -11.211 -17.125 -12.445 1 96.69 297 GLY B C 1
ATOM 6169 O O . GLY B 1 297 ? -10.812 -18.281 -12.43 1 96.69 297 GLY B O 1
ATOM 6170 N N . ASP B 1 298 ? -11.797 -16.578 -13.523 1 95.06 298 ASP B N 1
ATOM 6171 C CA . ASP B 1 298 ? -12.414 -17.406 -14.562 1 95.06 298 ASP B CA 1
ATOM 6172 C C . ASP B 1 298 ? -11.406 -17.766 -15.648 1 95.06 298 ASP B C 1
ATOM 6174 O O . ASP B 1 298 ? -11.781 -18.25 -16.719 1 95.06 298 ASP B O 1
ATOM 6178 N N . MET B 1 299 ? -10.164 -17.516 -15.438 1 95.94 299 MET B N 1
ATOM 6179 C CA . MET B 1 299 ? -9.156 -17.953 -16.391 1 95.94 299 MET B CA 1
ATOM 6180 C C . MET B 1 299 ? -8.961 -19.469 -16.297 1 95.94 299 MET B C 1
ATOM 6182 O O . MET B 1 299 ? -7.938 -19.938 -15.789 1 95.94 299 MET B O 1
ATOM 6186 N N . THR B 1 300 ? -9.922 -20.188 -16.797 1 97.94 300 THR B N 1
ATOM 6187 C CA . THR B 1 300 ? -9.953 -21.641 -16.75 1 97.94 300 THR B CA 1
ATOM 6188 C C . THR B 1 300 ? -10.148 -22.219 -18.156 1 97.94 300 THR B C 1
ATOM 6190 O O . THR B 1 300 ? -10.531 -21.5 -19.078 1 97.94 300 THR B O 1
ATOM 6193 N N . TYR B 1 301 ? -9.867 -23.453 -18.266 1 97.31 301 TYR B N 1
ATOM 6194 C CA . TYR B 1 301 ? -9.961 -24.125 -19.562 1 97.31 301 TYR B CA 1
ATOM 6195 C C . TYR B 1 301 ? -10.859 -25.359 -19.469 1 97.31 301 TYR B C 1
ATOM 6197 O O . TYR B 1 301 ? -10.773 -26.125 -18.5 1 97.31 301 TYR B O 1
ATOM 6205 N N . ALA B 1 302 ? -11.641 -25.547 -20.484 1 92.56 302 ALA B N 1
ATOM 6206 C CA . ALA B 1 302 ? -12.57 -26.672 -20.5 1 92.56 302 ALA B CA 1
ATOM 6207 C C . ALA B 1 302 ? -11.836 -28 -20.297 1 92.56 302 ALA B C 1
ATOM 6209 O O . ALA B 1 302 ? -10.75 -28.203 -20.859 1 92.56 302 ALA B O 1
ATOM 6210 N N . PRO B 1 303 ? -12.375 -28.828 -19.422 1 95.06 303 PRO B N 1
ATOM 6211 C CA . PRO B 1 303 ? -13.711 -28.797 -18.812 1 95.06 303 PRO B CA 1
ATOM 6212 C C . PRO B 1 303 ? -13.719 -28.141 -17.438 1 95.06 303 PRO B C 1
ATOM 6214 O O . PRO B 1 303 ? -14.75 -28.125 -16.75 1 95.06 303 PRO B O 1
ATOM 6217 N N . SER B 1 304 ? -12.602 -27.656 -17.031 1 96.38 304 SER B N 1
ATOM 6218 C CA . SER B 1 304 ? -12.523 -27.031 -15.703 1 96.38 304 SER B CA 1
ATOM 6219 C C . SER B 1 304 ? -13.312 -25.734 -15.664 1 96.38 304 SER B C 1
ATOM 6221 O O . SER B 1 304 ? -13.336 -24.984 -16.641 1 96.38 304 SER B O 1
ATOM 6223 N N . GLN B 1 305 ? -13.977 -25.578 -14.539 1 97.19 305 GLN B N 1
ATOM 6224 C CA . GLN B 1 305 ? -14.758 -24.359 -14.305 1 97.19 305 GLN B CA 1
ATOM 6225 C C . GLN B 1 305 ? -14.453 -23.766 -12.93 1 97.19 305 GLN B C 1
ATOM 6227 O O . GLN B 1 305 ? -14.305 -24.5 -11.953 1 97.19 305 GLN B O 1
ATOM 6232 N N . PHE B 1 306 ? -14.469 -22.484 -12.953 1 97.69 306 PHE B N 1
ATOM 6233 C CA . PHE B 1 306 ? -14.219 -21.766 -11.695 1 97.69 306 PHE B CA 1
ATOM 6234 C C . PHE B 1 306 ? -15.516 -21.562 -10.922 1 97.69 306 PHE B C 1
ATOM 6236 O O . PHE B 1 306 ? -16.5 -21.078 -11.477 1 97.69 306 PHE B O 1
ATOM 6243 N N . PHE B 1 307 ? -15.484 -21.953 -9.672 1 97.88 307 PHE B N 1
ATOM 6244 C CA . PHE B 1 307 ? -16.547 -21.656 -8.719 1 97.88 307 PHE B CA 1
ATOM 6245 C C . PHE B 1 307 ? -16.016 -20.859 -7.535 1 97.88 307 PHE B C 1
ATOM 6247 O O . PHE B 1 307 ? -15.203 -21.375 -6.754 1 97.88 307 PHE B O 1
ATOM 6254 N N . PRO B 1 308 ? -16.469 -19.594 -7.422 1 98.25 308 PRO B N 1
ATOM 6255 C CA . PRO B 1 308 ? -16.047 -18.859 -6.223 1 98.25 308 PRO B CA 1
ATOM 6256 C C . PRO B 1 308 ? -16.406 -19.594 -4.93 1 98.25 308 PRO B C 1
ATOM 6258 O O . PRO B 1 308 ? -17.547 -20.062 -4.785 1 98.25 308 PRO B O 1
ATOM 6261 N N . ILE B 1 309 ? -15.484 -19.672 -4.016 1 98.75 309 ILE B N 1
ATOM 6262 C CA . ILE B 1 309 ? -15.695 -20.422 -2.785 1 98.75 309 ILE B CA 1
ATOM 6263 C C . ILE B 1 309 ? -16.859 -19.812 -1.995 1 98.75 309 ILE B C 1
ATOM 6265 O O . ILE B 1 309 ? -17.672 -20.531 -1.433 1 98.75 309 ILE B O 1
ATOM 6269 N N . ALA B 1 310 ? -16.891 -18.469 -1.953 1 98.56 310 ALA B N 1
ATOM 6270 C CA . ALA B 1 310 ? -17.969 -17.781 -1.237 1 98.56 310 ALA B CA 1
ATOM 6271 C C . ALA B 1 310 ? -19.344 -18.141 -1.813 1 98.56 310 ALA B C 1
ATOM 6273 O O . ALA B 1 310 ? -20.328 -18.25 -1.077 1 98.56 310 ALA B O 1
ATOM 6274 N N . GLN B 1 311 ? -19.422 -18.297 -3.111 1 97.94 311 GLN B N 1
ATOM 6275 C CA . GLN B 1 311 ? -20.656 -18.688 -3.756 1 97.94 311 GLN B CA 1
ATOM 6276 C C . GLN B 1 311 ? -21.094 -20.078 -3.311 1 97.94 311 GLN B C 1
ATOM 6278 O O . GLN B 1 311 ? -22.266 -20.297 -2.971 1 97.94 311 GLN B O 1
ATOM 6283 N N . VAL B 1 312 ? -20.156 -21.016 -3.369 1 98.44 312 VAL B N 1
ATOM 6284 C CA . VAL B 1 312 ? -20.469 -22.391 -2.971 1 98.44 312 VAL B CA 1
ATOM 6285 C C . VAL B 1 312 ? -20.844 -22.422 -1.492 1 98.44 312 VAL B C 1
ATOM 6287 O O . VAL B 1 312 ? -21.781 -23.125 -1.103 1 98.44 312 VAL B O 1
ATOM 6290 N N . ALA B 1 313 ? -20.141 -21.656 -0.673 1 98.19 313 ALA B N 1
ATOM 6291 C CA . ALA B 1 313 ? -20.469 -21.547 0.746 1 98.19 313 ALA B CA 1
ATOM 6292 C C . ALA B 1 313 ? -21.906 -21.062 0.938 1 98.19 313 ALA B C 1
ATOM 6294 O O . ALA B 1 313 ? -22.641 -21.578 1.783 1 98.19 313 ALA B O 1
ATOM 6295 N N . ALA B 1 314 ? -22.25 -20.047 0.186 1 97.12 314 ALA B N 1
ATOM 6296 C CA . ALA B 1 314 ? -23.594 -19.5 0.268 1 97.12 314 ALA B CA 1
ATOM 6297 C C . ALA B 1 314 ? -24.641 -20.531 -0.113 1 97.12 314 ALA B C 1
ATOM 6299 O O . ALA B 1 314 ? -25.688 -20.641 0.525 1 97.12 314 ALA B O 1
ATOM 6300 N N . GLN B 1 315 ? -24.359 -21.297 -1.123 1 96.56 315 GLN B N 1
ATOM 6301 C CA . GLN B 1 315 ? -25.281 -22.328 -1.605 1 96.56 315 GLN B CA 1
ATOM 6302 C C . GLN B 1 315 ? -25.469 -23.422 -0.559 1 96.56 315 GLN B C 1
ATOM 6304 O O . GLN B 1 315 ? -26.5 -24.094 -0.529 1 96.56 315 GLN B O 1
ATOM 6309 N N . LEU B 1 316 ? -24.438 -23.578 0.293 1 96.25 316 LEU B N 1
ATOM 6310 C CA . LEU B 1 316 ? -24.484 -24.625 1.308 1 96.25 316 LEU B CA 1
ATOM 6311 C C . LEU B 1 316 ? -25 -24.094 2.633 1 96.25 316 LEU B C 1
ATOM 6313 O O . LEU B 1 316 ? -24.781 -24.688 3.686 1 96.25 316 LEU B O 1
ATOM 6317 N N . GLY B 1 317 ? -25.562 -22.891 2.639 1 94.69 317 GLY B N 1
ATOM 6318 C CA . GLY B 1 317 ? -26.203 -22.344 3.828 1 94.69 317 GLY B CA 1
ATOM 6319 C C . GLY B 1 317 ? -25.328 -21.344 4.566 1 94.69 317 GLY B C 1
ATOM 6320 O O . GLY B 1 317 ? -25.609 -21 5.719 1 94.69 317 GLY B O 1
ATOM 6321 N N . ARG B 1 318 ? -24.266 -20.922 4 1 93.75 318 ARG B N 1
ATOM 6322 C CA . ARG B 1 318 ? -23.406 -19.844 4.516 1 93.75 318 ARG B CA 1
ATOM 6323 C C . ARG B 1 318 ? -22.922 -20.156 5.93 1 93.75 318 ARG B C 1
ATOM 6325 O O . ARG B 1 318 ? -23.094 -19.344 6.836 1 93.75 318 ARG B O 1
ATOM 6332 N N . GLN B 1 319 ? -22.391 -21.359 6.078 1 95.06 319 GLN B N 1
ATOM 6333 C CA . GLN B 1 319 ? -21.938 -21.781 7.395 1 95.06 319 GLN B CA 1
ATOM 6334 C C . GLN B 1 319 ? -20.469 -21.406 7.613 1 95.06 319 GLN B C 1
ATOM 6336 O O . GLN B 1 319 ? -20.016 -21.297 8.75 1 95.06 319 GLN B O 1
ATOM 6341 N N . VAL B 1 320 ? -19.766 -21.234 6.566 1 97.62 320 VAL B N 1
ATOM 6342 C CA . VAL B 1 320 ? -18.328 -20.922 6.637 1 97.62 320 VAL B CA 1
ATOM 6343 C C . VAL B 1 320 ? -18.078 -19.5 6.145 1 97.62 320 VAL B C 1
ATOM 6345 O O . VAL B 1 320 ? -18.484 -19.141 5.035 1 97.62 320 VAL B O 1
ATOM 6348 N N . PRO B 1 321 ? -17.484 -18.656 6.996 1 97.94 321 PRO B N 1
ATOM 6349 C CA . PRO B 1 321 ? -17.125 -17.312 6.512 1 97.94 321 PRO B CA 1
ATOM 6350 C C . PRO B 1 321 ? -15.953 -17.344 5.531 1 97.94 321 PRO B C 1
ATOM 6352 O O . PRO B 1 321 ? -15.016 -18.125 5.699 1 97.94 321 PRO B O 1
ATOM 6355 N N . VAL B 1 322 ? -16.062 -16.484 4.508 1 98.75 322 VAL B N 1
ATOM 6356 C CA . VAL B 1 322 ? -15.047 -16.469 3.453 1 98.75 322 VAL B CA 1
ATOM 6357 C C . VAL B 1 322 ? -14.555 -15.031 3.244 1 98.75 322 VAL B C 1
ATOM 6359 O O . VAL B 1 322 ? -15.359 -14.102 3.141 1 98.75 322 VAL B O 1
ATOM 6362 N N . ILE B 1 323 ? -13.281 -14.867 3.289 1 98.81 323 ILE B N 1
ATOM 6363 C CA . ILE B 1 323 ? -12.602 -13.641 2.881 1 98.81 323 ILE B CA 1
ATOM 6364 C C . ILE B 1 323 ? -11.984 -13.828 1.498 1 98.81 323 ILE B C 1
ATOM 6366 O O . ILE B 1 323 ? -11.023 -14.586 1.339 1 98.81 323 ILE B O 1
ATOM 6370 N N . THR B 1 324 ? -12.531 -13.117 0.524 1 98.88 324 THR B N 1
ATOM 6371 C CA . THR B 1 324 ? -12.055 -13.289 -0.843 1 98.88 324 THR B CA 1
ATOM 6372 C C . THR B 1 324 ? -11.047 -12.203 -1.205 1 98.88 324 THR B C 1
ATOM 6374 O O . THR B 1 324 ? -11.312 -11.016 -1.008 1 98.88 324 THR B O 1
ATOM 6377 N N . ALA B 1 325 ? -9.875 -12.609 -1.63 1 98.75 325 ALA B N 1
ATOM 6378 C CA . ALA B 1 325 ? -8.875 -11.719 -2.209 1 98.75 325 ALA B CA 1
ATOM 6379 C C . ALA B 1 325 ? -8.852 -11.836 -3.73 1 98.75 325 ALA B C 1
ATOM 6381 O O . ALA B 1 325 ? -8.805 -12.938 -4.277 1 98.75 325 ALA B O 1
ATOM 6382 N N . ASN B 1 326 ? -8.969 -10.703 -4.402 1 98.56 326 ASN B N 1
ATOM 6383 C CA . ASN B 1 326 ? -9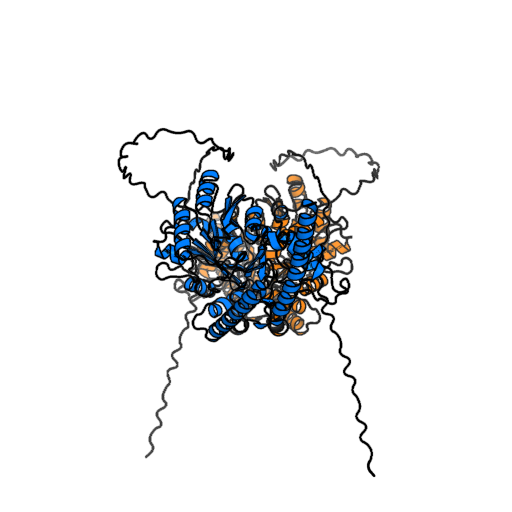.008 -10.656 -5.859 1 98.56 326 ASN B CA 1
ATOM 6384 C C . ASN B 1 326 ? -8.438 -9.344 -6.391 1 98.56 326 ASN B C 1
ATOM 6386 O O . ASN B 1 326 ? -7.965 -8.508 -5.617 1 98.56 326 ASN B O 1
ATOM 6390 N N . GLY B 1 327 ? -8.312 -9.25 -7.695 1 97.12 327 GLY B N 1
ATOM 6391 C CA . GLY B 1 327 ? -7.77 -8.055 -8.336 1 97.12 327 GLY B CA 1
ATOM 6392 C C . GLY B 1 327 ? -7.773 -8.141 -9.844 1 97.12 327 GLY B C 1
ATOM 6393 O O . GLY B 1 327 ? -8.273 -9.109 -10.422 1 97.12 327 GLY B O 1
ATOM 6394 N N . LEU B 1 328 ? -7.188 -7.105 -10.477 1 94.31 328 LEU B N 1
ATOM 6395 C CA . LEU B 1 328 ? -7.223 -6.988 -11.93 1 94.31 328 LEU B CA 1
ATOM 6396 C C . LEU B 1 328 ? -5.934 -7.523 -12.555 1 94.31 328 LEU B C 1
ATOM 6398 O O . LEU B 1 328 ? -5.863 -7.727 -13.766 1 94.31 328 LEU B O 1
ATOM 6402 N N . SER B 1 329 ? -4.977 -7.793 -11.781 1 92.31 329 SER B N 1
ATOM 6403 C CA . SER B 1 329 ? -3.598 -8.008 -12.203 1 92.31 329 SER B CA 1
ATOM 6404 C C . SER B 1 329 ? -3.504 -9.133 -13.227 1 92.31 329 SER B C 1
ATOM 6406 O O . SER B 1 329 ? -2.801 -9.008 -14.234 1 92.31 329 SER B O 1
ATOM 6408 N N . LYS B 1 330 ? -4.176 -10.211 -12.938 1 91.81 330 LYS B N 1
ATOM 6409 C CA . LYS B 1 330 ? -3.934 -11.414 -13.727 1 91.81 330 LYS B CA 1
ATOM 6410 C C . LYS B 1 330 ? -4.957 -11.555 -14.844 1 91.81 330 LYS B C 1
ATOM 6412 O O . LYS B 1 330 ? -4.594 -11.719 -16.016 1 91.81 330 LYS B O 1
ATOM 6417 N N . GLN B 1 331 ? -6.176 -11.367 -14.523 1 90.81 331 GLN B N 1
ATOM 6418 C CA . GLN B 1 331 ? -7.238 -11.594 -15.492 1 90.81 331 GLN B CA 1
ATOM 6419 C C . GLN B 1 331 ? -7.191 -10.555 -16.609 1 90.81 331 GLN B C 1
ATOM 6421 O O . GLN B 1 331 ? -7.691 -10.797 -17.719 1 90.81 331 GLN B O 1
ATOM 6426 N N . LEU B 1 332 ? -6.605 -9.375 -16.328 1 91.12 332 LEU B N 1
ATOM 6427 C CA . LEU B 1 332 ? -6.523 -8.328 -17.344 1 91.12 332 LEU B CA 1
ATOM 6428 C C . LEU B 1 332 ? -5.074 -8.062 -17.734 1 91.12 332 LEU B C 1
ATOM 6430 O O . LEU B 1 332 ? -4.793 -7.117 -18.484 1 91.12 332 LEU B O 1
ATOM 6434 N N . MET B 1 333 ? -4.207 -8.766 -17.219 1 89.81 333 MET B N 1
ATOM 6435 C CA . MET B 1 333 ? -2.785 -8.703 -17.547 1 89.81 333 MET B CA 1
ATOM 6436 C C . MET B 1 333 ? -2.223 -7.312 -17.281 1 89.81 333 MET B C 1
ATOM 6438 O O . MET B 1 333 ? -1.506 -6.758 -18.125 1 89.81 333 MET B O 1
ATOM 6442 N N . ILE B 1 334 ? -2.588 -6.719 -16.188 1 89.88 334 ILE B N 1
ATOM 6443 C CA . ILE B 1 334 ? -2.094 -5.395 -15.828 1 89.88 334 ILE B CA 1
ATOM 6444 C C . ILE B 1 334 ? -1.62 -5.402 -14.375 1 89.88 334 ILE B C 1
ATOM 6446 O O . ILE B 1 334 ? -2.039 -4.562 -13.578 1 89.88 334 ILE B O 1
ATOM 6450 N N . PRO B 1 335 ? -0.668 -6.242 -14.094 1 91.06 335 PRO B N 1
ATOM 6451 C CA . PRO B 1 335 ? -0.262 -6.398 -12.695 1 91.06 335 PRO B CA 1
ATOM 6452 C C . PRO B 1 335 ? 0.341 -5.121 -12.109 1 91.06 335 PRO B C 1
ATOM 6454 O O . PRO B 1 335 ? 0.264 -4.898 -10.898 1 91.06 335 PRO B O 1
ATOM 6457 N N . GLY B 1 336 ? 0.86 -4.273 -12.914 1 91.19 336 GLY B N 1
ATOM 6458 C CA . GLY B 1 336 ? 1.508 -3.057 -12.445 1 91.19 336 GLY B CA 1
ATOM 6459 C C . GLY B 1 336 ? 0.532 -2.033 -11.898 1 91.19 336 GLY B C 1
ATOM 6460 O O . GLY B 1 336 ? 0.93 -1.099 -11.203 1 91.19 336 GLY B O 1
ATOM 6461 N N . TRP B 1 337 ? -0.683 -2.127 -12.148 1 91.88 337 TRP B N 1
ATOM 6462 C CA . TRP B 1 337 ? -1.664 -1.137 -11.719 1 91.88 337 TRP B CA 1
ATOM 6463 C C . TRP B 1 337 ? -1.965 -1.278 -10.234 1 91.88 337 TRP B C 1
ATOM 6465 O O . TRP B 1 337 ? -2.49 -0.353 -9.609 1 91.88 337 TRP B O 1
ATOM 6475 N N . ARG B 1 338 ? -1.632 -2.455 -9.727 1 94.19 338 ARG B N 1
ATOM 6476 C CA . ARG B 1 338 ? -1.809 -2.709 -8.297 1 94.19 338 ARG B CA 1
ATOM 6477 C C . ARG B 1 338 ? -3.223 -2.352 -7.852 1 94.19 338 ARG B C 1
ATOM 6479 O O . ARG B 1 338 ? -3.402 -1.646 -6.855 1 94.19 338 ARG B O 1
ATOM 6486 N N . ALA B 1 339 ? -4.172 -2.885 -8.555 1 95.44 339 ALA B N 1
ATOM 6487 C CA . ALA B 1 339 ? -5.582 -2.691 -8.219 1 95.44 339 ALA B CA 1
ATOM 6488 C C . ALA B 1 339 ? -6.227 -4.004 -7.785 1 95.44 339 ALA B C 1
ATOM 6490 O O . ALA B 1 339 ? -6.414 -4.91 -8.594 1 95.44 339 ALA B O 1
ATOM 6491 N N . GLY B 1 340 ? -6.539 -4.141 -6.539 1 97.81 340 GLY B N 1
ATOM 6492 C CA . GLY B 1 340 ? -7.188 -5.312 -5.977 1 97.81 340 GLY B CA 1
ATOM 6493 C C . GLY B 1 340 ? -8.156 -4.98 -4.855 1 97.81 340 GLY B C 1
ATOM 6494 O O . GLY B 1 340 ? -8.508 -3.812 -4.656 1 97.81 340 GLY B O 1
ATOM 6495 N N . TRP B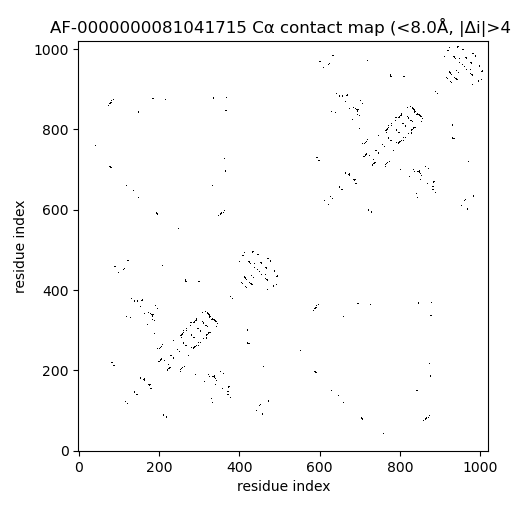 1 341 ? -8.664 -6.012 -4.207 1 98.75 341 TRP B N 1
ATOM 6496 C CA . TRP B 1 341 ? -9.625 -5.797 -3.133 1 98.75 341 TRP B CA 1
ATOM 6497 C C . TRP B 1 341 ? -9.797 -7.059 -2.293 1 98.75 341 TRP B C 1
ATOM 6499 O O . TRP B 1 341 ? -9.422 -8.148 -2.721 1 98.75 341 TRP B O 1
ATOM 6509 N N . VAL B 1 342 ? -10.281 -6.852 -1.128 1 98.69 342 VAL B N 1
ATOM 6510 C CA . VAL B 1 342 ? -10.758 -7.93 -0.268 1 98.69 342 VAL B CA 1
ATOM 6511 C C . VAL B 1 342 ? -12.258 -7.777 -0.025 1 98.69 342 VAL B C 1
ATOM 6513 O O . VAL B 1 342 ? -12.75 -6.66 0.133 1 98.69 342 VAL B O 1
ATOM 6516 N N . THR B 1 343 ? -13.016 -8.812 -0.087 1 98.81 343 THR B N 1
ATOM 6517 C CA . THR B 1 343 ? -14.43 -8.844 0.281 1 98.81 343 THR B CA 1
ATOM 6518 C C . THR B 1 343 ? -14.664 -9.781 1.46 1 98.81 343 THR B C 1
ATOM 6520 O O . THR B 1 343 ? -14.016 -10.82 1.57 1 98.81 343 THR B O 1
ATOM 6523 N N . PHE B 1 344 ? -15.547 -9.414 2.303 1 98.69 344 PHE B N 1
ATOM 6524 C CA . PHE B 1 344 ? -15.898 -10.195 3.484 1 98.69 344 PHE B CA 1
ATOM 6525 C C . PHE B 1 344 ? -17.281 -10.82 3.33 1 98.69 344 PHE B C 1
ATOM 6527 O O . PHE B 1 344 ? -18.297 -10.109 3.326 1 98.69 344 PHE B O 1
ATOM 6534 N N . HIS B 1 345 ? -17.312 -12.133 3.143 1 98.38 345 HIS B N 1
ATOM 6535 C CA . HIS B 1 345 ? -18.547 -12.922 3.102 1 98.38 345 HIS B CA 1
ATOM 6536 C C . HIS B 1 345 ? -18.797 -13.609 4.441 1 98.38 345 HIS B C 1
ATOM 6538 O O . HIS B 1 345 ? -18.312 -14.711 4.68 1 98.38 345 HIS B O 1
ATOM 6544 N N . ASP B 1 346 ? -19.578 -12.906 5.234 1 95.19 346 ASP B N 1
ATOM 6545 C CA . ASP B 1 346 ? -19.781 -13.398 6.594 1 95.19 346 ASP B CA 1
ATOM 6546 C C . ASP B 1 346 ? -20.75 -14.578 6.602 1 95.19 346 ASP B C 1
ATOM 6548 O O . ASP B 1 346 ? -21.516 -14.773 5.652 1 95.19 346 ASP B O 1
ATOM 6552 N N . ASN B 1 347 ? -20.609 -15.414 7.676 1 93.88 347 ASN B N 1
ATOM 6553 C CA . ASN B 1 347 ? -21.547 -16.516 7.828 1 93.88 347 ASN B CA 1
ATOM 6554 C C . ASN B 1 347 ? -22.781 -16.109 8.633 1 93.88 347 ASN B C 1
ATOM 6556 O O . ASN B 1 347 ? -22.938 -14.93 8.969 1 93.88 347 ASN B O 1
ATOM 6560 N N . VAL B 1 348 ? -23.594 -17.047 8.828 1 93.06 348 VAL B N 1
ATOM 6561 C CA . VAL B 1 348 ? -24.891 -16.781 9.461 1 93.06 348 VAL B CA 1
ATOM 6562 C C . VAL B 1 348 ? -24.672 -16.359 10.914 1 93.06 348 VAL B C 1
ATOM 6564 O O . VAL B 1 348 ? -25.547 -15.734 11.523 1 93.06 348 VAL B O 1
ATOM 6567 N N . HIS B 1 349 ? -23.5 -16.594 11.453 1 92.25 349 HIS B N 1
ATOM 6568 C CA . HIS B 1 349 ? -23.188 -16.266 12.844 1 92.25 349 HIS B CA 1
ATOM 6569 C C . HIS B 1 349 ? -22.594 -14.875 12.977 1 92.25 349 HIS B C 1
ATOM 6571 O O . HIS B 1 349 ? -22.422 -14.367 14.086 1 92.25 349 HIS B O 1
ATOM 6577 N N . GLY B 1 350 ? -22.266 -14.266 11.914 1 95.06 350 GLY B N 1
ATOM 6578 C CA . GLY B 1 350 ? -21.562 -12.992 11.977 1 95.06 350 GLY B CA 1
ATOM 6579 C C . GLY B 1 350 ? -20.141 -13.125 12.461 1 95.06 350 GLY B C 1
ATOM 6580 O O . GLY B 1 350 ? -19.672 -12.312 13.258 1 95.06 350 GLY B O 1
ATOM 6581 N N . SER B 1 351 ? -19.516 -14.172 12.039 1 96.69 351 SER B N 1
ATOM 6582 C CA . SER B 1 351 ? -18.219 -14.562 12.594 1 96.69 351 SER B CA 1
ATOM 6583 C C . SER B 1 351 ? -17.141 -13.57 12.195 1 96.69 351 SER B C 1
ATOM 6585 O O . SER B 1 351 ? -16.109 -13.469 12.867 1 96.69 351 SER B O 1
ATOM 6587 N N . LEU B 1 352 ? -17.312 -12.781 11.109 1 97.62 352 LEU B N 1
ATOM 6588 C CA . LEU B 1 352 ? -16.25 -11.938 10.586 1 97.62 352 LEU B CA 1
ATOM 6589 C C . LEU B 1 352 ? -16.375 -10.508 11.102 1 97.62 352 LEU B C 1
ATOM 6591 O O . LEU B 1 352 ? -15.586 -9.641 10.75 1 97.62 352 LEU B O 1
ATOM 6595 N N . ARG B 1 353 ? -17.25 -10.195 11.961 1 96.12 353 ARG B N 1
ATOM 6596 C CA . ARG B 1 353 ? -17.578 -8.828 12.352 1 96.12 353 ARG B CA 1
ATOM 6597 C C . ARG B 1 353 ? -16.359 -8.117 12.93 1 96.12 353 ARG B C 1
ATOM 6599 O O . ARG B 1 353 ? -16.047 -6.992 12.539 1 96.12 353 ARG B O 1
ATOM 6606 N N . GLU B 1 354 ? -15.68 -8.82 13.836 1 95.88 354 GLU B N 1
ATOM 6607 C CA . GLU B 1 354 ? -14.516 -8.203 14.461 1 95.88 354 GLU B CA 1
ATOM 6608 C C . GLU B 1 354 ? -13.344 -8.109 13.492 1 95.88 354 GLU B C 1
ATOM 6610 O O . GLU B 1 354 ? -12.617 -7.109 13.477 1 95.88 354 GLU B O 1
ATOM 6615 N N . LEU B 1 355 ? -13.195 -9.117 12.75 1 97.5 355 LEU B N 1
ATOM 6616 C CA . LEU B 1 355 ? -12.109 -9.148 11.781 1 97.5 355 LEU B CA 1
ATOM 6617 C C . LEU B 1 355 ? -12.289 -8.055 10.734 1 97.5 355 LEU B C 1
ATOM 6619 O O . LEU B 1 355 ? -11.328 -7.352 10.391 1 97.5 355 LEU B O 1
ATOM 6623 N N . GLN B 1 356 ? -13.469 -7.93 10.227 1 97.56 356 GLN B N 1
ATOM 6624 C CA . GLN B 1 356 ? -13.742 -6.895 9.234 1 97.56 356 GLN B CA 1
ATOM 6625 C C . GLN B 1 356 ? -13.523 -5.5 9.82 1 97.56 356 GLN B C 1
ATOM 6627 O O . GLN B 1 356 ? -12.953 -4.629 9.164 1 97.56 356 GLN B O 1
ATOM 6632 N N . ALA B 1 357 ? -13.969 -5.301 11.023 1 95.62 357 ALA B N 1
ATOM 6633 C CA . ALA B 1 357 ? -13.742 -4.023 11.688 1 95.62 357 ALA B CA 1
ATOM 6634 C C . ALA B 1 357 ? -12.25 -3.738 11.844 1 95.62 357 ALA B C 1
ATOM 6636 O O . ALA B 1 357 ? -11.805 -2.605 11.648 1 95.62 357 ALA B O 1
ATOM 6637 N N . GLY B 1 358 ? -11.547 -4.758 12.203 1 96 358 GLY B N 1
ATOM 6638 C CA . GLY B 1 358 ? -10.102 -4.625 12.305 1 96 358 GLY B CA 1
ATOM 6639 C C . GLY B 1 358 ? -9.438 -4.285 10.984 1 96 358 GLY B C 1
ATOM 6640 O O . GLY B 1 358 ? -8.523 -3.459 10.93 1 96 358 GLY B O 1
ATOM 6641 N N . ALA B 1 359 ? -9.906 -4.914 9.977 1 97.25 359 ALA B N 1
ATOM 6642 C CA . ALA B 1 359 ? -9.375 -4.641 8.641 1 97.25 359 ALA B CA 1
ATOM 6643 C C . ALA B 1 359 ? -9.641 -3.195 8.227 1 97.25 359 ALA B C 1
ATOM 6645 O O . ALA B 1 359 ? -8.789 -2.555 7.605 1 97.25 359 ALA B O 1
ATOM 6646 N N . VAL B 1 360 ? -10.773 -2.701 8.539 1 94.94 360 VAL B N 1
ATOM 6647 C CA . VAL B 1 360 ? -11.125 -1.319 8.242 1 94.94 360 VAL B CA 1
ATOM 6648 C C . VAL B 1 360 ? -10.18 -0.371 8.977 1 94.94 360 VAL B C 1
ATOM 6650 O O . VAL B 1 360 ? -9.672 0.586 8.391 1 94.94 360 VAL B O 1
ATOM 6653 N N . ARG B 1 361 ? -9.875 -0.627 10.195 1 92.25 361 ARG B N 1
ATOM 6654 C CA . ARG B 1 361 ? -8.961 0.204 10.969 1 92.25 361 ARG B CA 1
ATOM 6655 C C . ARG B 1 361 ? -7.562 0.195 10.359 1 92.25 361 ARG B C 1
ATOM 6657 O O . ARG B 1 361 ? -6.895 1.229 10.312 1 92.25 361 ARG B O 1
ATOM 6664 N N . LEU B 1 362 ? -7.191 -0.949 9.93 1 94.44 362 LEU B N 1
ATOM 6665 C CA . LEU B 1 362 ? -5.883 -1.05 9.297 1 94.44 362 LEU B CA 1
ATOM 6666 C C . LEU B 1 362 ? -5.855 -0.284 7.977 1 94.44 362 LEU B C 1
ATOM 6668 O O . LEU B 1 362 ? -4.836 0.315 7.621 1 94.44 362 LEU B O 1
ATOM 6672 N N . ALA B 1 363 ? -6.961 -0.367 7.258 1 93.81 363 ALA B N 1
ATOM 6673 C CA . ALA B 1 363 ? -7.055 0.4 6.016 1 93.81 363 ALA B CA 1
ATOM 6674 C C . ALA B 1 363 ? -6.945 1.897 6.289 1 93.81 363 ALA B C 1
ATOM 6676 O O . ALA B 1 363 ? -6.348 2.635 5.5 1 93.81 363 ALA B O 1
ATOM 6677 N N . GLU B 1 364 ? -7.418 2.34 7.375 1 89.12 364 GLU B N 1
ATOM 6678 C CA . GLU B 1 364 ? -7.383 3.748 7.758 1 89.12 364 GLU B CA 1
ATOM 6679 C C . GLU B 1 364 ? -5.965 4.184 8.125 1 89.12 364 GLU B C 1
ATOM 6681 O O . GLU B 1 364 ? -5.605 5.352 7.957 1 89.12 364 GLU B O 1
ATOM 6686 N N . LEU B 1 365 ? -5.25 3.268 8.57 1 86.81 365 LEU B N 1
ATOM 6687 C CA . LEU B 1 365 ? -3.855 3.516 8.922 1 86.81 365 LEU B CA 1
ATOM 6688 C C . LEU B 1 365 ? -2.984 3.566 7.672 1 86.81 365 LEU B C 1
ATOM 6690 O O . LEU B 1 365 ? -1.994 4.301 7.625 1 86.81 365 LEU B O 1
ATOM 6694 N N . GLY B 1 366 ? -3.365 2.869 6.703 1 83.69 366 GLY B N 1
ATOM 6695 C CA . GLY B 1 366 ? -2.547 2.693 5.516 1 83.69 366 GLY B CA 1
ATOM 6696 C C . GLY B 1 366 ? -2.623 3.867 4.559 1 83.69 366 GLY B C 1
ATOM 6697 O O . GLY B 1 366 ? -3.445 4.77 4.738 1 83.69 366 GLY B O 1
ATOM 6698 N N . PRO B 1 367 ? -1.734 3.801 3.564 1 85.94 367 PRO B N 1
ATOM 6699 C CA . PRO B 1 367 ? -1.613 4.918 2.627 1 85.94 367 PRO B CA 1
ATOM 6700 C C . PRO B 1 367 ? -2.742 4.953 1.601 1 85.94 367 PRO B C 1
ATOM 6702 O O . PRO B 1 367 ? -2.92 5.957 0.907 1 85.94 367 PRO B O 1
ATOM 6705 N N . GLY B 1 368 ? -3.531 3.938 1.603 1 89.38 368 GLY B N 1
ATOM 6706 C CA . GLY B 1 368 ? -4.602 3.891 0.618 1 89.38 368 GLY B CA 1
ATOM 6707 C C . GLY B 1 368 ? -4.133 3.445 -0.753 1 89.38 368 GLY B C 1
ATOM 6708 O O . GLY B 1 368 ? -2.977 3.049 -0.921 1 89.38 368 GLY B O 1
ATOM 6709 N N . VAL B 1 369 ? -5.109 3.434 -1.708 1 94.5 369 VAL B N 1
ATOM 6710 C CA . VAL B 1 369 ? -4.887 2.953 -3.068 1 94.5 369 VAL B CA 1
ATOM 6711 C C . VAL B 1 369 ? -5.078 4.098 -4.059 1 94.5 369 VAL B C 1
ATOM 6713 O O . VAL B 1 369 ? -5.941 4.957 -3.863 1 94.5 369 VAL B O 1
ATOM 6716 N N . SER B 1 370 ? -4.254 4.086 -5.078 1 93.81 370 SER B N 1
ATOM 6717 C CA . SER B 1 370 ? -4.359 5.129 -6.09 1 93.81 370 SER B CA 1
ATOM 6718 C C . SER B 1 370 ? -5.777 5.227 -6.641 1 93.81 370 SER B C 1
ATOM 6720 O O . SER B 1 370 ? -6.332 4.238 -7.125 1 93.81 370 SER B O 1
ATOM 6722 N N . THR B 1 371 ? -6.324 6.418 -6.582 1 92.06 371 THR B N 1
ATOM 6723 C CA . THR B 1 371 ? -7.668 6.613 -7.117 1 92.06 371 THR B CA 1
ATOM 6724 C C . THR B 1 371 ? -7.664 6.508 -8.641 1 92.06 371 THR B C 1
ATOM 6726 O O . THR B 1 371 ? -8.688 6.195 -9.25 1 92.06 371 THR B O 1
ATOM 6729 N N . LEU B 1 372 ? -6.512 6.734 -9.25 1 89.19 372 LEU B N 1
ATOM 6730 C CA . LEU B 1 372 ? -6.383 6.609 -10.695 1 89.19 372 LEU B CA 1
ATOM 6731 C C . LEU B 1 372 ? -6.699 5.188 -11.148 1 89.19 372 LEU B C 1
ATOM 6733 O O . LEU B 1 372 ? -7.398 4.992 -12.148 1 89.19 372 LEU B O 1
ATOM 6737 N N . THR B 1 373 ? -6.203 4.234 -10.461 1 91.88 373 THR B N 1
ATOM 6738 C CA . THR B 1 373 ? -6.438 2.84 -10.82 1 91.88 373 THR B CA 1
ATOM 6739 C C . THR B 1 373 ? -7.805 2.377 -10.328 1 91.88 373 THR B C 1
ATOM 6741 O O . THR B 1 373 ? -8.492 1.615 -11.016 1 91.88 373 THR B O 1
ATOM 6744 N N . GLN B 1 374 ? -8.227 2.865 -9.172 1 94.31 374 GLN B N 1
ATOM 6745 C CA . GLN B 1 374 ? -9.508 2.477 -8.594 1 94.31 374 GLN B CA 1
ATOM 6746 C C . GLN B 1 374 ? -10.664 2.828 -9.531 1 94.31 374 GLN B C 1
ATOM 6748 O O . GLN B 1 374 ? -11.555 2.012 -9.75 1 94.31 374 GLN B O 1
ATOM 6753 N N . CYS B 1 375 ? -10.609 4.008 -10.031 1 91.81 375 CYS B N 1
ATOM 6754 C CA . CYS B 1 375 ? -11.758 4.559 -10.734 1 91.81 375 CYS B CA 1
ATOM 6755 C C . CYS B 1 375 ? -12.008 3.809 -12.039 1 91.81 375 CYS B C 1
ATOM 6757 O O . CYS B 1 375 ? -13.086 3.91 -12.625 1 91.81 375 CYS B O 1
ATOM 6759 N N . ALA B 1 376 ? -11.094 3.016 -12.484 1 92.44 376 ALA B N 1
ATOM 6760 C CA . ALA B 1 376 ? -11.273 2.205 -13.688 1 92.44 376 ALA B CA 1
ATOM 6761 C C . ALA B 1 376 ? -12.047 0.924 -13.375 1 92.44 376 ALA B C 1
ATOM 6763 O O . ALA B 1 376 ? -12.562 0.267 -14.281 1 92.44 376 ALA B O 1
ATOM 6764 N N . ILE B 1 377 ? -12.125 0.533 -12.141 1 96 377 ILE B N 1
ATOM 6765 C CA . ILE B 1 377 ? -12.555 -0.798 -11.727 1 96 377 ILE B CA 1
ATOM 6766 C C . ILE B 1 377 ? -14.008 -1.022 -12.117 1 96 377 ILE B C 1
ATOM 6768 O O . ILE B 1 377 ? -14.352 -2.07 -12.672 1 96 377 ILE B O 1
ATOM 6772 N N . PRO B 1 378 ? -14.914 -0.014 -11.898 1 95.25 378 PRO B N 1
ATOM 6773 C CA . PRO B 1 378 ? -16.312 -0.273 -12.227 1 95.25 378 PRO B CA 1
ATOM 6774 C C . PRO B 1 378 ? -16.516 -0.649 -13.695 1 95.25 378 PRO B C 1
ATOM 6776 O O . PRO B 1 378 ? -17.25 -1.593 -14 1 95.25 378 PRO B O 1
ATOM 6779 N N . GLN B 1 379 ? -15.797 0.002 -14.594 1 94.12 379 GLN B N 1
ATOM 6780 C CA . GLN B 1 379 ? -15.914 -0.31 -16.016 1 94.12 379 GLN B CA 1
ATOM 6781 C C . GLN B 1 379 ? -15.305 -1.672 -16.328 1 94.12 379 GLN B C 1
ATOM 6783 O O . GLN B 1 379 ? -15.781 -2.381 -17.219 1 94.12 379 GLN B O 1
ATOM 6788 N N . LEU B 1 380 ? -14.312 -2.031 -15.609 1 95.88 380 LEU B N 1
ATOM 6789 C CA . LEU B 1 380 ? -13.555 -3.246 -15.898 1 95.88 380 LEU B CA 1
ATOM 6790 C C . LEU B 1 380 ? -14.234 -4.465 -15.273 1 95.88 380 LEU B C 1
ATOM 6792 O O . LEU B 1 380 ? -13.852 -5.602 -15.555 1 95.88 380 LEU B O 1
ATOM 6796 N N . LEU B 1 381 ? -15.188 -4.234 -14.406 1 96.06 381 LEU B N 1
ATOM 6797 C CA . LEU B 1 381 ? -15.961 -5.324 -13.828 1 96.06 381 LEU B CA 1
ATOM 6798 C C . LEU B 1 381 ? -17.328 -5.426 -14.484 1 96.06 381 LEU B C 1
ATOM 6800 O O . LEU B 1 381 ? -18.078 -6.367 -14.227 1 96.06 381 LEU B O 1
ATOM 6804 N N . SER B 1 382 ? -17.625 -4.512 -15.359 1 92.75 382 SER B N 1
ATOM 6805 C CA . SER B 1 382 ? -18.938 -4.469 -15.977 1 92.75 382 SER B CA 1
ATOM 6806 C C . SER B 1 382 ? -19.109 -5.574 -17.016 1 92.75 382 SER B C 1
ATOM 6808 O O . SER B 1 382 ? -18.328 -5.66 -17.969 1 92.75 382 SER B O 1
ATOM 6810 N N . LYS B 1 383 ? -20.172 -6.301 -16.938 1 89.75 383 LYS B N 1
ATOM 6811 C CA . LYS B 1 383 ? -20.469 -7.375 -17.891 1 89.75 383 LYS B CA 1
ATOM 6812 C C . LYS B 1 383 ? -20.969 -6.812 -19.203 1 89.75 383 LYS B C 1
ATOM 6814 O O . LYS B 1 383 ? -21 -7.516 -20.219 1 89.75 383 LYS B O 1
ATOM 6819 N N . SER B 1 384 ? -21.344 -5.586 -19.172 1 91.44 384 SER B N 1
ATOM 6820 C CA . SER B 1 384 ? -21.906 -4.949 -20.375 1 91.44 384 SER B CA 1
ATOM 6821 C C . SER B 1 384 ? -20.812 -4.297 -21.203 1 91.44 384 SER B C 1
ATOM 6823 O O . SER B 1 384 ? -21.094 -3.754 -22.281 1 91.44 384 SER B O 1
ATOM 6825 N N . ASN B 1 385 ? -19.625 -4.402 -20.766 1 93 385 ASN B N 1
ATOM 6826 C CA . ASN B 1 385 ? -18.5 -3.852 -21.516 1 93 385 ASN B CA 1
ATOM 6827 C C . ASN B 1 385 ? -18.078 -4.781 -22.656 1 93 385 ASN B C 1
ATOM 6829 O O . ASN B 1 385 ? -17.25 -5.668 -22.453 1 93 385 ASN B O 1
ATOM 6833 N N . GLU B 1 386 ? -18.516 -4.52 -23.828 1 93.69 386 GLU B N 1
ATOM 6834 C CA . GLU B 1 386 ? -18.328 -5.395 -24.969 1 93.69 386 GLU B CA 1
ATOM 6835 C C . GLU B 1 386 ? -16.859 -5.434 -25.391 1 93.69 386 GLU B C 1
ATOM 6837 O O . GLU B 1 386 ? -16.344 -6.48 -25.812 1 93.69 386 GLU B O 1
ATOM 6842 N N . GLY B 1 387 ? -16.266 -4.285 -25.328 1 93.12 387 GLY B N 1
ATOM 6843 C CA . GLY B 1 387 ? -14.852 -4.246 -25.656 1 93.12 387 GLY B CA 1
ATOM 6844 C C . GLY B 1 387 ? -14.016 -5.137 -24.75 1 93.12 387 GLY B C 1
ATOM 6845 O O . GLY B 1 387 ? -13.141 -5.863 -25.234 1 93.12 387 GLY B O 1
ATOM 6846 N N . LEU B 1 388 ? -14.359 -5.145 -23.562 1 93.94 388 LEU B N 1
ATOM 6847 C CA . LEU B 1 388 ? -13.641 -5.961 -22.594 1 93.94 388 LEU B CA 1
ATOM 6848 C C . LEU B 1 388 ? -13.93 -7.441 -22.797 1 93.94 388 LEU B C 1
ATOM 6850 O O . LEU B 1 388 ? -13.023 -8.273 -22.75 1 93.94 388 LEU B O 1
ATOM 6854 N N . ASN B 1 389 ? -15.148 -7.715 -23.016 1 94.56 389 ASN B N 1
ATOM 6855 C CA . ASN B 1 389 ? -15.516 -9.102 -23.281 1 94.56 389 ASN B CA 1
ATOM 6856 C C . ASN B 1 389 ? -14.789 -9.648 -24.5 1 94.56 389 ASN B C 1
ATOM 6858 O O . ASN B 1 389 ? -14.344 -10.797 -24.5 1 94.56 389 ASN B O 1
ATOM 6862 N N . GLY B 1 390 ? -14.727 -8.836 -25.516 1 93.69 390 GLY B N 1
ATOM 6863 C CA . GLY B 1 390 ? -13.984 -9.227 -26.703 1 93.69 390 GLY B CA 1
ATOM 6864 C C . GLY B 1 390 ? -12.508 -9.453 -26.422 1 93.69 390 GLY B C 1
ATOM 6865 O O . GLY B 1 390 ? -11.922 -10.43 -26.906 1 93.69 390 GLY B O 1
ATOM 6866 N N . TRP B 1 391 ? -11.953 -8.602 -25.672 1 92.19 391 TRP B N 1
ATOM 6867 C CA . TRP B 1 391 ? -10.539 -8.727 -25.328 1 92.19 391 TRP B CA 1
ATOM 6868 C C . TRP B 1 391 ? -10.289 -10 -24.531 1 92.19 391 TRP B C 1
ATOM 6870 O O . TRP B 1 391 ? -9.344 -10.742 -24.812 1 92.19 391 TRP B O 1
ATOM 6880 N N . LYS B 1 392 ? -11.117 -10.305 -23.578 1 93.12 392 LYS B N 1
ATOM 6881 C CA . LYS B 1 392 ? -10.977 -11.5 -22.75 1 93.12 392 LYS B CA 1
ATOM 6882 C C . LYS B 1 392 ? -11.117 -12.766 -23.594 1 93.12 392 LYS B C 1
ATOM 6884 O O . LYS B 1 392 ? -10.391 -13.742 -23.375 1 93.12 392 LYS B O 1
ATOM 6889 N N . SER B 1 393 ? -12.023 -12.711 -24.484 1 93.5 393 SER B N 1
ATOM 6890 C CA . SER B 1 393 ? -12.227 -13.859 -25.375 1 93.5 393 SER B CA 1
ATOM 6891 C C . SER B 1 393 ? -10.992 -14.125 -26.219 1 93.5 393 SER B C 1
ATOM 6893 O O . SER B 1 393 ? -10.602 -15.273 -26.422 1 93.5 393 SER B O 1
ATOM 6895 N N . ARG B 1 394 ? -10.398 -13.094 -26.703 1 91.69 394 ARG B N 1
ATOM 6896 C CA . ARG B 1 394 ? -9.188 -13.242 -27.516 1 91.69 394 ARG B CA 1
ATOM 6897 C C . ARG B 1 394 ? -8.039 -13.781 -26.672 1 91.69 394 ARG B C 1
ATOM 6899 O O . ARG B 1 394 ? -7.266 -14.625 -27.125 1 91.69 394 ARG B O 1
ATOM 6906 N N . LEU B 1 395 ? -7.961 -13.273 -25.5 1 91.5 395 LEU B N 1
ATOM 6907 C CA . LEU B 1 395 ? -6.938 -13.781 -24.594 1 91.5 395 LEU B CA 1
ATOM 6908 C C . LEU B 1 395 ? -7.133 -15.273 -24.328 1 91.5 395 LEU B C 1
ATOM 6910 O O . LEU B 1 395 ? -6.184 -16.047 -24.422 1 91.5 395 LEU B O 1
ATOM 6914 N N . GLN B 1 396 ? -8.328 -15.656 -24.062 1 93.25 396 GLN B N 1
ATOM 6915 C CA . GLN B 1 396 ? -8.664 -17.047 -23.781 1 93.25 396 GLN B CA 1
ATOM 6916 C C . GLN B 1 396 ? -8.312 -17.953 -24.953 1 93.25 396 GLN B C 1
ATOM 6918 O O . GLN B 1 396 ? -7.703 -19 -24.766 1 93.25 396 GLN B O 1
ATOM 6923 N N . THR B 1 397 ? -8.617 -17.531 -26.062 1 93.19 397 THR B N 1
ATOM 6924 C CA . THR B 1 397 ? -8.352 -18.312 -27.266 1 93.19 397 THR B CA 1
ATOM 6925 C C . THR B 1 397 ? -6.852 -18.469 -27.484 1 93.19 397 THR B C 1
ATOM 6927 O O . THR B 1 397 ? -6.387 -19.562 -27.844 1 93.19 397 THR B O 1
ATOM 6930 N N . SER B 1 398 ? -6.195 -17.406 -27.297 1 91.69 398 SER B N 1
ATOM 6931 C CA . SER B 1 398 ? -4.746 -17.438 -27.469 1 91.69 398 SER B CA 1
ATOM 6932 C C . SER B 1 398 ? -4.09 -18.391 -26.484 1 91.69 398 SER B C 1
ATOM 6934 O O . SER B 1 398 ? -3.199 -19.156 -26.844 1 91.69 398 SER B O 1
ATOM 6936 N N . LEU B 1 399 ? -4.523 -18.328 -25.281 1 93.62 399 LEU B N 1
ATOM 6937 C CA . LEU B 1 399 ? -3.947 -19.188 -24.266 1 93.62 399 LEU B CA 1
ATOM 6938 C C . LEU B 1 399 ? -4.266 -20.656 -24.531 1 93.62 399 LEU B C 1
ATOM 6940 O O . LEU B 1 399 ? -3.414 -21.531 -24.344 1 93.62 399 LEU B O 1
ATOM 6944 N N . GLU B 1 400 ? -5.406 -20.938 -24.984 1 95.19 400 GLU B N 1
ATOM 6945 C CA . GLU B 1 400 ? -5.793 -22.297 -25.312 1 95.19 400 GLU B CA 1
ATOM 6946 C C . GLU B 1 400 ? -4.953 -22.859 -26.453 1 95.19 400 GLU B C 1
ATOM 6948 O O . GLU B 1 400 ? -4.555 -24.016 -26.438 1 95.19 400 GLU B O 1
ATOM 6953 N N . ARG B 1 401 ? -4.691 -22.047 -27.391 1 94 401 ARG B N 1
ATOM 6954 C CA . ARG B 1 401 ? -3.82 -22.438 -28.484 1 94 401 ARG B CA 1
ATOM 6955 C C . ARG B 1 401 ? -2.412 -22.75 -27.984 1 94 401 ARG B C 1
ATOM 6957 O O . ARG B 1 401 ? -1.79 -23.719 -28.422 1 94 401 ARG B O 1
ATOM 6964 N N . GLN B 1 402 ? -1.972 -21.922 -27.156 1 93.62 402 GLN B N 1
ATOM 6965 C CA . GLN B 1 402 ? -0.638 -22.125 -26.609 1 93.62 402 GLN B CA 1
ATOM 6966 C C . GLN B 1 402 ? -0.57 -23.406 -25.797 1 93.62 402 GLN B C 1
ATOM 6968 O O . GLN B 1 402 ? 0.448 -24.109 -25.812 1 93.62 402 GLN B O 1
ATOM 6973 N N . ILE B 1 403 ? -1.623 -23.719 -25.094 1 96.06 403 ILE B N 1
ATOM 6974 C CA . ILE B 1 403 ? -1.681 -24.953 -24.312 1 96.06 403 ILE B CA 1
ATOM 6975 C C . ILE B 1 403 ? -1.548 -26.156 -25.219 1 96.06 403 ILE B C 1
ATOM 6977 O O . ILE B 1 403 ? -0.75 -27.062 -24.953 1 96.06 403 ILE B O 1
ATOM 6981 N N . VAL B 1 404 ? -2.268 -26.172 -26.266 1 96.5 404 VAL B N 1
ATOM 6982 C CA . VAL B 1 404 ? -2.229 -27.281 -27.219 1 96.5 404 VAL B CA 1
ATOM 6983 C C . VAL B 1 404 ? -0.818 -27.422 -27.781 1 96.5 404 VAL B C 1
ATOM 6985 O O . VAL B 1 404 ? -0.27 -28.531 -27.812 1 96.5 404 VAL B O 1
ATOM 6988 N N . PHE B 1 405 ? -0.286 -26.375 -28.156 1 96.25 405 PHE B N 1
ATOM 6989 C CA . PHE B 1 405 ? 1.061 -26.359 -28.703 1 96.25 405 PHE B CA 1
ATOM 6990 C C . PHE B 1 405 ? 2.07 -26.891 -27.703 1 96.25 405 PHE B C 1
ATOM 6992 O O . PHE B 1 405 ? 2.863 -27.781 -28.016 1 96.25 405 PHE B O 1
ATOM 6999 N N . LEU B 1 406 ? 2.027 -26.328 -26.547 1 96.06 406 LEU B N 1
ATOM 7000 C CA . LEU B 1 406 ? 3 -26.656 -25.5 1 96.06 406 LEU B CA 1
ATOM 7001 C C . LEU B 1 406 ? 2.879 -28.125 -25.094 1 96.06 406 LEU B C 1
ATOM 7003 O O . LEU B 1 406 ? 3.889 -28.812 -24.922 1 96.06 406 LEU B O 1
ATOM 7007 N N . MET B 1 407 ? 1.66 -28.609 -24.875 1 96.62 407 MET B N 1
ATOM 7008 C CA . MET B 1 407 ? 1.439 -30 -24.484 1 96.62 407 MET B CA 1
ATOM 7009 C C . MET B 1 407 ? 1.984 -30.953 -25.531 1 96.62 407 MET B C 1
ATOM 7011 O O . MET B 1 407 ? 2.6 -31.969 -25.203 1 96.62 407 MET B O 1
ATOM 7015 N N . THR B 1 408 ? 1.826 -30.562 -26.719 1 97.75 408 THR B N 1
ATOM 7016 C CA . THR B 1 408 ? 2.312 -31.391 -27.828 1 97.75 408 THR B CA 1
ATOM 7017 C C . THR B 1 408 ? 3.838 -31.422 -27.844 1 97.75 408 THR B C 1
ATOM 7019 O O . THR B 1 408 ? 4.441 -32.5 -27.875 1 97.75 408 THR B O 1
ATOM 7022 N N . LYS B 1 409 ? 4.418 -30.312 -27.812 1 98 409 LYS B N 1
ATOM 7023 C CA . LYS B 1 409 ? 5.867 -30.219 -27.906 1 98 409 LYS B CA 1
ATOM 7024 C C . LYS B 1 409 ? 6.551 -30.828 -26.703 1 98 409 LYS B C 1
ATOM 7026 O O . LYS B 1 409 ? 7.547 -31.547 -26.844 1 98 409 LYS B O 1
ATOM 7031 N N . LEU B 1 410 ? 6.059 -30.594 -25.547 1 98.12 410 LEU B N 1
ATOM 7032 C CA . LEU B 1 410 ? 6.672 -31.094 -24.312 1 98.12 410 LEU B CA 1
ATOM 7033 C C . LEU B 1 410 ? 6.539 -32.625 -24.219 1 98.12 410 LEU B C 1
ATOM 7035 O O . LEU B 1 410 ? 7.418 -33.281 -23.688 1 98.12 410 LEU B O 1
ATOM 7039 N N . SER B 1 411 ? 5.453 -33.125 -24.766 1 97.81 411 SER B N 1
ATOM 7040 C CA . SER B 1 411 ? 5.234 -34.562 -24.734 1 97.81 411 SER B CA 1
ATOM 7041 C C . SER B 1 411 ? 6.258 -35.312 -25.594 1 97.81 411 SER B C 1
ATOM 7043 O O . SER B 1 411 ? 6.469 -36.5 -25.422 1 97.81 411 SER B O 1
ATOM 7045 N N . MET B 1 412 ? 6.906 -34.562 -26.438 1 98 412 MET B N 1
ATOM 7046 C CA . MET B 1 412 ? 7.902 -35.156 -27.344 1 98 412 MET B CA 1
ATOM 7047 C C . MET B 1 412 ? 9.281 -35.156 -26.688 1 98 412 MET B C 1
ATOM 7049 O O . MET B 1 412 ? 10.211 -35.812 -27.188 1 98 412 MET B O 1
ATOM 7053 N N . CYS B 1 413 ? 9.398 -34.5 -25.656 1 98.31 413 CYS B N 1
ATOM 7054 C CA . CYS B 1 413 ? 10.672 -34.438 -24.953 1 98.31 413 CYS B CA 1
ATOM 7055 C C . CYS B 1 413 ? 10.875 -35.688 -24.109 1 98.31 413 CYS B C 1
ATOM 7057 O O . CYS B 1 413 ? 10.07 -35.969 -23.219 1 98.31 413 CYS B O 1
ATOM 7059 N N . ASP B 1 414 ? 11.961 -36.344 -24.312 1 98 414 ASP B N 1
ATOM 7060 C CA . ASP B 1 414 ? 12.25 -37.531 -23.516 1 98 414 ASP B CA 1
ATOM 7061 C C . ASP B 1 414 ? 12.336 -37.188 -22.031 1 98 414 ASP B C 1
ATOM 7063 O O . ASP B 1 414 ? 13.031 -36.25 -21.641 1 98 414 ASP B O 1
ATOM 7067 N N . GLY B 1 415 ? 11.508 -37.938 -21.266 1 98.25 415 GLY B N 1
ATOM 7068 C CA . GLY B 1 415 ? 11.633 -37.812 -19.828 1 98.25 415 GLY B CA 1
ATOM 7069 C C . GLY B 1 415 ? 10.734 -36.75 -19.234 1 98.25 415 GLY B C 1
ATOM 7070 O O . GLY B 1 415 ? 10.703 -36.531 -18.016 1 98.25 415 GLY B O 1
ATOM 7071 N N . LEU B 1 416 ? 10.016 -36.031 -20.078 1 98.5 416 LEU B N 1
ATOM 7072 C CA . LEU B 1 416 ? 9.094 -35.031 -19.578 1 98.5 416 LEU B CA 1
ATOM 7073 C C . LEU B 1 416 ? 7.645 -35.5 -19.719 1 98.5 416 LEU B C 1
ATOM 7075 O O . LEU B 1 416 ? 7.312 -36.219 -20.672 1 98.5 416 LEU B O 1
ATOM 7079 N N . VAL B 1 417 ? 6.875 -35.188 -18.75 1 97.75 417 VAL B N 1
ATOM 7080 C CA . VAL B 1 417 ? 5.438 -35.406 -18.781 1 97.75 417 VAL B CA 1
ATOM 7081 C C . VAL B 1 417 ? 4.691 -34.125 -18.438 1 97.75 417 VAL B C 1
ATOM 7083 O O . VAL B 1 417 ? 4.504 -33.812 -17.25 1 97.75 417 VAL B O 1
ATOM 7086 N N . PRO B 1 418 ? 4.262 -33.438 -19.406 1 97.06 418 PRO B N 1
ATOM 7087 C CA . PRO B 1 418 ? 3.523 -32.219 -19.109 1 97.06 418 PRO B CA 1
ATOM 7088 C C . PRO B 1 418 ? 2.172 -32.469 -18.453 1 97.06 418 PRO B C 1
ATOM 7090 O O . PRO B 1 418 ? 1.49 -33.438 -18.797 1 97.06 418 PRO B O 1
ATOM 7093 N N . MET B 1 419 ? 1.837 -31.688 -17.469 1 95.5 419 MET B N 1
ATOM 7094 C CA . MET B 1 419 ? 0.516 -31.703 -16.859 1 95.5 419 MET B CA 1
ATOM 7095 C C . MET B 1 419 ? -0.375 -30.609 -17.438 1 95.5 419 MET B C 1
ATOM 7097 O O . MET B 1 419 ? -0.066 -29.422 -17.312 1 95.5 419 MET B O 1
ATOM 7101 N N . ALA B 1 420 ? -1.426 -31.016 -18.031 1 94.12 420 ALA B N 1
ATOM 7102 C CA . ALA B 1 420 ? -2.297 -30.031 -18.672 1 94.12 420 ALA B CA 1
ATOM 7103 C C . ALA B 1 420 ? -2.85 -29.047 -17.656 1 94.12 420 ALA B C 1
ATOM 7105 O O . ALA B 1 420 ? -3.395 -29.438 -16.625 1 94.12 420 ALA B O 1
ATOM 7106 N N . PRO B 1 421 ? -2.709 -27.75 -17.938 1 95.62 421 PRO B N 1
ATOM 7107 C CA . PRO B 1 421 ? -3.268 -26.781 -17 1 95.62 421 PRO B CA 1
ATOM 7108 C C . PRO B 1 421 ? -4.793 -26.75 -17.031 1 95.62 421 PRO B C 1
ATOM 7110 O O . PRO B 1 421 ? -5.398 -26.891 -18.094 1 95.62 421 PRO B O 1
ATOM 7113 N N . GLN B 1 422 ? -5.367 -26.531 -15.875 1 97.69 422 GLN B N 1
ATOM 7114 C CA . GLN B 1 422 ? -6.816 -26.391 -15.75 1 97.69 422 GLN B CA 1
ATOM 7115 C C . GLN B 1 422 ? -7.219 -24.922 -15.734 1 97.69 422 GLN B C 1
ATOM 7117 O O . GLN B 1 422 ? -8.359 -24.578 -16.047 1 97.69 422 GLN B O 1
ATOM 7122 N N . GLY B 1 423 ? -6.262 -24.047 -15.352 1 97.75 423 GLY B N 1
ATOM 7123 C CA . GLY B 1 423 ? -6.449 -22.609 -15.312 1 97.75 423 GLY B CA 1
ATOM 7124 C C . GLY B 1 423 ? -5.141 -21.844 -15.289 1 97.75 423 GLY B C 1
ATOM 7125 O O . GLY B 1 423 ? -4.07 -22.422 -15.492 1 97.75 423 GLY B O 1
ATOM 7126 N N . THR B 1 424 ? -5.234 -20.516 -15.156 1 96.56 424 THR B N 1
ATOM 7127 C CA . THR B 1 424 ? -4.105 -19.594 -15.086 1 96.56 424 THR B CA 1
ATOM 7128 C C . THR B 1 424 ? -3.311 -19.609 -16.391 1 96.56 424 THR B C 1
ATOM 7130 O O . THR B 1 424 ? -3.881 -19.781 -17.469 1 96.56 424 THR B O 1
ATOM 7133 N N . TYR B 1 425 ? -2.082 -19.312 -16.406 1 94.62 425 TYR B N 1
ATOM 7134 C CA . TYR B 1 425 ? -1.165 -19.453 -17.531 1 94.62 425 TYR B CA 1
ATOM 7135 C C . TYR B 1 425 ? 0.133 -20.125 -17.109 1 94.62 425 TYR B C 1
ATOM 7137 O O . TYR B 1 425 ? 1.204 -19.812 -17.625 1 94.62 425 TYR B O 1
ATOM 7145 N N . TYR B 1 426 ? -0.002 -20.953 -16.062 1 95.31 426 TYR B N 1
ATOM 7146 C CA . TYR B 1 426 ? 1.096 -21.781 -15.562 1 95.31 426 TYR B CA 1
ATOM 7147 C C . TYR B 1 426 ? 0.764 -23.266 -15.688 1 95.31 426 TYR B C 1
ATOM 7149 O O . TYR B 1 426 ? -0.407 -23.641 -15.648 1 95.31 426 TYR B O 1
ATOM 7157 N N . THR B 1 427 ? 1.822 -24.016 -15.805 1 94.62 427 THR B N 1
ATOM 7158 C CA . THR B 1 427 ? 1.64 -25.453 -15.75 1 94.62 427 THR B CA 1
ATOM 7159 C C . THR B 1 427 ? 2.893 -26.141 -15.203 1 94.62 427 THR B C 1
ATOM 7161 O O . THR B 1 427 ? 3.979 -25.562 -15.219 1 94.62 427 THR B O 1
ATOM 7164 N N . MET B 1 428 ? 2.672 -27.281 -14.641 1 97.19 428 MET B N 1
ATOM 7165 C CA . MET B 1 428 ? 3.768 -28.094 -14.141 1 97.19 428 MET B CA 1
ATOM 7166 C C . MET B 1 428 ? 4.156 -29.172 -15.148 1 97.19 428 MET B C 1
ATOM 7168 O O . MET B 1 428 ? 3.299 -29.703 -15.859 1 97.19 428 MET B O 1
ATOM 7172 N N . VAL B 1 429 ? 5.441 -29.484 -15.195 1 98.12 429 VAL B N 1
ATOM 7173 C CA . VAL B 1 429 ? 5.984 -30.547 -16.031 1 98.12 429 VAL B CA 1
ATOM 7174 C C . VAL B 1 429 ? 6.77 -31.531 -15.172 1 98.12 429 VAL B C 1
ATOM 7176 O O . VAL B 1 429 ? 7.715 -31.141 -14.477 1 98.12 429 VAL B O 1
ATOM 7179 N N . LYS B 1 430 ? 6.418 -32.75 -15.242 1 98 430 LYS B N 1
ATOM 7180 C CA . LYS B 1 430 ? 7.113 -33.781 -14.484 1 98 430 LYS B CA 1
ATOM 7181 C C . LYS B 1 430 ? 8.414 -34.188 -15.172 1 98 430 LYS B C 1
ATOM 7183 O O . LYS B 1 430 ? 8.492 -34.219 -16.406 1 98 430 LYS B O 1
ATOM 7188 N N . ILE B 1 431 ? 9.336 -34.5 -14.383 1 98.31 431 ILE B N 1
ATOM 7189 C CA . ILE B 1 431 ? 10.625 -35.031 -14.828 1 98.31 431 ILE B CA 1
ATOM 7190 C C . ILE B 1 431 ? 10.742 -36.5 -14.445 1 98.31 431 ILE B C 1
ATOM 7192 O O . ILE B 1 431 ? 10.688 -36.844 -13.266 1 98.31 431 ILE B O 1
ATOM 7196 N N . LYS B 1 432 ? 10.898 -37.312 -15.391 1 97.81 432 LYS B N 1
ATOM 7197 C CA . LYS B 1 432 ? 11.156 -38.719 -15.109 1 97.81 432 LYS B CA 1
ATOM 7198 C C . LYS B 1 432 ? 12.625 -38.938 -14.781 1 97.81 432 LYS B C 1
ATOM 7200 O O . LYS B 1 432 ? 13.477 -38.969 -15.672 1 97.81 432 LYS B O 1
ATOM 7205 N N . TYR B 1 433 ? 12.789 -39.219 -13.578 1 96.25 433 TYR B N 1
ATOM 7206 C CA . TYR B 1 433 ? 14.156 -39.438 -13.117 1 96.25 433 TYR B CA 1
ATOM 7207 C C . TYR B 1 433 ? 14.773 -40.656 -13.812 1 96.25 433 TYR B C 1
ATOM 7209 O O . TYR B 1 433 ? 15.977 -40.656 -14.086 1 96.25 433 TYR B O 1
ATOM 7217 N N . SER B 1 434 ? 14.062 -41.656 -14.07 1 94.94 434 SER B N 1
ATOM 7218 C CA . SER B 1 434 ? 14.539 -42.875 -14.703 1 94.94 434 SER B CA 1
ATOM 7219 C C . SER B 1 434 ? 15.102 -42.594 -16.094 1 94.94 434 SER B C 1
ATOM 7221 O O . SER B 1 434 ? 15.953 -43.344 -16.578 1 94.94 434 SER B O 1
ATOM 7223 N N . VAL B 1 435 ? 14.656 -41.5 -16.641 1 96.75 435 VAL B N 1
ATOM 7224 C CA . VAL B 1 435 ? 15.055 -41.219 -18.016 1 96.75 435 VAL B CA 1
ATOM 7225 C C . VAL B 1 435 ? 16.156 -40.156 -18.031 1 96.75 435 VAL B C 1
ATOM 7227 O O . VAL B 1 435 ? 17.141 -40.281 -18.75 1 96.75 435 VAL B O 1
ATOM 7230 N N . LEU B 1 436 ? 16.031 -39.156 -17.172 1 97.31 436 LEU B N 1
ATOM 7231 C CA . LEU B 1 436 ? 16.922 -38 -17.281 1 97.31 436 LEU B CA 1
ATOM 7232 C C . LEU B 1 436 ? 17.953 -38 -16.141 1 97.31 436 LEU B C 1
ATOM 7234 O O . LEU B 1 436 ? 18.984 -37.344 -16.219 1 97.31 436 LEU B O 1
ATOM 7238 N N . GLY B 1 437 ? 17.625 -38.656 -14.977 1 95.69 437 GLY B N 1
ATOM 7239 C CA . GLY B 1 437 ? 18.531 -38.781 -13.852 1 95.69 437 GLY B CA 1
ATOM 7240 C C . GLY B 1 437 ? 18.766 -37.469 -13.125 1 95.69 437 GLY B C 1
ATOM 7241 O O . GLY B 1 437 ? 19.828 -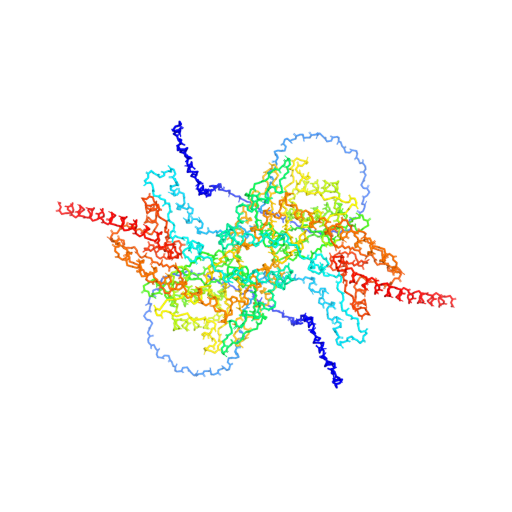37.25 -12.539 1 95.69 437 GLY B O 1
ATOM 7242 N N . MET B 1 438 ? 17.844 -36.562 -13.203 1 96.31 438 MET B N 1
ATOM 7243 C CA . MET B 1 438 ? 17.984 -35.25 -12.609 1 96.31 438 MET B CA 1
ATOM 7244 C C . MET B 1 438 ? 16.75 -34.906 -11.766 1 96.31 438 MET B C 1
ATOM 7246 O O . MET B 1 438 ? 15.625 -35.219 -12.148 1 96.31 438 MET B O 1
ATOM 7250 N N . ASP B 1 439 ? 16.984 -34.188 -10.688 1 96.62 439 ASP B N 1
ATOM 7251 C CA . ASP B 1 439 ? 15.867 -33.562 -9.992 1 96.62 439 ASP B CA 1
ATOM 7252 C C . ASP B 1 439 ? 15.578 -32.188 -10.57 1 96.62 439 ASP B C 1
ATOM 7254 O O . ASP B 1 439 ? 16.188 -31.781 -11.57 1 96.62 439 ASP B O 1
ATOM 7258 N N . ASP B 1 440 ? 14.641 -31.531 -9.984 1 95.62 440 ASP B N 1
ATOM 7259 C CA . ASP B 1 440 ? 14.148 -30.297 -10.594 1 95.62 440 ASP B CA 1
ATOM 7260 C C . ASP B 1 440 ? 15.211 -29.203 -10.562 1 95.62 440 ASP B C 1
ATOM 7262 O O . ASP B 1 440 ? 15.359 -28.453 -11.523 1 95.62 440 ASP B O 1
ATOM 7266 N N . TRP B 1 441 ? 16.031 -29.125 -9.523 1 93.12 441 TRP B N 1
ATOM 7267 C CA . TRP B 1 441 ? 17.078 -28.094 -9.438 1 93.12 441 TRP B CA 1
ATOM 7268 C C . TRP B 1 441 ? 18.203 -28.391 -10.414 1 93.12 441 TRP B C 1
ATOM 7270 O O . TRP B 1 441 ? 18.688 -27.484 -11.094 1 93.12 441 TRP B O 1
ATOM 7280 N N . GLU B 1 442 ? 18.625 -29.609 -10.445 1 93.62 442 GLU B N 1
ATOM 7281 C CA . GLU B 1 442 ? 19.672 -29.984 -11.398 1 93.62 442 GLU B CA 1
ATOM 7282 C C . GLU B 1 442 ? 19.203 -29.766 -12.836 1 93.62 442 GLU B C 1
ATOM 7284 O O . GLU B 1 442 ? 19.969 -29.25 -13.664 1 93.62 442 GLU B O 1
ATOM 7289 N N . PHE B 1 443 ? 18.062 -30.219 -13.102 1 96.56 443 PHE B N 1
ATOM 7290 C CA . PHE B 1 443 ? 17.484 -30.031 -14.43 1 96.56 443 PHE B CA 1
ATOM 7291 C C . PHE B 1 443 ? 17.5 -28.547 -14.82 1 96.56 443 PHE B C 1
ATOM 7293 O O . PHE B 1 443 ? 18 -28.203 -15.891 1 96.56 443 PHE B O 1
ATOM 7300 N N . ALA B 1 444 ? 16.953 -27.672 -13.914 1 94.19 444 ALA B N 1
ATOM 7301 C CA . ALA B 1 444 ? 16.859 -26.234 -14.18 1 94.19 444 ALA B CA 1
ATOM 7302 C C . ALA B 1 444 ? 18.234 -25.609 -14.367 1 94.19 444 ALA B C 1
ATOM 7304 O O . ALA B 1 444 ? 18.438 -24.781 -15.258 1 94.19 444 ALA B O 1
ATOM 7305 N N . SER B 1 445 ? 19.156 -26 -13.547 1 92 445 SER B N 1
ATOM 7306 C CA . SER B 1 445 ? 20.516 -25.469 -13.602 1 92 445 SER B CA 1
ATOM 7307 C C . SER B 1 445 ? 21.203 -25.828 -14.906 1 92 445 SER B C 1
ATOM 7309 O O . SER B 1 445 ? 21.812 -24.984 -15.555 1 92 445 SER B O 1
ATOM 7311 N N . ARG B 1 446 ? 21.141 -27.078 -15.281 1 93 446 ARG B N 1
ATOM 7312 C CA . ARG B 1 446 ? 21.781 -27.531 -16.5 1 93 446 ARG B CA 1
ATOM 7313 C C . ARG B 1 446 ? 21.109 -26.938 -17.734 1 93 446 ARG B C 1
ATOM 7315 O O . ARG B 1 446 ? 21.766 -26.594 -18.703 1 93 446 ARG B O 1
ATOM 7322 N N . LEU B 1 447 ? 19.828 -26.891 -17.641 1 95.06 447 LEU B N 1
ATOM 7323 C CA . LEU B 1 447 ? 19.078 -26.297 -18.734 1 95.06 447 LEU B CA 1
ATOM 7324 C C . LEU B 1 447 ? 19.516 -24.844 -18.953 1 95.06 447 LEU B C 1
ATOM 7326 O O . LEU B 1 447 ? 19.672 -24.406 -20.094 1 95.06 447 LEU B O 1
ATOM 7330 N N . LEU B 1 448 ? 19.625 -24.125 -17.891 1 92 448 LEU B N 1
ATOM 7331 C CA . LEU B 1 448 ? 20.078 -22.734 -17.969 1 92 448 LEU B CA 1
ATOM 7332 C C . LEU B 1 448 ? 21.5 -22.672 -18.516 1 92 448 LEU B C 1
ATOM 7334 O O . LEU B 1 448 ? 21.781 -21.859 -19.422 1 92 448 LEU B O 1
ATOM 7338 N N . ASP B 1 449 ? 22.297 -23.5 -18.031 1 89.31 449 ASP B N 1
ATOM 7339 C CA . ASP B 1 449 ? 23.703 -23.484 -18.422 1 89.31 449 ASP B CA 1
ATOM 7340 C C . ASP B 1 449 ? 23.875 -23.859 -19.891 1 89.31 449 ASP B C 1
ATOM 7342 O O . ASP B 1 449 ? 24.609 -23.219 -20.625 1 89.31 449 ASP B O 1
ATOM 7346 N N . GLU B 1 450 ? 23.172 -24.859 -20.312 1 91.94 450 GLU B N 1
ATOM 7347 C CA . GLU B 1 450 ? 23.391 -25.438 -21.641 1 91.94 450 GLU B CA 1
ATOM 7348 C C . GLU B 1 450 ? 22.531 -24.75 -22.688 1 91.94 450 GLU B C 1
ATOM 7350 O O . GLU B 1 450 ? 22.922 -24.641 -23.859 1 91.94 450 GLU B O 1
ATOM 7355 N N . GLU B 1 451 ? 21.359 -24.297 -22.25 1 93.81 451 GLU B N 1
ATOM 7356 C CA . GLU B 1 451 ? 20.406 -23.844 -23.25 1 93.81 451 GLU B CA 1
ATOM 7357 C C . GLU B 1 451 ? 19.969 -22.406 -22.984 1 93.81 451 GLU B C 1
ATOM 7359 O O . GLU B 1 451 ? 19.219 -21.828 -23.766 1 93.81 451 GLU B O 1
ATOM 7364 N N . ASN B 1 452 ? 20.391 -21.797 -21.906 1 92.06 452 ASN B N 1
ATOM 7365 C CA . ASN B 1 452 ? 20 -20.438 -21.516 1 92.06 452 ASN B CA 1
ATOM 7366 C C . ASN B 1 452 ? 18.484 -20.312 -21.406 1 92.06 452 ASN B C 1
ATOM 7368 O O . ASN B 1 452 ? 17.906 -19.328 -21.875 1 92.06 452 ASN B O 1
ATOM 7372 N N . LEU B 1 453 ? 17.953 -21.344 -20.891 1 93.44 453 LEU B N 1
ATOM 7373 C CA . LEU B 1 453 ? 16.516 -21.422 -20.656 1 93.44 453 LEU B CA 1
ATOM 7374 C C . LEU B 1 453 ? 16.203 -21.547 -19.172 1 93.44 453 LEU B C 1
ATOM 7376 O O . LEU B 1 453 ? 16.734 -22.438 -18.5 1 93.44 453 LEU B O 1
ATOM 7380 N N . ILE B 1 454 ? 15.328 -20.641 -18.719 1 91.81 454 ILE B N 1
ATOM 7381 C CA . ILE B 1 454 ? 15.031 -20.594 -17.281 1 91.81 454 ILE B CA 1
ATOM 7382 C C . ILE B 1 454 ? 13.648 -21.203 -17.031 1 91.81 454 ILE B C 1
ATOM 7384 O O . ILE B 1 454 ? 12.664 -20.812 -17.656 1 91.81 454 ILE B O 1
ATOM 7388 N N . VAL B 1 455 ? 13.594 -22.125 -16.156 1 93.69 455 VAL B N 1
ATOM 7389 C CA . VAL B 1 455 ? 12.344 -22.672 -15.648 1 93.69 455 VAL B CA 1
ATOM 7390 C C . VAL B 1 455 ? 12.328 -22.609 -14.117 1 93.69 455 VAL B C 1
ATOM 7392 O O . VAL B 1 455 ? 13.367 -22.359 -13.5 1 93.69 455 VAL B O 1
ATOM 7395 N N . LEU B 1 456 ? 11.203 -22.766 -13.57 1 92.69 456 LEU B N 1
ATOM 7396 C CA . LEU B 1 456 ? 11.094 -22.688 -12.117 1 92.69 456 LEU B CA 1
ATOM 7397 C C . LEU B 1 456 ? 11.055 -24.078 -11.5 1 92.69 456 LEU B C 1
ATOM 7399 O O . LEU B 1 456 ? 10.086 -24.828 -11.695 1 92.69 456 LEU B O 1
ATOM 7403 N N . PRO B 1 457 ? 12.086 -24.422 -10.727 1 94.06 457 PRO B N 1
ATOM 7404 C CA . PRO B 1 457 ? 12.016 -25.719 -10.031 1 94.06 457 PRO B CA 1
ATOM 7405 C C . PRO B 1 457 ? 10.758 -25.844 -9.164 1 94.06 457 PRO B C 1
ATOM 7407 O O . PRO B 1 457 ? 10.414 -24.922 -8.43 1 94.06 457 PRO B O 1
ATOM 7410 N N . GLY B 1 458 ? 10.117 -26.969 -9.281 1 94.5 458 GLY B N 1
ATOM 7411 C CA . GLY B 1 458 ? 8.898 -27.172 -8.516 1 94.5 458 GLY B CA 1
ATOM 7412 C C . GLY B 1 458 ? 9.117 -27.109 -7.016 1 94.5 458 GLY B C 1
ATOM 7413 O O . GLY B 1 458 ? 8.258 -26.625 -6.277 1 94.5 458 GLY B O 1
ATOM 7414 N N . SER B 1 459 ? 10.258 -27.578 -6.543 1 93.12 459 SER B N 1
ATOM 7415 C CA . SER B 1 459 ? 10.555 -27.609 -5.117 1 93.12 459 SER B CA 1
ATOM 7416 C C . SER B 1 459 ? 10.68 -26.203 -4.535 1 93.12 459 SER B C 1
ATOM 7418 O O . SER B 1 459 ? 10.508 -26.016 -3.33 1 93.12 459 SER B O 1
ATOM 7420 N N . ALA B 1 460 ? 10.922 -25.266 -5.355 1 90.19 460 ALA B N 1
ATOM 7421 C CA . ALA B 1 460 ? 10.953 -23.875 -4.91 1 90.19 460 ALA B CA 1
ATOM 7422 C C . ALA B 1 460 ? 9.57 -23.406 -4.473 1 90.19 460 ALA B C 1
ATOM 7424 O O . ALA B 1 460 ? 9.445 -22.469 -3.678 1 90.19 460 ALA B O 1
ATOM 7425 N N . LEU B 1 461 ? 8.562 -24.062 -4.941 1 92.38 461 LEU B N 1
ATOM 7426 C CA . LEU B 1 461 ? 7.184 -23.75 -4.582 1 92.38 461 LEU B CA 1
ATOM 7427 C C . LEU B 1 461 ? 6.656 -24.75 -3.555 1 92.38 461 LEU B C 1
ATOM 7429 O O . LEU B 1 461 ? 5.508 -24.641 -3.119 1 92.38 461 LEU B O 1
ATOM 7433 N N . GLY B 1 462 ? 7.453 -25.719 -3.275 1 93.19 462 GLY B N 1
ATOM 7434 C CA . GLY B 1 462 ? 7.047 -26.734 -2.328 1 93.19 462 GLY B CA 1
ATOM 7435 C C . GLY B 1 462 ? 6.523 -28 -3 1 93.19 462 GLY B C 1
ATOM 7436 O O . GLY B 1 462 ? 6.023 -28.906 -2.328 1 93.19 462 GLY B O 1
ATOM 7437 N N . ALA B 1 463 ? 6.602 -28.078 -4.289 1 95.56 463 ALA B N 1
ATOM 7438 C CA . ALA B 1 463 ? 6.219 -29.297 -5.012 1 95.56 463 ALA B CA 1
ATOM 7439 C C . ALA B 1 463 ? 7.293 -30.375 -4.875 1 95.56 463 ALA B C 1
ATOM 7441 O O . ALA B 1 463 ? 8.391 -30.109 -4.387 1 95.56 463 ALA B O 1
ATOM 7442 N N . PRO B 1 464 ? 6.895 -31.578 -5.246 1 95.44 464 PRO B N 1
ATOM 7443 C CA . PRO B 1 464 ? 7.926 -32.625 -5.309 1 95.44 464 PRO B CA 1
ATOM 7444 C C . PRO B 1 464 ? 9.078 -32.25 -6.242 1 95.44 464 PRO B C 1
ATOM 7446 O O . PRO B 1 464 ? 8.891 -31.484 -7.191 1 95.44 464 PRO B O 1
ATOM 7449 N N . ASN B 1 465 ? 10.242 -32.781 -6.012 1 96.38 465 ASN B N 1
ATOM 7450 C CA . ASN B 1 465 ? 11.453 -32.375 -6.707 1 96.38 465 ASN B CA 1
ATOM 7451 C C . ASN B 1 465 ? 11.555 -33 -8.094 1 96.38 465 ASN B C 1
ATOM 7453 O O . ASN B 1 465 ? 12.633 -33.031 -8.688 1 96.38 465 ASN B O 1
ATOM 7457 N N . ASN B 1 466 ? 10.492 -33.5 -8.609 1 97.62 466 ASN B N 1
ATOM 7458 C CA . ASN B 1 466 ? 10.477 -34.094 -9.938 1 97.62 466 ASN B CA 1
ATOM 7459 C C . ASN B 1 466 ? 9.586 -33.312 -10.898 1 97.62 466 ASN B C 1
ATOM 7461 O O . ASN B 1 466 ? 8.977 -33.875 -11.797 1 97.62 466 ASN B O 1
ATOM 7465 N N . ALA B 1 467 ? 9.461 -32.094 -10.633 1 97.44 467 ALA B N 1
ATOM 7466 C CA . ALA B 1 467 ? 8.656 -31.266 -11.523 1 97.44 467 ALA B CA 1
ATOM 7467 C C . ALA B 1 467 ? 9.188 -29.844 -11.578 1 97.44 467 ALA B C 1
ATOM 7469 O O . ALA B 1 467 ? 9.906 -29.406 -10.68 1 97.44 467 ALA B O 1
ATOM 7470 N N . PHE B 1 468 ? 8.914 -29.156 -12.617 1 96.44 468 PHE B N 1
ATOM 7471 C CA . PHE B 1 468 ? 9.18 -27.734 -12.734 1 96.44 468 PHE B CA 1
ATOM 7472 C C . PHE B 1 468 ? 7.98 -27 -13.328 1 96.44 468 PHE B C 1
ATOM 7474 O O . PHE B 1 468 ? 7.121 -27.625 -13.953 1 96.44 468 PHE B O 1
ATOM 7481 N N . ARG B 1 469 ? 7.879 -25.734 -13.055 1 95.62 469 ARG B N 1
ATOM 7482 C CA . ARG B 1 469 ? 6.777 -24.922 -13.562 1 95.62 469 ARG B CA 1
ATOM 7483 C C . ARG B 1 469 ? 7.219 -24.062 -14.742 1 95.62 469 ARG B C 1
ATOM 7485 O O . ARG B 1 469 ? 8.328 -23.531 -14.742 1 95.62 469 ARG B O 1
ATOM 7492 N N . ILE B 1 470 ? 6.301 -23.906 -15.672 1 95.56 470 ILE B N 1
ATOM 7493 C CA . ILE B 1 470 ? 6.543 -22.984 -16.766 1 95.56 470 ILE B CA 1
ATOM 7494 C C . ILE B 1 470 ? 5.324 -22.078 -16.953 1 95.56 470 ILE B C 1
ATOM 7496 O O . ILE B 1 470 ? 4.211 -22.438 -16.578 1 95.56 470 ILE B O 1
ATOM 7500 N N . SER B 1 471 ? 5.566 -20.953 -17.5 1 93.94 471 SER B N 1
ATOM 7501 C CA . SER B 1 471 ? 4.535 -20 -17.922 1 93.94 471 SER B CA 1
ATOM 7502 C C . SER B 1 471 ? 4.309 -20.078 -19.422 1 93.94 471 SER B C 1
ATOM 7504 O O . SER B 1 471 ? 5.266 -20.156 -20.203 1 93.94 471 SER B O 1
ATOM 7506 N N . PHE B 1 472 ? 3.051 -20 -19.844 1 92.5 472 PHE B N 1
ATOM 7507 C CA . PHE B 1 472 ? 2.82 -20.188 -21.266 1 92.5 472 PHE B CA 1
ATOM 7508 C C . PHE B 1 472 ? 2.129 -18.969 -21.859 1 92.5 472 PHE B C 1
ATOM 7510 O O . PHE B 1 472 ? 1.562 -19.047 -22.953 1 92.5 472 PHE B O 1
ATOM 7517 N N . HIS B 1 473 ? 2.174 -17.859 -21.109 1 90.06 473 HIS B N 1
ATOM 7518 C CA . HIS B 1 473 ? 1.605 -16.625 -21.641 1 90.06 473 HIS B CA 1
ATOM 7519 C C . HIS B 1 473 ? 2.605 -15.891 -22.531 1 90.06 473 HIS B C 1
ATOM 7521 O O . HIS B 1 473 ? 2.33 -14.789 -23 1 90.06 473 HIS B O 1
ATOM 7527 N N . LEU B 1 474 ? 3.75 -16.484 -22.875 1 88.94 474 LEU B N 1
ATOM 7528 C CA . LEU B 1 474 ? 4.785 -15.883 -23.688 1 88.94 474 LEU B CA 1
ATOM 7529 C C . LEU B 1 474 ? 4.383 -15.883 -25.172 1 88.94 474 LEU B C 1
ATOM 7531 O O . LEU B 1 474 ? 3.49 -16.641 -25.562 1 88.94 474 LEU B O 1
ATOM 7535 N N . PRO B 1 475 ? 5.117 -15.094 -25.891 1 88 475 PRO B N 1
ATOM 7536 C CA . PRO B 1 475 ? 4.859 -15.117 -27.328 1 88 475 PRO B CA 1
ATOM 7537 C C . PRO B 1 475 ? 5.121 -16.484 -27.953 1 88 475 PRO B C 1
ATOM 7539 O O . PRO B 1 475 ? 6.039 -17.188 -27.531 1 88 475 PRO B O 1
ATOM 7542 N N . GLN B 1 476 ? 4.406 -16.719 -28.984 1 89.69 476 GLN B N 1
ATOM 7543 C CA . GLN B 1 476 ? 4.492 -18.016 -29.641 1 89.69 476 GLN B CA 1
ATOM 7544 C C . GLN B 1 476 ? 5.918 -18.297 -30.109 1 89.69 476 GLN B C 1
ATOM 7546 O O . GLN B 1 476 ? 6.391 -19.438 -30.016 1 89.69 476 GLN B O 1
ATOM 7551 N N . ARG B 1 477 ? 6.535 -17.281 -30.609 1 90.94 477 ARG B N 1
ATOM 7552 C CA . ARG B 1 477 ? 7.902 -17.438 -31.109 1 90.94 477 ARG B CA 1
ATOM 7553 C C . ARG B 1 477 ? 8.836 -17.859 -29.969 1 90.94 477 ARG B C 1
ATOM 7555 O O . ARG B 1 477 ? 9.695 -18.719 -30.172 1 90.94 477 ARG B O 1
ATOM 7562 N N . SER B 1 478 ? 8.656 -17.266 -28.844 1 91.62 478 SER B N 1
ATOM 7563 C CA . SER B 1 478 ? 9.469 -17.609 -27.688 1 91.62 478 SER B CA 1
ATOM 7564 C C . SER B 1 478 ? 9.188 -19.031 -27.203 1 91.62 478 SER B C 1
ATOM 7566 O O . SER B 1 478 ? 10.109 -19.75 -26.828 1 91.62 478 SER B O 1
ATOM 7568 N N . LEU B 1 479 ? 7.957 -19.438 -27.25 1 94.06 479 LEU B N 1
ATOM 7569 C CA . LEU B 1 479 ? 7.582 -20.781 -26.828 1 94.06 479 LEU B CA 1
ATOM 7570 C C . LEU B 1 479 ? 8.133 -21.828 -27.766 1 94.06 479 LEU B C 1
ATOM 7572 O O . LEU B 1 479 ? 8.57 -22.906 -27.328 1 94.06 479 LEU B O 1
ATOM 7576 N N . TYR B 1 480 ? 8.102 -21.469 -29 1 95.94 480 TYR B N 1
ATOM 7577 C CA . TYR B 1 480 ? 8.648 -22.391 -29.984 1 95.94 480 TYR B CA 1
ATOM 7578 C C . TYR B 1 480 ? 10.141 -22.625 -29.75 1 95.94 480 TYR B C 1
ATOM 7580 O O . TYR B 1 480 ? 10.602 -23.766 -29.703 1 95.94 480 TYR B O 1
ATOM 7588 N N . GLU B 1 481 ? 10.805 -21.531 -29.594 1 96.5 481 GLU B N 1
ATOM 7589 C CA . GLU B 1 481 ? 12.242 -21.641 -29.344 1 96.5 481 GLU B CA 1
ATOM 7590 C C . GLU B 1 481 ? 12.523 -22.375 -28.047 1 96.5 481 GLU B C 1
ATOM 7592 O O . GLU B 1 481 ? 13.414 -23.219 -27.984 1 96.5 481 GLU B O 1
ATOM 7597 N N . ALA B 1 482 ? 11.82 -22.062 -27.062 1 96.81 482 ALA B N 1
ATOM 7598 C CA . ALA B 1 482 ? 12.008 -22.672 -25.75 1 96.81 482 ALA B CA 1
ATOM 7599 C C . ALA B 1 482 ? 11.781 -24.188 -25.812 1 96.81 482 ALA B C 1
ATOM 7601 O O . ALA B 1 482 ? 12.562 -24.953 -25.25 1 96.81 482 ALA B O 1
ATOM 7602 N N . THR B 1 483 ? 10.75 -24.609 -26.484 1 97.88 483 THR B N 1
ATOM 7603 C CA . THR B 1 483 ? 10.438 -26.031 -26.547 1 97.88 483 THR B CA 1
ATOM 7604 C C . THR B 1 483 ? 11.453 -26.781 -27.406 1 97.88 483 THR B C 1
ATOM 7606 O O . THR B 1 483 ? 11.758 -27.953 -27.156 1 97.88 483 THR B O 1
ATOM 7609 N N . THR B 1 484 ? 11.945 -26.109 -28.391 1 98.06 484 THR B N 1
ATOM 7610 C CA . THR B 1 484 ? 13.008 -26.703 -29.203 1 98.06 484 THR B CA 1
ATOM 7611 C C . THR B 1 484 ? 14.258 -26.953 -28.359 1 98.06 484 THR B C 1
ATOM 7613 O O . THR B 1 484 ? 14.852 -28.031 -28.422 1 98.06 484 THR B O 1
ATOM 7616 N N . ARG B 1 485 ? 14.555 -26 -27.609 1 97.62 485 ARG B N 1
ATOM 7617 C CA . ARG B 1 485 ? 15.711 -26.125 -26.734 1 97.62 485 ARG B CA 1
ATOM 7618 C C . ARG B 1 485 ? 15.492 -27.219 -25.703 1 97.62 485 ARG B C 1
ATOM 7620 O O . ARG B 1 485 ? 16.406 -27.984 -25.391 1 97.62 485 ARG B O 1
ATOM 7627 N N . LEU B 1 486 ? 14.328 -27.297 -25.188 1 98.44 486 LEU B N 1
ATOM 7628 C CA . LEU B 1 486 ? 13.977 -28.328 -24.219 1 98.44 486 LEU B CA 1
ATOM 7629 C C . LEU B 1 486 ? 14.094 -29.719 -24.859 1 98.44 486 LEU B C 1
ATOM 7631 O O . LEU B 1 486 ? 14.609 -30.656 -24.234 1 98.44 486 LEU B O 1
ATOM 7635 N N . TYR B 1 487 ? 13.602 -29.797 -26.016 1 98.38 487 TYR B N 1
ATOM 7636 C CA . TYR B 1 487 ? 13.656 -31.062 -26.75 1 98.38 487 TYR B CA 1
ATOM 7637 C C . TYR B 1 487 ? 15.094 -31.516 -26.922 1 98.38 487 TYR B C 1
ATOM 7639 O O . TYR B 1 487 ? 15.43 -32.656 -26.609 1 98.38 487 TYR B O 1
ATOM 7647 N N . ASN B 1 488 ? 15.922 -30.625 -27.391 1 97.94 488 ASN B N 1
ATOM 7648 C CA . ASN B 1 488 ? 17.328 -30.953 -27.625 1 97.94 488 ASN B CA 1
ATOM 7649 C C . ASN B 1 488 ? 18.031 -31.359 -26.328 1 97.94 488 ASN B C 1
ATOM 7651 O O . ASN B 1 488 ? 18.797 -32.312 -26.297 1 97.94 488 ASN B O 1
ATOM 7655 N N . PHE B 1 489 ? 17.812 -30.625 -25.375 1 98.06 489 PHE B N 1
ATOM 7656 C CA . PHE B 1 489 ? 18.406 -30.891 -24.062 1 98.06 489 PHE B CA 1
ATOM 7657 C C . PHE B 1 489 ? 18.031 -32.281 -23.547 1 98.06 489 PHE B C 1
ATOM 7659 O O . PHE B 1 489 ? 18.891 -33.031 -23.125 1 98.06 489 PHE B O 1
ATOM 7666 N N . CYS B 1 490 ? 16.672 -32.594 -23.578 1 98.5 490 CYS B N 1
ATOM 7667 C CA . CYS B 1 490 ? 16.156 -33.844 -23.062 1 98.5 490 CYS B CA 1
ATOM 7668 C C . CYS B 1 490 ? 16.688 -35.031 -23.875 1 98.5 490 CYS B C 1
ATOM 7670 O O . CYS B 1 490 ? 17.078 -36.031 -23.312 1 98.5 490 CYS B O 1
ATOM 7672 N N . GLN B 1 491 ? 16.734 -34.844 -25.188 1 97.81 491 GLN B N 1
ATOM 7673 C CA . GLN B 1 491 ? 17.234 -35.906 -26.031 1 97.81 491 GLN B CA 1
ATOM 7674 C C . GLN B 1 491 ? 18.703 -36.219 -25.734 1 97.81 491 GLN B C 1
ATOM 7676 O O . GLN B 1 491 ? 19.094 -37.375 -25.656 1 97.81 491 GLN B O 1
ATOM 7681 N N . ARG B 1 492 ? 19.406 -35.125 -25.609 1 97.31 492 ARG B N 1
ATOM 7682 C CA . ARG B 1 492 ? 20.828 -35.281 -25.312 1 97.31 492 ARG B CA 1
ATOM 7683 C C . ARG B 1 492 ? 21.047 -36 -24 1 97.31 492 ARG B C 1
ATOM 7685 O O . ARG B 1 492 ? 21.797 -37 -23.938 1 97.31 492 ARG B O 1
ATOM 7692 N N . HIS B 1 493 ? 20.406 -35.625 -23 1 97.12 493 HIS B N 1
ATOM 7693 C CA . HIS B 1 493 ? 20.656 -36.156 -21.672 1 97.12 493 HIS B CA 1
ATOM 7694 C C . HIS B 1 493 ? 20.031 -37.562 -21.516 1 97.12 493 HIS B C 1
ATOM 7696 O O . HIS B 1 493 ? 20.547 -38.406 -20.781 1 97.12 493 HIS B O 1
ATOM 7702 N N . ALA B 1 494 ? 18.906 -37.781 -22.141 1 96.94 494 ALA B N 1
ATOM 7703 C CA . ALA B 1 494 ? 18.328 -39.094 -22.141 1 96.94 494 ALA B CA 1
ATOM 7704 C C . ALA B 1 494 ? 19.266 -40.125 -22.812 1 96.94 494 ALA B C 1
ATOM 7706 O O . ALA B 1 494 ? 19.422 -41.25 -22.328 1 96.94 494 ALA B O 1
ATOM 7707 N N . SER B 1 495 ? 19.875 -39.75 -23.891 1 95.19 495 SER B N 1
ATOM 7708 C CA . SER B 1 495 ? 20.812 -40.594 -24.609 1 95.19 495 SER B CA 1
ATOM 7709 C C . SER B 1 495 ? 22.062 -40.875 -23.766 1 95.19 495 SER B C 1
ATOM 7711 O O . SER B 1 495 ? 22.531 -42 -23.719 1 95.19 495 SER B O 1
ATOM 7713 N N . GLU B 1 496 ? 22.531 -39.844 -23.219 1 92.5 496 GLU B N 1
ATOM 7714 C CA . GLU B 1 496 ? 23.703 -39.969 -22.375 1 92.5 496 GLU B CA 1
ATOM 7715 C C . GLU B 1 496 ? 23.438 -40.938 -21.219 1 92.5 496 GLU B C 1
ATOM 7717 O O . GLU B 1 496 ? 24.312 -41.75 -20.875 1 92.5 496 GLU B O 1
ATOM 7722 N N . ARG B 1 497 ? 22.344 -40.844 -20.672 1 90.88 497 ARG B N 1
ATOM 7723 C CA . ARG B 1 497 ? 21.984 -41.719 -19.547 1 90.88 497 ARG B CA 1
ATOM 7724 C C . ARG B 1 497 ? 21.812 -43.156 -20 1 90.88 497 ARG B C 1
ATOM 7726 O O . ARG B 1 497 ? 22.203 -44.094 -19.297 1 90.88 497 ARG B O 1
ATOM 7733 N N . ARG B 1 498 ? 21.25 -43.375 -21.109 1 89.25 498 ARG B N 1
ATOM 7734 C CA . ARG B 1 498 ? 21.094 -44.719 -21.672 1 89.25 498 ARG B CA 1
ATOM 7735 C C . ARG B 1 498 ? 22.438 -45.375 -21.938 1 89.25 498 ARG B C 1
ATOM 7737 O O . ARG B 1 498 ? 22.625 -46.562 -21.656 1 89.25 498 ARG B O 1
ATOM 7744 N N . GLU B 1 499 ? 23.25 -44.625 -22.484 1 87.94 499 GLU B N 1
ATOM 7745 C CA . GLU B 1 499 ? 24.594 -45.125 -22.766 1 87.94 499 GLU B CA 1
ATOM 7746 C C . GLU B 1 499 ? 25.328 -45.469 -21.484 1 87.94 499 GLU B C 1
ATOM 7748 O O . GLU B 1 499 ? 26.031 -46.5 -21.422 1 87.94 499 GLU B O 1
ATOM 7753 N N . ALA B 1 500 ? 25.094 -44.656 -20.562 1 85.56 500 ALA B N 1
ATOM 7754 C CA . ALA B 1 500 ? 25.734 -44.875 -19.266 1 85.56 500 ALA B CA 1
ATOM 7755 C C . ALA B 1 500 ? 25.188 -46.156 -18.609 1 85.56 500 ALA B C 1
ATOM 7757 O O . ALA B 1 500 ? 25.938 -46.938 -18.016 1 85.56 500 ALA B O 1
ATOM 7758 N N . MET B 1 501 ? 23.969 -46.406 -18.719 1 84.94 501 MET B N 1
ATOM 7759 C CA . MET B 1 501 ? 23.328 -47.562 -18.141 1 84.94 501 MET B CA 1
ATOM 7760 C C . MET B 1 501 ? 23.734 -48.844 -18.875 1 84.94 501 MET B C 1
ATOM 7762 O O . MET B 1 501 ? 23.844 -49.906 -18.266 1 84.94 501 MET B O 1
ATOM 7766 N N . ASP B 1 502 ? 23.828 -48.688 -20.156 1 85.62 502 ASP B N 1
ATOM 7767 C CA . ASP B 1 502 ? 24.266 -49.812 -20.969 1 85.62 502 ASP B CA 1
ATOM 7768 C C . ASP B 1 502 ? 25.703 -50.219 -20.609 1 85.62 502 ASP B C 1
ATOM 7770 O O . ASP B 1 502 ? 26 -51.406 -20.531 1 85.62 502 ASP B O 1
ATOM 7774 N N . THR B 1 503 ? 26.422 -49.281 -20.375 1 84.25 503 THR B N 1
ATOM 7775 C CA . THR B 1 503 ? 27.812 -49.531 -20 1 84.25 503 THR B CA 1
ATOM 7776 C C . THR B 1 503 ? 27.875 -50.188 -18.641 1 84.25 503 THR B C 1
ATOM 7778 O O . THR B 1 503 ? 28.688 -51.125 -18.422 1 84.25 503 THR B O 1
ATOM 7781 N N . LEU B 1 504 ? 27.078 -49.75 -17.75 1 80.38 504 LEU B N 1
ATOM 7782 C CA . LEU B 1 504 ? 27.062 -50.312 -16.406 1 80.38 504 LEU B CA 1
ATOM 7783 C C . LEU B 1 504 ? 26.594 -51.781 -16.422 1 80.38 504 LEU B C 1
ATOM 7785 O O . LEU B 1 504 ? 27.125 -52.625 -15.703 1 80.38 504 LEU B O 1
ATOM 7789 N N . VAL B 1 505 ? 25.609 -52.031 -17.234 1 80.38 505 VAL B N 1
ATOM 7790 C CA . VAL B 1 505 ? 25.078 -53.375 -17.359 1 80.38 505 VAL B CA 1
ATOM 7791 C C . VAL B 1 505 ? 26.141 -54.281 -17.984 1 80.38 505 VAL B C 1
ATOM 7793 O O . VAL B 1 505 ? 26.312 -55.438 -17.547 1 80.38 505 VAL B O 1
ATOM 7796 N N . GLU B 1 506 ? 26.797 -53.781 -18.938 1 79.56 506 GLU B N 1
ATOM 7797 C CA . GLU B 1 506 ? 27.859 -54.562 -19.578 1 79.56 506 GLU B CA 1
ATOM 7798 C C . GLU B 1 506 ? 28.969 -54.875 -18.578 1 79.56 506 GLU B C 1
ATOM 7800 O O . GLU B 1 506 ? 29.484 -56 -18.562 1 79.56 506 GLU B O 1
ATOM 7805 N N . PHE B 1 507 ? 29.219 -53.906 -17.734 1 78.25 507 PHE B N 1
ATOM 7806 C CA . PHE B 1 507 ? 30.266 -54.094 -16.734 1 78.25 507 PHE B CA 1
ATOM 7807 C C . PHE B 1 507 ? 29.812 -55.094 -15.672 1 78.25 507 PHE B C 1
ATOM 7809 O O . PHE B 1 507 ? 30.609 -55.906 -15.219 1 78.25 507 PHE B O 1
ATOM 7816 N N . ALA B 1 508 ? 28.562 -55 -15.344 1 75.62 508 ALA B N 1
ATOM 7817 C CA . ALA B 1 508 ? 28.047 -55.906 -14.328 1 75.62 508 ALA B CA 1
ATOM 7818 C C . ALA B 1 508 ? 27.969 -57.344 -14.844 1 75.62 508 ALA B C 1
ATOM 7820 O O . ALA B 1 508 ? 28.094 -58.312 -14.078 1 75.62 508 ALA B O 1
ATOM 7821 N N . MET B 1 509 ? 27.875 -57.5 -16.109 1 76.25 509 MET B N 1
ATOM 7822 C CA . MET B 1 509 ? 27.797 -58.812 -16.734 1 76.25 509 MET B CA 1
ATOM 7823 C C . MET B 1 509 ? 29.188 -59.438 -16.891 1 76.25 509 MET B C 1
ATOM 7825 O O . MET B 1 509 ? 29.328 -60.656 -16.984 1 76.25 509 MET B O 1
ATOM 7829 N N . ILE B 1 510 ? 30.172 -58.688 -16.828 1 65.75 510 ILE B N 1
ATOM 7830 C CA . ILE B 1 510 ? 31.547 -59.219 -16.844 1 65.75 510 ILE B CA 1
ATOM 7831 C C . ILE B 1 510 ? 31.984 -59.531 -15.414 1 65.75 510 ILE B C 1
ATOM 7833 O O . ILE B 1 510 ? 32.656 -60.531 -15.18 1 65.75 510 ILE B O 1
#

Secondary structure (DSSP, 8-state):
------------------------------------------------------------------------------PPPHHHHH---HHHHHHHHHHTT---GGG-SS-PPPEESS---GGG-TTT---HHHHHHHHHHHHHTHHHHHS---TT--HHHHHHHHHHT-BTTB---GGGEEEEEHHHHHHHHHHHHH--TT-EEEEEES--THHHHHHHHTT-EEEEEEEEGGGTTEE-HHHHHHHHHHHGGGEEEEEEESS-TTT-----HHHHHHHHHHHHHHT--EEEE-TTTT-B-TT-----HHHHHHHTTS-S-EEEEEESTTTTT-GGG-EEEEEEE--TT-TTHHHHHHHHHHHHHS----HHHHTTHHHHH-TT-HHHHHHHHHHHHHHHHHHHHHHHHHHTSTTEEEPPPSBTTEEEEEE-HHHH---HHHHHHHHHHHH-EE-EEGGGGT--TTEEEEE--S-HHHHHHHHHHHHHHHHHHHHHHHHHHHHHHHHHH-/------------------------------------------------------------------------------PPPHHHHH---HHHHHHHHHHTT---GGG-SS----EESS---GGG-TTT---HHHHHHHHHHHHHTHHHHHS---TT--HHHHHHHHHHT-BTTB---GGGEEEEEHHHHHHHHHHHHH--TT-EEEEEES--THHHHHHHHTT-EEEEEEEEGGGTTEE-HHHHHHHHHHHGGGEEEEEEESS-TTT-----HHHHHHHHHHHHHHT--EEEE-TTTT-B-TT-----HHHHHHHTTS-S-EEEEEESTTTTT-GGG-EEEEEEE--TT-TTHHHHHHHHHHHHHS----HHHHTTHHHHH-TT-HHHHHHHHHHHHHHHHHHHHHHHHHHTSTTEEEPPPSBTTEEEEEE-HHHH---HHHHHHHHHHHH-EE-EEGGGGT--TTEEEEE--S-HHHHHHHHHHHHHHHHHHHHHHHHHHHHHHHHHH-

InterPro domains:
  IPR004839 Aminotransferase, class I/classII, large domain [PF00155] (113-485)
  IPR005958 Tyrosine/nicotianamine aminotransferase [PIRSF000517] (83-500)
  IPR005958 Tyrosine/nicotianamine aminotransferase [TIGR01265] (76-494)
  IPR015421 Pyridoxal phosphate-dependent transferase, major domain [G3DSA:3.40.640.10] (133-385)
  IPR015422 Pyridoxal phosphate-dependent transferase, small domain [G3DSA:3.90.1150.10] (116-490)
  IPR015424 Pyridoxal phosphate-dependent transferase [SSF53383] (106-492)

Nearest PDB structures (foldseek):
  1bw0-assembly1_A  TM=8.987E-01  e=6.121E-37  Trypanosoma cruzi
  4wlh-assembly1_B  TM=8.214E-01  e=9.105E-26  Homo sapiens
  3zzj-assembly1_A  TM=7.195E-01  e=1.117E-15  Escherichia coli
  1g4x-assembly1_A-2  TM=7.304E-01  e=1.027E-14  Escherichia coli
  1ase-assembly1_A  TM=7.107E-01  e=9.188E-15  Escherichia coli